Protein AF-A0A956CV92-F1 (afdb_monomer)

Foldseek 3Di:
DDDDDDDDDDDDDDDDDDDDDDDDDDDDDDDDDDDDDDDDDDDDDDDDDDDDDDDDDDDDDDDDDDDDDDDDDDDDDDDDDDDDDDDDDDDDDDDDDDDDDDDDDDDDDDDDDPPPDPDDQAPLLVVLLPDDLVRLCVQQPVVLLVLLLVQLVVVQWADWDGDHQKIWTWGHPDPPDIKIKMWGQDPVRDIFIDMPDPPDDHGSNHGSNNSNSSNNSNCVSPPDPPDDDPDPPDDDDDDDDDDDDDDDDDDDDDDDDDDDDDDDDDDDDDDPDQAEDDLVNVCVVPPPPPDPVLVVDPLVPFDAAFQWEWEWEFDAFKIKIFIDGPPGSHTYQLVSSLSSVSRHDPLCNVLSVLQCVQDDPVHRRMGMDGAASVQVNVVSCQVGFYAYPPVRDTADEDPWAWAKAWEWAPPDLFKIKIFIWTDTDHDIHALVPWRWHAHQFTWTADSVVNYIHTHDRLCHSVNSVVCNVPRMDMDTPVCVLVCQQPPQVVCCVSSVYDGYDCVNFAAEQEADWQKEWAWDDDLFKIKIWIWTDRPPDIDTQFLDDFDGQKDWADAPDVSHGIYIYGDPSVVSVVLSVLVVVLVWDADPVRRMTMDGAPSSNCCLDCVVVVRDPSHNYHDDPLSNDAAEDAWAKAKAWEWEDDQQWIAIDIWIDDPPWTFDLVQLVVCVVVPHQWGATPVRYIYGYDCQLPVVLSVLVCVQVVQDDNGTGGCVCLVSVVVSVVSHPHYHYDPVSVVLCVLVVPPPDQDQDDDDPPDPDPDADPVLSVVVSVCVSCVVSSHDDDDPDPRD

Mean predicted aligned error: 22.75 Å

Nearest PDB structures (foldseek):
  5wi2-assembly2_B  TM=4.102E-01  e=1.528E+00  Homo sapiens
  8bgu-assembly1_A  TM=5.336E-01  e=1.450E+00  Homo sapiens
  7ls2-assembly1_G2  TM=5.529E-01  e=3.019E+00  Mus musculus
  5bpm-assembly1_A  TM=1.903E-01  e=1.788E+00  Homo sapiens
  7o24-assembly1_B  TM=2.338E-01  e=1.059E+00  White-tufted-ear marmoset simian foamy virus

Sequence (788 aa):
MAETSIDHAASELAADPTTTAKPRRRRRRTVDANGADPDVPETTGIETEAEAEKSAPRKRRASSKRKVVAASRQEAPEPVREPEPEPEPEDVADDEADHEDDDGGDDERISLVVETRKADPARVSQHLAKFSDRAIQRVTGGNAFLRGRLYARRGHVHDLWTHGSNAKCVVAVKQDVTYEPKITLTDEEQWVSDCTCPGFRGPTNHCKHVAALMVALRDRERPPKPKQPDSVKKKEKANGKQEVQAHSPQTVSVGGKRRSRRRRRRGAGPGGEVEVLSARDLGIAATPVRGSLDAWLPSDETNKHYDLEFRMQVRSASIAITPVLAGTRSAVPIGELLAAFNAVPTNMRPLLRALERHTTRGTPATAEIRGEDAAELLRVLKGHRVLLEPASMELRFADEPLRPKLELDPANSKAVRIRVVFEGGSRRFSLSNGNWFEGTPGWHIDTTEGVARPVADAVTPAWLQRLYRSPALVHPASDLPYLLTEFIPRVAASLGADLPELSQIADLEDAQPEFALDMDGDIIEARAKLDVAYGDHEFPVPAVGFPSPLEFMPPEYEGARPRVVRRDVGAEMAAVQELLNQRFVADEDGETLVAKGDDAVAFWTDGIAVLPDDWEKRVPDDLAKVNVRSTPVGAQMRVSSGVDWLSLDMSFTTEGVAVDADELRMCLEHGRHLVKLADGSYAPVRAQDVGEILERMAEIYAGGVKDKLPLTQAGRVQDLLRLVGDAKVTPQAKELFSKLGNVAEIPQVPKPRNLKVATFRDYQKRGFSWLCFLNDCGTGGILADDMG

Secondary structure (DSSP, 8-state):
---------------------------------------------------------------------------------PPPPPPPPPP---------------------------PPPPHHHHHHHT--HHHHHHHH-HHHHHHHHHHHHTT-EEEEEEETTEEEEEEEEETTEEE-EEEEE-TTSPEEEEE-STT--STTS--TTHHHHHHHHHHHHSPPPP-PPP----------------------------------------S---EE--TTTTSTTTS----TTGGGS-GGGSPPPPPEEEEEEEETTEEEEEEEETTS-EE--HHHHHH-GGGS-TTTHHHHHHHHHTEETTEEEEEEEETHHHHHHHHHHTTS-EEETTTTEEPEEPSSPBEEEEEEEEEETTEEEEEEEEEETTEEE-TTTSEEE-SSS-EEEETTTTEEEEBPTTS-HHHHHHHHH-SEEEEEGGGHHHIIIIIHHHHHHHHT-BPPPGGGTSEEE-PPPEEEEEEEEETTEEEEEEEEEETTEEEE--SSS---SEEEEPPSSTTSPPEEEE--HHHHHHHHHHHHHTT-EE-TTSSSEEEETHHHHHHHHTGGGTS-TTSEEE--TTTTT--B-SSPPEEEEEEEE-SSEEEEEEEEEETTEEE-HHHHHHHHHTT-SEEE-TTS-EEE--HHHHHHHHHHHHHHHTTSBTTBEEGGGHHHHHHHHHH-SEEEE-HHHHHHHHHHTT-SS---PPPPTT---S---HHHHHHHHHHHHHHHTT------S---

Structure (mmCIF, N/CA/C/O backbone):
data_AF-A0A956CV92-F1
#
_entry.id   AF-A0A956CV92-F1
#
loop_
_atom_site.group_PDB
_atom_site.id
_atom_site.type_symbol
_atom_site.label_atom_id
_atom_site.label_alt_id
_atom_site.label_comp_id
_atom_site.label_asym_id
_atom_site.label_entity_id
_atom_site.label_seq_id
_atom_site.pdbx_PDB_ins_code
_atom_site.Cartn_x
_atom_site.Cartn_y
_atom_site.Cartn_z
_atom_site.occupancy
_atom_site.B_iso_or_equiv
_atom_site.auth_seq_id
_atom_site.auth_comp_id
_atom_site.auth_asym_id
_atom_site.auth_atom_id
_atom_site.pdbx_PDB_model_num
ATOM 1 N N . MET A 1 1 ? -16.177 47.505 12.759 1.00 34.94 1 MET A N 1
ATOM 2 C CA . MET A 1 1 ? -16.348 48.330 11.541 1.00 34.94 1 MET A CA 1
ATOM 3 C C . MET A 1 1 ? -16.541 47.353 10.393 1.00 34.94 1 MET A C 1
ATOM 5 O O . MET A 1 1 ? -15.660 46.514 10.289 1.00 34.94 1 MET A O 1
ATOM 9 N N . ALA A 1 2 ? -17.629 47.452 9.610 1.00 37.34 2 ALA A N 1
ATOM 10 C CA . ALA A 1 2 ? -18.059 46.492 8.565 1.00 37.34 2 ALA A CA 1
ATOM 11 C C . ALA A 1 2 ? -18.282 45.044 9.086 1.00 37.34 2 ALA A C 1
ATOM 13 O O . ALA A 1 2 ? -17.365 44.449 9.637 1.00 37.34 2 ALA A O 1
ATOM 14 N N . GLU A 1 3 ? -19.458 44.405 9.079 1.00 32.34 3 GLU A N 1
ATOM 15 C CA . GLU A 1 3 ? -20.738 44.518 8.331 1.00 32.34 3 GLU A CA 1
ATOM 16 C C . GLU A 1 3 ? -20.749 44.003 6.878 1.00 32.34 3 GLU A C 1
ATOM 18 O O . GLU A 1 3 ? -19.742 44.069 6.179 1.00 32.34 3 GLU A O 1
ATOM 23 N N . THR A 1 4 ? -21.940 43.537 6.448 1.00 38.22 4 THR A N 1
ATOM 24 C CA . THR A 1 4 ? -22.291 42.726 5.247 1.00 38.22 4 THR A CA 1
ATOM 25 C C . THR A 1 4 ? -21.855 41.250 5.352 1.00 38.22 4 THR A C 1
ATOM 27 O O . THR A 1 4 ? -20.669 40.972 5.456 1.00 38.22 4 THR A O 1
ATOM 30 N N . SER A 1 5 ? -22.715 40.219 5.440 1.00 32.09 5 SER A N 1
ATOM 31 C CA . SER A 1 5 ? -24.175 40.026 5.233 1.00 32.09 5 SER A CA 1
ATOM 32 C C . SER A 1 5 ? -24.695 40.169 3.795 1.00 32.09 5 SER A C 1
ATOM 34 O O . SER A 1 5 ? -24.544 41.230 3.193 1.00 32.09 5 SER A O 1
ATOM 36 N N . ILE A 1 6 ? -25.347 39.099 3.304 1.00 34.19 6 ILE A N 1
ATOM 37 C CA . ILE A 1 6 ? -26.624 39.077 2.554 1.00 34.19 6 ILE A CA 1
ATOM 38 C C . ILE A 1 6 ? -27.156 37.624 2.496 1.00 34.19 6 ILE A C 1
ATOM 40 O O . ILE A 1 6 ? -26.368 36.680 2.453 1.00 34.19 6 ILE A O 1
ATOM 44 N N . ASP A 1 7 ? -28.484 37.464 2.516 1.00 32.38 7 ASP A N 1
ATOM 45 C CA . ASP A 1 7 ? -29.214 36.205 2.749 1.00 32.38 7 ASP A CA 1
ATOM 46 C C . ASP A 1 7 ? -29.982 35.640 1.527 1.00 32.38 7 ASP A C 1
ATOM 48 O O . ASP A 1 7 ? -30.108 36.269 0.479 1.00 32.38 7 ASP A O 1
ATOM 52 N N . HIS A 1 8 ? -30.519 34.429 1.731 1.00 30.38 8 HIS A N 1
ATOM 53 C CA . HIS A 1 8 ? -31.616 33.718 1.046 1.00 30.38 8 HIS A CA 1
ATOM 54 C C . HIS A 1 8 ? -32.510 34.425 -0.006 1.00 30.38 8 HIS A C 1
ATOM 56 O O . HIS A 1 8 ? -33.147 35.435 0.282 1.00 30.38 8 HIS A O 1
ATOM 62 N N . ALA A 1 9 ? -32.786 33.696 -1.104 1.00 28.11 9 ALA A N 1
ATOM 63 C CA . ALA A 1 9 ? -34.128 33.415 -1.675 1.00 28.11 9 ALA A CA 1
ATOM 64 C C . ALA A 1 9 ? -34.008 32.188 -2.640 1.00 28.11 9 ALA A C 1
ATOM 66 O O . ALA A 1 9 ? -32.931 32.003 -3.199 1.00 28.11 9 ALA A O 1
ATOM 67 N N . ALA A 1 10 ? -34.926 31.224 -2.852 1.00 30.14 10 ALA A N 1
ATOM 68 C CA . ALA A 1 10 ? -36.401 31.126 -2.780 1.00 30.14 10 ALA A CA 1
ATOM 69 C C . ALA A 1 10 ? -37.142 31.933 -3.880 1.00 30.14 10 ALA A C 1
ATOM 71 O O . ALA A 1 10 ? -36.777 33.070 -4.134 1.00 30.14 10 ALA A O 1
ATOM 72 N N . SER A 1 11 ? -38.192 31.462 -4.569 1.00 29.16 11 SER A N 1
ATOM 73 C CA . SER A 1 11 ? -38.774 30.117 -4.772 1.00 29.16 11 SER A CA 1
ATOM 74 C C . SER A 1 11 ? -39.629 30.134 -6.070 1.00 29.16 11 SER A C 1
ATOM 76 O O . SER A 1 11 ? -39.795 31.196 -6.656 1.00 29.16 11 SER A O 1
ATOM 78 N N . GLU A 1 12 ? -40.198 28.985 -6.461 1.00 29.52 12 GLU A N 1
ATOM 79 C CA . GLU A 1 12 ? -41.402 28.805 -7.313 1.00 29.52 12 GLU A CA 1
ATOM 80 C C . GLU A 1 12 ? -41.528 29.475 -8.705 1.00 29.52 12 GLU A C 1
ATOM 82 O O . GLU A 1 12 ? -41.587 30.691 -8.853 1.00 29.52 12 GLU A O 1
ATOM 87 N N . LEU A 1 13 ? -41.831 28.649 -9.719 1.00 29.02 13 LEU A N 1
ATOM 88 C CA . LEU A 1 13 ? -43.141 28.672 -10.405 1.00 29.02 13 LEU A CA 1
ATOM 89 C C . LEU A 1 13 ? -43.330 27.402 -11.261 1.00 29.02 13 LEU A C 1
ATOM 91 O O . LEU A 1 13 ? -42.357 26.814 -11.729 1.00 29.02 13 LEU A O 1
ATOM 95 N N . ALA A 1 14 ? -44.578 26.956 -11.446 1.00 31.97 14 ALA A N 1
ATOM 96 C CA . ALA A 1 14 ? -44.906 25.646 -12.025 1.00 31.97 14 ALA A CA 1
ATOM 97 C C . ALA A 1 14 ? -45.865 25.728 -13.226 1.00 31.97 14 ALA A C 1
ATOM 99 O O . ALA A 1 14 ? -46.752 26.580 -13.249 1.00 31.97 14 ALA A O 1
ATOM 100 N N . ALA A 1 15 ? -45.733 24.790 -14.176 1.00 30.31 15 ALA A N 1
ATOM 101 C CA . ALA A 1 15 ? -46.760 24.458 -15.170 1.00 30.31 15 ALA A CA 1
ATOM 102 C C . ALA A 1 15 ? -46.522 23.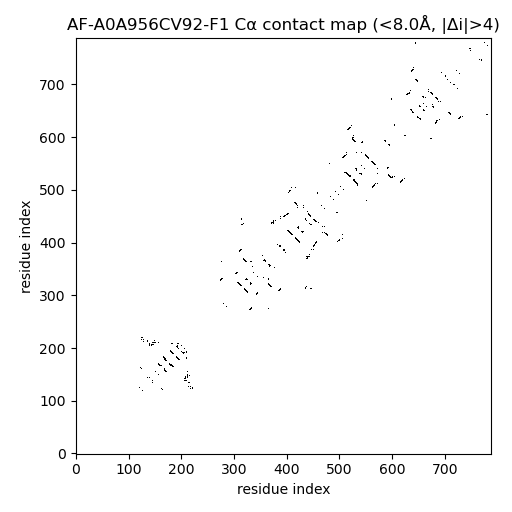065 -15.805 1.00 30.31 15 ALA A C 1
ATOM 104 O O . ALA A 1 15 ? -45.619 22.892 -16.619 1.00 30.31 15 ALA A O 1
ATOM 105 N N . ASP A 1 16 ? -47.376 22.102 -15.462 1.00 32.88 16 ASP A N 1
ATOM 106 C CA . ASP A 1 16 ? -47.692 20.887 -16.243 1.00 32.88 16 ASP A CA 1
ATOM 107 C C . ASP A 1 16 ? -49.107 21.128 -16.844 1.00 32.88 16 ASP A C 1
ATOM 109 O O . ASP A 1 16 ? -49.845 21.923 -16.238 1.00 32.88 16 ASP A O 1
ATOM 113 N N . PRO A 1 17 ? -49.542 20.553 -17.996 1.00 52.09 17 PRO A N 1
ATOM 114 C CA . PRO A 1 17 ? -50.013 19.157 -17.969 1.00 52.09 17 PRO A CA 1
ATOM 115 C C . PRO A 1 17 ? -49.999 18.347 -19.301 1.00 52.09 17 PRO A C 1
ATOM 117 O O . PRO A 1 17 ? -50.037 18.884 -20.408 1.00 52.09 17 PRO A O 1
ATOM 120 N N . THR A 1 18 ? -50.220 17.029 -19.163 1.00 30.30 18 THR A N 1
ATOM 121 C CA . THR A 1 18 ? -50.704 16.053 -20.187 1.00 30.30 18 THR A CA 1
ATOM 122 C C . THR A 1 18 ? -49.696 15.581 -21.267 1.00 30.30 18 THR A C 1
ATOM 124 O O . THR A 1 18 ? -48.786 16.300 -21.645 1.00 30.30 18 THR A O 1
ATOM 127 N N . THR A 1 19 ? -49.779 14.365 -21.845 1.00 29.91 19 THR A N 1
ATOM 128 C CA . THR A 1 19 ? -50.827 13.314 -21.780 1.00 29.91 19 THR A CA 1
ATOM 129 C C . THR A 1 19 ? -50.244 11.882 -21.813 1.00 29.91 19 THR A C 1
ATOM 131 O O . THR A 1 19 ? -49.144 11.640 -22.296 1.00 29.91 19 THR A O 1
ATOM 134 N N . THR A 1 20 ? -51.023 10.901 -21.346 1.00 30.56 20 THR A N 1
ATOM 135 C CA . THR A 1 20 ? -50.726 9.451 -21.288 1.00 30.56 20 THR A CA 1
ATOM 136 C C . THR A 1 20 ? -50.722 8.697 -22.635 1.00 30.56 20 THR A C 1
ATOM 138 O O . THR A 1 20 ? -51.566 9.005 -23.474 1.00 30.56 20 THR A O 1
ATOM 141 N N . ALA A 1 21 ? -50.003 7.559 -22.737 1.00 29.66 21 ALA A N 1
ATOM 142 C CA . ALA A 1 21 ? -50.509 6.298 -23.343 1.00 29.66 21 ALA A CA 1
ATOM 143 C C . ALA A 1 21 ? -49.610 5.057 -23.067 1.00 29.66 21 ALA A C 1
ATOM 145 O O . ALA A 1 21 ? -48.416 5.183 -22.820 1.00 29.66 21 ALA A O 1
ATOM 146 N N . LYS A 1 22 ? -50.190 3.841 -23.115 1.00 31.72 22 LYS A N 1
ATOM 147 C CA . LYS A 1 22 ? -49.549 2.533 -22.798 1.00 31.72 22 LYS A CA 1
ATOM 148 C C . LYS A 1 22 ? -49.042 1.765 -24.046 1.00 31.72 22 LYS A C 1
ATOM 150 O O . LYS A 1 22 ? -49.633 1.916 -25.113 1.00 31.72 22 LYS A O 1
ATOM 155 N N . PRO A 1 23 ? -48.060 0.843 -23.919 1.00 44.19 23 PRO A N 1
ATOM 156 C CA . PRO A 1 23 ? -47.571 -0.005 -25.021 1.00 44.19 23 PRO A CA 1
ATOM 157 C C . PRO A 1 23 ? -48.370 -1.316 -25.213 1.00 44.19 23 PRO A C 1
ATOM 159 O O . PRO A 1 23 ? -48.820 -1.905 -24.226 1.00 44.19 23 PRO A O 1
ATOM 162 N N . ARG A 1 24 ? -48.481 -1.851 -26.453 1.00 27.06 24 ARG A N 1
ATOM 163 C CA . ARG A 1 24 ? -48.822 -3.282 -26.709 1.00 27.06 24 ARG A CA 1
ATOM 164 C C . ARG A 1 24 ? -48.682 -3.790 -28.170 1.00 27.06 24 ARG A C 1
ATOM 166 O O . ARG A 1 24 ? -49.350 -3.294 -29.062 1.00 27.06 24 ARG A O 1
ATOM 173 N N . ARG A 1 25 ? -47.992 -4.939 -28.320 1.00 27.39 25 ARG A N 1
ATOM 174 C CA . ARG A 1 25 ? -48.251 -6.099 -29.231 1.00 27.39 25 ARG A CA 1
ATOM 175 C C . ARG A 1 25 ? -48.409 -5.930 -30.769 1.00 27.39 25 ARG A C 1
ATOM 177 O O . ARG A 1 25 ? -49.447 -5.467 -31.223 1.00 27.39 25 ARG A O 1
ATOM 184 N N . ARG A 1 26 ? -47.554 -6.672 -31.510 1.00 26.19 26 ARG A N 1
ATOM 185 C CA . ARG A 1 26 ? -47.776 -7.592 -32.684 1.00 26.19 26 ARG A CA 1
ATOM 186 C C . ARG A 1 26 ? -46.668 -7.406 -33.749 1.00 26.19 26 ARG A C 1
ATOM 188 O O . ARG A 1 26 ? -46.065 -6.349 -33.768 1.00 26.19 26 ARG A O 1
ATOM 195 N N . ARG A 1 27 ? -46.424 -8.275 -34.748 1.00 27.02 27 ARG A N 1
ATOM 196 C CA . ARG A 1 27 ? -46.342 -9.753 -34.961 1.00 27.02 27 ARG A CA 1
ATOM 197 C C . ARG A 1 27 ? -46.416 -9.970 -36.496 1.00 27.02 27 ARG A C 1
ATOM 199 O O . ARG A 1 27 ? -47.460 -9.643 -37.053 1.00 27.02 27 ARG A O 1
ATOM 206 N N . ARG A 1 28 ? -45.436 -10.669 -37.105 1.00 29.92 28 ARG A N 1
ATOM 207 C CA . ARG A 1 28 ? -45.451 -11.228 -38.495 1.00 29.92 28 ARG A CA 1
ATOM 208 C C . ARG A 1 28 ? -45.412 -10.181 -39.653 1.00 29.92 28 ARG A C 1
ATOM 210 O O . ARG A 1 28 ? -45.713 -9.025 -39.405 1.00 29.92 28 ARG A O 1
ATOM 217 N N . ARG A 1 29 ? -45.029 -10.516 -40.906 1.00 30.45 29 ARG A N 1
ATOM 218 C CA . ARG A 1 29 ? -44.840 -11.839 -41.570 1.00 30.45 29 ARG A CA 1
ATOM 219 C C . ARG A 1 29 ? -43.908 -11.787 -42.814 1.00 30.45 29 ARG A C 1
ATOM 221 O O . ARG A 1 29 ? -44.030 -10.812 -43.542 1.00 30.45 29 ARG A O 1
ATOM 228 N N . THR A 1 30 ? -43.207 -12.904 -43.118 1.00 31.80 30 THR A N 1
ATOM 229 C CA . THR A 1 30 ? -42.684 -13.355 -44.456 1.00 31.80 30 THR A CA 1
ATOM 230 C C . THR A 1 30 ? -41.679 -12.419 -45.166 1.00 31.80 30 THR A C 1
ATOM 232 O O . THR A 1 30 ? -41.692 -11.220 -44.934 1.00 31.80 30 THR A O 1
ATOM 235 N N . VAL A 1 31 ? -40.732 -12.866 -45.998 1.00 32.22 31 VAL A N 1
ATOM 236 C CA . VAL A 1 31 ? -40.591 -14.070 -46.864 1.00 32.22 31 VAL A CA 1
ATOM 237 C C . VAL A 1 31 ? -39.159 -14.665 -46.678 1.00 32.22 31 VAL A C 1
ATOM 239 O O . VAL A 1 31 ? -38.326 -13.973 -46.098 1.00 32.22 31 VAL A O 1
ATOM 242 N N . ASP A 1 32 ? -38.687 -15.748 -47.316 1.00 30.92 32 ASP A N 1
ATOM 243 C CA . ASP A 1 32 ? -38.903 -17.230 -47.319 1.00 30.92 32 ASP A CA 1
ATOM 244 C C . ASP A 1 32 ? -37.816 -17.789 -48.317 1.00 30.92 32 ASP A C 1
ATOM 246 O O . ASP A 1 32 ? -37.253 -16.986 -49.060 1.00 30.92 32 ASP A O 1
ATOM 250 N N . ALA A 1 33 ? -37.382 -19.054 -48.475 1.00 32.38 33 ALA A N 1
ATOM 251 C CA . ALA A 1 33 ? -37.700 -20.404 -47.969 1.00 32.38 33 ALA A CA 1
ATOM 252 C C . ALA A 1 33 ? -36.429 -21.327 -48.068 1.00 32.38 33 ALA A C 1
ATOM 254 O O . ALA A 1 33 ? -35.337 -20.822 -48.310 1.00 32.38 33 ALA A O 1
ATOM 255 N N . ASN A 1 34 ? -36.600 -22.666 -48.000 1.00 29.92 34 ASN A N 1
ATOM 256 C CA . ASN A 1 34 ? -35.606 -23.772 -48.126 1.00 29.92 34 ASN A CA 1
ATOM 257 C C . ASN A 1 34 ? -34.589 -23.929 -46.962 1.00 29.92 34 ASN A C 1
ATOM 259 O O . ASN A 1 34 ? -34.022 -22.947 -46.506 1.00 29.92 34 ASN A O 1
ATOM 263 N N . GLY A 1 35 ? -34.263 -25.138 -46.473 1.00 28.39 35 GLY A N 1
ATOM 264 C CA . GLY A 1 35 ? -34.854 -26.467 -46.720 1.00 28.39 35 GLY A CA 1
ATOM 265 C C . GLY A 1 35 ? -34.006 -27.627 -46.145 1.00 28.39 35 GLY A C 1
ATOM 266 O O . GLY A 1 35 ? -32.792 -27.496 -46.078 1.00 28.39 35 GLY A O 1
ATOM 267 N N . ALA A 1 36 ? -34.659 -28.753 -45.810 1.00 29.75 36 ALA A N 1
ATOM 268 C CA . ALA A 1 36 ? -34.093 -30.058 -45.398 1.00 29.75 36 ALA A CA 1
ATOM 269 C C . ALA A 1 36 ? -33.355 -30.173 -44.033 1.00 29.75 36 ALA A C 1
ATOM 271 O O . ALA A 1 36 ? -32.137 -30.066 -43.944 1.00 29.75 36 ALA A O 1
ATOM 272 N N . ASP A 1 37 ? -34.132 -30.528 -43.002 1.00 29.50 37 ASP A N 1
ATOM 273 C CA . ASP A 1 37 ? -33.817 -31.610 -42.035 1.00 29.50 37 ASP A CA 1
ATOM 274 C C . ASP A 1 37 ? -34.027 -32.994 -42.734 1.00 29.50 37 ASP A C 1
ATOM 276 O O . ASP A 1 37 ? -34.535 -32.976 -43.867 1.00 29.50 37 ASP A O 1
ATOM 280 N N . PRO A 1 38 ? -33.768 -34.185 -42.131 1.00 51.03 38 PRO A N 1
ATOM 281 C CA . PRO A 1 38 ? -33.36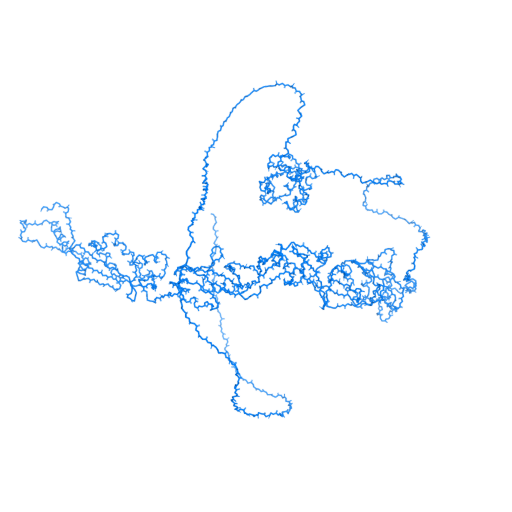3 -34.474 -40.742 1.00 51.03 38 PRO A CA 1
ATOM 282 C C . PRO A 1 38 ? -32.162 -35.451 -40.600 1.00 51.03 38 PRO A C 1
ATOM 284 O O . PRO A 1 38 ? -31.678 -36.004 -41.583 1.00 51.03 38 PRO A O 1
ATOM 287 N N . ASP A 1 39 ? -31.710 -35.714 -39.364 1.00 27.94 39 ASP A N 1
ATOM 288 C CA . ASP A 1 39 ? -31.928 -37.033 -38.723 1.00 27.94 39 ASP A CA 1
ATOM 289 C C . ASP A 1 39 ? -31.438 -37.084 -37.261 1.00 27.94 39 ASP A C 1
ATOM 291 O O . ASP A 1 39 ? -30.327 -36.677 -36.924 1.00 27.94 39 ASP A O 1
ATOM 295 N N . VAL A 1 40 ? -32.287 -37.639 -36.392 1.00 37.41 40 VAL A N 1
ATOM 296 C CA . VAL A 1 40 ? -32.024 -37.950 -34.977 1.00 37.41 40 VAL A CA 1
ATOM 297 C C . VAL A 1 40 ? -32.565 -39.353 -34.708 1.00 37.41 40 VAL A C 1
ATOM 299 O O . VAL A 1 40 ? -33.669 -39.671 -35.152 1.00 37.41 40 VAL A O 1
ATOM 302 N N . PRO A 1 41 ? -31.848 -40.165 -33.918 1.00 40.38 41 PRO A N 1
ATOM 303 C CA . PRO A 1 41 ? -32.551 -41.001 -32.954 1.00 40.38 41 PRO A CA 1
ATOM 304 C C . PRO A 1 41 ? -31.974 -40.867 -31.538 1.00 40.38 41 PRO A C 1
ATOM 306 O O . PRO A 1 41 ? -30.808 -41.159 -31.274 1.00 40.38 41 PRO A O 1
ATOM 309 N N . GLU A 1 42 ? -32.842 -40.483 -30.604 1.00 34.22 42 GLU A N 1
ATOM 310 C CA . GLU A 1 42 ? -32.719 -40.868 -29.197 1.00 34.22 42 GLU A CA 1
ATOM 311 C C . GLU A 1 42 ? -32.919 -42.391 -29.071 1.00 34.22 42 GLU A C 1
ATOM 313 O O . GLU A 1 42 ? -33.694 -42.940 -29.849 1.00 34.22 42 GLU A O 1
ATOM 318 N N . THR A 1 43 ? -32.342 -43.044 -28.047 1.00 30.77 43 THR A N 1
ATOM 319 C CA . THR A 1 43 ? -33.061 -44.054 -27.225 1.00 30.77 43 THR A CA 1
ATOM 320 C C . THR A 1 43 ? -32.232 -44.597 -26.046 1.00 30.77 43 THR A C 1
ATOM 322 O O . THR A 1 43 ? -31.221 -45.254 -26.254 1.00 30.77 43 THR A O 1
ATOM 325 N N . THR A 1 44 ? -32.741 -44.367 -24.827 1.00 27.89 44 THR A N 1
ATOM 326 C CA . THR A 1 44 ? -32.930 -45.315 -23.691 1.00 27.89 44 THR A CA 1
ATOM 327 C C . THR A 1 44 ? -31.856 -46.339 -23.251 1.00 27.89 44 THR A C 1
ATOM 329 O O . THR A 1 44 ? -31.398 -47.154 -24.044 1.00 27.89 44 THR A O 1
ATOM 332 N N . GLY A 1 45 ? -31.676 -46.460 -21.923 1.00 27.11 45 GLY A N 1
ATOM 333 C CA . GLY A 1 45 ? -31.053 -47.601 -21.211 1.00 27.11 45 GLY A CA 1
ATOM 334 C C . GLY A 1 45 ? -30.165 -47.113 -20.047 1.00 27.11 45 GLY A C 1
ATOM 335 O O . GLY A 1 45 ? -29.201 -46.417 -20.335 1.00 27.11 45 GLY A O 1
ATOM 336 N N . ILE A 1 46 ? -30.444 -47.231 -18.735 1.00 29.09 46 ILE A N 1
ATOM 337 C CA . ILE A 1 46 ? -31.068 -48.250 -17.845 1.00 29.09 46 ILE A CA 1
ATOM 338 C C . ILE A 1 46 ? -30.064 -49.326 -17.361 1.00 29.09 46 ILE A C 1
ATOM 340 O O . ILE A 1 46 ? -29.591 -50.103 -18.179 1.00 29.09 46 ILE A O 1
ATOM 344 N N . GLU A 1 47 ? -29.853 -49.375 -16.026 1.00 27.98 47 GLU A N 1
ATOM 345 C CA . GLU A 1 47 ? -29.239 -50.465 -15.209 1.00 27.98 47 GLU A CA 1
ATOM 346 C C . GLU A 1 47 ? -27.727 -50.775 -15.465 1.00 27.98 47 GLU A C 1
ATOM 348 O O . GLU A 1 47 ? -27.206 -50.467 -16.529 1.00 27.98 47 GLU A O 1
ATOM 353 N N . THR A 1 48 ? -26.888 -51.310 -14.551 1.00 28.19 48 THR A N 1
ATOM 354 C CA . THR A 1 48 ? -26.946 -51.601 -13.087 1.00 28.19 48 THR A CA 1
ATOM 355 C C . THR A 1 48 ? -25.525 -51.797 -12.503 1.00 28.19 48 THR A C 1
ATOM 357 O O . THR A 1 48 ? -24.633 -52.207 -13.231 1.00 28.19 48 THR A O 1
ATOM 360 N N . GLU A 1 49 ? -25.380 -51.542 -11.192 1.00 26.72 49 GLU A N 1
ATOM 361 C CA . GLU A 1 49 ? -24.545 -52.201 -10.144 1.00 26.72 49 GLU A CA 1
ATOM 362 C C . GLU A 1 49 ? -23.141 -52.837 -10.390 1.00 26.72 49 GLU A C 1
ATOM 364 O O . GLU A 1 49 ? -22.881 -53.495 -11.387 1.00 26.72 49 GLU A O 1
ATOM 369 N N . ALA A 1 50 ? -22.337 -52.812 -9.303 1.00 26.92 50 ALA A N 1
ATOM 370 C CA . ALA A 1 50 ? -21.291 -53.790 -8.917 1.00 26.92 50 ALA A CA 1
ATOM 371 C C . ALA A 1 50 ? -19.961 -53.836 -9.736 1.00 26.92 50 ALA A C 1
ATOM 373 O O . ALA A 1 50 ? -19.910 -53.460 -10.898 1.00 26.92 50 ALA A O 1
ATOM 374 N N . GLU A 1 51 ? -18.804 -54.259 -9.194 1.00 26.12 51 GLU A N 1
ATOM 375 C CA . GLU A 1 51 ? -18.409 -54.520 -7.792 1.00 26.12 51 GLU A CA 1
ATOM 376 C C . GLU A 1 51 ? -16.906 -54.215 -7.543 1.00 26.12 51 GLU A C 1
ATOM 378 O O . GLU A 1 51 ? -16.170 -53.816 -8.444 1.00 26.12 51 GLU A O 1
ATOM 383 N N . ALA A 1 52 ? -16.452 -54.381 -6.296 1.00 28.02 52 ALA A N 1
ATOM 384 C CA . ALA A 1 52 ? -15.106 -54.050 -5.810 1.00 28.02 52 ALA A CA 1
ATOM 385 C C . ALA A 1 52 ? -14.127 -55.242 -5.774 1.00 28.02 52 ALA A C 1
ATOM 387 O O . ALA A 1 52 ? -14.574 -56.368 -5.619 1.00 28.02 52 ALA A O 1
ATOM 388 N N . GLU A 1 53 ? -12.810 -54.979 -5.692 1.00 26.97 53 GLU A N 1
ATOM 389 C CA . GLU A 1 53 ? -11.851 -55.657 -4.779 1.00 26.97 53 GLU A CA 1
ATOM 390 C C . GLU A 1 53 ? -10.635 -54.724 -4.529 1.00 26.97 53 GLU A C 1
ATOM 392 O O . GLU A 1 53 ? -10.100 -54.145 -5.465 1.00 26.97 53 GLU A O 1
ATOM 397 N N . LYS A 1 54 ? -10.303 -54.301 -3.295 1.00 28.98 54 LYS A N 1
ATOM 398 C CA . LYS A 1 54 ? -9.732 -54.998 -2.109 1.00 28.98 54 LYS A CA 1
ATOM 399 C C . LYS A 1 54 ? -8.206 -55.218 -2.160 1.00 28.98 54 LYS A C 1
ATOM 401 O O . LYS A 1 54 ? -7.740 -56.161 -2.779 1.00 28.98 54 LYS A O 1
ATOM 406 N N . SER A 1 55 ? -7.473 -54.522 -1.279 1.00 25.61 55 SER A N 1
ATOM 407 C CA . SER A 1 55 ? -6.522 -55.186 -0.360 1.00 25.61 55 SER A CA 1
ATOM 408 C C . SER A 1 55 ? -6.113 -54.287 0.816 1.00 25.61 55 SER A C 1
ATOM 410 O O . SER A 1 55 ? -5.644 -53.171 0.614 1.00 25.61 55 SER A O 1
ATOM 412 N N . ALA A 1 56 ? -6.220 -54.800 2.043 1.00 29.66 56 ALA A N 1
ATOM 413 C CA . ALA A 1 56 ? -5.607 -54.241 3.253 1.00 29.66 56 ALA A CA 1
ATOM 414 C C . ALA A 1 56 ? -4.981 -55.386 4.070 1.00 29.66 56 ALA A C 1
ATOM 416 O O . ALA A 1 56 ? -5.432 -56.529 3.955 1.00 29.66 56 ALA A O 1
ATOM 417 N N . PRO A 1 57 ? -3.996 -55.104 4.939 1.00 40.66 57 PRO A N 1
ATOM 418 C CA . PRO A 1 57 ? -4.197 -55.432 6.360 1.00 40.66 57 PRO A CA 1
ATOM 419 C C . PRO A 1 57 ? -3.624 -54.352 7.308 1.00 40.66 57 PRO A C 1
ATOM 421 O O . PRO A 1 57 ? -2.496 -53.908 7.163 1.00 40.66 57 PRO A O 1
ATOM 424 N N . ARG A 1 58 ? -4.405 -53.785 8.239 1.00 28.05 58 ARG A N 1
ATOM 425 C CA . ARG A 1 58 ? -4.856 -54.323 9.553 1.00 28.05 58 ARG A CA 1
ATOM 426 C C . ARG A 1 58 ? -3.825 -54.274 10.708 1.00 28.05 58 ARG A C 1
ATOM 428 O O . ARG A 1 58 ? -3.075 -55.210 10.944 1.00 28.05 58 ARG A O 1
ATOM 435 N N . LYS A 1 59 ? -3.970 -53.206 11.508 1.00 32.59 59 LYS A N 1
ATOM 436 C CA . LYS A 1 59 ? -3.829 -53.064 12.982 1.00 32.59 59 LYS A CA 1
ATOM 437 C C . LYS A 1 59 ? -3.393 -54.294 13.812 1.00 32.59 59 LYS A C 1
ATOM 439 O O . LYS A 1 59 ? -4.030 -55.345 13.749 1.00 32.59 59 LYS A O 1
ATOM 444 N N . ARG A 1 60 ? -2.554 -54.049 14.834 1.00 25.88 60 ARG A N 1
ATOM 445 C CA . ARG A 1 60 ? -2.606 -54.754 16.138 1.00 25.88 60 ARG A CA 1
ATOM 446 C C . ARG A 1 60 ? -2.393 -53.799 17.329 1.00 25.88 60 ARG A C 1
ATOM 448 O O . ARG A 1 60 ? -1.808 -52.737 17.169 1.00 25.88 60 ARG A O 1
ATOM 455 N N . ARG A 1 61 ? -2.925 -54.169 18.504 1.00 27.30 61 ARG A N 1
ATOM 456 C CA . ARG A 1 61 ? -2.895 -53.426 19.788 1.00 27.30 61 ARG A CA 1
ATOM 457 C C . ARG A 1 61 ? -2.059 -54.180 20.836 1.00 27.30 61 ARG A C 1
ATOM 459 O O . ARG A 1 61 ? -2.267 -55.383 20.958 1.00 27.30 61 ARG A O 1
ATOM 466 N N . ALA A 1 62 ? -1.267 -53.461 21.638 1.00 25.52 62 ALA A N 1
ATOM 467 C CA . ALA A 1 62 ? -1.003 -53.644 23.087 1.00 25.52 62 ALA A CA 1
ATOM 468 C C . ALA A 1 62 ? 0.052 -52.584 23.506 1.00 25.52 62 ALA A C 1
ATOM 470 O O . ALA A 1 62 ? 0.980 -52.375 22.739 1.00 25.52 62 ALA A O 1
ATOM 471 N N . SER A 1 63 ? 0.004 -51.779 24.578 1.00 26.05 63 SER A N 1
ATOM 472 C CA . SER A 1 63 ? -0.506 -51.869 25.963 1.00 26.05 63 SER A CA 1
ATOM 473 C C . SER A 1 63 ? 0.341 -52.710 26.940 1.00 26.05 63 SER A C 1
ATOM 475 O O . SER A 1 63 ? 0.164 -53.924 26.977 1.00 26.05 63 SER A O 1
ATOM 477 N N . SER A 1 64 ? 1.155 -52.072 27.808 1.00 24.64 64 SER A N 1
ATOM 478 C CA . SER A 1 64 ? 0.993 -52.110 29.290 1.00 24.64 64 SER A CA 1
ATOM 479 C C . SER A 1 64 ? 2.199 -51.571 30.112 1.00 24.64 64 SER A C 1
ATOM 481 O O . SER A 1 64 ? 3.300 -52.091 30.016 1.00 24.64 64 SER A O 1
ATOM 483 N N . LYS A 1 65 ? 1.917 -50.577 30.973 1.00 26.42 65 LYS A N 1
ATOM 484 C CA . LYS A 1 65 ? 2.407 -50.265 32.349 1.00 26.42 65 LYS A CA 1
ATOM 485 C C . LYS A 1 65 ? 3.754 -50.798 32.923 1.00 26.42 65 LYS A C 1
ATOM 487 O O . LYS A 1 65 ? 4.020 -51.993 32.899 1.00 26.42 65 LYS A O 1
ATOM 492 N N . ARG A 1 66 ? 4.335 -49.935 33.794 1.00 25.44 66 ARG A N 1
ATOM 493 C CA . ARG A 1 66 ? 5.340 -50.163 34.886 1.00 25.44 66 ARG A CA 1
ATOM 494 C C . ARG A 1 66 ? 6.812 -50.310 34.420 1.00 25.44 66 ARG A C 1
ATOM 496 O O . ARG A 1 66 ? 7.045 -50.664 33.279 1.00 25.44 66 ARG A O 1
ATOM 503 N N . LYS A 1 67 ? 7.837 -50.024 35.249 1.00 24.41 67 LYS A N 1
ATOM 504 C CA . LYS A 1 67 ? 7.886 -49.783 36.719 1.00 24.41 67 LYS A CA 1
ATOM 505 C C . LYS A 1 67 ? 9.017 -48.807 37.127 1.00 24.41 67 LYS A C 1
ATOM 507 O O . LYS A 1 67 ? 10.032 -48.745 36.451 1.00 24.41 67 LYS A O 1
ATOM 512 N N . VAL A 1 68 ? 8.879 -48.155 38.287 1.00 28.75 68 VAL A N 1
ATOM 513 C CA . VAL A 1 68 ? 9.956 -47.424 38.995 1.00 28.75 68 VAL A CA 1
ATOM 514 C C . VAL A 1 68 ? 10.887 -48.387 39.751 1.00 28.75 68 VAL A C 1
ATOM 516 O O . VAL A 1 68 ? 10.380 -49.243 40.480 1.00 28.75 68 VAL A O 1
ATOM 519 N N . VAL A 1 69 ? 12.208 -48.178 39.644 1.00 27.06 69 VAL A N 1
ATOM 520 C CA . VAL A 1 69 ? 13.255 -48.431 40.668 1.00 27.06 69 VAL A CA 1
ATOM 521 C C . VAL A 1 69 ? 14.369 -47.384 40.455 1.00 27.06 69 VAL A C 1
ATOM 523 O O . VAL A 1 69 ? 14.611 -46.999 39.315 1.00 27.06 69 VAL A O 1
ATOM 526 N N . ALA A 1 70 ? 15.021 -46.913 41.522 1.00 26.91 70 ALA A N 1
ATOM 527 C CA . ALA A 1 70 ? 16.073 -45.887 41.479 1.00 26.91 70 ALA A CA 1
ATOM 528 C C . ALA A 1 70 ? 17.489 -46.453 41.725 1.00 26.91 70 ALA A C 1
ATOM 530 O O . ALA A 1 70 ? 17.639 -47.543 42.277 1.00 26.91 70 ALA A O 1
ATOM 531 N N . ALA A 1 71 ? 18.517 -45.667 41.388 1.00 27.16 71 ALA A N 1
ATOM 532 C CA . ALA A 1 71 ? 19.887 -45.804 41.890 1.00 27.16 71 ALA A CA 1
ATOM 533 C C . ALA A 1 71 ? 20.523 -44.404 42.004 1.00 27.16 71 ALA A C 1
ATOM 535 O O . ALA A 1 71 ? 20.393 -43.606 41.079 1.00 27.16 71 ALA A O 1
ATOM 536 N N . SER A 1 72 ? 21.179 -44.100 43.129 1.00 26.73 72 SER A N 1
ATOM 537 C CA . SER A 1 72 ? 21.553 -42.725 43.513 1.00 26.73 72 SER A CA 1
ATOM 538 C C . SER A 1 72 ? 23.064 -42.510 43.631 1.00 26.73 72 SER A C 1
ATOM 540 O O . SER A 1 72 ? 23.773 -43.400 44.101 1.00 26.73 72 SER A O 1
ATOM 542 N N . ARG A 1 73 ? 23.527 -41.299 43.281 1.00 27.22 73 ARG A N 1
ATOM 543 C CA . ARG A 1 73 ? 24.807 -40.651 43.654 1.00 27.22 73 ARG A CA 1
ATOM 544 C C . ARG A 1 73 ? 24.838 -39.245 43.028 1.00 27.22 73 ARG A C 1
ATOM 546 O O . ARG A 1 73 ? 24.492 -39.150 41.859 1.00 27.22 73 ARG A O 1
ATOM 553 N N . GLN A 1 74 ? 25.297 -38.163 43.658 1.00 29.38 74 GLN A N 1
ATOM 554 C CA . GLN A 1 74 ? 25.402 -37.747 45.073 1.00 29.38 74 GLN A CA 1
ATOM 555 C C . GLN A 1 74 ? 25.674 -36.212 45.060 1.00 29.38 74 GLN A C 1
ATOM 557 O O . GLN A 1 74 ? 25.888 -35.666 43.978 1.00 29.38 74 GLN A O 1
ATOM 562 N N . GLU A 1 75 ? 25.636 -35.508 46.198 1.00 28.52 75 GLU A N 1
ATOM 563 C CA . GLU A 1 75 ? 25.880 -34.043 46.290 1.00 28.52 75 GLU A CA 1
ATOM 564 C C . GLU A 1 75 ? 27.292 -33.608 45.782 1.00 28.52 75 GLU A C 1
ATOM 566 O O . GLU A 1 75 ? 28.169 -34.456 45.617 1.00 28.52 75 GLU A O 1
ATOM 571 N N . ALA A 1 76 ? 27.615 -32.331 45.496 1.00 30.31 76 ALA A N 1
ATOM 572 C CA . ALA A 1 76 ? 27.073 -31.057 46.009 1.00 30.31 76 ALA A CA 1
ATOM 573 C C . ALA A 1 76 ? 27.247 -29.844 45.040 1.00 30.31 76 ALA A C 1
ATOM 575 O O . ALA A 1 76 ? 27.985 -29.968 44.061 1.00 30.31 76 ALA A O 1
ATOM 576 N N . PRO A 1 77 ? 26.605 -28.679 45.303 1.00 44.84 77 PRO A N 1
ATOM 577 C CA . PRO A 1 77 ? 26.684 -27.460 44.477 1.00 44.84 77 PRO A CA 1
ATOM 578 C C . PRO A 1 77 ? 27.477 -26.291 45.111 1.00 44.84 77 PRO A C 1
ATOM 580 O O . PRO A 1 77 ? 27.528 -26.191 46.331 1.00 44.84 77 PRO A O 1
ATOM 583 N N . GLU A 1 78 ? 27.996 -25.370 44.284 1.00 30.47 78 GLU A N 1
ATOM 584 C CA . GLU A 1 78 ? 28.267 -23.935 44.567 1.00 30.47 78 GLU A CA 1
ATOM 585 C C . GLU A 1 78 ? 28.904 -23.257 43.321 1.00 30.47 78 GLU A C 1
ATOM 587 O O . GLU A 1 78 ? 29.477 -23.973 42.493 1.00 30.47 78 GLU A O 1
ATOM 592 N N . PRO A 1 79 ? 28.929 -21.911 43.187 1.00 39.81 79 PRO A N 1
ATOM 593 C CA . PRO A 1 79 ? 28.007 -20.896 43.712 1.00 39.81 79 PRO A CA 1
ATOM 594 C C . PRO A 1 79 ? 27.389 -20.013 42.592 1.00 39.81 79 PRO A C 1
ATOM 596 O O . PRO A 1 79 ? 27.860 -19.984 41.454 1.00 39.81 79 PRO A O 1
ATOM 599 N N . VAL A 1 80 ? 26.350 -19.239 42.926 1.00 34.62 80 VAL A N 1
ATOM 600 C CA . VAL A 1 80 ? 25.817 -18.150 42.074 1.00 34.62 80 VAL A CA 1
ATOM 601 C C . VAL A 1 80 ? 26.654 -16.878 42.277 1.00 34.62 80 VAL A C 1
ATOM 603 O O . VAL A 1 80 ? 27.282 -16.717 43.323 1.00 34.62 80 VAL A O 1
ATOM 606 N N . ARG A 1 81 ? 26.677 -15.971 41.290 1.00 32.16 81 ARG A N 1
ATOM 607 C CA . ARG A 1 81 ? 27.342 -14.663 41.382 1.00 32.16 81 ARG A CA 1
ATOM 608 C C . ARG A 1 81 ? 26.355 -13.541 41.056 1.00 32.16 81 ARG A C 1
ATOM 610 O O . ARG A 1 81 ? 25.629 -13.639 40.071 1.00 32.16 81 ARG A O 1
ATOM 617 N N . GLU A 1 82 ? 26.325 -12.521 41.903 1.00 33.78 82 GLU A N 1
ATOM 618 C CA . GLU A 1 82 ? 25.378 -11.399 41.852 1.00 33.78 82 GLU A CA 1
ATOM 619 C C . GLU A 1 82 ? 25.791 -10.340 40.805 1.00 33.78 82 GLU A C 1
ATOM 621 O O . GLU A 1 82 ? 26.989 -10.202 40.530 1.00 33.78 82 GLU A O 1
ATOM 626 N N . PRO A 1 83 ? 24.837 -9.588 40.221 1.00 39.06 83 PRO A N 1
ATOM 627 C CA . PRO A 1 83 ? 25.107 -8.363 39.470 1.00 39.06 83 PRO A CA 1
ATOM 628 C C . PRO A 1 83 ? 25.152 -7.126 40.392 1.00 39.06 83 PRO A C 1
ATOM 630 O O . PRO A 1 83 ? 24.384 -7.028 41.348 1.00 39.06 83 PRO A O 1
ATOM 633 N N . GLU A 1 84 ? 26.028 -6.168 40.082 1.00 35.97 84 GLU A N 1
ATOM 634 C CA . GLU A 1 84 ? 26.109 -4.854 40.749 1.00 35.97 84 GLU A CA 1
ATOM 635 C C . GLU A 1 84 ? 25.181 -3.811 40.070 1.00 35.97 84 GLU A C 1
ATOM 637 O O . GLU A 1 84 ? 24.788 -4.021 38.919 1.00 35.97 84 GLU A O 1
ATOM 642 N N . PRO A 1 85 ? 24.776 -2.724 40.768 1.00 38.75 85 PRO A N 1
ATOM 643 C CA . PRO A 1 85 ? 23.643 -1.879 40.367 1.00 38.75 85 PRO A CA 1
ATOM 644 C C . PRO A 1 85 ? 23.981 -0.704 39.429 1.00 38.75 85 PRO A C 1
ATOM 646 O O . PRO A 1 85 ? 25.129 -0.278 39.300 1.00 38.75 85 PRO A O 1
ATOM 649 N N . GLU A 1 86 ? 22.930 -0.139 38.830 1.00 33.81 86 GLU A N 1
ATOM 650 C CA . GLU A 1 86 ? 22.947 1.101 38.039 1.00 33.81 86 GLU A CA 1
ATOM 651 C C . GLU A 1 86 ? 22.937 2.364 38.937 1.00 33.81 86 GLU A C 1
ATOM 653 O O . GLU A 1 86 ? 22.387 2.316 40.042 1.00 33.81 86 GLU A O 1
ATOM 658 N N . PRO A 1 87 ? 23.510 3.502 38.491 1.00 38.84 87 PRO A N 1
ATOM 659 C CA . PRO A 1 87 ? 23.407 4.790 39.180 1.00 38.84 87 PRO A CA 1
ATOM 660 C C . PRO A 1 87 ? 22.259 5.674 38.647 1.00 38.84 87 PRO A C 1
ATOM 662 O O . PRO A 1 87 ? 22.090 5.834 37.439 1.00 38.84 87 PRO A O 1
ATOM 665 N N . GLU A 1 88 ? 21.521 6.307 39.562 1.00 34.12 88 GLU A N 1
ATOM 666 C CA . GLU A 1 88 ? 20.528 7.361 39.281 1.00 34.12 88 GLU A CA 1
ATOM 667 C C . GLU A 1 88 ? 21.191 8.740 39.008 1.00 34.12 88 GLU A C 1
ATOM 669 O O . GLU A 1 88 ? 22.377 8.915 39.304 1.00 34.12 88 GLU A O 1
ATOM 674 N N . PRO A 1 89 ? 20.478 9.714 38.396 1.00 43.22 89 PRO A N 1
ATOM 675 C CA . PRO A 1 89 ? 21.062 10.984 37.945 1.00 43.22 89 PRO A CA 1
ATOM 676 C C . PRO A 1 89 ? 21.231 12.038 39.056 1.00 43.22 89 PRO A C 1
ATOM 678 O O . PRO A 1 89 ? 20.494 12.048 40.038 1.00 43.22 89 PRO A O 1
ATOM 681 N N . GLU A 1 90 ? 22.163 12.977 38.854 1.00 33.75 90 GLU A N 1
ATOM 682 C CA . GLU A 1 90 ? 22.362 14.152 39.719 1.00 33.75 90 GLU A CA 1
ATOM 683 C C . GLU A 1 90 ? 21.604 15.389 39.197 1.00 33.75 90 GLU A C 1
ATOM 685 O O . GLU A 1 90 ? 21.556 15.642 37.989 1.00 33.75 90 GLU A O 1
ATOM 690 N N . ASP A 1 91 ? 21.042 16.178 40.118 1.00 30.05 91 ASP A N 1
ATOM 691 C CA . ASP A 1 91 ? 20.373 17.453 39.836 1.00 30.05 91 ASP A CA 1
ATOM 692 C C . ASP A 1 91 ? 21.348 18.546 39.358 1.00 30.05 91 ASP A C 1
ATOM 694 O O . ASP A 1 91 ? 22.494 18.629 39.804 1.00 30.05 91 ASP A O 1
ATOM 698 N N . VAL A 1 92 ? 20.850 19.473 38.531 1.00 34.19 92 VAL A N 1
ATOM 699 C CA . VAL A 1 92 ? 21.522 20.747 38.229 1.00 34.19 92 VAL A CA 1
ATOM 700 C C . VAL A 1 92 ? 20.580 21.894 38.583 1.00 34.19 92 VAL A C 1
ATOM 702 O O . VAL A 1 92 ? 19.527 22.043 37.968 1.00 34.19 92 VAL A O 1
ATOM 705 N N . ALA A 1 93 ? 20.975 22.695 39.573 1.00 30.80 93 ALA A N 1
ATOM 706 C CA . ALA A 1 93 ? 20.308 23.938 39.949 1.00 30.80 93 ALA A CA 1
ATOM 707 C C . ALA A 1 93 ? 21.004 25.155 39.313 1.00 30.80 93 ALA A C 1
ATOM 709 O O . ALA A 1 93 ? 22.172 25.080 38.923 1.00 30.80 93 ALA A O 1
ATOM 710 N N . ASP A 1 94 ? 20.274 26.265 39.213 1.00 30.31 94 ASP A N 1
ATOM 711 C CA . ASP A 1 94 ? 20.758 27.537 38.673 1.00 30.31 94 ASP A CA 1
ATOM 712 C C . ASP A 1 94 ? 21.819 28.208 39.564 1.00 30.31 94 ASP A C 1
ATOM 714 O O . ASP A 1 94 ? 21.797 28.061 40.786 1.00 30.31 94 ASP A O 1
ATOM 718 N N . ASP A 1 95 ? 22.667 29.043 38.956 1.00 31.12 95 ASP A N 1
ATOM 719 C CA . ASP A 1 95 ? 23.110 30.298 39.578 1.00 31.12 95 ASP A CA 1
ATOM 720 C C . ASP A 1 95 ? 23.485 31.327 38.489 1.00 31.12 95 ASP A C 1
ATOM 722 O O . ASP A 1 95 ? 24.029 30.973 37.436 1.00 31.12 95 ASP A O 1
ATOM 726 N N . GLU A 1 96 ? 23.162 32.601 38.721 1.00 30.56 96 GLU A N 1
ATOM 727 C CA . GLU A 1 96 ? 23.398 33.725 37.797 1.00 30.56 96 GLU A CA 1
ATOM 728 C C . GLU A 1 96 ? 24.529 34.647 38.292 1.00 30.56 96 GLU A C 1
ATOM 730 O O . GLU A 1 96 ? 24.743 34.768 39.496 1.00 30.56 96 GLU A O 1
ATOM 735 N N . ALA A 1 97 ? 25.110 35.426 37.364 1.00 31.69 97 ALA A N 1
ATOM 736 C CA . ALA A 1 97 ? 25.759 36.722 37.646 1.00 31.69 97 ALA A CA 1
ATOM 737 C C . ALA A 1 97 ? 27.054 36.666 38.517 1.00 31.69 97 ALA A C 1
ATOM 739 O O . ALA A 1 97 ? 27.446 35.622 39.026 1.00 31.69 97 ALA A O 1
ATOM 740 N N . ASP A 1 98 ? 27.823 37.739 38.729 1.00 28.45 98 ASP A N 1
ATOM 741 C CA . ASP A 1 98 ? 28.201 38.863 37.849 1.00 28.45 98 ASP A CA 1
ATOM 742 C C . ASP A 1 98 ? 29.537 39.462 38.370 1.00 28.45 98 ASP A C 1
ATOM 744 O O . ASP A 1 98 ? 30.130 38.917 39.304 1.00 28.45 98 ASP A O 1
ATOM 748 N N . HIS A 1 99 ? 29.955 40.609 37.814 1.00 33.94 99 HIS A N 1
ATOM 749 C CA . HIS A 1 99 ? 31.041 41.498 38.278 1.00 33.94 99 HIS A CA 1
ATOM 750 C C . HIS A 1 99 ? 32.497 41.009 38.098 1.00 33.94 99 HIS A C 1
ATOM 752 O O . HIS A 1 99 ? 32.787 39.816 38.075 1.00 33.94 99 HIS A O 1
ATOM 758 N N . GLU A 1 100 ? 33.507 41.889 38.108 1.00 30.62 100 GLU A N 1
ATOM 759 C CA . GLU A 1 100 ? 33.745 43.197 37.442 1.00 30.62 100 GLU A CA 1
ATOM 760 C C . GLU A 1 100 ? 35.190 43.646 37.804 1.00 30.62 100 GLU A C 1
ATOM 762 O O . GLU A 1 100 ? 35.891 42.917 38.508 1.00 30.62 100 GLU A O 1
ATOM 767 N N . ASP A 1 101 ? 35.609 44.825 37.326 1.00 32.22 101 ASP A N 1
ATOM 768 C CA . ASP A 1 101 ? 36.795 45.610 37.739 1.00 32.22 101 ASP A CA 1
ATOM 769 C C . ASP A 1 101 ? 38.226 45.059 37.477 1.00 32.22 101 ASP A C 1
ATOM 771 O O . ASP A 1 101 ? 38.472 43.855 37.433 1.00 32.22 101 ASP A O 1
ATOM 775 N N . ASP A 1 102 ? 39.279 45.890 37.397 1.00 31.98 102 ASP A N 1
ATOM 776 C CA . ASP A 1 102 ? 39.477 47.169 36.667 1.00 31.98 102 ASP A CA 1
ATOM 777 C C . ASP A 1 102 ? 41.006 47.466 36.569 1.00 31.98 102 ASP A C 1
ATOM 779 O O . ASP A 1 102 ? 41.803 46.789 37.222 1.00 31.98 102 ASP A O 1
ATOM 783 N N . ASP A 1 103 ? 41.391 48.509 35.816 1.00 32.16 103 ASP A N 1
ATOM 784 C CA . ASP A 1 103 ? 42.685 49.237 35.811 1.00 32.16 103 ASP A CA 1
ATOM 785 C C . ASP A 1 103 ? 43.988 48.471 35.418 1.00 32.16 103 ASP A C 1
ATOM 787 O O . ASP A 1 103 ? 44.169 47.276 35.639 1.00 32.16 103 ASP A O 1
ATOM 791 N N . GLY A 1 104 ? 45.013 49.106 34.826 1.00 30.12 104 GLY A N 1
ATOM 792 C CA . GLY A 1 104 ? 45.104 50.491 34.337 1.00 30.12 104 GLY A CA 1
ATOM 793 C C . GLY A 1 104 ? 46.542 50.925 33.976 1.00 30.12 104 GLY A C 1
ATOM 794 O O . GLY A 1 104 ? 47.424 50.885 34.829 1.00 30.12 104 GLY A O 1
ATOM 795 N N . GLY A 1 105 ? 46.769 51.382 32.732 1.00 29.66 105 GLY A N 1
ATOM 796 C CA . GLY A 1 105 ? 48.016 52.028 32.249 1.00 29.66 105 GLY A CA 1
ATOM 797 C C . GLY A 1 105 ? 49.286 51.144 32.144 1.00 29.66 105 GLY A C 1
ATOM 798 O O . GLY A 1 105 ? 49.360 50.055 32.699 1.00 29.66 105 GLY A O 1
ATOM 799 N N . ASP A 1 106 ? 50.351 51.538 31.434 1.00 29.50 106 ASP A N 1
ATOM 800 C CA . ASP A 1 106 ? 50.471 52.586 30.407 1.00 29.50 106 ASP A CA 1
ATOM 801 C C . ASP A 1 106 ? 51.698 52.321 29.484 1.00 29.50 106 ASP A C 1
ATOM 803 O O . ASP A 1 106 ? 52.447 51.364 29.683 1.00 29.50 106 ASP A O 1
ATOM 807 N N . ASP A 1 107 ? 51.860 53.155 28.451 1.00 32.41 107 ASP A N 1
ATOM 808 C CA . ASP A 1 107 ? 52.860 53.156 27.355 1.00 32.41 107 ASP A CA 1
ATOM 809 C C . ASP A 1 107 ? 54.293 52.606 27.638 1.00 32.41 107 ASP A C 1
ATOM 811 O O . ASP A 1 107 ? 54.983 53.082 28.536 1.00 32.41 107 ASP A O 1
ATOM 815 N N . GLU A 1 108 ? 54.828 51.749 26.744 1.00 30.39 108 GLU A N 1
ATOM 816 C CA . GLU A 1 108 ? 56.059 52.088 25.989 1.00 30.39 108 GLU A CA 1
ATOM 817 C C . GLU A 1 108 ? 56.346 51.169 24.774 1.00 30.39 108 GLU A C 1
ATOM 819 O O . GLU A 1 108 ? 55.876 50.035 24.657 1.00 30.39 108 GLU A O 1
ATOM 824 N N . ARG A 1 109 ? 57.149 51.668 23.818 1.00 33.62 109 ARG A N 1
ATOM 825 C CA . ARG A 1 109 ? 57.416 51.011 22.521 1.00 33.62 109 ARG A CA 1
ATOM 826 C C . ARG A 1 109 ? 58.680 50.145 22.513 1.00 33.62 109 ARG A C 1
ATOM 828 O O . ARG A 1 109 ? 59.783 50.682 22.427 1.00 33.62 109 ARG A O 1
ATOM 835 N N . ILE A 1 110 ? 58.535 48.826 22.350 1.00 29.86 110 ILE A N 1
ATOM 836 C CA . ILE A 1 110 ? 59.617 47.968 21.826 1.00 29.86 110 ILE A CA 1
ATOM 837 C C . ILE A 1 110 ? 59.100 47.078 20.690 1.00 29.86 110 ILE A C 1
ATOM 839 O O . ILE A 1 110 ? 58.219 46.241 20.869 1.00 29.86 110 ILE A O 1
ATOM 843 N N . SER A 1 111 ? 59.691 47.224 19.501 1.00 34.12 111 SER A N 1
ATOM 844 C CA . SER A 1 111 ? 59.408 46.377 18.340 1.00 34.12 111 SER A CA 1
ATOM 845 C C . SER A 1 111 ? 60.138 45.033 18.450 1.00 34.12 111 SER A C 1
ATOM 847 O O . SER A 1 111 ? 61.290 44.915 18.027 1.00 34.12 111 SER A O 1
ATOM 849 N N . LEU A 1 112 ? 59.471 44.016 18.997 1.00 30.50 112 LEU A N 1
ATOM 850 C CA . LEU A 1 112 ? 59.967 42.638 19.022 1.00 30.50 112 LEU A CA 1
ATOM 851 C C . LEU A 1 112 ? 59.213 41.745 18.034 1.00 30.50 112 LEU A C 1
ATOM 853 O O . LEU A 1 112 ? 58.000 41.845 17.859 1.00 30.50 112 LEU A O 1
ATOM 857 N N . VAL A 1 113 ? 59.962 40.854 17.381 1.00 34.84 113 VAL A N 1
ATOM 858 C CA . VAL A 1 113 ? 59.426 39.869 16.438 1.00 34.84 113 VAL A CA 1
ATOM 859 C C . VAL A 1 113 ? 58.696 38.788 17.229 1.00 34.84 113 VAL A C 1
ATOM 861 O O . VAL A 1 113 ? 59.308 37.833 17.703 1.00 34.84 113 VAL A O 1
ATOM 864 N N . VAL A 1 114 ? 57.379 38.933 17.370 1.00 29.17 114 VAL A N 1
ATOM 865 C CA . VAL A 1 114 ? 56.530 37.847 17.862 1.00 29.17 114 VAL A CA 1
ATOM 866 C C . VAL A 1 114 ? 56.430 36.799 16.761 1.00 29.17 114 VAL A C 1
ATOM 868 O O . VAL A 1 114 ? 55.656 36.936 15.813 1.00 29.17 114 VAL A O 1
ATOM 871 N N . GLU A 1 115 ? 57.217 35.732 16.889 1.00 29.41 115 GLU A N 1
ATOM 872 C CA . GLU A 1 115 ? 56.960 34.494 16.163 1.00 29.41 115 GLU A CA 1
ATOM 873 C C . GLU A 1 115 ? 55.541 34.031 16.506 1.00 29.41 115 GLU A C 1
ATOM 875 O O . GLU A 1 115 ? 55.259 33.618 17.634 1.00 29.41 115 GLU A O 1
ATOM 880 N N . THR A 1 116 ? 54.621 34.112 15.542 1.00 30.83 116 THR A N 1
ATOM 881 C CA . THR A 1 116 ? 53.258 33.612 15.721 1.00 30.83 116 THR A CA 1
ATOM 882 C C . THR A 1 116 ? 53.318 32.100 15.891 1.00 30.83 116 THR A C 1
ATOM 884 O O . THR A 1 116 ? 53.372 31.362 14.900 1.00 30.83 116 THR A O 1
ATOM 887 N N . ARG A 1 117 ? 53.333 31.646 17.154 1.00 30.73 117 ARG A N 1
ATOM 888 C CA . ARG A 1 117 ? 53.247 30.233 17.533 1.00 30.73 117 ARG A CA 1
ATOM 889 C C . ARG A 1 117 ? 52.131 29.597 16.721 1.00 30.73 117 ARG A C 1
ATOM 891 O O . ARG A 1 117 ? 50.982 30.033 16.776 1.00 30.73 117 ARG A O 1
ATOM 898 N N . LYS A 1 118 ? 52.497 28.603 15.917 1.00 35.22 118 LYS A N 1
ATOM 899 C CA . LYS A 1 118 ? 51.586 27.955 14.983 1.00 35.22 118 LYS A CA 1
ATOM 900 C C . LYS A 1 118 ? 50.568 27.160 15.799 1.00 35.22 118 LYS A C 1
ATOM 902 O O . LYS A 1 118 ? 50.901 26.084 16.279 1.00 35.22 118 LYS A O 1
ATOM 907 N N . ALA A 1 119 ? 49.387 27.742 16.004 1.00 39.94 119 ALA A N 1
ATOM 908 C CA . ALA A 1 119 ? 48.339 27.163 16.836 1.00 39.94 119 ALA A CA 1
ATOM 909 C C . ALA A 1 119 ? 48.009 25.733 16.388 1.00 39.94 119 ALA A C 1
ATOM 911 O O . ALA A 1 119 ? 47.981 25.456 15.183 1.00 39.94 119 ALA A O 1
ATOM 912 N N . ASP A 1 120 ? 47.753 24.848 17.353 1.00 50.53 120 ASP A N 1
ATOM 913 C CA . ASP A 1 120 ? 47.394 23.466 17.059 1.00 50.53 120 ASP A CA 1
ATOM 914 C C . ASP A 1 120 ? 46.164 23.417 16.141 1.00 50.53 120 ASP A C 1
ATOM 916 O O . ASP A 1 120 ? 45.161 24.097 16.397 1.00 50.53 120 ASP A O 1
ATOM 920 N N . PRO A 1 121 ? 46.218 22.654 15.033 1.00 62.94 121 PRO A N 1
ATOM 921 C CA . PRO A 1 121 ? 45.135 22.642 14.068 1.00 62.94 121 PRO A CA 1
ATOM 922 C C . PRO A 1 121 ? 43.889 22.037 14.718 1.00 62.94 121 PRO A C 1
ATOM 924 O O . PRO A 1 121 ? 43.887 20.873 15.113 1.00 62.94 121 PRO A O 1
ATOM 927 N N . ALA A 1 122 ? 42.824 22.837 14.813 1.00 74.31 122 ALA A N 1
ATOM 928 C CA . ALA A 1 122 ? 41.550 22.447 15.413 1.00 74.31 122 ALA A CA 1
ATOM 929 C C . ALA A 1 122 ? 41.021 21.103 14.861 1.00 74.31 122 ALA A C 1
ATOM 931 O O . ALA A 1 122 ? 41.238 20.773 13.690 1.00 74.31 122 ALA A O 1
ATOM 932 N N . ARG A 1 123 ? 40.283 20.345 15.687 1.00 78.75 123 ARG A N 1
ATOM 933 C CA . ARG A 1 123 ? 39.733 19.012 15.358 1.00 78.75 123 ARG A CA 1
ATOM 934 C C . ARG A 1 123 ? 38.966 19.022 14.031 1.00 78.75 123 ARG A C 1
ATOM 936 O O . ARG A 1 123 ? 39.188 18.143 13.199 1.00 78.75 123 ARG A O 1
ATOM 943 N N . VAL A 1 124 ? 38.170 20.069 13.777 1.00 83.75 124 VAL A N 1
ATOM 944 C CA . VAL A 1 124 ? 37.491 20.297 12.481 1.00 83.75 124 VAL A CA 1
ATOM 945 C C . VAL A 1 124 ? 38.474 20.337 11.313 1.00 83.75 124 VAL A C 1
ATOM 947 O O . VAL A 1 124 ? 38.281 19.644 10.317 1.00 83.75 124 VAL A O 1
ATOM 950 N N . SER A 1 125 ? 39.528 21.145 11.430 1.00 82.62 125 SER A N 1
ATOM 951 C CA . SER A 1 125 ? 40.536 21.366 10.392 1.00 82.62 125 SER A CA 1
ATOM 952 C C . SER A 1 125 ? 41.259 20.063 10.041 1.00 82.62 125 SER A C 1
ATOM 954 O O . SER A 1 125 ? 41.374 19.713 8.865 1.00 82.62 125 SER A O 1
ATOM 956 N N . GLN A 1 126 ? 41.677 19.300 11.059 1.00 82.56 126 GLN A N 1
ATOM 957 C CA . GLN A 1 126 ? 42.324 17.997 10.878 1.00 82.56 126 GLN A CA 1
ATOM 958 C C . GLN A 1 126 ? 41.385 16.956 10.259 1.00 82.56 126 GLN A C 1
ATOM 960 O O . GLN A 1 126 ? 41.794 16.210 9.364 1.00 82.56 126 GLN A O 1
ATOM 965 N N . HIS A 1 127 ? 40.130 16.897 10.714 1.00 83.44 127 HIS A N 1
ATOM 966 C CA . HIS A 1 127 ? 39.145 15.961 10.183 1.00 83.44 127 HIS A CA 1
ATOM 967 C C . HIS A 1 127 ? 38.851 16.268 8.708 1.00 83.44 127 HIS A C 1
ATOM 969 O O . HIS A 1 127 ? 38.990 15.403 7.840 1.00 83.44 127 HIS A O 1
ATOM 975 N N . LEU A 1 128 ? 38.562 17.532 8.396 1.00 85.50 128 LEU A N 1
ATOM 976 C CA . LEU A 1 128 ? 38.179 17.976 7.061 1.00 85.50 128 LEU A CA 1
ATOM 977 C C . LEU A 1 128 ? 39.336 17.937 6.046 1.00 85.50 128 LEU A C 1
ATOM 979 O O . LEU A 1 128 ? 39.095 17.717 4.859 1.00 85.50 128 LEU A O 1
ATOM 983 N N . ALA A 1 129 ? 40.599 18.043 6.478 1.00 83.88 129 ALA A N 1
ATOM 984 C CA . ALA A 1 129 ? 41.772 17.848 5.613 1.00 83.88 129 ALA A CA 1
ATOM 985 C C . ALA A 1 129 ? 41.827 16.446 4.957 1.00 83.88 129 ALA A C 1
ATOM 987 O O . ALA A 1 129 ? 42.397 16.282 3.865 1.00 83.88 129 ALA A O 1
ATOM 988 N N . LYS A 1 130 ? 41.192 15.439 5.582 1.00 85.06 130 LYS A N 1
ATOM 989 C CA . LYS A 1 130 ? 41.038 14.076 5.042 1.00 85.06 130 LYS A CA 1
ATOM 990 C C . LYS A 1 130 ? 39.998 14.005 3.906 1.00 85.06 130 LYS A C 1
ATOM 992 O O . LYS A 1 130 ? 40.063 13.096 3.078 1.00 85.06 130 LYS A O 1
ATOM 997 N N . PHE A 1 131 ? 39.061 14.956 3.816 1.00 86.94 131 PHE A N 1
ATOM 998 C CA . PHE A 1 131 ? 37.901 14.871 2.920 1.00 86.94 131 PHE A CA 1
ATOM 999 C C . PHE A 1 131 ? 38.255 15.162 1.452 1.00 86.94 131 PHE A C 1
ATOM 1001 O O . PHE A 1 131 ? 38.742 16.232 1.076 1.00 86.94 131 PHE A O 1
ATOM 1008 N N . SER A 1 132 ? 37.929 14.214 0.570 1.00 88.31 132 SER A N 1
ATOM 1009 C CA . SER A 1 132 ? 37.991 14.424 -0.883 1.00 88.31 132 SER A CA 1
ATOM 1010 C C . SER A 1 132 ? 36.874 15.357 -1.376 1.00 88.31 132 SER A C 1
ATOM 1012 O O . SER A 1 132 ? 35.854 15.514 -0.707 1.00 88.31 132 SER A O 1
ATOM 1014 N N . ASP A 1 133 ? 37.008 15.915 -2.590 1.00 86.00 133 ASP A N 1
ATOM 1015 C CA . ASP A 1 133 ? 35.916 16.655 -3.257 1.00 86.00 133 ASP A CA 1
ATOM 1016 C C . ASP A 1 133 ? 34.598 15.850 -3.256 1.00 86.00 133 ASP A C 1
ATOM 1018 O O . ASP A 1 133 ? 33.540 16.415 -3.012 1.00 86.00 133 ASP A O 1
ATOM 1022 N N . ARG A 1 134 ? 34.659 14.519 -3.438 1.00 85.50 134 ARG A N 1
ATOM 1023 C CA . ARG A 1 134 ? 33.481 13.634 -3.381 1.00 85.50 134 ARG A CA 1
ATOM 1024 C C . ARG A 1 134 ? 32.895 13.484 -1.973 1.00 85.50 134 ARG A C 1
ATOM 1026 O O . ARG A 1 134 ? 31.694 13.284 -1.860 1.00 85.50 134 ARG A O 1
ATOM 1033 N N . ALA A 1 135 ? 33.707 13.567 -0.918 1.00 86.31 135 ALA A N 1
ATOM 1034 C CA . ALA A 1 135 ? 33.226 13.459 0.460 1.00 86.31 135 ALA A CA 1
ATOM 1035 C C . ALA A 1 135 ? 32.450 14.721 0.871 1.00 86.31 135 ALA A C 1
ATOM 1037 O O . ALA A 1 135 ? 31.304 14.617 1.299 1.00 86.31 135 ALA A O 1
ATOM 1038 N N . ILE A 1 136 ? 33.009 15.913 0.615 1.00 88.62 136 ILE A N 1
ATOM 1039 C CA . ILE A 1 136 ? 32.299 17.188 0.837 1.00 88.62 136 ILE A CA 1
ATOM 1040 C C . ILE A 1 136 ? 31.043 17.271 -0.053 1.00 88.62 136 ILE A C 1
ATOM 1042 O O . ILE A 1 136 ? 30.015 17.793 0.372 1.00 88.62 136 ILE A O 1
ATOM 1046 N N . GLN A 1 137 ? 31.086 16.705 -1.267 1.00 90.69 137 GLN A N 1
ATOM 1047 C CA . GLN A 1 137 ? 29.926 16.618 -2.161 1.00 90.69 137 GLN A CA 1
ATOM 1048 C C . GLN A 1 137 ? 28.808 15.687 -1.651 1.00 90.69 137 GLN A C 1
ATOM 1050 O O . GLN A 1 137 ? 27.650 15.943 -1.973 1.00 90.69 137 GLN A O 1
ATOM 1055 N N . ARG A 1 138 ? 29.122 14.632 -0.880 1.00 87.44 138 ARG A N 1
ATOM 1056 C CA . ARG A 1 138 ? 28.101 13.809 -0.201 1.00 87.44 138 ARG A CA 1
ATOM 1057 C C . ARG A 1 138 ? 27.450 14.598 0.927 1.00 87.44 138 ARG A C 1
ATOM 1059 O O . ARG A 1 138 ? 26.241 14.763 0.898 1.00 87.44 138 ARG A O 1
ATOM 1066 N N . VAL A 1 139 ? 28.264 15.135 1.841 1.00 86.56 139 VAL A N 1
ATOM 1067 C CA . VAL A 1 139 ? 27.797 15.907 3.005 1.00 86.56 139 VAL A CA 1
ATOM 1068 C C . VAL A 1 139 ? 26.938 17.094 2.561 1.00 86.56 139 VAL A C 1
ATOM 1070 O O . VAL A 1 139 ? 25.782 17.202 2.936 1.00 86.56 139 VAL A O 1
ATOM 1073 N N . THR A 1 140 ? 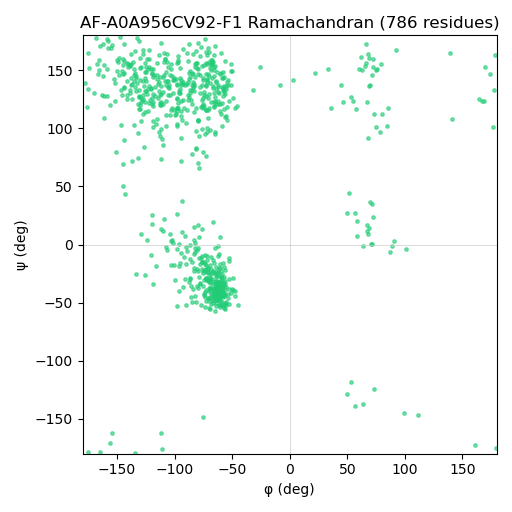27.460 17.963 1.691 1.00 86.44 140 THR A N 1
ATOM 1074 C CA . THR A 1 140 ? 26.775 19.218 1.312 1.00 86.44 140 THR A CA 1
ATOM 1075 C C . THR A 1 140 ? 25.846 19.116 0.098 1.00 86.44 140 THR A C 1
ATOM 1077 O O . THR A 1 140 ? 25.232 20.106 -0.293 1.00 86.44 140 THR A O 1
ATOM 1080 N N . GLY A 1 141 ? 25.750 17.948 -0.540 1.00 87.94 141 GLY A N 1
ATOM 1081 C CA . GLY A 1 141 ? 24.977 17.750 -1.766 1.00 87.94 141 GLY A CA 1
ATOM 1082 C C . GLY A 1 141 ? 25.583 18.407 -3.021 1.00 87.94 141 GLY A C 1
ATOM 1083 O O . GLY A 1 141 ? 26.162 19.497 -3.008 1.00 87.94 141 GLY A O 1
ATOM 1084 N N . GLY A 1 142 ? 25.408 17.757 -4.178 1.00 84.88 142 GLY A N 1
ATOM 1085 C CA . GLY A 1 142 ? 26.063 18.142 -5.440 1.00 84.88 142 GLY A CA 1
ATOM 1086 C C . GLY A 1 142 ? 25.870 19.604 -5.865 1.00 84.88 142 GLY A C 1
ATOM 1087 O O . GLY A 1 142 ? 26.835 20.291 -6.211 1.00 84.88 142 GLY A O 1
ATOM 1088 N N . ASN A 1 143 ? 24.634 20.104 -5.795 1.00 86.00 143 ASN A N 1
ATOM 1089 C CA . ASN A 1 143 ? 24.285 21.459 -6.234 1.00 86.00 143 ASN A CA 1
ATOM 1090 C C . ASN A 1 143 ? 24.671 22.560 -5.231 1.00 86.00 143 ASN A C 1
ATOM 1092 O O . ASN A 1 143 ? 24.711 23.733 -5.619 1.00 86.00 143 ASN A O 1
ATOM 1096 N N . ALA 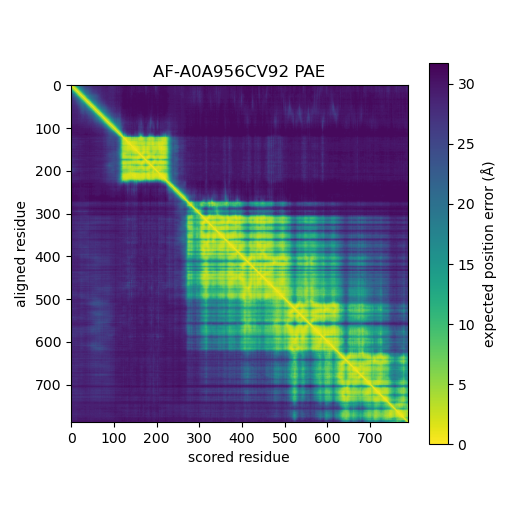A 1 144 ? 24.956 22.234 -3.967 1.00 89.31 144 ALA A N 1
ATOM 1097 C CA . ALA A 1 144 ? 25.550 23.183 -3.025 1.00 89.31 144 ALA A CA 1
ATOM 1098 C C . ALA A 1 144 ? 27.076 23.177 -3.185 1.00 89.31 144 ALA A C 1
ATOM 1100 O O . ALA A 1 144 ? 27.656 24.236 -3.433 1.00 89.31 144 ALA A O 1
ATOM 1101 N N . PHE A 1 145 ? 27.701 21.992 -3.195 1.00 93.50 145 PHE A N 1
ATOM 1102 C CA . PHE A 1 145 ? 29.144 21.808 -3.368 1.00 93.50 145 PHE A CA 1
ATOM 1103 C C . PHE A 1 145 ? 29.714 22.511 -4.608 1.00 93.50 145 PHE A C 1
ATOM 1105 O O . PHE A 1 145 ? 30.662 23.293 -4.503 1.00 93.50 145 PHE A O 1
ATOM 1112 N N . LEU A 1 146 ? 29.120 22.290 -5.789 1.00 89.19 146 LEU A N 1
ATOM 1113 C CA . LEU A 1 146 ? 29.607 22.888 -7.038 1.00 89.19 146 LEU A CA 1
ATOM 1114 C C . LEU A 1 146 ? 29.587 24.424 -7.009 1.00 89.19 146 LEU A C 1
ATOM 1116 O O . LEU A 1 146 ? 30.466 25.052 -7.602 1.00 89.19 146 LEU A O 1
ATOM 1120 N N . ARG A 1 147 ? 28.621 25.027 -6.302 1.00 88.38 147 ARG A N 1
ATOM 1121 C CA . ARG A 1 147 ? 28.516 26.483 -6.136 1.00 88.38 147 ARG A CA 1
ATOM 1122 C C . ARG A 1 147 ? 29.437 26.992 -5.023 1.00 88.38 147 ARG A C 1
ATOM 1124 O O . ARG A 1 147 ? 30.159 27.955 -5.256 1.00 88.38 147 ARG A O 1
ATOM 1131 N N . GLY A 1 148 ? 29.500 26.324 -3.871 1.00 90.38 148 GLY A N 1
ATOM 1132 C CA . GLY A 1 148 ? 30.394 26.682 -2.761 1.00 90.38 148 GLY A CA 1
ATOM 1133 C C . GLY A 1 148 ? 31.874 26.656 -3.148 1.00 90.38 148 GLY A C 1
ATOM 1134 O O . GLY A 1 148 ? 32.604 27.613 -2.892 1.00 90.38 148 GLY A O 1
ATOM 1135 N N . ARG A 1 149 ? 32.294 25.633 -3.904 1.00 91.38 149 ARG A N 1
ATOM 1136 C CA . ARG A 1 149 ? 33.652 25.526 -4.464 1.00 91.38 149 ARG A CA 1
ATOM 1137 C C . ARG A 1 149 ? 34.011 26.686 -5.407 1.00 91.38 149 ARG A C 1
ATOM 1139 O O . ARG A 1 149 ? 35.190 27.009 -5.531 1.00 91.38 149 ARG A O 1
ATOM 1146 N N . LEU A 1 150 ? 33.031 27.322 -6.062 1.00 87.44 150 LEU A N 1
ATOM 1147 C CA . LEU A 1 150 ? 33.260 28.529 -6.869 1.00 87.44 150 LEU A CA 1
ATOM 1148 C C . LEU A 1 150 ? 33.414 29.790 -6.010 1.00 87.44 150 LEU A C 1
ATOM 1150 O O . LEU A 1 150 ? 34.215 30.641 -6.381 1.00 87.44 150 LEU A O 1
ATOM 1154 N N . TYR A 1 151 ? 32.712 29.911 -4.876 1.00 88.44 151 TYR A N 1
ATOM 1155 C CA . TYR A 1 151 ? 32.928 31.022 -3.938 1.00 88.44 151 TYR A CA 1
ATOM 1156 C C . TYR A 1 151 ? 34.319 30.939 -3.294 1.00 88.44 151 TYR A C 1
ATOM 1158 O O . TYR A 1 151 ? 35.093 31.889 -3.399 1.00 88.44 151 TYR A O 1
ATOM 1166 N N . ALA A 1 152 ? 34.685 29.773 -2.747 1.00 87.75 152 ALA A N 1
ATOM 1167 C CA . ALA A 1 152 ? 36.004 29.546 -2.151 1.00 87.75 152 ALA A CA 1
ATOM 1168 C C . ALA A 1 152 ? 37.151 29.843 -3.139 1.00 87.75 152 ALA A C 1
ATOM 1170 O O . ALA A 1 152 ? 38.039 30.640 -2.849 1.00 87.75 152 ALA A O 1
ATOM 1171 N N . ARG A 1 153 ? 37.102 29.286 -4.361 1.00 85.50 153 ARG A N 1
ATOM 1172 C CA . ARG A 1 153 ? 38.168 29.472 -5.370 1.00 85.50 153 ARG A CA 1
ATOM 1173 C C . ARG A 1 153 ? 38.223 30.851 -6.030 1.00 85.50 153 ARG A C 1
ATOM 1175 O O . ARG A 1 153 ? 39.168 31.114 -6.766 1.00 85.50 153 ARG A O 1
ATOM 1182 N N . ARG A 1 154 ? 37.229 31.711 -5.805 1.00 84.88 154 ARG A N 1
ATOM 1183 C CA . ARG A 1 154 ? 37.241 33.116 -6.246 1.00 84.88 154 ARG A CA 1
ATOM 1184 C C . ARG A 1 154 ? 37.705 34.081 -5.152 1.00 84.88 154 ARG A C 1
ATOM 1186 O O . ARG A 1 154 ? 37.746 35.277 -5.406 1.00 84.88 154 ARG A O 1
ATOM 1193 N N . GLY A 1 155 ? 38.049 33.579 -3.962 1.00 84.81 155 GLY A N 1
ATOM 1194 C CA . GLY A 1 155 ? 38.443 34.421 -2.833 1.00 84.81 155 GLY A CA 1
ATOM 1195 C C . GLY A 1 155 ? 37.275 35.180 -2.199 1.00 84.81 155 GLY A C 1
ATOM 1196 O O . GLY A 1 155 ? 37.502 36.206 -1.581 1.00 84.81 155 GLY A O 1
ATOM 1197 N N . HIS A 1 156 ? 36.037 34.688 -2.344 1.00 89.38 156 HIS A N 1
ATOM 1198 C CA . HIS A 1 156 ? 34.834 35.266 -1.723 1.00 89.38 156 HIS A CA 1
ATOM 1199 C C . HIS A 1 156 ? 34.617 34.807 -0.266 1.00 89.38 156 HIS A C 1
ATOM 1201 O O . HIS A 1 156 ? 33.502 34.895 0.246 1.00 89.38 156 HIS A O 1
ATOM 1207 N N . VAL A 1 157 ? 35.638 34.227 0.369 1.00 90.50 157 VAL A N 1
ATOM 1208 C CA . VAL A 1 157 ? 35.584 33.697 1.736 1.00 90.50 157 VAL A CA 1
ATOM 1209 C C . VAL A 1 157 ? 36.659 34.402 2.553 1.00 90.50 157 VAL A C 1
ATOM 1211 O O . VAL A 1 157 ? 37.837 34.344 2.202 1.00 90.50 157 VAL A O 1
ATOM 1214 N N . HIS A 1 158 ? 36.233 35.057 3.625 1.00 88.88 158 HIS A N 1
ATOM 1215 C CA . HIS A 1 158 ? 37.029 35.923 4.488 1.00 88.88 158 HIS A CA 1
ATOM 1216 C C . HIS A 1 158 ? 36.878 35.477 5.951 1.00 88.88 158 HIS A C 1
ATOM 1218 O O . HIS A 1 158 ? 35.982 34.696 6.273 1.00 88.88 158 HIS A O 1
ATOM 1224 N N . ASP A 1 159 ? 37.778 35.932 6.823 1.00 86.62 159 ASP A N 1
ATOM 1225 C CA . ASP A 1 159 ? 37.678 35.794 8.287 1.00 86.62 159 ASP A CA 1
ATOM 1226 C C . ASP A 1 159 ? 37.413 34.356 8.779 1.00 86.62 159 ASP A C 1
ATOM 1228 O O . ASP A 1 159 ? 36.574 34.084 9.637 1.00 86.62 159 ASP A O 1
ATOM 1232 N N . LEU A 1 160 ? 38.147 33.406 8.186 1.00 89.81 160 LEU A N 1
ATOM 1233 C CA . LEU A 1 160 ? 38.053 31.975 8.473 1.00 89.81 160 LEU A CA 1
ATOM 1234 C C . LEU A 1 160 ? 38.648 31.632 9.850 1.00 89.81 160 LEU A C 1
ATOM 1236 O O . LEU A 1 160 ? 39.853 31.406 9.992 1.00 89.81 160 LEU A O 1
ATOM 1240 N N . TRP A 1 161 ? 37.773 31.530 10.846 1.00 87.50 161 TRP A N 1
ATOM 1241 C CA . TRP A 1 161 ? 38.091 31.207 12.235 1.00 87.50 161 TRP A CA 1
ATOM 1242 C C . TRP A 1 161 ? 37.792 29.734 12.548 1.00 87.50 161 TRP A C 1
ATOM 1244 O O . TRP A 1 161 ? 36.798 29.174 12.082 1.00 87.50 161 TRP A O 1
ATOM 1254 N N . THR A 1 162 ? 38.651 29.097 13.346 1.00 87.44 162 THR A N 1
ATOM 1255 C CA . THR A 1 162 ? 38.574 27.665 13.688 1.00 87.44 162 THR A CA 1
ATOM 1256 C C . THR A 1 162 ? 39.044 27.421 15.115 1.00 87.44 162 THR A C 1
ATOM 1258 O O . THR A 1 162 ? 40.157 27.827 15.444 1.00 87.44 162 THR A O 1
ATOM 1261 N N . HIS A 1 163 ? 38.252 26.721 15.926 1.00 84.69 163 HIS A N 1
ATOM 1262 C CA . HIS A 1 163 ? 38.560 26.444 17.330 1.00 84.69 163 HIS A CA 1
ATOM 1263 C C . HIS A 1 163 ? 37.903 25.129 17.777 1.00 84.69 163 HIS A C 1
ATOM 1265 O O . HIS A 1 163 ? 36.690 24.974 17.651 1.00 84.69 163 HIS A O 1
ATOM 1271 N N . GLY A 1 164 ? 38.689 24.172 18.286 1.00 84.56 164 GLY A N 1
ATOM 1272 C CA . GLY A 1 164 ? 38.183 22.866 18.735 1.00 84.56 164 GLY A CA 1
ATOM 1273 C C . GLY A 1 164 ? 37.341 22.141 17.672 1.00 84.56 164 GLY A C 1
ATOM 1274 O O . GLY A 1 164 ? 37.837 21.830 16.584 1.00 84.56 164 GLY A O 1
ATOM 1275 N N . SER A 1 165 ? 36.069 21.898 17.994 1.00 87.25 165 SER A N 1
ATOM 1276 C CA . SER A 1 165 ? 35.055 21.291 17.114 1.00 87.25 165 SER A CA 1
ATOM 1277 C C . SER A 1 165 ? 34.240 22.296 16.276 1.00 87.25 165 SER A C 1
ATOM 1279 O O . SER A 1 165 ? 33.325 21.881 15.570 1.00 87.25 165 SER A O 1
ATOM 1281 N N . ASN A 1 166 ? 34.580 23.592 16.283 1.00 89.00 166 ASN A N 1
ATOM 1282 C CA . ASN A 1 166 ? 33.839 24.656 15.592 1.00 89.00 166 ASN A CA 1
ATOM 1283 C C . ASN A 1 166 ? 34.668 25.399 14.524 1.00 89.00 166 ASN A C 1
ATOM 1285 O O . ASN A 1 166 ? 35.871 25.630 14.679 1.00 89.00 166 ASN A O 1
ATOM 1289 N N . ALA A 1 167 ? 34.007 25.845 13.451 1.00 90.50 167 ALA A N 1
ATOM 1290 C CA . ALA A 1 167 ? 34.569 26.756 12.451 1.00 90.50 167 ALA A CA 1
ATOM 1291 C C . ALA A 1 167 ? 33.516 27.734 11.900 1.00 90.50 167 ALA A C 1
ATOM 1293 O O . ALA A 1 167 ? 32.350 27.375 11.749 1.00 90.50 167 ALA A O 1
ATOM 1294 N N . LYS A 1 168 ? 33.926 28.961 11.557 1.00 92.56 168 LYS A N 1
ATOM 1295 C CA . LYS A 1 168 ? 33.072 30.000 10.947 1.00 92.56 168 LYS A CA 1
ATOM 1296 C C . LYS A 1 168 ? 33.850 30.830 9.925 1.00 92.56 168 LYS A C 1
ATOM 1298 O O . LYS A 1 168 ? 35.077 30.894 9.994 1.00 92.56 168 LYS A O 1
ATOM 1303 N N . CYS A 1 169 ? 33.157 31.472 8.991 1.00 92.62 169 CYS A N 1
ATOM 1304 C CA . CYS A 1 169 ? 33.748 32.474 8.098 1.00 92.62 169 CYS A CA 1
ATOM 1305 C C . CYS A 1 169 ? 32.697 33.472 7.597 1.00 92.62 169 CYS A C 1
ATOM 1307 O O . CYS A 1 169 ? 31.499 33.255 7.770 1.00 92.62 169 CYS A O 1
ATOM 1309 N N . VAL A 1 170 ? 33.146 34.529 6.920 1.00 91.81 170 VAL A N 1
ATOM 1310 C CA . VAL A 1 170 ? 32.288 35.485 6.209 1.00 91.81 170 VAL A CA 1
ATOM 1311 C C . VAL A 1 170 ? 32.363 35.201 4.706 1.00 91.81 170 VAL A C 1
ATOM 1313 O O . VAL A 1 170 ? 33.449 35.107 4.134 1.00 91.81 170 VAL A O 1
ATOM 1316 N N . VAL A 1 171 ? 31.218 35.058 4.033 1.00 91.00 171 VAL A N 1
ATOM 1317 C CA . VAL A 1 171 ? 31.140 34.774 2.588 1.00 91.00 171 VAL A CA 1
ATOM 1318 C C . VAL A 1 171 ? 30.496 35.942 1.844 1.00 91.00 171 VAL A C 1
ATOM 1320 O O . VAL A 1 171 ? 29.285 36.145 1.925 1.00 91.00 171 VAL A O 1
ATOM 1323 N N . ALA A 1 172 ? 31.298 36.694 1.088 1.00 88.38 172 ALA A N 1
ATOM 1324 C CA . ALA A 1 172 ? 30.854 37.857 0.320 1.00 88.38 172 ALA A CA 1
ATOM 1325 C C . ALA A 1 172 ? 30.250 37.436 -1.034 1.00 88.38 172 ALA A C 1
ATOM 1327 O O . ALA A 1 172 ? 30.935 36.912 -1.912 1.00 88.38 172 ALA A O 1
ATOM 1328 N N . VAL A 1 173 ? 28.948 37.658 -1.225 1.00 83.06 173 VAL A N 1
ATOM 1329 C CA . VAL A 1 173 ? 28.210 37.252 -2.439 1.00 83.06 173 VAL A CA 1
ATOM 1330 C C . VAL A 1 173 ? 28.017 38.413 -3.421 1.00 83.06 173 VAL A C 1
ATOM 1332 O O . VAL A 1 173 ? 27.972 38.187 -4.634 1.00 83.06 173 VAL A O 1
ATOM 1335 N N . LYS A 1 174 ? 27.915 39.639 -2.904 1.00 78.81 174 LYS A N 1
ATOM 1336 C CA . LYS A 1 174 ? 27.936 40.926 -3.622 1.00 78.81 174 LYS A CA 1
ATOM 1337 C C . LYS A 1 174 ? 28.663 41.953 -2.741 1.00 78.81 174 LYS A C 1
ATOM 1339 O O . LYS A 1 174 ? 28.947 41.643 -1.590 1.00 78.81 174 LYS A O 1
ATOM 1344 N N . GLN A 1 175 ? 28.936 43.151 -3.267 1.00 70.25 175 GLN A N 1
ATOM 1345 C CA . GLN A 1 175 ? 29.692 44.195 -2.554 1.00 70.25 175 GLN A CA 1
ATOM 1346 C C . GLN A 1 175 ? 29.106 44.521 -1.166 1.00 70.25 175 GLN A C 1
ATOM 1348 O O . GLN A 1 175 ? 29.867 44.544 -0.209 1.00 70.25 175 GLN A O 1
ATOM 1353 N N . ASP A 1 176 ? 27.776 44.617 -1.047 1.00 71.19 176 ASP A N 1
ATOM 1354 C CA . ASP A 1 176 ? 27.078 44.893 0.224 1.00 71.19 176 ASP A CA 1
ATOM 1355 C C . ASP A 1 176 ? 26.301 43.679 0.784 1.00 71.19 176 ASP A C 1
ATOM 1357 O O . ASP A 1 176 ? 25.329 43.845 1.517 1.00 71.19 176 ASP A O 1
ATOM 1361 N N . VAL A 1 177 ? 26.649 42.439 0.397 1.00 81.75 177 VAL A N 1
ATOM 1362 C CA . VAL A 1 177 ? 25.943 41.231 0.882 1.00 81.75 177 VAL A CA 1
ATOM 1363 C C . VAL A 1 177 ? 26.921 40.130 1.276 1.00 81.75 177 VAL A C 1
ATOM 1365 O O . VAL A 1 177 ? 27.436 39.396 0.423 1.00 81.75 177 VAL A O 1
ATOM 1368 N N . THR A 1 178 ? 27.107 39.984 2.583 1.00 89.81 178 THR A N 1
ATOM 1369 C CA . THR A 1 178 ? 27.823 38.896 3.253 1.00 89.81 178 THR A CA 1
ATOM 1370 C C . THR A 1 178 ? 26.851 37.897 3.888 1.00 89.81 178 THR A C 1
ATOM 1372 O O . THR A 1 178 ? 25.711 38.229 4.207 1.00 89.81 178 THR A O 1
ATOM 1375 N N . TYR A 1 179 ? 27.302 36.656 4.073 1.00 92.75 179 TYR A N 1
ATOM 1376 C CA . TYR A 1 179 ? 26.629 35.646 4.896 1.00 92.75 179 TYR A CA 1
ATOM 1377 C C . TYR A 1 179 ? 27.643 34.935 5.786 1.00 92.75 179 TYR A C 1
ATOM 1379 O O . TYR A 1 179 ? 28.773 34.702 5.358 1.00 92.75 179 TYR A O 1
ATOM 1387 N N . GLU A 1 180 ? 27.221 34.527 6.977 1.00 91.88 180 GLU A N 1
ATOM 1388 C CA . GLU A 1 180 ? 28.072 33.875 7.973 1.00 91.88 180 GLU A CA 1
ATOM 1389 C C . GLU A 1 180 ? 27.671 32.405 8.135 1.00 91.88 180 GLU A C 1
ATOM 1391 O O . GLU A 1 180 ? 26.765 32.093 8.909 1.00 91.88 180 GLU A O 1
ATOM 1396 N N . PRO A 1 181 ? 28.268 31.472 7.371 1.00 94.25 181 PRO A N 1
ATOM 1397 C CA . PRO A 1 181 ? 28.198 30.056 7.689 1.00 94.25 181 PRO A CA 1
ATOM 1398 C C . PRO A 1 181 ? 29.059 29.711 8.914 1.00 94.25 181 PRO A C 1
ATOM 1400 O O . PRO A 1 181 ? 30.193 30.173 9.065 1.00 94.25 181 PRO A O 1
ATOM 1403 N N . LYS A 1 182 ? 28.533 28.805 9.735 1.00 93.31 182 LYS A N 1
ATOM 1404 C CA . LYS A 1 182 ? 29.208 28.131 10.846 1.00 93.31 182 LYS A CA 1
ATOM 1405 C C . LYS A 1 182 ? 29.081 26.619 10.636 1.00 93.31 182 LYS A C 1
ATOM 1407 O O . LYS A 1 182 ? 28.083 26.158 10.077 1.00 93.31 182 LYS A O 1
ATOM 1412 N N . ILE A 1 183 ? 30.071 25.851 11.077 1.00 93.06 183 ILE A N 1
ATOM 1413 C CA . ILE A 1 183 ? 30.005 24.387 11.166 1.00 93.06 183 ILE A CA 1
ATOM 1414 C C . ILE A 1 183 ? 30.527 23.905 12.514 1.00 93.06 183 ILE A C 1
ATOM 1416 O O . ILE A 1 183 ? 31.517 24.429 13.030 1.00 93.06 183 ILE A O 1
ATOM 1420 N N . THR A 1 184 ? 29.881 22.862 13.016 1.00 90.50 184 THR A N 1
ATOM 1421 C CA . THR A 1 184 ? 30.229 22.139 14.235 1.00 90.50 184 THR A CA 1
ATOM 1422 C C . THR A 1 184 ? 30.378 20.664 13.885 1.00 90.50 184 THR A C 1
ATOM 1424 O O . THR A 1 184 ? 29.542 20.095 13.180 1.00 90.50 184 THR A O 1
ATOM 1427 N N . LEU A 1 185 ? 31.464 20.054 14.349 1.00 88.19 185 LEU A N 1
ATOM 1428 C CA . LEU A 1 185 ? 31.700 18.618 14.261 1.00 88.19 185 LEU A CA 1
ATOM 1429 C C . LEU A 1 185 ? 31.325 17.989 15.605 1.00 88.19 185 LEU A C 1
ATOM 1431 O O . LEU A 1 185 ? 31.988 18.245 16.607 1.00 88.19 185 LEU A O 1
ATOM 1435 N N . THR A 1 186 ? 30.259 17.196 15.617 1.00 85.69 186 THR A N 1
ATOM 1436 C CA . THR A 1 186 ? 29.834 16.441 16.808 1.00 85.69 186 THR A CA 1
ATOM 1437 C C . THR A 1 186 ? 30.808 15.301 17.117 1.00 85.69 186 THR A C 1
ATOM 1439 O O . THR A 1 186 ? 31.640 14.932 16.279 1.00 85.69 186 THR A O 1
ATOM 1442 N N . ASP A 1 187 ? 30.718 14.728 18.317 1.00 74.44 187 ASP A N 1
ATOM 1443 C CA . ASP A 1 187 ? 31.584 13.618 18.722 1.00 74.44 187 ASP A CA 1
ATOM 1444 C C . ASP A 1 187 ? 31.324 12.313 17.952 1.00 74.44 187 ASP A C 1
ATOM 1446 O O . ASP A 1 187 ? 32.260 11.548 17.734 1.00 74.44 187 ASP A O 1
ATOM 1450 N N . GLU A 1 188 ? 30.121 12.142 17.396 1.00 79.12 188 GLU A N 1
ATOM 1451 C CA . GLU A 1 188 ? 29.749 11.082 16.442 1.00 79.12 188 GLU A CA 1
ATOM 1452 C C . GLU A 1 188 ? 30.276 11.315 15.003 1.00 79.12 188 GLU A C 1
ATOM 1454 O O . GLU A 1 188 ? 29.805 10.712 14.041 1.00 79.12 188 GLU A O 1
ATOM 1459 N N . GLU A 1 189 ? 31.208 12.254 14.813 1.00 78.62 189 GLU A N 1
ATOM 1460 C CA . GLU A 1 189 ? 31.709 12.738 13.514 1.00 78.62 189 GLU A CA 1
ATOM 1461 C C . GLU A 1 189 ? 30.638 13.337 12.564 1.00 78.62 189 GLU A C 1
ATOM 1463 O O . GLU A 1 189 ? 30.958 13.704 11.424 1.00 78.62 189 GLU A O 1
ATOM 1468 N N . GLN A 1 190 ? 29.389 13.525 13.019 1.00 84.00 190 GLN A N 1
ATOM 1469 C CA . GLN A 1 190 ? 28.329 14.169 12.234 1.00 84.00 190 GLN A CA 1
ATOM 1470 C C . GLN A 1 190 ? 28.547 15.686 12.105 1.00 84.00 190 GLN A C 1
ATOM 1472 O O . GLN A 1 190 ? 29.029 16.355 13.028 1.00 84.00 190 GLN A O 1
ATOM 1477 N N . TRP A 1 191 ? 28.138 16.240 10.960 1.00 87.62 191 TRP A N 1
ATOM 1478 C CA . TRP A 1 191 ? 28.263 17.662 10.636 1.00 87.62 191 TRP A CA 1
ATOM 1479 C C . TRP A 1 191 ? 26.968 18.422 10.927 1.00 87.62 191 TRP A C 1
ATOM 1481 O O . TRP A 1 191 ? 25.950 18.210 10.274 1.00 87.62 191 TRP A O 1
ATOM 1491 N N . VAL A 1 192 ? 27.041 19.381 11.847 1.00 89.44 192 VAL A N 1
ATOM 1492 C CA . VAL A 1 192 ? 25.995 20.379 12.102 1.00 89.44 192 VAL A CA 1
ATOM 1493 C C . VAL A 1 192 ? 26.432 21.711 11.490 1.00 89.44 192 VAL A C 1
ATOM 1495 O O . VAL A 1 192 ? 27.622 22.030 11.444 1.00 89.44 192 VAL A O 1
ATOM 1498 N N . SER A 1 193 ? 25.487 22.501 10.978 1.00 92.06 193 SER A N 1
ATOM 1499 C CA . SER A 1 193 ? 25.777 23.816 10.397 1.00 92.06 193 SER A CA 1
ATOM 1500 C C . SER A 1 193 ? 24.725 24.863 10.733 1.00 92.06 193 SER A C 1
ATOM 1502 O O . SER A 1 193 ? 23.567 24.533 10.947 1.00 92.06 193 SER A O 1
ATOM 1504 N N . ASP A 1 194 ? 25.131 26.126 10.698 1.00 91.31 194 ASP A N 1
ATOM 1505 C CA . ASP A 1 194 ? 24.259 27.304 10.724 1.00 91.31 194 ASP A CA 1
ATOM 1506 C C . ASP A 1 194 ? 24.683 28.240 9.578 1.00 91.31 194 ASP A C 1
ATOM 1508 O O . ASP A 1 194 ? 25.840 28.214 9.147 1.00 91.31 194 ASP A O 1
ATOM 1512 N N . CYS A 1 195 ? 23.767 29.039 9.028 1.00 91.56 195 CYS A N 1
ATOM 1513 C CA . CYS A 1 195 ? 24.111 30.069 8.052 1.00 91.56 195 CYS A CA 1
ATOM 1514 C C . CYS A 1 195 ? 23.016 31.129 7.900 1.00 91.56 195 CYS A C 1
ATOM 1516 O O . CYS A 1 195 ? 21.896 30.812 7.501 1.00 91.56 195 CYS A O 1
ATOM 1518 N N . THR A 1 196 ? 23.393 32.405 8.031 1.00 89.69 196 THR A N 1
ATOM 1519 C CA . THR A 1 196 ? 22.514 33.591 7.917 1.00 89.69 196 THR A CA 1
ATOM 1520 C C . THR A 1 196 ? 21.921 33.861 6.518 1.00 89.69 196 THR A C 1
ATOM 1522 O O . THR A 1 196 ? 21.508 34.978 6.212 1.00 89.69 196 THR A O 1
ATOM 1525 N N . CYS A 1 197 ? 21.883 32.870 5.618 1.00 87.50 197 CYS A N 1
ATOM 1526 C CA . CYS A 1 197 ? 21.446 33.056 4.234 1.00 87.50 197 CYS A CA 1
ATOM 1527 C C . CYS A 1 197 ? 20.008 32.558 3.968 1.00 87.50 197 CYS A C 1
ATOM 1529 O O . CYS A 1 197 ? 19.656 31.473 4.433 1.00 87.50 197 CYS A O 1
ATOM 1531 N N . PRO A 1 198 ? 19.219 33.222 3.093 1.00 84.50 198 PRO A N 1
ATOM 1532 C CA . PRO A 1 198 ? 17.842 32.810 2.755 1.00 84.50 198 PRO A CA 1
ATOM 1533 C C . PRO A 1 198 ? 17.679 31.429 2.086 1.00 84.50 198 PRO A C 1
ATOM 1535 O O . PRO A 1 198 ? 16.574 31.040 1.723 1.00 84.50 198 PRO A O 1
ATOM 1538 N N . GLY A 1 199 ? 18.779 30.710 1.838 1.00 80.50 199 GLY A N 1
ATOM 1539 C CA . GLY A 1 199 ? 18.793 29.361 1.265 1.00 80.50 199 GLY A CA 1
ATOM 1540 C C . GLY A 1 199 ? 19.222 28.269 2.249 1.00 80.50 199 GLY A C 1
ATOM 1541 O O . GLY A 1 199 ? 19.547 27.171 1.803 1.00 80.50 199 GLY A O 1
ATOM 1542 N N . PHE A 1 200 ? 19.300 28.576 3.545 1.00 88.38 200 PHE A N 1
ATOM 1543 C CA . PHE A 1 200 ? 19.532 27.606 4.616 1.00 88.38 200 PHE A CA 1
ATOM 1544 C C . PHE A 1 200 ? 18.205 26.943 5.037 1.00 88.38 200 PHE A C 1
ATOM 1546 O O . PHE A 1 200 ? 17.149 27.565 4.930 1.00 88.38 200 PHE A O 1
ATOM 1553 N N . ARG A 1 201 ? 18.236 25.661 5.433 1.00 84.31 201 ARG A N 1
ATOM 1554 C CA . ARG A 1 201 ? 17.031 24.841 5.702 1.00 84.31 201 ARG A CA 1
ATOM 1555 C C . ARG A 1 201 ? 17.211 23.883 6.892 1.00 84.31 201 ARG A C 1
ATOM 1557 O O . ARG A 1 201 ? 16.831 22.716 6.817 1.00 84.31 201 ARG A O 1
ATOM 1564 N N . GLY A 1 202 ? 17.813 24.374 7.972 1.00 83.62 202 GLY A N 1
ATOM 1565 C CA . GLY A 1 202 ? 18.061 23.600 9.192 1.00 83.62 202 GLY A CA 1
ATOM 1566 C C . GLY A 1 202 ? 19.431 22.904 9.227 1.00 83.62 202 GLY A C 1
ATOM 1567 O O . GLY A 1 202 ? 20.121 22.844 8.204 1.00 83.62 202 GLY A O 1
ATOM 1568 N N . PRO A 1 203 ? 19.841 22.397 10.405 1.00 82.69 203 PRO A N 1
ATOM 1569 C CA . PRO A 1 203 ? 21.241 22.125 10.745 1.00 82.69 203 PRO A CA 1
ATOM 1570 C C . PRO A 1 203 ? 21.968 21.141 9.820 1.00 82.69 203 PRO A C 1
ATOM 1572 O O . PRO A 1 203 ? 23.139 21.357 9.493 1.00 82.69 203 PRO A O 1
ATOM 1575 N N . THR A 1 204 ? 21.262 20.108 9.359 1.00 82.81 204 THR A N 1
ATOM 1576 C CA . THR A 1 204 ? 21.752 19.048 8.461 1.00 82.81 204 THR A CA 1
ATOM 1577 C C . THR A 1 204 ? 21.678 19.419 6.971 1.00 82.81 204 THR A C 1
ATOM 1579 O O . THR A 1 204 ? 22.329 18.794 6.137 1.00 82.81 204 THR A O 1
ATOM 1582 N N . ASN A 1 205 ? 20.933 20.468 6.599 1.00 85.19 205 ASN A N 1
ATOM 1583 C CA . ASN A 1 205 ? 20.736 20.897 5.208 1.00 85.19 205 ASN A CA 1
ATOM 1584 C C . ASN A 1 205 ? 21.744 21.985 4.802 1.00 85.19 205 ASN A C 1
ATOM 1586 O O . ASN A 1 205 ? 21.413 23.165 4.627 1.00 85.19 205 ASN A O 1
ATOM 1590 N N . HIS A 1 206 ? 23.002 21.579 4.639 1.00 90.12 206 HIS A N 1
ATOM 1591 C CA . HIS A 1 206 ? 24.122 22.481 4.373 1.00 90.12 206 HIS A CA 1
ATOM 1592 C C . HIS A 1 206 ? 23.954 23.312 3.087 1.00 90.12 206 HIS A C 1
ATOM 1594 O O . HIS A 1 206 ? 23.866 22.798 1.969 1.00 90.12 206 HIS A O 1
ATOM 1600 N N . CYS A 1 207 ? 23.981 24.639 3.224 1.00 92.12 207 CYS A N 1
ATOM 1601 C CA . CYS A 1 207 ? 23.817 25.549 2.093 1.00 92.12 207 CYS A CA 1
ATOM 1602 C C . CYS A 1 207 ? 25.115 25.719 1.267 1.00 92.12 207 CYS A C 1
ATOM 1604 O O . CYS A 1 207 ? 26.212 25.302 1.648 1.00 92.12 207 CYS A O 1
ATOM 1606 N N . LYS A 1 208 ? 25.026 26.432 0.133 1.00 92.94 208 LYS A N 1
ATOM 1607 C CA . LYS A 1 208 ? 26.189 26.721 -0.735 1.00 92.94 208 LYS A CA 1
ATOM 1608 C C . LYS A 1 208 ? 27.322 27.499 -0.031 1.00 92.94 208 LYS A C 1
ATOM 1610 O O . LYS A 1 208 ? 28.450 27.452 -0.511 1.00 92.94 208 LYS A O 1
ATOM 1615 N N . HIS A 1 209 ? 27.038 28.225 1.055 1.00 92.69 209 HIS A N 1
ATOM 1616 C CA . HIS A 1 209 ? 28.041 28.968 1.832 1.00 92.69 209 HIS A CA 1
ATOM 1617 C C . HIS A 1 209 ? 28.736 28.067 2.860 1.00 92.69 209 HIS A C 1
ATOM 1619 O O . HIS A 1 209 ? 29.954 28.126 2.972 1.00 92.69 209 HIS A O 1
ATOM 1625 N N . VAL A 1 210 ? 28.006 27.146 3.501 1.00 92.88 210 VAL A N 1
ATOM 1626 C CA . VAL A 1 210 ? 28.587 26.064 4.320 1.00 92.88 210 VAL A CA 1
ATOM 1627 C C . VAL A 1 210 ? 29.545 25.213 3.475 1.00 92.88 210 VAL A C 1
ATOM 1629 O O . VAL A 1 210 ? 30.681 24.961 3.871 1.00 92.88 210 VAL A O 1
ATOM 1632 N N . ALA A 1 211 ? 29.158 24.883 2.239 1.00 92.69 211 ALA A N 1
ATOM 1633 C CA . ALA A 1 211 ? 30.051 24.221 1.287 1.00 92.69 211 ALA A CA 1
ATOM 1634 C C . ALA A 1 211 ? 31.269 25.077 0.868 1.00 92.69 211 ALA A C 1
ATOM 1636 O O . ALA A 1 211 ? 32.312 24.524 0.518 1.00 92.69 211 ALA A O 1
ATOM 1637 N N . ALA A 1 212 ? 31.167 26.412 0.892 1.00 93.50 212 ALA A N 1
ATOM 1638 C CA . ALA A 1 212 ? 32.299 27.306 0.637 1.00 93.50 212 ALA A CA 1
ATOM 1639 C C . ALA A 1 212 ? 33.267 27.347 1.832 1.00 93.50 212 ALA A C 1
ATOM 1641 O O . ALA A 1 212 ? 34.471 27.225 1.620 1.00 93.50 212 ALA A O 1
ATOM 1642 N N . LEU A 1 213 ? 32.744 27.432 3.062 1.00 93.75 213 LEU A N 1
ATOM 1643 C CA . LEU A 1 213 ? 33.492 27.305 4.318 1.00 93.75 213 LEU A CA 1
ATOM 1644 C C . LEU A 1 213 ? 34.273 25.986 4.360 1.00 93.75 213 LEU A C 1
ATOM 1646 O O . LEU A 1 213 ? 35.490 26.005 4.527 1.00 93.75 213 LEU A O 1
ATOM 1650 N N . MET A 1 214 ? 33.609 24.853 4.108 1.00 92.19 214 MET A N 1
ATOM 1651 C CA . MET A 1 214 ? 34.270 23.545 4.113 1.00 92.19 214 MET A CA 1
ATOM 1652 C C . MET A 1 214 ? 35.405 23.439 3.080 1.00 92.19 214 MET A C 1
ATOM 1654 O O . MET A 1 214 ? 36.486 22.934 3.385 1.00 92.19 214 MET A O 1
ATOM 1658 N N . VAL A 1 215 ? 35.189 23.926 1.852 1.00 92.12 215 VAL A N 1
ATOM 1659 C CA . VAL A 1 215 ? 36.232 23.910 0.813 1.00 92.12 215 VAL A CA 1
ATOM 1660 C C . VAL A 1 215 ? 37.378 24.861 1.159 1.00 92.12 215 VAL A C 1
ATOM 1662 O O . VAL A 1 215 ? 38.530 24.473 1.001 1.00 92.12 215 VAL A O 1
ATOM 1665 N N . ALA A 1 216 ? 37.091 26.070 1.649 1.00 91.00 216 ALA A N 1
ATOM 1666 C CA . ALA A 1 216 ? 38.116 27.040 2.034 1.00 91.00 216 ALA A CA 1
ATOM 1667 C C . ALA A 1 216 ? 38.971 26.538 3.208 1.00 91.00 216 ALA A C 1
ATOM 1669 O O . ALA A 1 216 ? 40.192 26.663 3.168 1.00 91.00 216 ALA A O 1
ATOM 1670 N N . LEU A 1 217 ? 38.352 25.909 4.214 1.00 90.81 217 LEU A N 1
ATOM 1671 C CA . LEU A 1 217 ? 39.064 25.328 5.349 1.00 90.81 217 LEU A CA 1
ATOM 1672 C C . LEU A 1 217 ? 39.954 24.154 4.930 1.00 90.81 217 LEU A C 1
ATOM 1674 O O . LEU A 1 217 ? 41.139 24.135 5.257 1.00 90.81 217 LEU A O 1
ATOM 1678 N N . ARG A 1 218 ? 39.436 23.212 4.135 1.00 90.06 218 ARG A N 1
ATOM 1679 C CA . ARG A 1 218 ? 40.270 22.126 3.606 1.00 90.06 218 ARG A CA 1
ATOM 1680 C C . ARG A 1 218 ? 41.417 22.661 2.745 1.00 90.06 218 ARG A C 1
ATOM 1682 O O . ARG A 1 218 ? 42.546 22.207 2.902 1.00 90.06 218 ARG A O 1
ATOM 1689 N N . ASP A 1 219 ? 41.145 23.599 1.840 1.00 86.69 219 ASP A N 1
ATOM 1690 C CA . ASP A 1 219 ? 42.160 24.145 0.934 1.00 86.69 219 ASP A CA 1
ATOM 1691 C C . ASP A 1 219 ? 43.171 25.060 1.685 1.00 86.69 219 ASP A C 1
ATOM 1693 O O . ASP A 1 219 ? 44.249 25.313 1.148 1.00 86.69 219 ASP A O 1
ATOM 1697 N N . ARG A 1 220 ? 42.894 25.479 2.939 1.00 85.62 220 ARG A N 1
ATOM 1698 C CA . ARG A 1 220 ? 43.865 26.097 3.875 1.00 85.62 220 ARG A CA 1
ATOM 1699 C C . ARG A 1 220 ? 44.850 25.070 4.441 1.00 85.62 220 ARG A C 1
ATOM 1701 O O . ARG A 1 220 ? 46.056 25.264 4.330 1.00 85.62 220 ARG A O 1
ATOM 1708 N N . GLU A 1 221 ? 44.348 23.980 5.024 1.00 82.88 221 GLU A N 1
ATOM 1709 C CA . GLU A 1 221 ? 45.194 22.932 5.633 1.00 82.88 221 GLU A CA 1
ATOM 1710 C C . GLU A 1 221 ? 45.920 22.077 4.580 1.00 82.88 221 GLU A C 1
ATOM 1712 O O . GLU A 1 221 ? 47.013 21.554 4.803 1.00 82.88 221 GLU A O 1
ATOM 1717 N N . ARG A 1 222 ? 45.307 21.931 3.402 1.00 81.38 222 ARG A N 1
ATOM 1718 C CA . ARG A 1 222 ? 45.803 21.142 2.275 1.00 81.38 222 ARG A CA 1
ATOM 1719 C C . ARG A 1 222 ? 45.721 21.965 0.982 1.00 81.38 222 ARG A C 1
ATOM 1721 O O . ARG A 1 222 ? 44.863 21.684 0.138 1.00 81.38 222 ARG A O 1
ATOM 1728 N N . PRO A 1 223 ? 46.621 22.947 0.783 1.00 71.44 223 PRO A N 1
ATOM 1729 C CA . PRO A 1 223 ? 46.639 23.750 -0.433 1.00 71.44 223 PRO A CA 1
ATOM 1730 C C . PRO A 1 223 ? 46.736 22.858 -1.681 1.00 71.44 223 PRO A C 1
ATOM 1732 O O . PRO A 1 223 ? 47.542 21.916 -1.716 1.00 71.44 223 PRO A O 1
ATOM 1735 N N . PRO A 1 224 ? 45.922 23.112 -2.723 1.00 62.88 224 PRO A N 1
ATOM 1736 C CA . PRO A 1 224 ? 45.949 22.313 -3.938 1.00 62.88 224 PRO A CA 1
ATOM 1737 C C . PRO A 1 224 ? 47.326 22.440 -4.592 1.00 62.88 224 PRO A C 1
ATOM 1739 O O . PRO A 1 224 ? 47.747 23.543 -4.941 1.00 62.88 224 PRO A O 1
ATOM 1742 N N . LYS A 1 225 ? 48.028 21.308 -4.770 1.00 54.59 225 LYS A N 1
ATOM 1743 C CA . LYS A 1 225 ? 49.355 21.288 -5.407 1.00 54.59 225 LYS A CA 1
ATOM 1744 C C . LYS A 1 225 ? 49.300 22.085 -6.719 1.00 54.59 225 LYS A C 1
ATOM 1746 O O . LYS A 1 225 ? 48.448 21.765 -7.557 1.00 54.59 225 LYS A O 1
ATOM 1751 N N . PRO A 1 226 ? 50.186 23.079 -6.932 1.00 48.84 226 PRO A N 1
ATOM 1752 C CA . PRO A 1 226 ? 50.237 23.778 -8.205 1.00 48.84 226 PRO A CA 1
ATOM 1753 C C . PRO A 1 226 ? 50.493 22.749 -9.304 1.00 48.84 226 PRO A C 1
ATOM 1755 O O . PRO A 1 226 ? 51.346 21.869 -9.152 1.00 48.84 226 PRO A O 1
ATOM 1758 N N . LYS A 1 227 ? 49.740 22.834 -10.406 1.00 40.03 227 LYS A N 1
ATOM 1759 C CA . LYS A 1 227 ? 50.003 21.992 -11.574 1.00 40.03 227 LYS A CA 1
ATOM 1760 C C . LYS A 1 227 ? 51.422 22.287 -12.050 1.00 40.03 227 LYS A C 1
ATOM 1762 O O . LYS A 1 227 ? 51.680 23.381 -12.548 1.00 40.03 227 LYS A O 1
ATOM 1767 N N . GLN A 1 228 ? 52.322 21.316 -11.912 1.00 37.03 228 GLN A N 1
ATOM 1768 C CA . GLN A 1 228 ? 53.575 21.356 -12.653 1.00 37.03 228 GLN A CA 1
ATOM 1769 C C . GLN A 1 228 ? 53.221 21.414 -14.147 1.00 37.03 228 GLN A C 1
ATOM 1771 O O . GLN A 1 228 ? 52.338 20.667 -14.575 1.00 37.03 228 GLN A O 1
ATOM 1776 N N . PRO A 1 229 ? 53.837 22.308 -14.938 1.00 36.47 229 PRO A N 1
ATOM 1777 C CA . PRO A 1 229 ? 53.626 22.310 -16.376 1.00 36.47 229 PRO A CA 1
ATOM 1778 C C . PRO A 1 229 ? 54.179 21.003 -16.950 1.00 36.47 229 PRO A C 1
ATOM 1780 O O . PRO A 1 229 ? 55.351 20.683 -16.738 1.00 36.47 229 PRO A O 1
ATOM 1783 N N . ASP A 1 230 ? 53.334 20.245 -17.653 1.00 35.94 230 ASP A N 1
ATOM 1784 C CA . ASP A 1 230 ? 53.721 18.966 -18.248 1.00 35.94 230 ASP A CA 1
ATOM 1785 C C . ASP A 1 230 ? 54.971 19.122 -19.126 1.00 35.94 230 ASP A C 1
ATOM 1787 O O . ASP A 1 230 ? 55.115 20.085 -19.886 1.00 35.94 230 ASP A O 1
ATOM 1791 N N . SER A 1 231 ? 55.903 18.173 -19.009 1.00 31.94 231 SER A N 1
ATOM 1792 C CA . SER A 1 231 ? 57.249 18.287 -19.576 1.00 31.94 231 SER A CA 1
ATOM 1793 C C . SER A 1 231 ? 57.268 18.079 -21.096 1.00 31.94 231 SER A C 1
ATOM 1795 O O . SER A 1 231 ? 57.640 17.027 -21.619 1.00 31.94 231 SER A O 1
ATOM 1797 N N . VAL A 1 232 ? 56.893 19.128 -21.834 1.00 35.94 232 VAL A N 1
ATOM 1798 C CA . VAL A 1 232 ? 56.948 19.176 -23.301 1.00 35.94 232 VAL A CA 1
ATOM 1799 C C . VAL A 1 232 ? 58.385 18.947 -23.783 1.00 35.94 232 VAL A C 1
ATOM 1801 O O . VAL A 1 232 ? 59.219 19.857 -23.784 1.00 35.94 232 VAL A O 1
ATOM 1804 N N . LYS A 1 233 ? 58.678 17.728 -24.256 1.00 30.67 233 LYS A N 1
ATOM 1805 C CA . LYS A 1 233 ? 59.932 17.412 -24.954 1.00 30.67 233 LYS A CA 1
ATOM 1806 C C . LYS A 1 233 ? 59.998 18.188 -26.273 1.00 30.67 233 LYS A C 1
ATOM 1808 O O . LYS A 1 233 ? 59.433 17.794 -27.290 1.00 30.67 233 LYS A O 1
ATOM 1813 N N . LYS A 1 234 ? 60.699 19.319 -26.226 1.00 29.02 234 LYS A N 1
ATOM 1814 C CA . LYS A 1 234 ? 60.934 20.245 -27.339 1.00 29.02 234 LYS A CA 1
ATOM 1815 C C . LYS A 1 234 ? 61.600 19.545 -28.535 1.00 29.02 234 LYS A C 1
ATOM 1817 O O . LYS A 1 234 ? 62.668 18.955 -28.387 1.00 29.02 234 LYS A O 1
ATOM 1822 N N . LYS A 1 235 ? 61.072 19.773 -29.743 1.00 26.50 235 LYS A N 1
ATOM 1823 C CA . LYS A 1 235 ? 61.915 19.991 -30.934 1.00 26.50 235 LYS A CA 1
ATOM 1824 C C . LYS A 1 235 ? 61.293 21.002 -31.904 1.00 26.50 235 LYS A C 1
ATOM 1826 O O . LYS A 1 235 ? 60.808 20.681 -32.977 1.00 26.50 235 LYS A O 1
ATOM 1831 N N . GLU A 1 236 ? 61.289 22.236 -31.409 1.00 30.16 236 GLU A N 1
ATOM 1832 C CA . GLU A 1 236 ? 61.468 23.502 -32.132 1.00 30.16 236 GLU A CA 1
ATOM 1833 C C . GLU A 1 236 ? 60.901 23.657 -33.555 1.00 30.16 236 GLU A C 1
ATOM 1835 O O . GLU A 1 236 ? 61.444 23.154 -34.537 1.00 30.16 236 GLU A O 1
ATOM 1840 N N . LYS A 1 237 ? 59.962 24.601 -33.680 1.00 29.34 237 LYS A N 1
ATOM 1841 C CA . LYS A 1 237 ? 60.132 25.730 -34.608 1.00 29.34 237 LYS A CA 1
ATOM 1842 C C . LYS A 1 237 ? 59.650 27.023 -33.948 1.00 29.34 237 LYS A C 1
ATOM 1844 O O . LYS A 1 237 ? 58.893 26.971 -32.982 1.00 29.34 237 LYS A O 1
ATOM 1849 N N . ALA A 1 238 ? 60.205 28.152 -34.379 1.00 28.22 238 ALA A N 1
ATOM 1850 C CA . ALA A 1 238 ? 60.288 29.365 -33.566 1.00 28.22 238 ALA A CA 1
ATOM 1851 C C . ALA A 1 238 ? 59.329 30.491 -33.992 1.00 28.22 238 ALA A C 1
ATOM 1853 O O . ALA A 1 238 ? 58.959 30.578 -35.156 1.00 28.22 238 ALA A O 1
ATOM 1854 N N . ASN A 1 239 ? 59.049 31.365 -33.018 1.00 26.91 239 ASN A N 1
ATOM 1855 C CA . ASN A 1 239 ? 58.633 32.772 -33.098 1.00 26.91 239 ASN A CA 1
ATOM 1856 C C . ASN A 1 239 ? 57.523 33.200 -34.078 1.00 26.91 239 ASN A C 1
ATOM 1858 O O . ASN A 1 239 ? 57.688 33.196 -35.292 1.00 26.91 239 ASN A O 1
ATOM 1862 N N . GLY A 1 240 ? 56.475 33.802 -33.509 1.00 28.03 240 GLY A N 1
ATOM 1863 C CA . GLY A 1 240 ? 55.545 34.675 -34.225 1.00 28.03 240 GLY A CA 1
ATOM 1864 C C . GLY A 1 240 ? 54.406 35.150 -33.325 1.00 28.03 240 GLY A C 1
ATOM 1865 O O . GLY A 1 240 ? 53.470 34.397 -33.083 1.00 28.03 240 GLY A O 1
ATOM 1866 N N . LYS A 1 241 ? 54.487 36.393 -32.827 1.00 26.78 241 LYS A N 1
ATOM 1867 C CA . LYS A 1 241 ? 53.340 37.132 -32.254 1.00 26.78 241 LYS A CA 1
ATOM 1868 C C . LYS A 1 241 ? 52.212 37.196 -33.324 1.00 26.78 241 LYS A C 1
ATOM 1870 O O . LYS A 1 241 ? 52.510 37.070 -34.506 1.00 26.78 241 LYS A O 1
ATOM 1875 N N . GLN A 1 242 ? 50.930 37.403 -33.011 1.00 27.03 242 GLN A N 1
ATOM 1876 C CA . GLN A 1 242 ? 50.436 38.469 -32.135 1.00 27.03 242 GLN A CA 1
ATOM 1877 C C . GLN A 1 242 ? 48.952 38.298 -31.716 1.00 27.03 242 GLN A C 1
ATOM 1879 O O . GLN A 1 242 ? 48.289 37.341 -32.098 1.00 27.03 242 GLN A O 1
ATOM 1884 N N . GLU A 1 243 ? 48.516 39.243 -30.882 1.00 27.41 243 GLU A N 1
ATOM 1885 C CA . GLU A 1 243 ? 47.232 39.523 -30.216 1.00 27.41 243 GLU A CA 1
ATOM 1886 C C . GLU A 1 243 ? 45.904 39.032 -30.827 1.00 27.41 243 GLU A C 1
ATOM 1888 O O . GLU A 1 243 ? 45.707 38.947 -32.036 1.00 27.41 243 GLU A O 1
ATOM 1893 N N . VAL A 1 244 ? 44.933 38.824 -29.927 1.00 28.02 244 VAL A N 1
ATOM 1894 C CA . VAL A 1 244 ? 43.504 38.687 -30.241 1.00 28.02 244 VAL A CA 1
ATOM 1895 C C . VAL A 1 244 ? 42.833 40.058 -30.137 1.00 28.02 244 VAL A C 1
ATOM 1897 O O . VAL A 1 244 ? 42.834 40.663 -29.067 1.00 28.02 244 VAL A O 1
ATOM 1900 N N . GLN A 1 245 ? 42.172 40.496 -31.207 1.00 29.39 245 GLN A N 1
ATOM 1901 C CA . GLN A 1 245 ? 41.118 41.511 -31.152 1.00 29.39 245 GLN A CA 1
ATOM 1902 C C . GLN A 1 245 ? 39.918 41.047 -31.983 1.00 29.39 245 GLN A C 1
ATOM 1904 O O . GLN A 1 245 ? 40.073 40.356 -32.990 1.00 29.39 245 GLN A O 1
ATOM 1909 N N . ALA A 1 246 ? 38.714 41.384 -31.525 1.00 31.88 246 ALA A N 1
ATOM 1910 C CA . ALA A 1 246 ? 37.464 40.967 -32.150 1.00 31.88 246 ALA A CA 1
ATOM 1911 C C . ALA A 1 246 ? 36.936 42.045 -33.103 1.00 31.88 246 ALA A C 1
ATOM 1913 O O . ALA A 1 246 ? 36.995 43.227 -32.779 1.00 31.88 246 ALA A O 1
ATOM 1914 N N . HIS A 1 247 ? 36.342 41.633 -34.225 1.00 26.23 247 HIS A N 1
ATOM 1915 C CA . HIS A 1 247 ? 35.495 42.502 -35.040 1.00 26.23 247 HIS A CA 1
ATOM 1916 C C . HIS A 1 247 ? 34.322 41.733 -35.657 1.00 26.23 247 HIS A C 1
ATOM 1918 O O . HIS A 1 247 ? 34.475 40.628 -36.179 1.00 26.23 247 HIS A O 1
ATOM 1924 N N . SER A 1 248 ? 33.146 42.353 -35.590 1.00 25.81 248 SER A N 1
ATOM 1925 C CA . SER A 1 248 ? 31.930 42.007 -36.331 1.00 25.81 248 SER A CA 1
ATOM 1926 C C . SER A 1 248 ? 31.978 42.587 -37.769 1.00 25.81 248 SER A C 1
ATOM 1928 O O . SER A 1 248 ? 32.878 43.371 -38.079 1.00 25.81 248 SER A O 1
ATOM 1930 N N . PRO A 1 249 ? 31.095 42.158 -38.696 1.00 38.12 249 PRO A N 1
ATOM 1931 C CA . PRO A 1 249 ? 31.371 42.234 -40.138 1.00 38.12 249 PRO A CA 1
ATOM 1932 C C . PRO A 1 249 ? 30.752 43.446 -40.858 1.00 38.12 249 PRO A C 1
ATOM 1934 O O . PRO A 1 249 ? 29.684 43.895 -40.454 1.00 38.12 249 PRO A O 1
ATOM 1937 N N . GLN A 1 250 ? 31.329 43.853 -42.006 1.00 28.78 250 GLN A N 1
ATOM 1938 C CA . GLN A 1 250 ? 30.649 43.899 -43.327 1.00 28.78 250 GLN A CA 1
ATOM 1939 C C . GLN A 1 250 ? 31.486 44.548 -44.463 1.00 28.78 250 GLN A C 1
ATOM 1941 O O . GLN A 1 250 ? 32.167 45.543 -44.248 1.00 28.78 250 GLN A O 1
ATOM 1946 N N . THR A 1 251 ? 31.302 44.054 -45.704 1.00 26.64 251 THR A N 1
ATOM 1947 C CA . THR A 1 251 ? 31.765 44.623 -47.008 1.00 26.64 251 THR A CA 1
ATOM 1948 C C . THR A 1 251 ? 33.296 44.765 -47.214 1.00 26.64 251 THR A C 1
ATOM 1950 O O . THR A 1 251 ? 34.060 44.661 -46.266 1.00 26.64 251 THR A O 1
ATOM 1953 N N . VAL A 1 252 ? 33.862 44.906 -48.427 1.00 26.61 252 VAL A N 1
ATOM 1954 C CA . VAL A 1 252 ? 33.311 44.985 -49.805 1.00 26.61 252 VAL A CA 1
ATOM 1955 C C . VAL A 1 252 ? 34.062 44.017 -50.757 1.00 26.61 252 VAL A C 1
ATOM 1957 O O . VAL A 1 252 ? 35.031 43.364 -50.380 1.00 26.61 252 VAL A O 1
ATOM 1960 N N . SER A 1 253 ? 33.611 43.908 -52.009 1.00 27.77 253 SER A N 1
ATOM 1961 C CA . SER A 1 253 ? 34.158 43.056 -53.081 1.00 27.77 253 SER A CA 1
ATOM 1962 C C . SER A 1 253 ? 35.476 43.536 -53.715 1.00 27.77 253 SER A C 1
ATOM 1964 O O . SER A 1 253 ? 35.657 44.739 -53.860 1.00 27.77 253 SER A O 1
ATOM 1966 N N . VAL A 1 254 ? 36.272 42.611 -54.283 1.00 27.08 254 VAL A N 1
ATOM 1967 C CA . VAL A 1 254 ? 36.678 42.568 -55.720 1.00 27.08 254 VAL A CA 1
ATOM 1968 C C . VAL A 1 254 ? 37.473 41.272 -56.012 1.00 27.08 254 VAL A C 1
ATOM 1970 O O . VAL A 1 254 ? 38.049 40.664 -55.114 1.00 27.08 254 VAL A O 1
ATOM 1973 N N . GLY A 1 255 ? 37.419 40.769 -57.253 1.00 27.38 255 GLY A N 1
ATOM 1974 C CA . GLY A 1 255 ? 37.806 39.392 -57.599 1.00 27.38 255 GLY A CA 1
ATOM 1975 C C . GLY A 1 255 ? 39.305 39.093 -57.787 1.00 27.38 255 GLY A C 1
ATOM 1976 O O . GLY A 1 255 ? 40.095 39.943 -58.185 1.00 27.38 255 GLY A O 1
ATOM 1977 N N . GLY A 1 256 ? 39.669 37.814 -57.609 1.00 27.83 256 GLY A N 1
ATOM 1978 C CA . GLY A 1 256 ? 40.995 37.251 -57.905 1.00 27.83 256 GLY A CA 1
ATOM 1979 C C . GLY A 1 256 ? 40.896 35.869 -58.573 1.00 27.83 256 GLY A C 1
ATOM 1980 O O . GLY A 1 256 ? 40.130 35.008 -58.140 1.00 27.83 256 GLY A O 1
ATOM 1981 N N . LYS A 1 257 ? 41.642 35.644 -59.664 1.00 28.19 257 LYS A N 1
ATOM 1982 C CA . LYS A 1 257 ? 41.503 34.444 -60.519 1.00 28.19 257 LYS A CA 1
ATOM 1983 C C . LYS A 1 257 ? 42.107 33.186 -59.870 1.00 28.19 257 LYS A C 1
ATOM 1985 O O . LYS A 1 257 ? 43.292 33.153 -59.546 1.00 28.19 257 LYS A O 1
ATOM 1990 N N . ARG A 1 258 ? 41.316 32.108 -59.764 1.00 29.38 258 ARG A N 1
ATOM 1991 C CA . ARG A 1 258 ? 41.772 30.784 -59.289 1.00 29.38 258 ARG A CA 1
ATOM 1992 C C . ARG A 1 258 ? 42.855 30.198 -60.213 1.00 29.38 258 ARG A C 1
ATOM 1994 O O . ARG A 1 258 ? 42.632 30.063 -61.413 1.00 29.38 258 ARG A O 1
ATOM 2001 N N . ARG A 1 259 ? 43.973 29.723 -59.648 1.00 29.92 259 ARG A N 1
ATOM 2002 C CA . ARG A 1 259 ? 44.893 28.763 -60.296 1.00 29.92 259 ARG A CA 1
ATOM 2003 C C . ARG A 1 259 ? 44.968 27.482 -59.465 1.00 29.92 259 ARG A C 1
ATOM 2005 O O . ARG A 1 259 ? 45.592 27.457 -58.410 1.00 29.92 259 ARG A O 1
ATOM 2012 N N . SER A 1 260 ? 44.333 26.415 -59.949 1.00 30.70 260 SER A N 1
ATOM 2013 C CA . SER A 1 260 ? 44.400 25.093 -59.315 1.00 30.70 260 SER A CA 1
ATOM 2014 C C . SER A 1 260 ? 45.761 24.434 -59.563 1.00 30.70 260 SER A C 1
ATOM 2016 O O . SER A 1 260 ? 46.219 24.360 -60.703 1.00 30.70 260 SER A O 1
ATOM 2018 N N . ARG A 1 261 ? 46.395 23.911 -58.506 1.00 30.72 261 ARG A N 1
ATOM 2019 C CA . ARG A 1 261 ? 47.544 22.996 -58.601 1.00 30.72 261 ARG A CA 1
ATOM 2020 C C . ARG A 1 261 ? 47.119 21.611 -58.111 1.00 30.72 261 ARG A C 1
ATOM 2022 O O . ARG A 1 261 ? 47.103 21.356 -56.910 1.00 30.72 261 ARG A O 1
ATOM 2029 N N . ARG A 1 262 ? 46.811 20.703 -59.047 1.00 32.28 262 ARG A N 1
ATOM 2030 C CA . ARG A 1 262 ? 46.632 19.264 -58.766 1.00 32.28 262 ARG A CA 1
ATOM 2031 C C . ARG A 1 262 ? 47.882 18.726 -58.058 1.00 32.28 262 ARG A C 1
ATOM 2033 O O . ARG A 1 262 ? 48.959 18.708 -58.650 1.00 32.28 262 ARG A O 1
ATOM 2040 N N . ARG A 1 263 ? 47.738 18.234 -56.824 1.00 32.09 263 ARG A N 1
ATOM 2041 C CA . ARG A 1 263 ? 48.798 17.520 -56.096 1.00 32.09 263 ARG A CA 1
ATOM 2042 C C . ARG A 1 263 ? 48.431 16.036 -56.043 1.00 32.09 263 ARG A C 1
ATOM 2044 O O . ARG A 1 263 ? 47.566 15.648 -55.267 1.00 32.09 263 ARG A O 1
ATOM 2051 N N . ARG A 1 264 ? 49.051 15.214 -56.900 1.00 33.16 264 ARG A N 1
ATOM 2052 C CA . ARG A 1 264 ? 48.885 13.748 -56.875 1.00 33.16 264 ARG A CA 1
ATOM 2053 C C . ARG A 1 264 ? 49.298 13.213 -55.494 1.00 33.16 264 ARG A C 1
ATOM 2055 O O . ARG A 1 264 ? 50.412 13.492 -55.054 1.00 33.16 264 ARG A O 1
ATOM 2062 N N . ARG A 1 265 ? 48.438 12.419 -54.849 1.00 33.66 265 ARG A N 1
ATOM 2063 C CA . ARG A 1 265 ? 48.835 11.466 -53.796 1.00 33.66 265 ARG A CA 1
ATOM 2064 C C . ARG A 1 265 ? 49.033 10.086 -54.436 1.00 33.66 265 ARG A C 1
ATOM 2066 O O . ARG A 1 265 ? 48.436 9.799 -55.469 1.00 33.66 265 ARG A O 1
ATOM 2073 N N . ARG A 1 266 ? 49.909 9.271 -53.848 1.00 31.39 266 ARG A N 1
ATOM 2074 C CA . ARG A 1 266 ? 50.179 7.874 -54.227 1.00 31.39 266 ARG A CA 1
ATOM 2075 C C . ARG A 1 266 ? 49.833 6.971 -53.042 1.00 31.39 266 ARG A C 1
ATOM 2077 O O . ARG A 1 266 ? 50.184 7.337 -51.926 1.00 31.39 266 ARG A O 1
ATOM 2084 N N . GLY A 1 267 ? 49.302 5.785 -53.336 1.00 28.75 267 GLY A N 1
ATOM 2085 C CA . GLY A 1 267 ? 49.519 4.570 -52.546 1.00 28.75 267 GLY A CA 1
ATOM 2086 C C . GLY A 1 267 ? 48.614 4.349 -51.332 1.00 28.75 267 GLY A C 1
ATOM 2087 O O . GLY A 1 267 ? 48.895 4.852 -50.248 1.00 28.75 267 GLY A O 1
ATOM 2088 N N . ALA A 1 268 ? 47.628 3.473 -51.510 1.00 29.00 268 ALA A N 1
ATOM 2089 C CA . ALA A 1 268 ? 47.138 2.541 -50.496 1.00 29.00 268 ALA A CA 1
ATOM 2090 C C . ALA A 1 268 ? 47.087 1.130 -51.130 1.00 29.00 268 ALA A C 1
ATOM 2092 O O . ALA A 1 268 ? 47.177 1.012 -52.353 1.00 29.00 268 ALA A O 1
ATOM 2093 N N . GLY A 1 269 ? 47.054 0.076 -50.309 1.00 26.56 269 GLY A N 1
ATOM 2094 C CA . GLY A 1 269 ? 47.102 -1.325 -50.758 1.00 26.56 269 GLY A CA 1
ATOM 2095 C C . GLY A 1 269 ? 45.728 -1.934 -51.091 1.00 26.56 269 GLY A C 1
ATOM 2096 O O . GLY A 1 269 ? 44.704 -1.304 -50.832 1.00 26.56 269 GLY A O 1
ATOM 2097 N N . PRO A 1 270 ? 45.692 -3.157 -51.654 1.00 38.94 270 PRO A N 1
ATOM 2098 C CA . PRO A 1 270 ? 44.505 -3.695 -52.317 1.00 38.94 270 PRO A CA 1
ATOM 2099 C C . PRO A 1 270 ? 43.468 -4.301 -51.356 1.00 38.94 270 PRO A C 1
ATOM 2101 O O . PRO A 1 270 ? 43.531 -5.478 -51.006 1.00 38.94 270 PRO A O 1
ATOM 2104 N N . GLY A 1 271 ? 42.448 -3.516 -51.018 1.00 31.75 271 GLY A N 1
ATOM 2105 C CA . GLY A 1 271 ? 41.070 -4.006 -50.914 1.00 31.75 271 GLY A CA 1
ATOM 2106 C C . GLY A 1 271 ? 40.316 -3.484 -52.137 1.00 31.75 271 GLY A C 1
ATOM 2107 O O . GLY A 1 271 ? 40.543 -2.337 -52.509 1.00 31.75 271 GLY A O 1
ATOM 2108 N N . GLY A 1 272 ? 39.504 -4.311 -52.806 1.00 40.03 272 GLY A N 1
ATOM 2109 C CA . GLY A 1 272 ? 38.937 -3.977 -54.123 1.00 40.03 272 GLY A CA 1
ATOM 2110 C C . GLY A 1 272 ? 38.191 -2.640 -54.126 1.00 40.03 272 GLY A C 1
ATOM 2111 O O . GLY A 1 272 ? 37.108 -2.554 -53.550 1.00 40.03 272 GLY A O 1
ATOM 2112 N N . GLU A 1 273 ? 38.784 -1.614 -54.745 1.00 42.31 273 GLU A N 1
ATOM 2113 C CA . GLU A 1 273 ? 38.288 -0.238 -54.673 1.00 42.31 273 GLU A CA 1
ATOM 2114 C C . GLU A 1 273 ? 36.887 -0.137 -55.292 1.00 42.31 273 GLU A C 1
ATOM 2116 O O . GLU A 1 273 ? 36.670 -0.499 -56.449 1.00 42.31 273 GLU A O 1
ATOM 2121 N N . VAL A 1 274 ? 35.929 0.354 -54.502 1.00 57.53 274 VAL A N 1
ATOM 2122 C CA . VAL A 1 274 ? 34.579 0.684 -54.970 1.00 57.53 274 VAL A CA 1
ATOM 2123 C C . VAL A 1 274 ? 34.706 1.927 -55.848 1.00 57.53 274 VAL A C 1
ATOM 2125 O O . VAL A 1 274 ? 35.131 2.982 -55.374 1.00 57.53 274 VAL A O 1
ATOM 2128 N N . GLU A 1 275 ? 34.401 1.798 -57.138 1.00 67.62 275 GLU A N 1
ATOM 2129 C CA . GLU A 1 275 ? 34.690 2.841 -58.124 1.00 67.62 275 GLU A CA 1
ATOM 2130 C C . GLU A 1 275 ? 33.759 4.040 -57.915 1.00 67.62 275 GLU A C 1
ATOM 2132 O O . GLU A 1 275 ? 32.560 3.957 -58.170 1.00 67.62 275 GLU A O 1
ATOM 2137 N N . VAL A 1 276 ? 34.295 5.160 -57.423 1.00 72.38 276 VAL A N 1
ATOM 2138 C CA . VAL A 1 276 ? 33.505 6.378 -57.200 1.00 72.38 276 VAL A CA 1
ATOM 2139 C C . VAL A 1 276 ? 33.323 7.112 -58.527 1.00 72.38 276 VAL A C 1
ATOM 2141 O O . VAL A 1 276 ? 34.264 7.721 -59.041 1.00 72.38 276 VAL A O 1
ATOM 2144 N N . LEU A 1 277 ? 32.104 7.060 -59.058 1.00 75.69 277 LEU A N 1
ATOM 2145 C CA . LEU A 1 277 ? 31.702 7.742 -60.288 1.00 75.69 277 LEU A CA 1
ATOM 2146 C C . LEU A 1 277 ? 31.724 9.268 -60.117 1.00 75.69 277 LEU A C 1
ATOM 2148 O O . LEU A 1 277 ? 31.593 9.777 -59.004 1.00 75.69 277 LEU A O 1
ATOM 2152 N N . SER A 1 278 ? 31.841 10.011 -61.219 1.00 71.69 278 SER A N 1
ATOM 2153 C CA . SER A 1 278 ? 31.650 11.467 -61.242 1.00 71.69 278 SER A CA 1
ATOM 2154 C C . SER A 1 278 ? 30.362 11.871 -61.961 1.00 71.69 278 SER A C 1
ATOM 2156 O O . SER A 1 278 ? 29.820 11.119 -62.771 1.00 71.69 278 SER A O 1
ATOM 2158 N N . ALA A 1 279 ? 29.923 13.117 -61.773 1.00 62.94 279 ALA A N 1
ATOM 2159 C CA . ALA A 1 279 ? 28.790 13.731 -62.475 1.00 62.94 279 ALA A CA 1
ATOM 2160 C C . ALA A 1 279 ? 28.833 13.665 -64.021 1.00 62.94 279 ALA A C 1
ATOM 2162 O O . ALA A 1 279 ? 27.837 13.982 -64.675 1.00 62.94 279 ALA A O 1
ATOM 2163 N N . ARG A 1 280 ? 29.963 13.281 -64.631 1.00 64.38 280 ARG A N 1
ATOM 2164 C CA . ARG A 1 280 ? 30.051 12.982 -66.072 1.00 64.38 280 ARG A CA 1
ATOM 2165 C C . ARG A 1 280 ? 29.668 11.542 -66.388 1.00 64.38 280 ARG A C 1
ATOM 2167 O O . ARG A 1 280 ? 28.900 11.318 -67.316 1.00 64.38 280 ARG A O 1
ATOM 2174 N N . ASP A 1 281 ? 30.176 10.606 -65.600 1.00 66.69 281 ASP A N 1
ATOM 2175 C CA . ASP A 1 281 ? 29.951 9.166 -65.755 1.00 66.69 281 ASP A CA 1
ATOM 2176 C C . ASP A 1 281 ? 28.501 8.812 -65.374 1.00 66.69 281 ASP A C 1
ATOM 2178 O O . ASP A 1 281 ? 27.874 7.956 -65.986 1.00 66.69 281 ASP A O 1
ATOM 2182 N N . LEU A 1 282 ? 27.928 9.583 -64.442 1.00 62.78 282 LEU A N 1
ATOM 2183 C CA . LEU A 1 282 ? 26.510 9.591 -64.063 1.00 62.78 282 LEU A CA 1
ATOM 2184 C C . LEU A 1 282 ? 25.601 10.367 -65.041 1.00 62.78 282 LEU A C 1
ATOM 2186 O O . LEU A 1 282 ? 24.438 10.616 -64.726 1.00 62.78 282 LEU A O 1
ATOM 2190 N N . GLY A 1 283 ? 26.103 10.851 -66.184 1.00 60.28 283 GLY A N 1
ATOM 2191 C CA . GLY A 1 283 ? 25.307 11.569 -67.195 1.00 60.28 283 GLY A CA 1
ATOM 2192 C C . GLY A 1 283 ? 24.691 12.914 -66.759 1.00 60.28 283 GLY A C 1
ATOM 2193 O O . GLY A 1 283 ? 24.067 13.596 -67.576 1.00 60.28 283 GLY A O 1
ATOM 2194 N N . ILE A 1 284 ? 24.890 13.339 -65.506 1.00 58.25 284 ILE A N 1
ATOM 2195 C CA . ILE A 1 284 ? 24.305 14.553 -64.908 1.00 58.25 284 ILE A CA 1
ATOM 2196 C C . ILE A 1 284 ? 24.759 15.800 -65.681 1.00 58.25 284 ILE A C 1
ATOM 2198 O O . ILE A 1 284 ? 23.966 16.691 -65.963 1.00 58.25 284 ILE A O 1
ATOM 2202 N N . ALA A 1 285 ? 26.026 15.828 -66.099 1.00 49.22 285 ALA A N 1
ATOM 2203 C CA . ALA A 1 285 ? 26.602 16.893 -66.921 1.00 49.22 285 ALA A CA 1
ATOM 2204 C C . ALA A 1 285 ? 26.278 16.794 -68.431 1.00 49.22 285 ALA A C 1
ATOM 2206 O O . ALA A 1 285 ? 26.721 17.653 -69.193 1.00 49.22 285 ALA A O 1
ATOM 2207 N N . ALA A 1 286 ? 25.576 15.744 -68.872 1.00 46.56 286 ALA A N 1
ATOM 2208 C CA . ALA A 1 286 ? 25.283 15.453 -70.282 1.00 46.56 286 ALA A CA 1
ATOM 2209 C C . ALA A 1 286 ? 23.782 15.498 -70.623 1.00 46.56 286 ALA A C 1
ATOM 2211 O O . ALA A 1 286 ? 23.422 15.641 -71.791 1.00 46.56 286 ALA A O 1
ATOM 2212 N N . THR A 1 287 ? 22.905 15.418 -69.620 1.00 48.38 287 THR A N 1
ATOM 2213 C CA . THR A 1 287 ? 21.475 15.687 -69.802 1.00 48.38 287 THR A CA 1
ATOM 2214 C C . THR A 1 287 ? 21.315 17.181 -70.102 1.00 48.38 287 THR A C 1
ATOM 2216 O O . THR A 1 287 ? 21.778 18.000 -69.303 1.00 48.38 287 THR A O 1
ATOM 2219 N N . PRO A 1 288 ? 20.707 17.587 -71.235 1.00 44.78 288 PRO A N 1
ATOM 2220 C CA . PRO A 1 288 ? 20.466 18.999 -71.489 1.00 44.78 288 PRO A CA 1
ATOM 2221 C C . PRO A 1 288 ? 19.536 19.531 -70.403 1.00 44.78 288 PRO A C 1
ATOM 2223 O O . PRO A 1 288 ? 18.524 18.901 -70.098 1.00 44.78 288 PRO A O 1
ATOM 2226 N N . VAL A 1 289 ? 19.847 20.705 -69.848 1.00 48.62 289 VAL A N 1
ATOM 2227 C CA . VAL A 1 289 ? 18.956 21.389 -68.902 1.00 48.62 289 VAL A CA 1
ATOM 2228 C C . VAL A 1 289 ? 17.763 21.951 -69.677 1.00 48.62 289 VAL A C 1
ATOM 2230 O O . VAL A 1 289 ? 17.664 23.149 -69.945 1.00 48.62 289 VAL A O 1
ATOM 2233 N N . ARG A 1 290 ? 16.833 21.058 -70.034 1.00 50.34 290 ARG A N 1
ATOM 2234 C CA . ARG A 1 290 ? 15.419 21.413 -70.103 1.00 50.34 290 ARG A CA 1
ATOM 2235 C C . ARG A 1 290 ? 15.093 22.040 -68.748 1.00 50.34 290 ARG A C 1
ATOM 2237 O O . ARG A 1 290 ? 15.447 21.491 -67.709 1.00 50.34 290 ARG A O 1
ATOM 2244 N N . GLY A 1 291 ? 14.593 23.272 -68.785 1.00 55.34 291 GLY A N 1
ATOM 2245 C CA . GLY A 1 291 ? 14.564 24.139 -67.608 1.00 55.34 291 GLY A CA 1
ATOM 2246 C C . GLY A 1 291 ? 13.487 23.748 -66.597 1.00 55.34 291 GLY A C 1
ATOM 2247 O O . GLY A 1 291 ? 13.065 22.602 -66.500 1.00 55.34 291 GLY A O 1
ATOM 2248 N N . SER A 1 292 ? 12.956 24.749 -65.900 1.00 54.09 292 SER A N 1
ATOM 2249 C CA . SER A 1 292 ? 11.827 24.616 -64.967 1.00 54.09 292 SER A CA 1
ATOM 2250 C C . SER A 1 292 ? 10.569 23.935 -65.540 1.00 54.09 292 SER A C 1
ATOM 2252 O O . SER A 1 292 ? 9.716 23.526 -64.762 1.00 54.09 292 SER A O 1
ATOM 2254 N N . LEU A 1 293 ? 10.466 23.779 -66.865 1.00 56.53 293 LEU A N 1
ATOM 2255 C CA . LEU A 1 293 ? 9.408 23.032 -67.556 1.00 56.53 293 LEU A CA 1
ATOM 2256 C C . LEU A 1 293 ? 9.501 21.508 -67.371 1.00 56.53 293 LEU A C 1
ATOM 2258 O O . LEU A 1 293 ? 8.470 20.848 -67.336 1.00 56.53 293 LEU A O 1
ATOM 2262 N N . ASP A 1 294 ? 10.699 20.938 -67.210 1.00 56.41 294 ASP A N 1
ATOM 2263 C CA . ASP A 1 294 ? 10.859 19.486 -67.001 1.00 56.41 294 ASP A CA 1
ATOM 2264 C C . ASP A 1 294 ? 10.318 19.046 -65.625 1.00 56.41 294 ASP A C 1
ATOM 2266 O O . ASP A 1 294 ? 10.022 17.874 -65.417 1.00 56.41 294 ASP A O 1
ATOM 2270 N N . ALA A 1 295 ? 10.131 19.995 -64.698 1.00 56.94 295 ALA A N 1
ATOM 2271 C CA . ALA A 1 295 ? 9.457 19.789 -63.416 1.00 56.94 295 ALA A CA 1
ATOM 2272 C C . ALA A 1 295 ? 7.915 19.852 -63.510 1.00 56.94 295 ALA A C 1
ATOM 2274 O O . ALA A 1 295 ? 7.246 19.760 -62.481 1.00 56.94 295 ALA A O 1
ATOM 2275 N N . TRP A 1 296 ? 7.352 20.050 -64.710 1.00 59.78 296 TRP A N 1
ATOM 2276 C CA . TRP A 1 296 ? 5.907 20.013 -64.988 1.00 59.78 296 TRP A CA 1
ATOM 2277 C C . TRP A 1 296 ? 5.483 18.757 -65.772 1.00 59.78 296 TRP A C 1
ATOM 2279 O O . TRP A 1 296 ? 4.294 18.583 -66.034 1.00 59.78 296 TRP A O 1
ATOM 2289 N N . LEU A 1 297 ? 6.428 17.888 -66.148 1.00 60.59 297 LEU A N 1
ATOM 2290 C CA . LEU A 1 297 ? 6.133 16.597 -66.773 1.00 60.59 297 LEU A CA 1
ATOM 2291 C C . LEU A 1 297 ? 5.676 15.571 -65.715 1.00 60.59 297 LEU A C 1
ATOM 2293 O O . LEU A 1 297 ? 6.193 15.592 -64.593 1.00 60.59 297 LEU A O 1
ATOM 2297 N N . PRO A 1 298 ? 4.750 14.649 -66.046 1.00 56.81 298 PRO A N 1
ATOM 2298 C CA . PRO A 1 298 ? 4.467 13.483 -65.211 1.00 56.81 298 PRO A CA 1
ATOM 2299 C C . PRO A 1 298 ? 5.729 12.640 -64.992 1.00 56.81 298 PRO A C 1
ATOM 2301 O O . PRO A 1 298 ? 6.568 12.542 -65.888 1.00 56.81 298 PRO A O 1
ATOM 2304 N N . SER A 1 299 ? 5.839 11.976 -63.836 1.00 54.50 299 SER A N 1
ATOM 2305 C CA . SER A 1 299 ? 6.957 11.072 -63.500 1.00 54.50 299 SER A CA 1
ATOM 2306 C C . SER A 1 299 ? 7.283 10.087 -64.622 1.00 54.50 299 SER A C 1
ATOM 2308 O O . SER A 1 299 ? 8.449 9.853 -64.938 1.00 54.50 299 SER A O 1
ATOM 2310 N N . ASP A 1 300 ? 6.236 9.572 -65.250 1.00 54.72 300 ASP A N 1
ATOM 2311 C CA . ASP A 1 300 ? 6.261 8.437 -66.165 1.00 54.72 300 ASP A CA 1
ATOM 2312 C C . ASP A 1 300 ? 6.821 8.816 -67.554 1.00 54.72 300 ASP A C 1
ATOM 2314 O O . ASP A 1 300 ? 7.207 7.941 -68.328 1.00 54.72 300 ASP A O 1
ATOM 2318 N N . GLU A 1 301 ? 6.920 10.119 -67.853 1.00 55.91 301 GLU A N 1
ATOM 2319 C CA . GLU A 1 301 ? 7.576 10.665 -69.051 1.00 55.91 301 GLU A CA 1
ATOM 2320 C C . GLU A 1 301 ? 9.022 11.134 -68.783 1.00 55.91 301 GLU A C 1
ATOM 2322 O O . GLU A 1 301 ? 9.722 11.562 -69.707 1.00 55.91 301 GLU A O 1
ATOM 2327 N N . THR A 1 302 ? 9.495 11.072 -67.531 1.00 55.81 302 THR A N 1
ATOM 2328 C CA . THR A 1 302 ? 10.859 11.495 -67.174 1.00 55.81 302 THR A CA 1
ATOM 2329 C C . THR A 1 302 ? 11.907 10.404 -67.415 1.00 55.81 302 THR A C 1
ATOM 2331 O O . THR A 1 302 ? 11.614 9.231 -67.645 1.00 55.81 302 THR A O 1
ATOM 2334 N N . ASN A 1 303 ? 13.175 10.818 -67.440 1.00 57.19 303 ASN A N 1
ATOM 2335 C CA . ASN A 1 303 ? 14.294 9.971 -67.844 1.00 57.19 303 ASN A CA 1
ATOM 2336 C C . ASN A 1 303 ? 14.514 8.791 -66.872 1.00 57.19 303 ASN A C 1
ATOM 2338 O O . ASN A 1 303 ? 14.205 8.901 -65.684 1.00 57.19 303 ASN A O 1
ATOM 2342 N N . LYS A 1 304 ? 15.096 7.682 -67.361 1.00 62.16 304 LYS A N 1
ATOM 2343 C CA . LYS A 1 304 ? 15.329 6.461 -66.562 1.00 62.16 304 LYS A CA 1
ATOM 2344 C C . LYS A 1 304 ? 15.954 6.791 -65.203 1.00 62.16 304 LYS A C 1
ATOM 2346 O O . LYS A 1 304 ? 17.075 7.292 -65.137 1.00 62.16 304 LYS A O 1
ATOM 2351 N N . HIS A 1 305 ? 15.229 6.466 -64.138 1.00 70.88 305 HIS A N 1
ATOM 2352 C CA . HIS A 1 305 ? 15.701 6.602 -62.767 1.00 70.88 305 HIS A CA 1
ATOM 2353 C C . HIS A 1 305 ? 16.917 5.706 -62.498 1.00 70.88 305 HIS A C 1
ATOM 2355 O O . HIS A 1 305 ? 17.018 4.604 -63.044 1.00 70.88 305 HIS A O 1
ATOM 2361 N N . TYR A 1 306 ? 17.810 6.149 -61.611 1.00 75.00 306 TYR A N 1
ATOM 2362 C CA . TYR A 1 306 ? 18.845 5.276 -61.067 1.00 75.00 306 TYR A CA 1
ATOM 2363 C C . TYR A 1 306 ? 18.250 4.327 -60.027 1.00 75.00 306 TYR A C 1
ATOM 2365 O O . TYR A 1 306 ? 17.774 4.761 -58.978 1.00 75.00 306 TYR A O 1
ATOM 2373 N N . ASP A 1 307 ? 18.318 3.031 -60.325 1.00 79.44 307 ASP A N 1
ATOM 2374 C CA . ASP A 1 307 ? 18.149 1.968 -59.338 1.00 79.44 307 ASP A CA 1
ATOM 2375 C C . ASP A 1 307 ? 19.414 1.893 -58.465 1.00 79.44 307 ASP A C 1
ATOM 2377 O O . ASP A 1 307 ? 20.539 1.883 -58.983 1.00 79.44 307 ASP A O 1
ATOM 2381 N N . LEU A 1 308 ? 19.235 1.912 -57.142 1.00 85.00 308 LEU A N 1
ATOM 2382 C CA . LEU A 1 308 ? 20.307 2.098 -56.163 1.00 85.00 308 LEU A CA 1
ATOM 2383 C C . LEU A 1 308 ? 20.254 1.040 -55.062 1.00 85.00 308 LEU A C 1
ATOM 2385 O O . LEU A 1 308 ? 19.261 0.893 -54.353 1.00 85.00 308 LEU A O 1
ATOM 2389 N N . GLU A 1 309 ? 21.390 0.382 -54.858 1.00 88.44 309 GLU A N 1
ATOM 2390 C CA . GLU A 1 309 ? 21.650 -0.478 -53.708 1.00 88.44 309 GLU A CA 1
ATOM 2391 C C . GLU A 1 309 ? 22.410 0.321 -52.643 1.00 88.44 309 GLU A C 1
ATOM 2393 O O . GLU A 1 309 ? 23.428 0.958 -52.929 1.00 88.44 309 GLU A O 1
ATOM 2398 N N . PHE A 1 310 ? 21.949 0.278 -51.394 1.00 90.62 310 PHE A N 1
ATOM 2399 C CA . PHE A 1 310 ? 22.612 0.963 -50.284 1.00 90.62 310 PHE A CA 1
ATOM 2400 C C . PHE A 1 310 ? 23.555 0.005 -49.567 1.00 90.62 310 PHE A C 1
ATOM 2402 O O . PHE A 1 310 ? 23.116 -0.918 -48.887 1.00 90.62 310 PHE A O 1
ATOM 2409 N N . ARG A 1 311 ? 24.864 0.218 -49.677 1.00 90.62 311 ARG A N 1
ATOM 2410 C CA . ARG A 1 311 ? 25.838 -0.586 -48.935 1.00 90.62 311 ARG A CA 1
ATOM 2411 C C . ARG A 1 311 ? 26.078 0.004 -47.564 1.00 90.62 311 ARG A C 1
ATOM 2413 O O . ARG A 1 311 ? 26.403 1.184 -47.465 1.00 90.62 311 ARG A O 1
ATOM 2420 N N . MET A 1 312 ? 25.937 -0.812 -46.527 1.00 92.25 312 MET A N 1
ATOM 2421 C CA . MET A 1 312 ? 26.098 -0.412 -45.136 1.00 92.25 312 MET A CA 1
ATOM 2422 C C . MET A 1 312 ? 27.230 -1.196 -44.471 1.00 92.25 312 MET A C 1
ATOM 2424 O O . MET A 1 312 ? 27.198 -2.422 -44.389 1.00 92.25 312 MET A O 1
ATOM 2428 N N . GLN A 1 313 ? 28.211 -0.473 -43.939 1.00 91.06 313 GLN A N 1
ATOM 2429 C CA . GLN A 1 313 ? 29.187 -0.997 -42.989 1.00 91.06 313 GLN A CA 1
ATOM 2430 C C . GLN A 1 313 ? 28.737 -0.612 -41.581 1.00 91.06 313 GLN A C 1
ATOM 2432 O O . GLN A 1 313 ? 28.647 0.573 -41.255 1.00 91.06 313 GLN A O 1
ATOM 2437 N N . VAL A 1 314 ? 28.453 -1.609 -40.747 1.00 89.69 314 VAL A N 1
ATOM 2438 C CA . VAL A 1 314 ? 28.016 -1.411 -39.359 1.00 89.69 314 VAL A CA 1
ATOM 2439 C C . VAL A 1 314 ? 29.223 -1.487 -38.425 1.00 89.69 314 VAL A C 1
ATOM 2441 O O . VAL A 1 314 ? 30.114 -2.317 -38.606 1.00 89.69 314 VAL A O 1
ATOM 2444 N N . ARG A 1 315 ? 29.266 -0.596 -37.435 1.00 86.31 315 ARG A N 1
ATOM 2445 C CA . ARG A 1 315 ? 30.286 -0.513 -36.384 1.00 86.31 315 ARG A CA 1
ATOM 2446 C C . ARG A 1 315 ? 29.602 -0.228 -35.046 1.00 86.31 315 ARG A C 1
ATOM 2448 O O . ARG A 1 315 ? 28.471 0.253 -35.005 1.00 86.31 315 ARG A O 1
ATOM 2455 N N . SER A 1 316 ? 30.314 -0.448 -33.944 1.00 79.94 316 SER A N 1
ATOM 2456 C CA . SER A 1 316 ? 29.841 -0.096 -32.602 1.00 79.94 316 SER A CA 1
ATOM 2457 C C . SER A 1 316 ? 29.462 1.393 -32.531 1.00 79.94 316 SER A C 1
ATOM 2459 O O . SER A 1 316 ? 30.332 2.261 -32.615 1.00 79.94 316 SER A O 1
ATOM 2461 N N . ALA A 1 317 ? 28.161 1.674 -32.404 1.00 78.06 317 ALA A N 1
ATOM 2462 C CA . ALA A 1 317 ? 27.553 3.009 -32.415 1.00 78.06 317 ALA A CA 1
ATOM 2463 C C . ALA A 1 317 ? 27.793 3.878 -33.681 1.00 78.06 317 ALA A C 1
ATOM 2465 O O . ALA A 1 317 ? 27.611 5.100 -33.625 1.00 78.06 317 ALA A O 1
ATOM 2466 N N . SER A 1 318 ? 28.152 3.296 -34.838 1.00 89.25 318 SER A N 1
ATOM 2467 C CA . SER A 1 318 ? 28.068 4.004 -36.132 1.00 89.25 318 SER A CA 1
ATOM 2468 C C . SER A 1 318 ? 27.703 3.115 -37.322 1.00 89.25 318 SER A C 1
ATOM 2470 O O . SER A 1 318 ? 28.054 1.939 -37.382 1.00 89.25 318 SER A O 1
ATOM 2472 N N . ILE A 1 319 ? 27.011 3.698 -38.301 1.00 91.50 319 ILE A N 1
ATOM 2473 C CA . ILE A 1 319 ? 26.788 3.108 -39.626 1.00 91.50 319 ILE A CA 1
ATOM 2474 C C . ILE A 1 319 ? 27.444 3.994 -40.683 1.00 91.50 319 ILE A C 1
ATOM 2476 O O . ILE A 1 319 ? 27.329 5.218 -40.641 1.00 91.50 319 ILE A O 1
ATOM 2480 N N . ALA A 1 320 ? 28.141 3.381 -41.635 1.00 91.81 320 ALA A N 1
ATOM 2481 C CA . ALA A 1 320 ? 28.662 4.058 -42.815 1.00 91.81 320 ALA A CA 1
ATOM 2482 C C . ALA A 1 320 ? 27.921 3.543 -44.051 1.00 91.81 320 ALA A C 1
ATOM 2484 O O . ALA A 1 320 ? 27.926 2.338 -44.303 1.00 91.81 320 ALA A O 1
ATOM 2485 N N . ILE A 1 321 ? 27.267 4.438 -44.796 1.00 92.06 321 ILE A N 1
ATOM 2486 C CA . ILE A 1 321 ? 26.400 4.081 -45.925 1.00 92.06 321 ILE A CA 1
ATOM 2487 C C . ILE A 1 321 ? 26.886 4.716 -47.224 1.00 92.06 321 ILE A C 1
ATOM 2489 O O . ILE A 1 321 ? 27.175 5.914 -47.280 1.00 92.06 321 ILE A O 1
ATOM 2493 N N . THR A 1 322 ? 26.920 3.897 -48.275 1.00 91.19 322 THR A N 1
ATOM 2494 C CA . THR A 1 322 ? 27.312 4.265 -49.636 1.00 91.19 322 THR A CA 1
ATOM 2495 C C . THR A 1 322 ? 26.274 3.775 -50.646 1.00 91.19 322 THR A C 1
ATOM 2497 O O . THR A 1 322 ? 26.098 2.562 -50.773 1.00 91.19 322 THR A O 1
ATOM 2500 N N . PRO A 1 323 ? 25.589 4.671 -51.384 1.00 89.81 323 PRO A N 1
ATOM 2501 C CA . PRO A 1 323 ? 24.751 4.268 -52.506 1.00 89.81 323 PRO A CA 1
ATOM 2502 C C . PRO A 1 323 ? 25.621 3.829 -53.692 1.00 89.81 323 PRO A C 1
ATOM 2504 O O . PRO A 1 323 ? 26.621 4.467 -54.037 1.00 89.81 323 PRO A O 1
ATOM 2507 N N . VAL A 1 324 ? 25.220 2.728 -54.318 1.00 88.19 324 VAL A N 1
ATOM 2508 C CA . VAL A 1 324 ? 25.882 2.069 -55.449 1.00 88.19 324 VAL A CA 1
ATOM 2509 C C . VAL A 1 324 ? 24.829 1.822 -56.530 1.00 88.19 324 VAL A C 1
ATOM 2511 O O . VAL A 1 324 ? 23.692 1.490 -56.202 1.00 88.19 324 VAL A O 1
ATOM 2514 N N . LEU A 1 325 ? 25.176 1.975 -57.813 1.00 84.56 325 LEU A N 1
ATOM 2515 C CA . LEU A 1 325 ? 24.246 1.627 -58.901 1.00 84.56 325 LEU A CA 1
ATOM 2516 C C . LEU A 1 325 ? 23.912 0.128 -58.837 1.00 84.56 325 LEU A C 1
ATOM 2518 O O . LEU A 1 325 ? 24.831 -0.693 -58.742 1.00 84.56 325 LEU A O 1
ATOM 2522 N N . ALA A 1 326 ? 22.628 -0.230 -58.890 1.00 81.88 326 ALA A N 1
ATOM 2523 C CA . ALA A 1 326 ? 22.176 -1.609 -58.702 1.00 81.88 326 ALA A CA 1
ATOM 2524 C C . ALA A 1 326 ? 22.869 -2.602 -59.656 1.00 81.88 326 ALA A C 1
ATOM 2526 O O . ALA A 1 326 ? 23.136 -2.300 -60.821 1.00 81.88 326 ALA A O 1
ATOM 2527 N N . GLY A 1 327 ? 23.224 -3.782 -59.140 1.00 73.62 327 GLY A N 1
ATOM 2528 C CA . GLY A 1 327 ? 24.006 -4.791 -59.863 1.00 73.62 327 GLY A CA 1
ATOM 2529 C C . GLY A 1 327 ? 25.487 -4.450 -60.114 1.00 73.62 327 GLY A C 1
ATOM 2530 O O . GLY A 1 327 ? 26.195 -5.268 -60.702 1.00 73.62 327 GLY A O 1
ATOM 2531 N N . THR A 1 328 ? 25.994 -3.289 -59.674 1.00 79.50 328 THR A N 1
ATOM 2532 C CA . THR A 1 328 ? 27.392 -2.861 -59.900 1.00 79.50 328 THR A CA 1
ATOM 2533 C C . THR A 1 328 ? 28.248 -2.834 -58.619 1.00 79.50 328 THR A C 1
ATOM 2535 O O . THR A 1 328 ? 27.830 -3.219 -57.522 1.00 79.50 328 THR A O 1
ATOM 2538 N N . ARG A 1 329 ? 29.497 -2.365 -58.751 1.00 75.62 329 ARG A N 1
ATOM 2539 C CA . ARG A 1 329 ? 30.373 -1.975 -57.629 1.00 75.62 329 ARG A CA 1
ATOM 2540 C C . ARG A 1 329 ? 30.793 -0.500 -57.709 1.00 75.62 329 ARG A C 1
ATOM 2542 O O . ARG A 1 329 ? 31.842 -0.141 -57.181 1.00 75.62 329 ARG A O 1
ATOM 2549 N N . SER A 1 330 ? 29.991 0.330 -58.373 1.00 81.88 330 SER A N 1
ATOM 2550 C CA . SER A 1 330 ? 30.308 1.730 -58.651 1.00 81.88 330 SER A CA 1
ATOM 2551 C C . SER A 1 330 ? 29.507 2.652 -57.724 1.00 81.88 330 SER A C 1
ATOM 2553 O O . SER A 1 330 ? 28.279 2.725 -57.804 1.00 81.88 330 SER A O 1
ATOM 2555 N N . ALA A 1 331 ? 30.203 3.318 -56.802 1.00 83.56 331 ALA A N 1
ATOM 2556 C CA . ALA A 1 331 ? 29.612 4.202 -55.803 1.00 83.56 331 ALA A CA 1
ATOM 2557 C C . ALA A 1 331 ? 29.271 5.579 -56.378 1.00 83.56 331 ALA A C 1
ATOM 2559 O O . ALA A 1 331 ? 29.980 6.121 -57.230 1.00 83.56 331 ALA A O 1
ATOM 2560 N N . VAL A 1 332 ? 28.197 6.167 -55.857 1.00 84.38 332 VAL A N 1
ATOM 2561 C CA . VAL A 1 332 ? 27.605 7.402 -56.372 1.00 84.38 332 VAL A CA 1
ATOM 2562 C C . VAL A 1 332 ? 27.796 8.541 -55.356 1.00 84.38 332 VAL A C 1
ATOM 2564 O O . VAL A 1 332 ? 27.343 8.413 -54.217 1.00 84.38 332 VAL A O 1
ATOM 2567 N N . PRO A 1 333 ? 28.438 9.672 -55.713 1.00 86.56 333 PRO A N 1
ATOM 2568 C CA . PRO A 1 333 ? 28.518 10.839 -54.836 1.00 86.56 333 PRO A CA 1
ATOM 2569 C C . PRO A 1 333 ? 27.129 11.398 -54.501 1.00 86.56 333 PRO A C 1
ATOM 2571 O O . PRO A 1 333 ? 26.384 11.820 -55.386 1.00 86.56 333 PRO A O 1
ATOM 2574 N N . ILE A 1 334 ? 26.792 11.435 -53.211 1.00 85.69 334 ILE A N 1
ATOM 2575 C CA . ILE A 1 334 ? 25.423 11.687 -52.728 1.00 85.69 334 ILE A CA 1
ATOM 2576 C C . ILE A 1 334 ? 24.930 13.091 -53.122 1.00 85.69 334 ILE A C 1
ATOM 2578 O O . ILE A 1 334 ? 23.800 13.241 -53.580 1.00 85.69 334 ILE A O 1
ATOM 2582 N N . GLY A 1 335 ? 25.792 14.109 -53.024 1.00 82.44 335 GLY A N 1
ATOM 2583 C CA . GLY A 1 335 ? 25.453 15.482 -53.424 1.00 82.44 335 GLY A CA 1
ATOM 2584 C C . GLY A 1 335 ? 25.358 15.698 -54.943 1.00 82.44 335 GLY A C 1
ATOM 2585 O O . GLY A 1 335 ? 24.578 16.531 -55.399 1.00 82.44 335 GLY A O 1
ATOM 2586 N N . GLU A 1 336 ? 26.094 14.927 -55.756 1.00 80.94 336 GLU A N 1
ATOM 2587 C CA . GLU A 1 336 ? 25.947 14.988 -57.223 1.00 80.94 336 GLU A CA 1
ATOM 2588 C C . GLU A 1 336 ? 24.632 14.318 -57.652 1.00 80.94 336 GLU A C 1
ATOM 2590 O O . GLU A 1 336 ? 23.884 14.868 -58.460 1.00 80.94 336 GLU A O 1
ATOM 2595 N N . LEU A 1 337 ? 24.297 13.185 -57.029 1.00 78.94 337 LEU A N 1
ATOM 2596 C CA . LEU A 1 337 ? 23.029 12.478 -57.200 1.00 78.94 337 LEU A CA 1
ATOM 2597 C C . LEU A 1 337 ? 21.813 13.328 -56.788 1.00 78.94 337 LEU A C 1
ATOM 2599 O O . LEU A 1 337 ? 20.803 13.325 -57.485 1.00 78.94 337 LEU A O 1
ATOM 2603 N N . LEU A 1 338 ? 21.910 14.108 -55.707 1.00 79.62 338 LEU A N 1
ATOM 2604 C CA . LEU A 1 338 ? 20.860 15.051 -55.295 1.00 79.62 338 LEU A CA 1
ATOM 2605 C C . LEU A 1 338 ? 20.693 16.247 -56.243 1.00 79.62 338 LEU A C 1
ATOM 2607 O O . LEU A 1 338 ? 19.584 16.770 -56.371 1.00 79.62 338 LEU A O 1
ATOM 2611 N N . ALA A 1 339 ? 21.760 16.672 -56.924 1.00 76.56 339 ALA A N 1
ATOM 2612 C CA . ALA A 1 339 ? 21.682 17.702 -57.960 1.00 76.56 339 ALA A CA 1
ATOM 2613 C C . ALA A 1 339 ? 21.009 17.192 -59.254 1.00 76.56 339 ALA A C 1
ATOM 2615 O O . ALA A 1 339 ? 20.488 17.989 -60.037 1.00 76.56 339 ALA A O 1
ATOM 2616 N N . ALA A 1 340 ? 20.978 15.875 -59.476 1.00 72.44 340 ALA A N 1
ATOM 2617 C CA . ALA A 1 340 ? 20.390 15.232 -60.648 1.00 72.44 340 ALA A CA 1
ATOM 2618 C C . ALA A 1 340 ? 18.855 15.110 -60.544 1.00 72.44 340 ALA A C 1
ATOM 2620 O O . ALA A 1 340 ? 18.308 14.019 -60.395 1.00 72.44 340 ALA A O 1
ATOM 2621 N N . PHE A 1 341 ? 18.154 16.247 -60.633 1.00 60.19 341 PHE A N 1
ATOM 2622 C CA . PHE A 1 341 ? 16.722 16.386 -60.320 1.00 60.19 341 PHE A CA 1
ATOM 2623 C C . PHE A 1 341 ? 15.831 15.258 -60.894 1.00 60.19 341 PHE A C 1
ATOM 2625 O O . PHE A 1 341 ? 15.118 14.613 -60.127 1.00 60.19 341 PHE A O 1
ATOM 2632 N N . ASN A 1 342 ? 15.907 14.953 -62.194 1.00 66.44 342 ASN A N 1
ATOM 2633 C CA . ASN A 1 342 ? 15.048 13.936 -62.833 1.00 66.44 342 ASN A CA 1
ATOM 2634 C C . ASN A 1 342 ? 15.587 12.490 -62.760 1.00 66.44 342 ASN A C 1
ATOM 2636 O O . ASN A 1 342 ? 14.935 11.575 -63.250 1.00 66.44 342 ASN A O 1
ATOM 2640 N N . ALA A 1 343 ? 16.760 12.256 -62.162 1.00 68.69 343 ALA A N 1
ATOM 2641 C CA . ALA A 1 343 ? 17.391 10.931 -62.123 1.00 68.69 343 ALA A CA 1
ATOM 2642 C C . ALA A 1 343 ? 17.076 10.120 -60.848 1.00 68.69 343 ALA A C 1
ATOM 2644 O O . ALA A 1 343 ? 17.447 8.949 -60.755 1.00 68.69 343 ALA A O 1
ATOM 2645 N N . VAL A 1 344 ? 16.411 10.735 -59.861 1.00 73.75 344 VAL A N 1
ATOM 2646 C CA . VAL A 1 344 ? 16.152 10.159 -58.532 1.00 73.75 344 VAL A CA 1
ATOM 2647 C C . VAL A 1 344 ? 14.653 10.192 -58.200 1.00 73.75 344 VAL A C 1
ATOM 2649 O O . VAL A 1 344 ? 14.089 11.290 -58.112 1.00 73.75 344 VAL A O 1
ATOM 2652 N N . PRO A 1 345 ? 14.029 9.032 -57.911 1.00 75.62 345 PRO A N 1
ATOM 2653 C CA . PRO A 1 345 ? 12.659 8.929 -57.413 1.00 75.62 345 PRO A CA 1
ATOM 2654 C C . PRO A 1 345 ? 12.366 9.825 -56.198 1.00 75.62 345 PRO A C 1
ATOM 2656 O O . PRO A 1 345 ? 13.151 9.915 -55.249 1.00 75.62 345 PRO A O 1
ATOM 2659 N N . THR A 1 346 ? 11.199 10.475 -56.195 1.00 76.25 346 THR A N 1
ATOM 2660 C CA . THR A 1 346 ? 10.810 11.472 -55.178 1.00 76.25 346 THR A CA 1
ATOM 2661 C C . THR A 1 346 ? 10.812 10.919 -53.747 1.00 76.25 346 THR A C 1
ATOM 2663 O O . THR A 1 346 ? 11.189 11.639 -52.824 1.00 76.25 346 THR A O 1
ATOM 2666 N N . ASN A 1 347 ? 10.468 9.641 -53.561 1.00 78.38 347 ASN A N 1
ATOM 2667 C CA . ASN A 1 347 ? 10.499 8.932 -52.275 1.00 78.38 347 ASN A CA 1
ATOM 2668 C C . ASN A 1 347 ? 11.920 8.689 -51.728 1.00 78.38 347 ASN A C 1
ATOM 2670 O O . ASN A 1 347 ? 12.085 8.594 -50.516 1.00 78.38 347 ASN A O 1
ATOM 2674 N N . MET A 1 348 ? 12.943 8.634 -52.587 1.00 80.62 348 MET A N 1
ATOM 2675 C CA . MET A 1 348 ? 14.341 8.409 -52.189 1.00 80.62 348 MET A CA 1
ATOM 2676 C C . MET A 1 348 ? 15.099 9.722 -51.902 1.00 80.62 348 MET A C 1
ATOM 2678 O O . MET A 1 348 ? 16.122 9.725 -51.214 1.00 80.62 348 MET A O 1
ATOM 2682 N N . ARG A 1 349 ? 14.579 10.876 -52.350 1.00 83.56 349 ARG A N 1
ATOM 2683 C CA . ARG A 1 349 ? 15.178 12.198 -52.069 1.00 83.56 349 ARG A CA 1
ATOM 2684 C C . ARG A 1 349 ? 15.328 12.525 -50.565 1.00 83.56 349 ARG A C 1
ATOM 2686 O O . ARG A 1 349 ? 16.360 13.101 -50.224 1.00 83.56 349 ARG A O 1
ATOM 2693 N N . PRO A 1 350 ? 14.384 12.204 -49.650 1.00 86.56 350 PRO A N 1
ATOM 2694 C CA . PRO A 1 350 ? 14.571 12.404 -48.209 1.00 86.56 350 PRO A CA 1
ATOM 2695 C C . PRO A 1 350 ? 15.742 11.594 -47.640 1.00 86.56 350 PRO A C 1
ATOM 2697 O O . PRO A 1 350 ? 16.567 12.154 -46.923 1.00 86.56 350 PRO A O 1
ATOM 2700 N N . LEU A 1 351 ? 15.863 10.317 -48.028 1.00 87.94 351 LEU A N 1
ATOM 2701 C CA . LEU A 1 351 ? 16.956 9.433 -47.617 1.00 87.94 351 LEU A CA 1
ATOM 2702 C C . LEU A 1 351 ? 18.318 9.987 -48.053 1.00 87.94 351 LEU A C 1
ATOM 2704 O O . LEU A 1 351 ? 19.233 10.112 -47.243 1.00 87.94 351 LEU A O 1
ATOM 2708 N N . LEU A 1 352 ? 18.442 10.387 -49.321 1.00 87.31 352 LEU A N 1
ATOM 2709 C CA . LEU A 1 352 ? 19.682 10.967 -49.839 1.00 87.31 352 LEU A CA 1
ATOM 2710 C C . LEU A 1 352 ? 20.025 12.307 -49.175 1.00 87.31 352 LEU A C 1
ATOM 2712 O O . LEU A 1 352 ? 21.191 12.538 -48.873 1.00 87.31 352 LEU A O 1
ATOM 2716 N N . ARG A 1 353 ? 19.036 13.169 -48.892 1.00 88.31 353 ARG A N 1
ATOM 2717 C CA . ARG A 1 353 ? 19.253 14.414 -48.129 1.00 88.31 353 ARG A CA 1
ATOM 2718 C C . ARG A 1 353 ? 19.758 14.131 -46.719 1.00 88.31 353 ARG A C 1
ATOM 2720 O O . ARG A 1 353 ? 20.676 14.810 -46.275 1.00 88.31 353 ARG A O 1
ATOM 2727 N N . ALA A 1 354 ? 19.190 13.137 -46.032 1.00 87.50 354 ALA A N 1
ATOM 2728 C CA . ALA A 1 354 ? 19.674 12.716 -44.722 1.00 87.50 354 ALA A CA 1
ATOM 2729 C C . ALA A 1 354 ? 21.137 12.254 -44.815 1.00 87.50 354 ALA A C 1
ATOM 2731 O O . ALA A 1 354 ? 21.976 12.784 -44.094 1.00 87.50 354 ALA A O 1
ATOM 2732 N N . LEU A 1 355 ? 21.466 11.374 -45.770 1.00 89.12 355 LEU A N 1
ATOM 2733 C CA . LEU A 1 355 ? 22.842 10.933 -46.032 1.00 89.12 355 LEU A CA 1
ATOM 2734 C C . LEU A 1 355 ? 23.792 12.111 -46.335 1.00 89.12 355 LEU A C 1
ATOM 2736 O O . LEU A 1 355 ? 24.894 12.152 -45.789 1.00 89.12 355 LEU A O 1
ATOM 2740 N N . GLU A 1 356 ? 23.378 13.094 -47.144 1.00 88.25 356 GLU A N 1
ATOM 2741 C CA . GLU A 1 356 ? 24.208 14.254 -47.508 1.00 88.25 356 GLU A CA 1
ATOM 2742 C C . GLU A 1 356 ? 24.683 15.041 -46.277 1.00 88.25 356 GLU A C 1
ATOM 2744 O O . GLU A 1 356 ? 25.873 15.368 -46.202 1.00 88.25 356 GLU A O 1
ATOM 2749 N N . ARG A 1 357 ? 23.801 15.260 -45.281 1.00 88.06 357 ARG A N 1
ATOM 2750 C CA . ARG A 1 357 ? 24.121 15.961 -44.014 1.00 88.06 357 ARG A CA 1
ATOM 2751 C C . ARG A 1 357 ? 25.345 15.373 -43.301 1.00 88.06 357 ARG A C 1
ATOM 2753 O O . ARG A 1 357 ? 26.063 16.110 -42.628 1.00 88.06 357 ARG A O 1
ATOM 2760 N N . HIS A 1 358 ? 25.594 14.074 -43.470 1.00 87.06 358 HIS A N 1
ATOM 2761 C CA . HIS A 1 358 ? 26.664 13.331 -42.800 1.00 87.06 358 HIS A CA 1
ATOM 2762 C C . HIS A 1 358 ? 27.784 12.872 -43.759 1.00 87.06 358 HIS A C 1
ATOM 2764 O O . HIS A 1 358 ? 28.632 12.052 -43.392 1.00 87.06 358 HIS A O 1
ATOM 2770 N N . THR A 1 359 ? 27.836 13.405 -44.987 1.00 86.44 359 THR A N 1
ATOM 2771 C CA . THR A 1 359 ? 28.972 13.171 -45.893 1.00 86.44 359 THR A CA 1
ATOM 2772 C C . THR A 1 359 ? 30.231 13.889 -45.409 1.00 86.44 359 THR A C 1
ATOM 2774 O O . THR A 1 359 ? 30.252 15.090 -45.135 1.00 86.44 359 THR A O 1
ATOM 2777 N N . THR A 1 360 ? 31.342 13.155 -45.333 1.00 77.62 360 THR A N 1
ATOM 2778 C CA . THR A 1 360 ? 32.636 13.746 -44.971 1.00 77.62 360 THR A CA 1
ATOM 2779 C C . THR A 1 360 ? 33.310 14.349 -46.205 1.00 77.62 360 THR A C 1
ATOM 2781 O O . THR A 1 360 ? 33.352 13.734 -47.268 1.00 77.62 360 THR A O 1
ATOM 2784 N N . ARG A 1 361 ? 33.940 15.527 -46.058 1.00 70.31 361 ARG A N 1
ATOM 2785 C CA . ARG A 1 361 ? 34.610 16.303 -47.136 1.00 70.31 361 ARG A CA 1
ATOM 2786 C C . ARG A 1 361 ? 35.783 15.598 -47.860 1.00 70.31 361 ARG A C 1
ATOM 2788 O O . ARG A 1 361 ? 36.472 16.235 -48.653 1.00 70.31 361 ARG A O 1
ATOM 2795 N N . GLY A 1 362 ? 36.036 14.318 -47.581 1.00 66.81 362 GLY A N 1
ATOM 2796 C CA . GLY A 1 362 ? 36.990 13.456 -48.289 1.00 66.81 362 GLY A CA 1
ATOM 2797 C C . GLY A 1 362 ? 36.376 12.196 -48.922 1.00 66.81 362 GLY A C 1
ATOM 2798 O O . GLY A 1 362 ? 37.069 11.530 -49.682 1.00 66.81 362 GLY A O 1
ATOM 2799 N N . THR A 1 363 ? 35.108 11.878 -48.639 1.00 77.00 363 THR A N 1
ATOM 2800 C CA . THR A 1 363 ? 34.400 10.661 -49.081 1.00 77.00 363 THR A CA 1
ATOM 2801 C C . THR A 1 363 ? 32.977 11.023 -49.540 1.00 77.00 363 THR A C 1
ATOM 2803 O O . THR A 1 363 ? 32.008 10.729 -48.846 1.00 77.00 363 THR A O 1
ATOM 2806 N N . PRO A 1 364 ? 32.807 11.692 -50.697 1.00 76.62 364 PRO A N 1
ATOM 2807 C CA . PRO A 1 364 ? 31.519 12.276 -51.101 1.00 76.62 364 PRO A CA 1
ATOM 2808 C C . PRO A 1 364 ? 30.423 11.246 -51.439 1.00 76.62 364 PRO A C 1
ATOM 2810 O O . PRO A 1 364 ? 29.263 11.619 -51.594 1.00 76.62 364 PRO A O 1
ATOM 2813 N N . ALA A 1 365 ? 30.778 9.962 -51.548 1.00 82.81 365 ALA A N 1
ATOM 2814 C CA . ALA A 1 365 ? 29.858 8.839 -51.734 1.00 82.81 365 ALA A CA 1
ATOM 2815 C C . ALA A 1 365 ? 29.600 8.033 -50.441 1.00 82.81 365 ALA A C 1
ATOM 2817 O O . ALA A 1 365 ? 28.911 7.019 -50.486 1.00 82.81 365 ALA A O 1
ATOM 2818 N N . THR A 1 366 ? 30.146 8.438 -49.288 1.00 87.50 366 THR A N 1
ATOM 2819 C CA . THR A 1 366 ? 29.953 7.727 -48.011 1.00 87.50 366 THR A CA 1
ATOM 2820 C C . THR A 1 366 ? 29.570 8.702 -46.905 1.00 87.50 366 THR A C 1
ATOM 2822 O O . THR A 1 366 ? 30.329 9.619 -46.577 1.00 87.50 366 THR A O 1
ATOM 2825 N N . ALA A 1 367 ? 28.404 8.472 -46.307 1.00 89.12 367 ALA A N 1
ATOM 2826 C CA . ALA A 1 367 ? 27.960 9.144 -45.092 1.00 89.12 367 ALA A CA 1
ATOM 2827 C C . ALA A 1 367 ? 28.311 8.280 -43.871 1.00 89.12 367 ALA A C 1
ATOM 2829 O O . ALA A 1 367 ? 28.057 7.078 -43.908 1.00 89.12 367 ALA A O 1
ATOM 2830 N N . GLU A 1 368 ? 28.874 8.859 -42.802 1.00 90.44 368 GLU A N 1
ATOM 2831 C CA . GLU A 1 368 ? 29.055 8.157 -41.516 1.00 90.44 368 GLU A CA 1
ATOM 2832 C C . GLU A 1 368 ? 28.141 8.779 -40.457 1.00 90.44 368 GLU A C 1
ATOM 2834 O O . GLU A 1 368 ? 28.237 9.970 -40.165 1.00 90.44 368 GLU A O 1
ATOM 2839 N N . ILE A 1 369 ? 27.252 7.963 -39.896 1.00 90.81 369 ILE A N 1
ATOM 2840 C CA . ILE A 1 369 ? 26.089 8.390 -39.116 1.00 90.81 369 ILE A CA 1
ATOM 2841 C C . ILE A 1 369 ? 26.102 7.654 -37.772 1.00 90.81 369 ILE A C 1
ATOM 2843 O O . ILE A 1 369 ? 26.502 6.489 -37.696 1.00 90.81 369 ILE A O 1
ATOM 2847 N N . ARG A 1 370 ? 25.744 8.351 -36.688 1.00 88.62 370 ARG A N 1
ATOM 2848 C CA . ARG A 1 370 ? 25.907 7.888 -35.300 1.00 88.62 370 ARG A CA 1
ATOM 2849 C C . ARG A 1 370 ? 24.709 8.287 -34.446 1.00 88.62 370 ARG A C 1
ATOM 2851 O O . ARG A 1 370 ? 24.065 9.285 -34.742 1.00 88.62 370 ARG A O 1
ATOM 2858 N N . GLY A 1 371 ? 24.475 7.551 -33.361 1.00 85.00 371 GLY A N 1
ATOM 2859 C CA . GLY A 1 371 ? 23.427 7.874 -32.390 1.00 85.00 371 GLY A CA 1
ATOM 2860 C C . GLY A 1 371 ? 22.032 7.975 -33.021 1.00 85.00 371 GLY A C 1
ATOM 2861 O O . GLY A 1 371 ? 21.694 7.193 -33.909 1.00 85.00 371 GLY A O 1
ATOM 2862 N N . GLU A 1 372 ? 21.260 8.970 -32.589 1.00 88.19 372 GLU A N 1
ATOM 2863 C CA . GLU A 1 372 ? 19.870 9.202 -33.013 1.00 88.19 372 GLU A CA 1
ATOM 2864 C C . GLU A 1 372 ? 19.697 9.417 -34.527 1.00 88.19 372 GLU A C 1
ATOM 2866 O O . GLU A 1 372 ? 18.768 8.860 -35.116 1.00 88.19 372 GLU A O 1
ATOM 2871 N N . ASP A 1 373 ? 20.642 10.097 -35.192 1.00 89.06 373 ASP A N 1
ATOM 2872 C CA . ASP A 1 373 ? 20.636 10.264 -36.656 1.00 89.06 373 ASP A CA 1
ATOM 2873 C C . ASP A 1 373 ? 20.649 8.904 -37.389 1.00 89.06 373 ASP A C 1
ATOM 2875 O O . ASP A 1 373 ? 20.086 8.760 -38.476 1.00 89.06 373 ASP A O 1
ATOM 2879 N N . ALA A 1 374 ? 21.292 7.882 -36.806 1.00 90.25 374 ALA A N 1
ATOM 2880 C CA . ALA A 1 374 ? 21.366 6.545 -37.395 1.00 90.25 374 ALA A CA 1
ATOM 2881 C C . ALA A 1 374 ? 20.042 5.783 -37.239 1.00 90.25 374 ALA A C 1
ATOM 2883 O O . ALA A 1 374 ? 19.644 5.062 -38.154 1.00 90.25 374 ALA A O 1
ATOM 2884 N N . ALA A 1 375 ? 19.336 5.964 -36.121 1.00 89.81 375 ALA A N 1
ATOM 2885 C CA . ALA A 1 375 ? 18.025 5.364 -35.892 1.00 89.81 375 ALA A CA 1
ATOM 2886 C C . ALA A 1 375 ? 16.914 6.023 -36.734 1.00 89.81 375 ALA A C 1
ATOM 2888 O O . ALA A 1 375 ? 16.079 5.303 -37.291 1.00 89.81 375 ALA A O 1
ATOM 2889 N N . GLU A 1 376 ? 16.939 7.357 -36.907 1.00 88.88 376 GLU A N 1
ATOM 2890 C CA . GLU A 1 376 ? 16.078 8.062 -37.878 1.00 88.88 376 GLU A CA 1
ATOM 2891 C C . GLU A 1 376 ? 16.284 7.467 -39.279 1.00 88.88 376 GLU A C 1
ATOM 2893 O O . GLU A 1 376 ? 15.331 7.072 -39.955 1.00 88.88 376 GLU A O 1
ATOM 2898 N N . LEU A 1 377 ? 17.543 7.333 -39.700 1.00 89.75 377 LEU A N 1
ATOM 2899 C CA . LEU A 1 377 ? 17.888 6.813 -41.017 1.00 89.75 377 LEU A CA 1
ATOM 2900 C C . LEU A 1 377 ? 17.467 5.348 -41.212 1.00 89.75 377 LEU A C 1
ATOM 2902 O O . LEU A 1 377 ? 16.946 5.011 -42.273 1.00 89.75 377 LEU A O 1
ATOM 2906 N N . LEU A 1 378 ? 17.641 4.477 -40.210 1.00 89.75 378 LEU A N 1
ATOM 2907 C CA . LEU A 1 378 ? 17.221 3.068 -40.282 1.00 89.75 378 LEU A CA 1
ATOM 2908 C C . LEU A 1 378 ? 15.708 2.932 -40.501 1.00 89.75 378 LEU A C 1
ATOM 2910 O O . LEU A 1 378 ? 15.280 2.086 -41.286 1.00 89.75 378 LEU A O 1
ATOM 2914 N N . ARG A 1 379 ? 14.902 3.825 -39.911 1.00 87.06 379 ARG A N 1
ATOM 2915 C CA . ARG A 1 379 ? 13.459 3.908 -40.185 1.00 87.06 379 ARG A CA 1
ATOM 2916 C C . ARG A 1 379 ? 13.157 4.274 -41.646 1.00 87.06 379 ARG A C 1
ATOM 2918 O O . ARG A 1 379 ? 12.205 3.738 -42.204 1.00 87.06 379 ARG A O 1
ATOM 2925 N N . VAL A 1 380 ? 13.948 5.152 -42.270 1.00 88.00 380 VAL A N 1
ATOM 2926 C CA . VAL A 1 380 ? 13.786 5.566 -43.684 1.00 88.00 380 VAL A CA 1
ATOM 2927 C C . VAL A 1 380 ? 14.349 4.522 -44.667 1.00 88.00 380 VAL A C 1
ATOM 2929 O O . VAL A 1 380 ? 13.862 4.388 -45.789 1.00 88.00 380 VAL A O 1
ATOM 2932 N N . LEU A 1 381 ? 15.349 3.743 -44.249 1.00 87.75 381 LEU A N 1
ATOM 2933 C CA . LEU A 1 381 ? 15.905 2.628 -45.023 1.00 87.75 381 LEU A CA 1
ATOM 2934 C C . LEU A 1 381 ? 14.952 1.425 -45.111 1.00 87.75 381 LEU A C 1
ATOM 2936 O O . LEU A 1 381 ? 15.084 0.626 -46.037 1.00 87.75 381 LEU A O 1
ATOM 2940 N N . LYS A 1 382 ? 13.970 1.298 -44.208 1.00 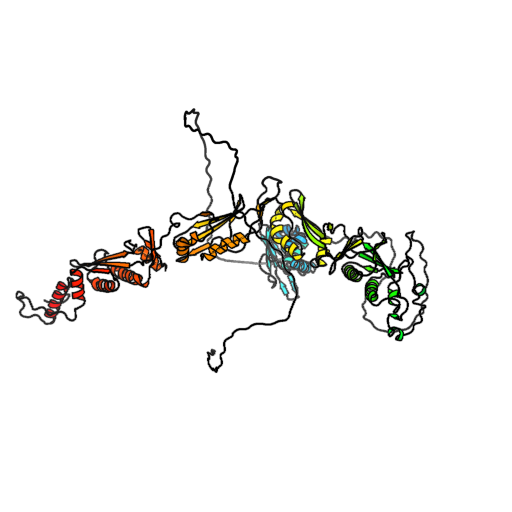84.06 382 LYS A N 1
ATOM 2941 C CA . LYS A 1 382 ? 12.944 0.249 -44.279 1.00 84.06 382 LYS A CA 1
ATOM 2942 C C . LYS A 1 382 ? 12.145 0.370 -45.585 1.00 84.06 382 LYS A C 1
ATOM 2944 O O . LYS A 1 382 ? 11.444 1.352 -45.806 1.00 84.06 382 LYS A O 1
ATOM 2949 N N . GLY A 1 383 ? 12.267 -0.639 -46.450 1.00 82.44 383 GLY A N 1
ATOM 2950 C CA . GLY A 1 383 ? 11.687 -0.655 -47.802 1.00 82.44 383 GLY A CA 1
ATOM 2951 C C . GLY A 1 383 ? 12.675 -0.348 -48.939 1.00 82.44 383 GLY A C 1
ATOM 2952 O O . GLY A 1 383 ? 12.296 -0.456 -50.101 1.00 82.44 383 GLY A O 1
ATOM 2953 N N . HIS A 1 384 ? 13.934 -0.020 -48.632 1.00 86.81 384 HIS A N 1
ATOM 2954 C CA . HIS A 1 384 ? 15.028 0.076 -49.603 1.00 86.81 384 HIS A CA 1
ATOM 2955 C C . HIS A 1 384 ? 15.942 -1.158 -49.507 1.00 86.81 384 HIS A C 1
ATOM 2957 O O . HIS A 1 384 ? 16.095 -1.747 -48.437 1.00 86.81 384 HIS A O 1
ATOM 2963 N N . ARG A 1 385 ? 16.586 -1.545 -50.617 1.00 87.56 385 ARG A N 1
ATOM 2964 C CA . ARG A 1 385 ? 17.509 -2.691 -50.656 1.00 87.56 385 ARG A CA 1
ATOM 2965 C C . ARG A 1 385 ? 18.879 -2.301 -50.093 1.00 87.56 385 ARG A C 1
ATOM 2967 O O . ARG A 1 385 ? 19.645 -1.568 -50.724 1.00 87.56 385 ARG A O 1
ATOM 2974 N N . VAL A 1 386 ? 19.171 -2.787 -48.885 1.00 90.19 386 VAL A N 1
ATOM 2975 C CA . VAL A 1 386 ? 20.397 -2.490 -48.127 1.00 90.19 386 VAL A CA 1
ATOM 2976 C C . VAL A 1 386 ? 21.270 -3.742 -48.026 1.00 90.19 386 VAL A C 1
ATOM 2978 O O . VAL A 1 386 ? 20.784 -4.791 -47.617 1.00 90.19 386 VAL A O 1
ATOM 2981 N N . LEU A 1 387 ? 22.560 -3.641 -48.357 1.00 90.12 387 LEU A N 1
ATOM 2982 C CA . LEU A 1 387 ? 23.527 -4.745 -48.297 1.00 90.12 387 LEU A CA 1
ATOM 2983 C C . LEU A 1 387 ? 24.604 -4.487 -47.234 1.00 90.12 387 LEU A C 1
ATOM 2985 O O . LEU A 1 387 ? 25.282 -3.461 -47.263 1.00 90.12 387 LEU A O 1
ATOM 2989 N N . LEU A 1 388 ? 24.796 -5.435 -46.321 1.00 88.75 388 LEU A N 1
ATOM 2990 C CA . LEU A 1 388 ? 25.797 -5.392 -45.255 1.00 88.75 388 LEU A CA 1
ATOM 2991 C C . LEU A 1 388 ? 27.179 -5.816 -45.762 1.00 88.75 388 LEU A C 1
ATOM 2993 O O . LEU A 1 388 ? 27.382 -6.969 -46.142 1.00 88.75 388 LEU A O 1
ATOM 2997 N N . GLU A 1 389 ? 28.160 -4.919 -45.716 1.00 84.44 389 GLU A N 1
ATOM 2998 C CA . GLU A 1 389 ? 29.562 -5.258 -45.991 1.00 84.44 389 GLU A CA 1
ATOM 2999 C C . GLU A 1 389 ? 30.284 -5.734 -44.710 1.00 84.44 389 GLU A C 1
ATOM 3001 O O . GLU A 1 389 ? 30.039 -5.185 -43.634 1.00 84.44 389 GLU A O 1
ATOM 3006 N N . PRO A 1 390 ? 31.192 -6.733 -44.788 1.00 72.81 390 PRO A N 1
ATOM 3007 C CA . PRO A 1 390 ? 31.737 -7.346 -46.006 1.00 72.81 390 PRO A CA 1
ATOM 3008 C C . PRO A 1 390 ? 30.905 -8.506 -46.585 1.00 72.81 390 PRO A C 1
ATOM 3010 O O . PRO A 1 390 ? 31.156 -8.912 -47.717 1.00 72.81 390 PRO A O 1
ATOM 3013 N N . ALA A 1 391 ? 29.928 -9.042 -45.845 1.00 76.81 391 ALA A N 1
ATOM 3014 C CA . ALA A 1 391 ? 29.203 -10.266 -46.214 1.00 76.81 391 ALA A CA 1
ATOM 3015 C C . ALA A 1 391 ? 28.363 -10.156 -47.505 1.00 76.81 391 ALA A C 1
ATOM 3017 O O . ALA A 1 391 ? 28.012 -11.172 -48.095 1.00 76.81 391 ALA A O 1
ATOM 3018 N N . SER A 1 392 ? 28.045 -8.934 -47.948 1.00 80.75 392 SER A N 1
ATOM 3019 C CA . SER A 1 392 ? 27.094 -8.629 -49.031 1.00 80.75 392 SER A CA 1
ATOM 3020 C C . SER A 1 392 ? 25.685 -9.199 -48.783 1.00 80.75 392 SER A C 1
ATOM 3022 O O . SER A 1 392 ? 24.944 -9.476 -49.722 1.00 80.75 392 SER A O 1
ATOM 3024 N N . MET A 1 393 ? 25.325 -9.374 -47.509 1.00 87.31 393 MET A N 1
ATOM 3025 C CA . MET A 1 393 ? 24.045 -9.923 -47.057 1.00 87.31 393 MET A CA 1
ATOM 3026 C C . MET A 1 393 ? 22.972 -8.831 -47.034 1.00 87.31 393 MET A C 1
ATOM 3028 O O . MET A 1 393 ? 23.235 -7.724 -46.574 1.00 87.31 393 MET A O 1
ATOM 3032 N N . GLU A 1 394 ? 21.764 -9.127 -47.507 1.00 89.06 394 GLU A N 1
ATOM 3033 C CA . GLU A 1 394 ? 20.657 -8.167 -47.490 1.00 89.06 394 GLU A CA 1
ATOM 3034 C C . GLU A 1 394 ? 20.106 -7.960 -46.074 1.00 89.06 394 GLU A C 1
ATOM 3036 O O . GLU A 1 394 ? 19.760 -8.923 -45.389 1.00 89.06 394 GLU A O 1
ATOM 3041 N N . LEU A 1 395 ? 20.018 -6.697 -45.646 1.00 91.38 395 LEU A N 1
ATOM 3042 C CA . LEU A 1 395 ? 19.462 -6.319 -44.353 1.00 91.38 395 LEU A CA 1
ATOM 3043 C C . LEU A 1 395 ? 17.936 -6.445 -44.374 1.00 91.38 395 LEU A C 1
ATOM 3045 O O . LEU A 1 395 ? 17.243 -5.730 -45.099 1.00 91.38 395 LEU A O 1
ATOM 3049 N N . ARG A 1 396 ? 17.410 -7.303 -43.507 1.00 91.69 396 ARG A N 1
ATOM 3050 C CA . ARG A 1 396 ? 15.978 -7.479 -43.271 1.00 91.69 396 ARG A CA 1
ATOM 3051 C C . ARG A 1 396 ? 15.557 -6.677 -42.047 1.00 91.69 396 ARG A C 1
ATOM 3053 O O . ARG A 1 396 ? 16.248 -6.681 -41.032 1.00 91.69 396 ARG A O 1
ATOM 3060 N N . PHE A 1 397 ? 14.407 -6.020 -42.126 1.00 91.06 397 PHE A N 1
ATOM 3061 C CA . PHE A 1 397 ? 13.799 -5.337 -40.987 1.00 91.06 397 PHE A CA 1
ATOM 3062 C C . PHE A 1 397 ? 12.749 -6.256 -40.365 1.00 91.06 397 PHE A C 1
ATOM 3064 O O . PHE A 1 397 ? 11.819 -6.665 -41.056 1.00 91.06 397 PHE A O 1
ATOM 3071 N N . ALA A 1 398 ? 12.898 -6.580 -39.083 1.00 90.00 398 ALA A N 1
ATOM 3072 C CA . ALA A 1 398 ? 11.860 -7.254 -38.311 1.00 90.00 398 ALA A CA 1
ATOM 3073 C C . ALA A 1 398 ? 10.819 -6.241 -37.803 1.00 90.00 398 ALA A C 1
ATOM 3075 O O . ALA A 1 398 ? 11.139 -5.070 -37.584 1.00 90.00 398 ALA A O 1
ATOM 3076 N N . ASP A 1 399 ? 9.588 -6.704 -37.592 1.00 85.81 399 ASP A N 1
ATOM 3077 C CA . ASP A 1 399 ? 8.518 -5.923 -36.954 1.00 85.81 399 ASP A CA 1
ATOM 3078 C C . ASP A 1 399 ? 8.387 -6.206 -35.448 1.00 85.81 399 ASP A C 1
ATOM 3080 O O . ASP A 1 399 ? 7.820 -5.396 -34.720 1.00 85.81 399 ASP A O 1
ATOM 3084 N N . GLU A 1 400 ? 8.938 -7.322 -34.961 1.00 89.19 400 GLU A N 1
ATOM 3085 C CA . GLU A 1 400 ? 8.955 -7.664 -33.536 1.00 89.19 400 GLU A CA 1
ATOM 3086 C C . GLU A 1 400 ? 10.008 -6.820 -32.782 1.00 89.19 400 GLU A C 1
ATOM 3088 O O . GLU A 1 400 ? 11.197 -6.891 -33.123 1.00 89.19 400 GLU A O 1
ATOM 3093 N N . PRO A 1 401 ? 9.614 -6.024 -31.767 1.00 91.19 401 PRO A N 1
ATOM 3094 C CA . PRO A 1 401 ? 10.540 -5.192 -31.011 1.00 91.19 401 PRO A CA 1
ATOM 3095 C C . PRO A 1 401 ? 11.240 -5.972 -29.898 1.00 91.19 401 PRO A C 1
ATOM 3097 O O . PRO A 1 401 ? 10.611 -6.708 -29.139 1.00 91.19 401 PRO A O 1
ATOM 3100 N N . LEU A 1 402 ? 12.542 -5.731 -29.742 1.00 91.81 402 LEU A N 1
ATOM 3101 C CA . LEU A 1 402 ? 13.321 -6.231 -28.616 1.00 91.81 402 LEU A CA 1
ATOM 3102 C C . LEU A 1 402 ? 12.842 -5.585 -27.311 1.00 91.81 402 LEU A C 1
ATOM 3104 O O . LEU A 1 402 ? 12.932 -4.362 -27.147 1.00 91.81 402 LEU A O 1
ATOM 3108 N N . ARG A 1 403 ? 12.362 -6.409 -26.377 1.00 92.06 403 ARG A N 1
ATOM 3109 C CA . ARG A 1 403 ? 11.896 -5.977 -25.054 1.00 92.06 403 ARG A CA 1
ATOM 3110 C C . ARG A 1 403 ? 13.031 -6.049 -24.032 1.00 92.06 403 ARG A C 1
ATOM 3112 O O . ARG A 1 403 ? 13.799 -7.010 -24.067 1.00 92.06 403 ARG A O 1
ATOM 3119 N N . PRO A 1 404 ? 13.165 -5.070 -23.125 1.00 92.38 404 PRO A N 1
ATOM 3120 C CA . PRO A 1 404 ? 14.109 -5.163 -22.019 1.00 92.38 404 PRO A CA 1
ATOM 3121 C C . PRO A 1 404 ? 13.614 -6.171 -20.970 1.00 92.38 404 PRO A C 1
ATOM 3123 O O . PRO A 1 404 ? 12.447 -6.154 -20.589 1.00 92.38 404 PRO A O 1
ATOM 3126 N N . LYS A 1 405 ? 14.520 -7.004 -20.458 1.00 90.75 405 LYS A N 1
ATOM 3127 C CA . LYS A 1 405 ? 14.316 -7.880 -19.300 1.00 90.75 405 LYS A CA 1
ATOM 3128 C C . LYS A 1 405 ? 15.426 -7.631 -18.279 1.00 90.75 405 LYS A C 1
ATOM 3130 O O . LYS A 1 405 ? 16.598 -7.476 -18.638 1.00 90.75 405 LYS A O 1
ATOM 3135 N N . LEU A 1 406 ? 15.046 -7.559 -17.007 1.00 89.94 406 LEU A N 1
ATOM 3136 C CA . LEU A 1 406 ? 15.977 -7.511 -15.884 1.00 89.94 406 LEU A CA 1
ATOM 3137 C C . LEU A 1 406 ? 16.335 -8.946 -15.480 1.00 89.94 406 LEU A C 1
ATOM 3139 O O . LEU A 1 406 ? 15.452 -9.777 -15.287 1.00 89.94 406 LEU A O 1
ATOM 3143 N N . GLU A 1 407 ? 17.628 -9.233 -15.347 1.00 88.62 407 GLU A N 1
ATOM 3144 C CA . GLU A 1 407 ? 18.130 -10.498 -14.797 1.00 88.62 407 GLU A CA 1
ATOM 3145 C C . GLU A 1 407 ? 18.962 -10.206 -13.535 1.00 88.62 407 GLU A C 1
ATOM 3147 O O . GLU A 1 407 ? 19.633 -9.168 -13.439 1.00 88.62 407 GLU A O 1
ATOM 3152 N N . LEU A 1 408 ? 18.919 -11.127 -12.571 1.00 87.81 408 LEU A N 1
ATOM 3153 C CA . LEU A 1 408 ? 19.694 -11.081 -11.332 1.00 87.81 408 LEU A CA 1
ATOM 3154 C C . LEU A 1 408 ? 20.604 -12.316 -11.284 1.00 87.81 408 LEU A C 1
ATOM 3156 O O . LEU A 1 408 ? 20.154 -13.412 -10.973 1.00 87.81 408 LEU A O 1
ATOM 3160 N N . ASP A 1 409 ? 21.887 -12.137 -11.607 1.00 86.12 409 ASP A N 1
ATOM 3161 C CA . ASP A 1 409 ? 22.896 -13.201 -11.520 1.00 86.12 409 ASP A CA 1
ATOM 3162 C C . ASP A 1 409 ? 23.566 -13.161 -10.127 1.00 86.12 409 ASP A C 1
ATOM 3164 O O . ASP A 1 409 ? 23.998 -12.081 -9.704 1.00 86.12 409 ASP A O 1
ATOM 3168 N N . PRO A 1 410 ? 23.812 -14.284 -9.429 1.00 81.88 410 PRO A N 1
ATOM 3169 C CA . PRO A 1 410 ? 24.770 -14.293 -8.323 1.00 81.88 410 PRO A CA 1
ATOM 3170 C C . PRO A 1 410 ? 26.185 -13.989 -8.855 1.00 81.88 410 PRO A C 1
ATOM 3172 O O . PRO A 1 410 ? 26.713 -14.689 -9.721 1.00 81.88 410 PRO A O 1
ATOM 3175 N N . ALA A 1 411 ? 26.823 -12.924 -8.358 1.00 80.62 411 ALA A N 1
ATOM 3176 C CA . ALA A 1 411 ? 28.173 -12.531 -8.775 1.00 80.62 411 ALA A CA 1
ATOM 3177 C C . ALA A 1 411 ? 29.259 -13.275 -7.981 1.00 80.62 411 ALA A C 1
ATOM 3179 O O . ALA A 1 411 ? 30.319 -13.592 -8.523 1.00 80.62 411 ALA A O 1
ATOM 3180 N N . ASN A 1 412 ? 28.987 -13.517 -6.698 1.00 77.06 412 ASN A N 1
ATOM 3181 C CA . ASN A 1 412 ? 29.668 -14.426 -5.773 1.00 77.06 412 ASN A CA 1
ATOM 3182 C C . ASN A 1 412 ? 28.753 -14.628 -4.541 1.00 77.06 412 ASN A C 1
ATOM 3184 O O . ASN A 1 412 ? 27.672 -14.046 -4.483 1.00 77.06 412 ASN A O 1
ATOM 3188 N N . SER A 1 413 ? 29.177 -15.395 -3.534 1.00 70.12 413 SER A N 1
ATOM 3189 C CA . SER A 1 413 ? 28.379 -15.673 -2.322 1.00 70.12 413 SER A CA 1
ATOM 3190 C C . SER A 1 413 ? 28.076 -14.460 -1.423 1.00 70.12 413 SER A C 1
ATOM 3192 O O . SER A 1 413 ? 27.385 -14.610 -0.421 1.00 70.12 413 SER A O 1
ATOM 3194 N N . LYS A 1 414 ? 28.587 -13.263 -1.740 1.00 79.06 414 LYS A N 1
ATOM 3195 C CA . LYS A 1 414 ? 28.332 -12.014 -1.001 1.00 79.06 414 LYS A CA 1
ATOM 3196 C C . LYS A 1 414 ? 27.890 -10.851 -1.899 1.00 79.06 414 LYS A C 1
ATOM 3198 O O . LYS A 1 414 ? 27.826 -9.721 -1.418 1.00 79.06 414 LYS A O 1
ATOM 3203 N N . ALA A 1 415 ? 27.598 -11.087 -3.182 1.00 85.31 415 ALA A N 1
ATOM 3204 C CA . ALA A 1 415 ? 27.229 -10.032 -4.125 1.00 85.31 415 ALA A CA 1
ATOM 3205 C C . ALA A 1 415 ? 26.317 -10.519 -5.263 1.00 85.31 415 ALA A C 1
ATOM 3207 O O . ALA A 1 415 ? 26.571 -11.556 -5.879 1.00 85.31 415 ALA A O 1
ATOM 3208 N N . VAL A 1 416 ? 25.314 -9.710 -5.605 1.00 87.12 416 VAL A N 1
ATOM 3209 C CA . VAL A 1 416 ? 24.380 -9.926 -6.720 1.00 87.12 416 VAL A CA 1
ATOM 3210 C C . VAL A 1 416 ? 24.730 -8.973 -7.866 1.00 87.12 416 VAL A C 1
ATOM 3212 O O . VAL A 1 416 ? 25.085 -7.812 -7.650 1.00 87.12 416 VAL A O 1
ATOM 3215 N N . ARG A 1 417 ? 24.643 -9.460 -9.105 1.00 89.38 417 ARG A N 1
ATOM 3216 C CA . ARG A 1 417 ? 24.777 -8.668 -10.328 1.00 89.38 417 ARG A CA 1
ATOM 3217 C C . ARG A 1 417 ? 23.399 -8.428 -10.933 1.00 89.38 417 ARG A C 1
ATOM 3219 O O . ARG A 1 417 ? 22.765 -9.357 -11.420 1.00 89.38 417 ARG A O 1
ATOM 3226 N N . ILE A 1 418 ? 22.994 -7.165 -10.978 1.00 90.31 418 ILE A N 1
ATOM 3227 C CA . ILE A 1 418 ? 21.819 -6.713 -11.727 1.00 90.31 418 ILE A CA 1
ATOM 3228 C C . ILE A 1 418 ? 22.261 -6.428 -13.161 1.00 90.31 418 ILE A C 1
ATOM 3230 O O . ILE A 1 418 ? 23.267 -5.746 -13.366 1.00 90.31 418 ILE A O 1
ATOM 3234 N N . ARG A 1 419 ? 21.526 -6.910 -14.161 1.00 90.50 419 ARG A N 1
ATOM 3235 C CA . ARG A 1 419 ? 21.816 -6.651 -15.582 1.00 90.50 419 ARG A CA 1
ATOM 3236 C C . ARG A 1 419 ? 20.538 -6.428 -16.380 1.00 90.50 419 ARG A C 1
ATOM 3238 O O . ARG A 1 419 ? 19.489 -6.968 -16.040 1.00 90.50 419 ARG A O 1
ATOM 3245 N N . VAL A 1 420 ? 20.651 -5.662 -17.463 1.00 90.12 420 VAL A N 1
ATOM 3246 C CA . VAL A 1 420 ? 19.590 -5.550 -18.474 1.00 90.12 420 VAL A CA 1
ATOM 3247 C C . VAL A 1 420 ? 20.011 -6.321 -19.716 1.00 90.12 420 VAL A C 1
ATOM 3249 O O . VAL A 1 420 ? 21.104 -6.119 -20.253 1.00 90.12 420 VAL A O 1
ATOM 3252 N N . VAL A 1 421 ? 19.125 -7.192 -20.180 1.00 90.44 421 VAL A N 1
ATOM 3253 C CA . VAL A 1 421 ? 19.258 -7.958 -21.421 1.00 90.44 421 VAL A CA 1
ATOM 3254 C C . VAL A 1 421 ? 18.014 -7.707 -22.265 1.00 90.44 421 VAL A C 1
ATOM 3256 O O . VAL A 1 421 ? 16.978 -7.307 -21.745 1.00 90.44 421 VAL A O 1
ATOM 3259 N N . PHE A 1 422 ? 18.114 -7.878 -23.578 1.00 90.94 422 PHE A N 1
ATOM 3260 C CA . PHE A 1 422 ? 16.989 -7.687 -24.487 1.00 90.94 422 PHE A CA 1
ATOM 3261 C C . PHE A 1 422 ? 16.523 -9.023 -25.054 1.00 90.94 422 PHE A C 1
ATOM 3263 O O . PHE A 1 422 ? 17.346 -9.791 -25.542 1.00 90.94 422 PHE A O 1
ATOM 3270 N N . GLU A 1 423 ? 15.224 -9.295 -25.019 1.00 89.81 423 GLU A N 1
ATOM 3271 C CA . GLU A 1 423 ? 14.625 -10.540 -25.505 1.00 89.81 423 GLU A CA 1
ATOM 3272 C C . GLU A 1 423 ? 13.711 -10.258 -26.711 1.00 89.81 423 GLU A C 1
ATOM 3274 O O . GLU A 1 423 ? 13.057 -9.214 -26.791 1.00 89.81 423 GLU A O 1
ATOM 3279 N N . GLY A 1 424 ? 13.723 -11.162 -27.691 1.00 84.88 424 GLY A N 1
ATOM 3280 C CA . GLY A 1 424 ? 12.873 -11.119 -28.883 1.00 84.88 424 GLY A CA 1
ATOM 3281 C C . GLY A 1 424 ? 12.769 -12.513 -29.492 1.00 84.88 424 GLY A C 1
ATOM 3282 O O . GLY A 1 424 ? 13.789 -13.187 -29.688 1.00 84.88 424 GLY A 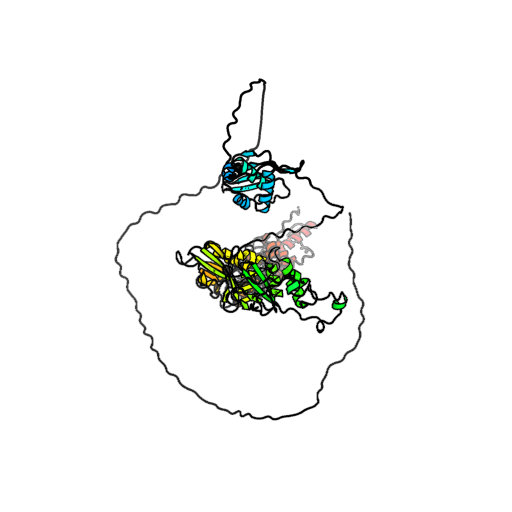O 1
ATOM 3283 N N . GLY A 1 425 ? 11.546 -12.981 -29.731 1.00 80.12 425 GLY A N 1
ATOM 3284 C CA . GLY A 1 425 ? 11.249 -14.397 -29.901 1.00 80.12 425 GLY A CA 1
ATOM 3285 C C . GLY A 1 425 ? 11.855 -15.224 -28.762 1.00 80.12 425 GLY A C 1
ATOM 3286 O O . GLY A 1 425 ? 11.704 -14.908 -27.586 1.00 80.12 425 GLY A O 1
ATOM 3287 N N . SER A 1 426 ? 12.604 -16.268 -29.116 1.00 74.00 426 SER A N 1
ATOM 3288 C CA . SER A 1 426 ? 13.297 -17.152 -28.168 1.00 74.00 426 SER A CA 1
ATOM 3289 C C . SER A 1 426 ? 14.784 -16.803 -27.965 1.00 74.00 426 SER A C 1
ATOM 3291 O O . SER A 1 426 ? 15.596 -17.705 -27.736 1.00 74.00 426 SER A O 1
ATOM 3293 N N . ARG A 1 427 ? 15.199 -15.543 -28.173 1.00 84.31 427 ARG A N 1
ATOM 3294 C CA . ARG A 1 427 ? 16.622 -15.152 -28.189 1.00 84.31 427 ARG A CA 1
ATOM 3295 C C . ARG A 1 427 ? 16.911 -13.911 -27.355 1.00 84.31 427 ARG A C 1
ATOM 3297 O O . ARG A 1 427 ? 16.192 -12.919 -27.421 1.00 84.31 427 ARG A O 1
ATOM 3304 N N . ARG A 1 428 ? 18.041 -13.968 -26.643 1.00 86.50 428 ARG A N 1
ATOM 3305 C CA . ARG A 1 428 ? 18.560 -12.898 -25.786 1.00 86.50 428 ARG A CA 1
ATOM 3306 C C . ARG A 1 428 ? 19.747 -12.190 -26.435 1.00 86.50 428 ARG A C 1
ATOM 3308 O O . ARG A 1 428 ? 20.673 -12.831 -26.929 1.00 86.50 428 ARG A O 1
ATOM 3315 N N . PHE A 1 429 ? 19.736 -10.864 -26.384 1.00 87.69 429 PHE A N 1
ATOM 3316 C CA . PHE A 1 429 ? 20.719 -9.965 -26.977 1.00 87.69 429 PHE A CA 1
ATOM 3317 C C . PHE A 1 429 ? 21.364 -9.116 -25.873 1.00 87.69 429 PHE A C 1
ATOM 3319 O O . PHE A 1 429 ? 20.686 -8.387 -25.149 1.00 87.69 429 PHE A O 1
ATOM 3326 N N . SER A 1 430 ? 22.691 -9.211 -25.736 1.00 85.12 430 SER A N 1
ATOM 3327 C CA . SER A 1 430 ? 23.455 -8.416 -24.766 1.00 85.12 430 SER A CA 1
ATOM 3328 C C . SER A 1 430 ? 23.904 -7.083 -25.364 1.00 85.12 430 SER A C 1
ATOM 3330 O O . SER A 1 430 ? 24.442 -7.025 -26.474 1.00 85.12 430 SER A O 1
ATOM 3332 N N . LEU A 1 431 ? 23.791 -6.019 -24.568 1.00 82.88 431 LEU A N 1
ATOM 3333 C CA . LEU A 1 431 ? 24.313 -4.687 -24.883 1.00 82.88 431 LEU A CA 1
ATOM 3334 C C . LEU A 1 431 ? 25.823 -4.672 -25.166 1.00 82.88 431 LEU A C 1
ATOM 3336 O O . LEU A 1 431 ? 26.288 -3.840 -25.939 1.00 82.88 431 LEU A O 1
ATOM 3340 N N . SER A 1 432 ? 26.585 -5.607 -24.590 1.00 74.50 432 SER A N 1
ATOM 3341 C CA . SER A 1 432 ? 28.042 -5.684 -24.760 1.00 74.50 432 SER A CA 1
ATOM 3342 C C . SER A 1 432 ? 28.496 -6.124 -26.157 1.00 74.50 432 SER A C 1
ATOM 3344 O O . SER A 1 432 ? 29.629 -5.836 -26.537 1.00 74.50 432 SER A O 1
ATOM 3346 N N . ASN A 1 433 ? 27.647 -6.843 -26.903 1.00 67.38 433 ASN A N 1
ATOM 3347 C CA . ASN A 1 433 ? 28.048 -7.588 -28.106 1.00 67.38 433 ASN A CA 1
ATOM 3348 C C . ASN A 1 433 ? 27.247 -7.203 -29.370 1.00 67.38 433 ASN A C 1
ATOM 3350 O O . ASN A 1 433 ? 27.428 -7.835 -30.408 1.00 67.38 433 ASN A O 1
ATOM 3354 N N . GLY A 1 434 ? 26.350 -6.215 -29.289 1.00 69.56 434 GLY A N 1
ATOM 3355 C CA . GLY A 1 434 ? 25.436 -5.844 -30.377 1.00 69.56 434 GLY A CA 1
ATOM 3356 C C . GLY A 1 434 ? 25.702 -4.462 -30.976 1.00 69.56 434 GLY A C 1
ATOM 3357 O O . GLY A 1 434 ? 26.352 -3.612 -30.365 1.00 69.56 434 GLY A O 1
ATOM 3358 N N . ASN A 1 435 ? 25.160 -4.211 -32.170 1.00 87.62 435 ASN A N 1
ATOM 3359 C CA . ASN A 1 435 ? 25.199 -2.889 -32.798 1.00 87.62 435 ASN A CA 1
ATOM 3360 C C . ASN A 1 435 ? 23.907 -2.142 -32.455 1.00 87.62 435 ASN A C 1
ATOM 3362 O O . ASN A 1 435 ? 22.893 -2.299 -33.135 1.00 87.62 435 ASN A O 1
ATOM 3366 N N . TRP A 1 436 ? 23.947 -1.383 -31.362 1.00 89.88 436 TRP A N 1
ATOM 3367 C CA . TRP A 1 436 ? 22.800 -0.658 -30.818 1.00 89.88 436 TRP A CA 1
ATOM 3368 C C . TRP A 1 436 ? 22.802 0.808 -31.255 1.00 89.88 436 TRP A C 1
ATOM 3370 O O . TRP A 1 436 ? 23.840 1.473 -31.225 1.00 89.88 436 TRP A O 1
ATOM 3380 N N . PHE A 1 437 ? 21.623 1.308 -31.620 1.00 90.69 437 PHE A N 1
ATOM 3381 C CA . PHE A 1 437 ? 21.383 2.678 -32.056 1.00 90.69 437 PHE A CA 1
ATOM 3382 C C . PHE A 1 437 ? 20.243 3.272 -31.226 1.00 90.69 437 PHE A C 1
ATOM 3384 O O . PHE A 1 437 ? 19.094 2.837 -31.308 1.00 90.69 437 PHE A O 1
ATOM 3391 N N . GLU A 1 438 ? 20.593 4.249 -30.393 1.00 89.50 438 GLU A N 1
ATOM 3392 C CA . GLU A 1 438 ? 19.653 5.116 -29.678 1.00 89.50 438 GLU A CA 1
ATOM 3393 C C . GLU A 1 438 ? 18.758 5.882 -30.666 1.00 89.50 438 GLU A C 1
ATOM 3395 O O . GLU A 1 438 ? 19.224 6.276 -31.729 1.00 89.50 438 GLU A O 1
ATOM 3400 N N . GLY A 1 439 ? 17.484 6.082 -30.331 1.00 85.94 439 GLY A N 1
ATOM 3401 C CA . GLY A 1 439 ? 16.510 6.793 -31.166 1.00 85.94 439 GLY A CA 1
ATOM 3402 C C . GLY A 1 439 ? 15.073 6.462 -30.767 1.00 85.94 439 GLY A C 1
ATOM 3403 O O . GLY A 1 439 ? 14.859 5.783 -29.762 1.00 85.94 439 GLY A O 1
ATOM 3404 N N . THR A 1 440 ? 14.097 6.923 -31.554 1.00 85.88 440 THR A N 1
ATOM 3405 C CA . THR A 1 440 ? 12.663 6.672 -31.308 1.00 85.88 440 THR A CA 1
ATOM 3406 C C . THR A 1 440 ? 11.952 6.194 -32.594 1.00 85.88 440 THR A C 1
ATOM 3408 O O . THR A 1 440 ? 11.558 7.023 -33.421 1.00 85.88 440 THR A O 1
ATOM 3411 N N . PRO A 1 441 ? 11.778 4.874 -32.812 1.00 87.69 441 PRO A N 1
ATOM 3412 C CA . PRO A 1 441 ? 12.287 3.768 -31.995 1.00 87.69 441 PRO A CA 1
ATOM 3413 C C . PRO A 1 441 ? 13.813 3.624 -32.102 1.00 87.69 441 PRO A C 1
ATOM 3415 O O . PRO A 1 441 ? 14.425 4.039 -33.090 1.00 87.69 441 PRO A O 1
ATOM 3418 N N . GLY A 1 442 ? 14.424 3.003 -31.092 1.00 90.19 442 GLY A N 1
ATOM 3419 C CA . GLY A 1 442 ? 15.808 2.535 -31.175 1.00 90.19 442 GLY A CA 1
ATOM 3420 C C . GLY A 1 442 ? 15.931 1.307 -32.083 1.00 90.19 442 GLY A C 1
ATOM 3421 O O . GLY A 1 442 ? 14.934 0.656 -32.399 1.00 90.19 442 GLY A O 1
ATOM 3422 N N . TRP A 1 443 ? 17.155 0.954 -32.479 1.00 91.12 443 TRP A N 1
ATOM 3423 C CA . TRP A 1 443 ? 17.420 -0.211 -33.335 1.00 91.12 443 TRP A CA 1
ATOM 3424 C C . TRP A 1 443 ? 18.600 -1.050 -32.842 1.00 91.12 443 TRP A C 1
ATOM 3426 O O . TRP A 1 443 ? 19.606 -0.522 -32.367 1.00 91.12 443 TRP A O 1
ATOM 3436 N N . HIS A 1 444 ? 18.508 -2.363 -33.040 1.00 91.94 444 HIS A N 1
ATOM 3437 C CA . HIS A 1 444 ? 19.616 -3.306 -32.930 1.00 91.94 444 HIS A CA 1
ATOM 3438 C C . HIS A 1 444 ? 19.872 -3.970 -34.287 1.00 91.94 444 HIS A C 1
ATOM 3440 O O . HIS A 1 444 ? 18.946 -4.525 -34.880 1.00 91.94 444 HIS A O 1
ATOM 3446 N N . ILE A 1 445 ? 21.117 -3.947 -34.772 1.00 90.38 445 ILE A N 1
ATOM 3447 C CA . ILE A 1 445 ? 21.509 -4.626 -36.017 1.00 90.38 445 ILE A CA 1
ATOM 3448 C C . ILE A 1 445 ? 22.361 -5.857 -35.710 1.00 90.38 445 ILE A C 1
ATOM 3450 O O . ILE A 1 445 ? 23.531 -5.753 -35.327 1.00 90.38 445 ILE A O 1
ATOM 3454 N N . ASP A 1 446 ? 21.783 -7.027 -35.969 1.00 88.44 446 ASP A N 1
ATOM 3455 C CA . ASP A 1 446 ? 22.501 -8.294 -36.016 1.00 88.44 446 ASP A CA 1
ATOM 3456 C C . ASP A 1 446 ? 23.208 -8.430 -37.373 1.00 88.44 446 ASP A C 1
ATOM 3458 O O . ASP A 1 446 ? 22.579 -8.660 -38.409 1.00 88.44 446 ASP A O 1
ATOM 3462 N N . THR A 1 447 ? 24.532 -8.269 -37.376 1.00 86.25 447 THR A N 1
ATOM 3463 C CA . THR A 1 447 ? 25.374 -8.393 -38.576 1.00 86.25 447 THR A CA 1
ATOM 3464 C C . THR A 1 447 ? 25.700 -9.839 -38.953 1.00 86.25 447 THR A C 1
ATOM 3466 O O . THR A 1 447 ? 26.333 -10.052 -39.985 1.00 86.25 447 THR A O 1
ATOM 3469 N N . THR A 1 448 ? 25.294 -10.826 -38.146 1.00 84.94 448 THR A N 1
ATOM 3470 C CA . THR A 1 448 ? 25.477 -12.256 -38.443 1.00 84.94 448 THR A CA 1
ATOM 3471 C C . THR A 1 448 ? 24.263 -12.846 -39.157 1.00 84.94 448 THR A C 1
ATOM 3473 O O . THR A 1 448 ? 24.424 -13.647 -40.074 1.00 84.94 448 THR A O 1
ATOM 3476 N N . GLU A 1 449 ? 23.060 -12.392 -38.794 1.00 84.38 449 GLU A N 1
ATOM 3477 C CA . GLU A 1 449 ? 21.794 -12.782 -39.435 1.00 84.38 449 GLU A CA 1
ATOM 3478 C C . GLU A 1 449 ? 21.328 -11.805 -40.517 1.00 84.38 449 GLU A C 1
ATOM 3480 O O . GLU A 1 449 ? 20.431 -12.124 -41.296 1.00 84.38 449 GLU A O 1
ATOM 3485 N N . GLY A 1 450 ? 21.894 -10.596 -40.532 1.00 87.12 450 GLY A N 1
ATOM 3486 C CA . GLY A 1 450 ? 21.453 -9.512 -41.401 1.00 87.12 450 GLY A CA 1
ATOM 3487 C C . GLY A 1 450 ? 20.086 -8.957 -41.012 1.00 87.12 450 GLY A C 1
ATOM 3488 O O . GLY A 1 450 ? 19.302 -8.607 -41.888 1.00 87.12 450 GLY A O 1
ATOM 3489 N N . VAL A 1 451 ? 19.776 -8.881 -39.713 1.00 90.06 451 VAL A N 1
ATOM 3490 C CA . VAL A 1 451 ? 18.456 -8.448 -39.225 1.00 90.06 451 VAL A CA 1
ATOM 3491 C C . VAL A 1 451 ? 18.565 -7.190 -38.365 1.00 90.06 451 VAL A C 1
ATOM 3493 O O . VAL A 1 451 ? 19.181 -7.200 -37.298 1.00 90.06 451 VAL A O 1
ATOM 3496 N N . ALA A 1 452 ? 17.910 -6.116 -38.808 1.00 91.31 452 ALA A N 1
ATOM 3497 C CA . ALA A 1 452 ? 17.597 -4.952 -37.990 1.00 91.31 452 ALA A CA 1
ATOM 3498 C C . ALA A 1 452 ? 16.288 -5.203 -37.225 1.00 91.31 452 ALA A C 1
ATOM 3500 O O . ALA A 1 452 ? 15.241 -5.436 -37.831 1.00 91.31 452 ALA A O 1
ATOM 3501 N N . ARG A 1 453 ? 16.347 -5.148 -35.894 1.00 92.62 453 ARG A N 1
ATOM 3502 C CA . ARG A 1 453 ? 15.199 -5.296 -34.988 1.00 92.62 453 ARG A CA 1
ATOM 3503 C C . ARG A 1 453 ? 14.960 -3.959 -34.275 1.00 92.62 453 ARG A C 1
ATOM 3505 O O . ARG A 1 453 ? 15.943 -3.383 -33.796 1.00 92.62 453 ARG A O 1
ATOM 3512 N N . PRO A 1 454 ? 13.725 -3.431 -34.210 1.00 93.12 454 PRO A N 1
ATOM 3513 C CA . PRO A 1 454 ? 13.446 -2.254 -33.399 1.00 93.12 454 PRO A CA 1
ATOM 3514 C C . PRO A 1 454 ? 13.600 -2.596 -31.910 1.00 93.12 454 PRO A C 1
ATOM 3516 O O . PRO A 1 454 ? 13.531 -3.760 -31.515 1.00 93.12 454 PRO A O 1
ATOM 3519 N N . VAL A 1 455 ? 13.817 -1.587 -31.077 1.00 92.12 455 VAL A N 1
ATOM 3520 C CA . VAL A 1 455 ? 13.780 -1.696 -29.611 1.00 92.12 455 VAL A CA 1
ATOM 3521 C C . VAL A 1 455 ? 12.429 -1.168 -29.126 1.00 92.12 455 VAL A C 1
ATOM 3523 O O . VAL A 1 455 ? 11.906 -0.224 -29.714 1.00 92.12 455 VAL A O 1
ATOM 3526 N N . ALA A 1 456 ? 11.852 -1.777 -28.087 1.00 91.50 456 ALA A N 1
ATOM 3527 C CA . ALA A 1 456 ? 10.556 -1.372 -27.539 1.00 91.50 456 ALA A CA 1
ATOM 3528 C C . ALA A 1 456 ? 10.521 0.118 -27.136 1.00 91.50 456 ALA A C 1
ATOM 3530 O O . ALA A 1 456 ? 11.447 0.607 -26.487 1.00 91.50 456 ALA A O 1
ATOM 3531 N N . ASP A 1 457 ? 9.430 0.819 -27.469 1.00 88.56 457 ASP A N 1
ATOM 3532 C CA . ASP A 1 457 ? 9.325 2.290 -27.386 1.00 88.56 457 ASP A CA 1
ATOM 3533 C C . ASP A 1 457 ? 9.505 2.879 -25.970 1.00 88.56 457 ASP A C 1
ATOM 3535 O O . ASP A 1 457 ? 9.848 4.052 -25.825 1.00 88.56 457 ASP A O 1
ATOM 3539 N N . ALA A 1 458 ? 9.333 2.075 -24.913 1.00 88.50 458 ALA A N 1
ATOM 3540 C CA . ALA A 1 458 ? 9.633 2.470 -23.532 1.00 88.50 458 ALA A CA 1
ATOM 3541 C C . ALA A 1 458 ? 11.136 2.753 -23.295 1.00 88.50 458 ALA A C 1
ATOM 3543 O O . ALA A 1 458 ? 11.512 3.541 -22.419 1.00 88.50 458 ALA A O 1
ATOM 3544 N N . VAL A 1 459 ? 12.022 2.151 -24.095 1.00 90.69 459 VAL A N 1
ATOM 3545 C CA . VAL A 1 459 ? 13.477 2.279 -23.961 1.00 90.69 459 VAL A CA 1
ATOM 3546 C C . VAL A 1 459 ? 13.966 3.528 -24.689 1.00 90.69 459 VAL A C 1
ATOM 3548 O O . VAL A 1 459 ? 14.527 3.478 -25.782 1.00 90.69 459 VAL A O 1
ATOM 3551 N N . THR A 1 460 ? 13.763 4.676 -24.042 1.00 90.88 460 THR A N 1
ATOM 3552 C CA . THR A 1 460 ? 14.205 5.989 -24.544 1.00 90.88 460 THR A CA 1
ATOM 3553 C C . THR A 1 460 ? 15.696 6.015 -24.947 1.00 90.88 460 THR A C 1
ATOM 3555 O O . THR A 1 460 ? 16.510 5.293 -24.354 1.00 90.88 460 THR A O 1
ATOM 3558 N N . PRO A 1 461 ? 16.120 6.928 -25.849 1.00 89.69 461 PRO A N 1
ATOM 3559 C CA . PRO A 1 461 ? 17.537 7.143 -26.173 1.00 89.69 461 PRO A CA 1
ATOM 3560 C C . PRO A 1 461 ? 18.428 7.312 -24.930 1.00 89.69 461 PRO A C 1
ATOM 3562 O O . PRO A 1 461 ? 19.522 6.754 -24.843 1.00 89.69 461 PRO A O 1
ATOM 3565 N N . ALA A 1 462 ? 17.926 8.022 -23.913 1.00 89.62 462 ALA A N 1
ATOM 3566 C CA . ALA A 1 462 ? 18.622 8.240 -22.647 1.00 89.62 462 ALA A CA 1
ATOM 3567 C C . ALA A 1 462 ? 18.753 6.967 -21.787 1.00 89.62 462 ALA A C 1
ATOM 3569 O O . ALA A 1 462 ? 19.716 6.853 -21.027 1.00 89.62 462 ALA A O 1
ATOM 3570 N N . TRP A 1 463 ? 17.828 6.006 -21.891 1.00 90.12 463 TRP A N 1
ATOM 3571 C CA . TRP A 1 463 ? 18.000 4.679 -21.292 1.00 90.12 463 TRP A CA 1
ATOM 3572 C C . TRP A 1 463 ? 19.109 3.905 -21.993 1.00 90.12 463 TRP A C 1
ATOM 3574 O O . TRP A 1 463 ? 20.049 3.466 -21.329 1.00 90.12 463 TRP A O 1
ATOM 3584 N N . LEU A 1 464 ? 19.058 3.811 -23.324 1.00 88.31 464 LEU A N 1
ATOM 3585 C CA . LEU A 1 464 ? 20.047 3.066 -24.103 1.00 88.31 464 LEU A CA 1
ATOM 3586 C C . LEU A 1 464 ? 21.468 3.627 -23.886 1.00 88.31 464 LEU A C 1
ATOM 3588 O O . LEU A 1 464 ? 22.393 2.859 -23.622 1.00 88.31 464 LEU A O 1
ATOM 3592 N N . GLN A 1 465 ? 21.636 4.955 -23.829 1.00 87.19 465 GLN A N 1
ATOM 3593 C CA . GLN A 1 465 ? 22.913 5.595 -23.471 1.00 87.19 465 GLN A CA 1
ATOM 3594 C C . GLN A 1 465 ? 23.426 5.264 -22.059 1.00 87.19 465 GLN A C 1
ATOM 3596 O O . GLN A 1 465 ? 24.641 5.182 -21.859 1.00 87.19 465 GLN A O 1
ATOM 3601 N N . ARG A 1 466 ? 22.545 5.123 -21.057 1.00 88.56 466 ARG A N 1
ATOM 3602 C CA . ARG A 1 466 ? 22.946 4.742 -19.687 1.00 88.56 466 ARG A CA 1
ATOM 3603 C C . ARG A 1 466 ? 23.395 3.287 -19.656 1.00 88.56 466 ARG A C 1
ATOM 3605 O O . ARG A 1 466 ? 24.482 2.996 -19.160 1.00 88.56 466 ARG A O 1
ATOM 3612 N N . LEU A 1 467 ? 22.591 2.404 -20.241 1.00 87.69 467 LEU A N 1
ATOM 3613 C CA . LEU A 1 467 ? 22.846 0.969 -20.265 1.00 87.69 467 LEU A CA 1
ATOM 3614 C C . LEU A 1 467 ? 24.090 0.623 -21.103 1.00 87.69 467 LEU A C 1
ATOM 3616 O O . LEU A 1 467 ? 24.866 -0.232 -20.702 1.00 87.69 467 LEU A O 1
ATOM 3620 N N . TYR A 1 468 ? 24.381 1.349 -22.188 1.00 83.38 468 TYR A N 1
ATOM 3621 C CA . TYR A 1 468 ? 25.632 1.173 -22.945 1.00 83.38 468 TYR A CA 1
ATOM 3622 C C . TYR A 1 468 ? 26.892 1.567 -22.141 1.00 83.38 468 TYR A C 1
ATOM 3624 O O . TYR A 1 468 ? 27.983 1.068 -22.407 1.00 83.38 468 TYR A O 1
ATOM 3632 N N . ARG A 1 469 ? 26.768 2.447 -21.132 1.00 85.69 469 ARG A N 1
ATOM 3633 C CA . ARG A 1 469 ? 27.879 2.823 -20.229 1.00 85.69 469 ARG A CA 1
ATOM 3634 C C . ARG A 1 469 ? 28.034 1.877 -19.037 1.00 85.69 469 ARG A C 1
ATOM 3636 O O . ARG A 1 469 ? 29.142 1.758 -18.522 1.00 85.69 469 ARG A O 1
ATOM 3643 N N . SER A 1 470 ? 26.946 1.257 -18.582 1.00 86.44 470 SER A N 1
ATOM 3644 C CA . SER A 1 470 ? 26.932 0.317 -17.456 1.00 86.44 470 SER A CA 1
ATOM 3645 C C . SER A 1 470 ? 25.803 -0.713 -17.641 1.00 86.44 470 SER A C 1
ATOM 3647 O O . SER A 1 470 ? 24.735 -0.552 -17.052 1.00 86.44 470 SER A O 1
ATOM 3649 N N . PRO A 1 471 ? 26.001 -1.759 -18.469 1.00 82.44 471 PRO A N 1
ATOM 3650 C CA . PRO A 1 471 ? 24.946 -2.729 -18.804 1.00 82.44 471 PRO A CA 1
ATOM 3651 C C . PRO A 1 471 ? 24.645 -3.714 -17.665 1.00 82.44 471 PRO A C 1
ATOM 3653 O O . PRO A 1 471 ? 23.618 -4.392 -17.674 1.00 82.44 471 PRO A O 1
ATOM 3656 N N . ALA A 1 472 ? 25.542 -3.779 -16.681 1.00 88.19 472 ALA A N 1
ATOM 3657 C CA . ALA A 1 472 ? 25.356 -4.475 -15.422 1.00 88.19 472 ALA A CA 1
ATOM 3658 C C . ALA A 1 472 ? 25.891 -3.623 -14.260 1.00 88.19 472 ALA A C 1
ATOM 3660 O O . ALA A 1 472 ? 26.780 -2.785 -14.441 1.00 88.19 472 ALA A O 1
ATOM 3661 N N . LEU A 1 473 ? 25.353 -3.870 -13.070 1.00 89.19 473 LEU A N 1
ATOM 3662 C CA . LEU A 1 473 ? 25.778 -3.339 -11.777 1.00 89.19 473 LEU A CA 1
ATOM 3663 C C . LEU A 1 473 ? 26.036 -4.522 -10.838 1.00 89.19 473 LEU A C 1
ATOM 3665 O O . LEU A 1 473 ? 25.441 -5.582 -11.008 1.00 89.19 473 LEU A O 1
ATOM 3669 N N . VAL A 1 474 ? 26.918 -4.358 -9.853 1.00 90.50 474 VAL A N 1
ATOM 3670 C CA . VAL A 1 474 ? 27.192 -5.383 -8.833 1.00 90.50 474 VAL A CA 1
ATOM 3671 C C . VAL A 1 474 ? 27.065 -4.738 -7.463 1.00 90.50 474 VAL A C 1
ATOM 3673 O O . VAL A 1 474 ? 27.739 -3.744 -7.197 1.00 90.50 474 VAL A O 1
ATOM 3676 N N . HIS A 1 475 ? 26.212 -5.311 -6.621 1.00 89.19 475 HIS A N 1
ATOM 3677 C CA . HIS A 1 475 ? 25.932 -4.859 -5.261 1.00 89.19 475 HIS A CA 1
ATOM 3678 C C . HIS A 1 475 ? 26.209 -5.978 -4.249 1.00 89.19 475 HIS A C 1
ATOM 3680 O O . HIS A 1 475 ? 26.101 -7.153 -4.609 1.00 89.19 475 HIS A O 1
ATOM 3686 N N . PRO A 1 476 ? 26.557 -5.649 -2.994 1.00 86.25 476 PRO A N 1
ATOM 3687 C CA . PRO A 1 476 ? 26.523 -6.597 -1.885 1.00 86.25 476 PRO A CA 1
ATOM 3688 C C . PRO A 1 476 ? 25.175 -7.323 -1.773 1.00 86.25 476 PRO A C 1
ATOM 3690 O O . PRO A 1 476 ? 24.127 -6.755 -2.067 1.00 86.25 476 PRO A O 1
ATOM 3693 N N . ALA A 1 477 ? 25.188 -8.567 -1.294 1.00 80.62 477 ALA A N 1
ATOM 3694 C CA . ALA A 1 477 ? 23.958 -9.317 -1.021 1.00 80.62 477 ALA A CA 1
ATOM 3695 C C . ALA A 1 477 ? 23.136 -8.708 0.137 1.00 80.62 477 ALA A C 1
ATOM 3697 O O . ALA A 1 477 ? 21.923 -8.871 0.167 1.00 80.62 477 ALA A O 1
ATOM 3698 N N . SER A 1 478 ? 23.773 -7.945 1.035 1.00 82.00 478 SER A N 1
ATOM 3699 C CA . SER A 1 478 ? 23.106 -7.150 2.079 1.00 82.00 478 SER A CA 1
ATOM 3700 C C . SER A 1 478 ? 22.198 -6.050 1.527 1.00 82.00 478 SER A C 1
ATOM 3702 O O . SER A 1 478 ? 21.240 -5.667 2.186 1.00 82.00 478 SER A O 1
ATOM 3704 N N . ASP A 1 479 ? 22.483 -5.541 0.326 1.00 85.06 479 ASP A N 1
ATOM 3705 C CA . ASP A 1 479 ? 21.681 -4.495 -0.314 1.00 85.06 479 ASP A CA 1
ATOM 3706 C C . ASP A 1 479 ? 20.404 -5.079 -0.951 1.00 85.06 479 ASP A C 1
ATOM 3708 O O . ASP A 1 479 ? 19.528 -4.326 -1.374 1.00 85.06 479 ASP A O 1
ATOM 3712 N N . LEU A 1 480 ? 20.297 -6.411 -1.072 1.00 82.94 480 LEU A N 1
ATOM 3713 C CA . LEU A 1 480 ? 19.247 -7.078 -1.843 1.00 82.94 480 LEU A CA 1
ATOM 3714 C C . LEU A 1 480 ? 17.809 -6.730 -1.404 1.00 82.94 480 LEU A C 1
ATOM 3716 O O . LEU A 1 480 ? 17.011 -6.471 -2.308 1.00 82.94 480 LEU A O 1
ATOM 3720 N N . PRO A 1 481 ? 17.464 -6.650 -0.098 1.00 83.00 481 PRO A N 1
ATOM 3721 C CA . PRO A 1 481 ? 16.123 -6.245 0.331 1.00 83.00 481 PRO A CA 1
ATOM 3722 C C . PRO A 1 481 ? 15.757 -4.860 -0.211 1.00 83.00 481 PRO A C 1
ATOM 3724 O O . PRO A 1 481 ? 14.765 -4.691 -0.915 1.00 83.00 481 PRO A O 1
ATOM 3727 N N . TYR A 1 482 ? 16.643 -3.888 0.019 1.00 84.56 482 TYR A N 1
ATOM 3728 C CA . TYR A 1 482 ? 16.497 -2.496 -0.406 1.00 84.56 482 TYR A CA 1
ATOM 3729 C C . TYR A 1 482 ? 16.444 -2.339 -1.935 1.00 84.56 482 TYR A C 1
ATOM 3731 O O . TYR A 1 482 ? 15.702 -1.518 -2.481 1.00 84.56 482 TYR A O 1
ATOM 3739 N N . LEU A 1 483 ? 17.222 -3.151 -2.654 1.00 86.69 483 LEU A N 1
ATOM 3740 C CA . LEU A 1 483 ? 17.224 -3.165 -4.112 1.00 86.69 483 LEU A CA 1
ATOM 3741 C C . LEU A 1 483 ? 15.916 -3.722 -4.683 1.00 86.69 483 LEU A C 1
ATOM 3743 O O . LEU A 1 483 ? 15.441 -3.188 -5.686 1.00 86.69 483 LEU A O 1
ATOM 3747 N N . LEU A 1 484 ? 15.337 -4.757 -4.068 1.00 84.62 484 LEU A N 1
ATOM 3748 C CA . LEU A 1 484 ? 14.100 -5.390 -4.529 1.00 84.62 484 LEU A CA 1
ATOM 3749 C C . LEU A 1 484 ? 12.838 -4.598 -4.172 1.00 84.62 484 LEU A C 1
ATOM 3751 O O . LEU A 1 484 ? 11.913 -4.586 -4.979 1.00 84.62 484 LEU A O 1
ATOM 3755 N N . THR A 1 485 ? 12.803 -3.903 -3.033 1.00 81.44 485 THR A N 1
ATOM 3756 C CA . THR A 1 485 ? 11.647 -3.079 -2.639 1.00 81.44 485 THR A CA 1
ATOM 3757 C C . THR A 1 485 ? 11.652 -1.699 -3.309 1.00 81.44 485 THR A C 1
ATOM 3759 O O . THR A 1 485 ? 10.657 -1.311 -3.920 1.00 81.44 485 THR A O 1
ATOM 3762 N N . GLU A 1 486 ? 12.764 -0.952 -3.266 1.00 83.31 486 GLU A N 1
ATOM 3763 C CA . GLU A 1 486 ? 12.794 0.442 -3.743 1.00 83.31 486 GLU A CA 1
ATOM 3764 C C . GLU A 1 486 ? 13.295 0.633 -5.184 1.00 83.31 486 GLU A C 1
ATOM 3766 O O . GLU A 1 486 ? 12.788 1.505 -5.898 1.00 83.31 486 GLU A O 1
ATOM 3771 N N . PHE A 1 487 ? 14.328 -0.095 -5.620 1.00 87.25 487 PHE A N 1
ATOM 3772 C CA . PHE A 1 487 ? 15.066 0.264 -6.844 1.00 87.25 487 PHE A CA 1
ATOM 3773 C C . PHE A 1 487 ? 14.622 -0.508 -8.081 1.00 87.25 487 PHE A C 1
ATOM 3775 O O . PHE A 1 487 ? 14.312 0.098 -9.109 1.00 87.25 487 PHE A O 1
ATOM 3782 N N . ILE A 1 488 ? 14.594 -1.835 -7.998 1.00 89.50 488 ILE A N 1
ATOM 3783 C CA . ILE A 1 488 ? 14.297 -2.720 -9.125 1.00 89.50 488 ILE A CA 1
ATOM 3784 C C . ILE A 1 488 ? 12.881 -2.479 -9.676 1.00 89.50 488 ILE A C 1
ATOM 3786 O O . ILE A 1 488 ? 12.784 -2.310 -10.892 1.00 89.50 488 ILE A O 1
ATOM 3790 N N . PRO A 1 489 ? 11.811 -2.324 -8.864 1.00 88.56 489 PRO A N 1
ATOM 3791 C CA . PRO A 1 489 ? 10.477 -2.009 -9.381 1.00 88.56 489 PRO A CA 1
ATOM 3792 C C . PRO A 1 489 ? 10.408 -0.653 -10.093 1.00 88.56 489 PRO A C 1
ATOM 3794 O O . PRO A 1 489 ? 9.833 -0.549 -11.176 1.00 88.56 489 PRO A O 1
ATOM 3797 N N . ARG A 1 490 ? 11.061 0.385 -9.545 1.00 89.75 490 ARG A N 1
ATOM 3798 C CA . ARG A 1 490 ? 11.120 1.717 -10.176 1.00 89.75 490 ARG A CA 1
ATOM 3799 C C . ARG A 1 490 ? 11.892 1.693 -11.499 1.00 89.75 490 ARG A C 1
ATOM 3801 O O . ARG A 1 490 ? 11.489 2.360 -12.451 1.00 89.75 490 ARG A O 1
ATOM 3808 N N . VAL A 1 491 ? 12.978 0.919 -11.583 1.00 89.81 491 VAL A N 1
ATOM 3809 C CA . VAL A 1 491 ? 13.741 0.725 -12.828 1.00 89.81 491 VAL A CA 1
ATOM 3810 C C . VAL A 1 491 ? 12.938 -0.084 -13.847 1.00 89.81 491 VAL A C 1
ATOM 3812 O O . VAL A 1 491 ? 12.862 0.339 -14.997 1.00 89.81 491 VAL A O 1
ATOM 3815 N N . ALA A 1 492 ? 12.302 -1.185 -13.438 1.00 89.88 492 ALA A N 1
ATOM 3816 C CA . ALA A 1 492 ? 11.468 -2.033 -14.290 1.00 89.88 492 ALA A CA 1
ATOM 3817 C C . ALA A 1 492 ? 10.325 -1.230 -14.935 1.00 89.88 492 ALA A C 1
ATOM 3819 O O . ALA A 1 492 ? 10.251 -1.127 -16.162 1.00 89.88 492 ALA A O 1
ATOM 3820 N N . ALA A 1 493 ? 9.526 -0.543 -14.111 1.00 89.56 493 ALA A N 1
ATOM 3821 C CA . ALA A 1 493 ? 8.430 0.311 -14.563 1.00 89.56 493 ALA A CA 1
ATOM 3822 C C . ALA A 1 493 ? 8.911 1.459 -15.470 1.00 89.56 493 ALA A C 1
ATOM 3824 O O . ALA A 1 493 ? 8.300 1.733 -16.501 1.00 89.56 493 ALA A O 1
ATOM 3825 N N . SER A 1 494 ? 10.036 2.108 -15.140 1.00 89.38 494 SER A N 1
ATOM 3826 C CA . SER A 1 494 ? 10.584 3.200 -15.957 1.00 89.38 494 SER A CA 1
ATOM 3827 C C . SER A 1 494 ? 11.244 2.735 -17.263 1.00 89.38 494 SER A C 1
ATOM 3829 O O . SER A 1 494 ? 11.498 3.582 -18.125 1.00 89.38 494 SER A O 1
ATOM 3831 N N . LEU A 1 495 ? 11.572 1.449 -17.400 1.00 88.38 495 LEU A N 1
ATOM 3832 C CA . LEU A 1 495 ? 12.200 0.849 -18.581 1.00 88.38 495 LEU A CA 1
ATOM 3833 C C . LEU A 1 495 ? 11.183 0.111 -19.475 1.00 88.38 495 LEU A C 1
ATOM 3835 O O . LEU A 1 495 ? 11.482 -0.151 -20.638 1.00 88.38 495 LEU A O 1
ATOM 3839 N N . GLY A 1 496 ? 9.996 -0.210 -18.950 1.00 86.75 496 GLY A N 1
ATOM 3840 C CA . GLY A 1 496 ? 9.027 -1.093 -19.605 1.00 86.75 496 GLY A CA 1
ATOM 3841 C C . GLY A 1 496 ? 9.484 -2.555 -19.614 1.00 86.75 496 GLY A C 1
ATOM 3842 O O . GLY A 1 496 ? 9.266 -3.252 -20.603 1.00 86.75 496 GLY A O 1
ATOM 3843 N N . ALA A 1 497 ? 10.173 -2.979 -18.551 1.00 88.38 497 ALA A N 1
ATOM 3844 C CA . ALA A 1 497 ? 10.681 -4.334 -18.358 1.00 88.38 497 ALA A CA 1
ATOM 3845 C C . ALA A 1 497 ? 9.867 -5.079 -17.293 1.00 88.38 497 ALA A C 1
ATOM 3847 O O . ALA A 1 497 ? 9.412 -4.468 -16.325 1.00 88.38 497 ALA A O 1
ATOM 3848 N N . ASP A 1 498 ? 9.753 -6.397 -17.439 1.00 86.00 498 ASP A N 1
ATOM 3849 C CA . ASP A 1 498 ? 9.196 -7.264 -16.400 1.00 86.00 498 ASP A CA 1
ATOM 3850 C C . ASP A 1 498 ? 10.120 -7.321 -15.165 1.00 86.00 498 ASP A C 1
ATOM 3852 O O . ASP A 1 498 ? 11.337 -7.102 -15.260 1.00 86.00 498 ASP A O 1
ATOM 3856 N N . LEU A 1 499 ? 9.547 -7.626 -13.996 1.00 84.88 499 LEU A N 1
ATOM 3857 C CA . LEU A 1 499 ? 10.318 -7.851 -12.769 1.00 84.88 499 LEU A CA 1
ATOM 3858 C C . LEU A 1 499 ? 11.200 -9.113 -12.898 1.00 84.88 499 LEU A C 1
ATOM 3860 O O . LEU A 1 499 ? 10.784 -10.091 -13.523 1.00 84.88 499 LEU A O 1
ATOM 3864 N N . PRO A 1 500 ? 12.410 -9.118 -12.308 1.00 83.56 500 PRO A N 1
ATOM 3865 C CA . PRO A 1 500 ? 13.305 -10.268 -12.360 1.00 83.56 500 PRO A CA 1
ATOM 3866 C C . PRO A 1 500 ? 12.804 -11.446 -11.511 1.00 83.56 500 PRO A C 1
ATOM 3868 O O . PRO A 1 500 ? 12.249 -11.271 -10.428 1.00 83.56 500 PRO A O 1
ATOM 3871 N N . GLU A 1 501 ? 13.082 -12.661 -11.980 1.00 79.38 501 GLU A N 1
ATOM 3872 C CA . GLU A 1 501 ? 12.774 -13.917 -11.285 1.00 79.38 501 GLU A CA 1
ATOM 3873 C C . GLU A 1 501 ? 13.680 -14.101 -10.047 1.00 79.38 501 GLU A C 1
ATOM 3875 O O . GLU A 1 501 ? 14.901 -14.221 -10.176 1.00 79.38 501 GLU A O 1
ATOM 3880 N N . LEU A 1 502 ? 13.097 -14.150 -8.842 1.00 78.75 502 LEU A N 1
ATOM 3881 C CA . LEU A 1 502 ? 13.858 -14.211 -7.579 1.00 78.75 502 LEU A CA 1
ATOM 3882 C C . LEU A 1 502 ? 14.538 -15.567 -7.315 1.00 78.75 502 LEU A C 1
ATOM 3884 O O . LEU A 1 502 ? 15.605 -15.606 -6.703 1.00 78.75 502 LEU A O 1
ATOM 3888 N N . SER A 1 503 ? 13.977 -16.665 -7.830 1.00 76.19 503 SER A N 1
ATOM 3889 C CA . SER A 1 503 ? 14.439 -18.057 -7.634 1.00 76.19 503 SER A CA 1
ATOM 3890 C C . SER A 1 503 ? 15.888 -18.337 -8.076 1.00 76.19 503 SER A C 1
ATOM 3892 O O . SER A 1 503 ? 16.495 -19.352 -7.714 1.00 76.19 503 SER A O 1
ATOM 3894 N N . GLN A 1 504 ? 16.470 -17.433 -8.867 1.00 72.88 504 GLN A N 1
ATOM 3895 C CA . GLN A 1 504 ? 17.853 -17.518 -9.335 1.00 72.88 504 GLN A CA 1
ATOM 3896 C C . GLN A 1 504 ? 18.868 -17.057 -8.264 1.00 72.88 504 GLN A C 1
ATOM 3898 O O . GLN A 1 504 ? 20.027 -17.484 -8.299 1.00 72.88 504 GLN A O 1
ATOM 3903 N N . ILE A 1 505 ? 18.435 -16.244 -7.290 1.00 72.69 505 ILE A N 1
ATOM 3904 C CA . ILE A 1 505 ? 19.288 -15.610 -6.263 1.00 72.69 505 ILE A CA 1
ATOM 3905 C C . ILE A 1 505 ? 18.859 -15.872 -4.815 1.00 72.69 505 ILE A C 1
ATOM 3907 O O . ILE A 1 505 ? 19.712 -15.835 -3.930 1.00 72.69 505 ILE A O 1
ATOM 3911 N N . ALA A 1 506 ? 17.576 -16.129 -4.584 1.00 75.44 506 ALA A N 1
ATOM 3912 C CA . ALA A 1 506 ? 16.974 -16.363 -3.281 1.00 75.44 506 ALA A CA 1
ATOM 3913 C C . ALA A 1 506 ? 16.157 -17.654 -3.325 1.00 75.44 506 ALA A C 1
ATOM 3915 O O . ALA A 1 506 ? 15.646 -18.032 -4.384 1.00 75.44 506 ALA A O 1
ATOM 3916 N N . ASP A 1 507 ? 16.024 -18.301 -2.175 1.00 77.44 507 ASP A N 1
ATOM 3917 C CA . ASP A 1 507 ? 15.119 -19.433 -2.024 1.00 77.44 507 ASP A CA 1
ATOM 3918 C C . ASP A 1 507 ? 13.770 -18.872 -1.545 1.00 77.44 507 ASP A C 1
ATOM 3920 O O . ASP A 1 507 ? 13.699 -18.163 -0.539 1.00 77.44 507 ASP A O 1
ATOM 3924 N N . LEU A 1 508 ? 12.733 -19.062 -2.369 1.00 80.19 508 LEU A N 1
ATOM 3925 C CA . LEU A 1 508 ? 11.448 -18.369 -2.252 1.00 80.19 508 LEU A CA 1
ATOM 3926 C C . LEU A 1 508 ? 10.426 -19.240 -1.518 1.00 80.19 508 LEU A C 1
ATOM 3928 O O . LEU A 1 508 ? 10.114 -20.340 -1.974 1.00 80.19 508 LEU A O 1
ATOM 3932 N N . GLU A 1 509 ? 9.853 -18.700 -0.450 1.00 80.00 509 GLU A N 1
ATOM 3933 C CA . GLU A 1 509 ? 8.698 -19.268 0.239 1.00 80.00 509 GLU A CA 1
ATOM 3934 C C . GLU A 1 509 ? 7.429 -18.548 -0.243 1.00 80.00 509 GLU A C 1
ATOM 3936 O O . GLU A 1 509 ? 7.170 -17.392 0.090 1.00 80.00 509 GLU A O 1
ATOM 3941 N N . ASP A 1 510 ? 6.678 -19.244 -1.102 1.00 79.88 510 ASP A N 1
ATOM 3942 C CA . ASP A 1 510 ? 5.397 -18.829 -1.694 1.00 79.88 510 ASP A CA 1
ATOM 3943 C C . ASP A 1 510 ? 4.312 -19.758 -1.101 1.00 79.88 510 ASP A C 1
ATOM 3945 O O . ASP A 1 510 ? 3.900 -20.754 -1.702 1.00 79.88 510 ASP A O 1
ATOM 3949 N N . ALA A 1 511 ? 3.987 -19.510 0.172 1.00 85.12 511 ALA A N 1
ATOM 3950 C CA . ALA A 1 511 ? 2.987 -20.240 0.955 1.00 85.12 511 ALA A CA 1
ATOM 3951 C C . ALA A 1 511 ? 1.610 -19.556 0.859 1.00 85.12 511 ALA A C 1
ATOM 3953 O O . ALA A 1 511 ? 1.493 -18.434 0.371 1.00 85.12 511 ALA A O 1
ATOM 3954 N N . GLN A 1 512 ? 0.548 -20.220 1.321 1.00 87.25 512 GLN A N 1
ATOM 3955 C CA . GLN A 1 512 ? -0.730 -19.536 1.547 1.00 87.25 512 GLN A CA 1
ATOM 3956 C C . GLN A 1 512 ? -0.707 -18.837 2.916 1.00 87.25 512 GLN A C 1
ATOM 3958 O O . GLN A 1 512 ? -0.085 -19.380 3.830 1.00 87.25 512 GLN A O 1
ATOM 3963 N N . PRO A 1 513 ? -1.340 -17.657 3.051 1.00 92.56 513 PRO A N 1
ATOM 3964 C CA . PRO A 1 513 ? -1.471 -16.985 4.335 1.00 92.56 513 PRO A CA 1
ATOM 3965 C C . PRO A 1 513 ? -2.455 -17.744 5.230 1.00 92.56 513 PRO A C 1
ATOM 3967 O O . PRO A 1 513 ? -3.600 -17.970 4.838 1.00 92.56 513 PRO A O 1
ATOM 3970 N N . GLU A 1 514 ? -2.023 -18.094 6.436 1.00 93.38 514 GLU A N 1
ATOM 3971 C CA . GLU A 1 514 ? -2.890 -18.582 7.514 1.00 93.38 514 GLU A CA 1
ATOM 3972 C C . GLU A 1 514 ? -3.007 -17.463 8.562 1.00 93.38 514 GLU A C 1
ATOM 3974 O O . GLU A 1 514 ? -1.997 -16.938 9.029 1.00 93.38 514 GLU A O 1
ATOM 3979 N N . PHE A 1 515 ? -4.227 -17.020 8.881 1.00 94.44 515 PHE A N 1
ATOM 3980 C CA . PHE A 1 515 ? -4.450 -15.833 9.717 1.00 94.44 515 PHE A CA 1
ATOM 3981 C C . PHE A 1 515 ? -4.692 -16.196 11.182 1.00 94.44 515 PHE A C 1
ATOM 3983 O O . PHE A 1 515 ? -5.548 -17.027 11.487 1.00 94.44 515 PHE A O 1
ATOM 3990 N N . ALA A 1 516 ? -3.992 -15.511 12.085 1.00 93.75 516 ALA A N 1
ATOM 3991 C CA . ALA A 1 516 ? -4.215 -15.575 13.523 1.00 93.75 516 ALA A CA 1
ATOM 3992 C C . ALA A 1 516 ? -4.741 -14.225 14.026 1.00 93.75 516 ALA A C 1
ATOM 3994 O O . ALA A 1 516 ? -4.167 -13.173 13.744 1.00 93.75 516 ALA A O 1
ATOM 3995 N N . LEU A 1 517 ? -5.847 -14.260 14.766 1.00 94.12 517 LEU A N 1
ATOM 3996 C CA . LEU A 1 517 ? -6.497 -13.089 15.340 1.00 94.12 517 LEU A CA 1
ATOM 3997 C C . LEU A 1 517 ? -6.440 -13.184 16.864 1.00 94.12 517 LEU A C 1
ATOM 3999 O O . LEU A 1 517 ? -7.216 -13.931 17.465 1.00 94.12 517 LEU A O 1
ATOM 4003 N N . ASP A 1 518 ? -5.546 -12.408 17.471 1.00 92.44 518 ASP A N 1
ATOM 4004 C CA . ASP A 1 518 ? -5.511 -12.197 18.916 1.00 92.44 518 ASP A CA 1
ATOM 4005 C C . ASP A 1 518 ? -6.507 -11.107 19.313 1.00 92.44 518 ASP A C 1
ATOM 4007 O O . ASP A 1 518 ? -6.573 -10.037 18.695 1.00 92.44 518 ASP A O 1
ATOM 4011 N N . MET A 1 519 ? -7.300 -11.393 20.346 1.00 91.19 519 MET A N 1
ATOM 4012 C CA . MET A 1 519 ? -8.346 -10.507 20.842 1.00 91.19 519 MET A CA 1
ATOM 4013 C C . MET A 1 519 ? -8.211 -10.275 22.343 1.00 91.19 519 MET A C 1
ATOM 4015 O O . MET A 1 519 ? -8.175 -11.221 23.125 1.00 91.19 519 MET A O 1
ATOM 4019 N N . ASP A 1 520 ? -8.221 -9.007 22.738 1.00 89.56 520 ASP A N 1
ATOM 4020 C CA . ASP A 1 520 ? -8.034 -8.557 24.118 1.00 89.56 520 ASP A CA 1
ATOM 4021 C C . ASP A 1 520 ? -9.069 -7.490 24.502 1.00 89.56 520 ASP A C 1
ATOM 4023 O O . ASP A 1 520 ? -9.728 -6.887 23.650 1.00 89.56 520 ASP A O 1
ATOM 4027 N N . GLY A 1 521 ? -9.176 -7.217 25.803 1.00 85.69 521 GLY A N 1
ATOM 4028 C CA . GLY A 1 521 ? -9.953 -6.104 26.346 1.00 85.69 521 GLY A CA 1
ATOM 4029 C C . GLY A 1 521 ? -11.194 -6.526 27.129 1.00 85.69 521 GLY A C 1
ATOM 4030 O O . GLY A 1 521 ? -11.200 -7.537 27.826 1.00 85.69 521 GLY A O 1
ATOM 4031 N N . ASP A 1 522 ? -12.229 -5.696 27.043 1.00 80.00 522 ASP A N 1
ATOM 4032 C CA . ASP A 1 522 ? -13.432 -5.726 27.874 1.00 80.00 522 ASP A CA 1
ATOM 4033 C C . ASP A 1 522 ? -14.701 -5.758 27.008 1.00 80.00 522 ASP A C 1
ATOM 4035 O O . ASP A 1 522 ? -14.699 -5.417 25.824 1.00 80.00 522 ASP A O 1
ATOM 4039 N N . ILE A 1 523 ? -15.846 -6.042 27.634 1.00 78.00 523 ILE A N 1
ATOM 4040 C CA . ILE A 1 523 ? -17.178 -5.975 27.001 1.00 78.00 523 ILE A CA 1
ATOM 4041 C C . ILE A 1 523 ? -17.451 -4.650 26.246 1.00 78.00 523 ILE A C 1
ATOM 4043 O O . ILE A 1 523 ? -18.212 -4.638 25.284 1.00 78.00 523 ILE A O 1
ATOM 4047 N N . ILE A 1 524 ? -16.831 -3.541 26.668 1.00 79.56 524 ILE A N 1
ATOM 4048 C CA . ILE A 1 524 ? -16.991 -2.188 26.098 1.00 79.56 524 ILE A CA 1
ATOM 4049 C C . ILE A 1 524 ? -15.789 -1.704 25.272 1.00 79.56 524 ILE A C 1
ATOM 4051 O O . ILE A 1 524 ? -15.855 -0.610 24.714 1.00 79.56 524 ILE A O 1
ATOM 4055 N N . GLU A 1 525 ? -14.696 -2.463 25.205 1.00 86.12 525 GLU A N 1
ATOM 4056 C CA . GLU A 1 525 ? -13.520 -2.140 24.390 1.00 86.12 525 GLU A CA 1
ATOM 4057 C C . GLU A 1 525 ? -12.896 -3.442 23.885 1.00 86.12 525 GLU A C 1
ATOM 4059 O O . GLU A 1 525 ? -12.220 -4.139 24.637 1.00 86.12 525 GLU A O 1
ATOM 4064 N N . ALA A 1 526 ? -13.131 -3.766 22.614 1.00 90.44 526 ALA A N 1
ATOM 4065 C CA . ALA A 1 526 ? -12.515 -4.909 21.955 1.00 90.44 526 ALA A CA 1
ATOM 4066 C C . ALA A 1 526 ? -11.254 -4.444 21.225 1.00 90.44 526 ALA A C 1
ATOM 4068 O O . ALA A 1 526 ? -11.331 -3.561 20.368 1.00 90.44 526 ALA A O 1
ATOM 4069 N N . ARG A 1 527 ? -10.107 -5.044 21.544 1.00 93.06 527 ARG A N 1
ATOM 4070 C CA . ARG A 1 527 ? -8.835 -4.866 20.837 1.00 93.06 527 ARG A CA 1
ATOM 4071 C C . ARG A 1 527 ? -8.561 -6.101 19.990 1.00 93.06 527 ARG A C 1
ATOM 4073 O O . ARG A 1 527 ? -8.781 -7.221 20.440 1.00 93.06 527 ARG A O 1
ATOM 4080 N N . ALA A 1 528 ? -8.102 -5.883 18.767 1.00 93.00 528 ALA A N 1
ATOM 4081 C CA . ALA A 1 528 ? -7.811 -6.909 17.781 1.00 93.00 528 ALA A CA 1
ATOM 4082 C C . ALA A 1 528 ? -6.406 -6.690 17.209 1.00 93.00 528 ALA A C 1
ATOM 4084 O O . ALA A 1 528 ? -6.090 -5.603 16.711 1.00 93.00 528 ALA A O 1
ATOM 4085 N N . LYS A 1 529 ? -5.579 -7.735 17.251 1.00 94.00 529 LYS A N 1
ATOM 4086 C CA . LYS A 1 529 ? -4.281 -7.805 16.576 1.00 94.00 529 LYS A CA 1
ATOM 4087 C C . LYS A 1 529 ? -4.318 -8.953 15.572 1.00 94.00 529 LYS A C 1
ATOM 4089 O O . LYS A 1 529 ? -4.729 -10.060 15.907 1.00 94.00 529 LYS A O 1
ATOM 4094 N N . LEU A 1 530 ? -3.920 -8.663 14.337 1.00 93.69 530 LEU A N 1
ATOM 4095 C CA . LEU A 1 530 ? -3.907 -9.624 13.240 1.00 93.69 530 LEU A CA 1
ATOM 4096 C C . LEU A 1 530 ? -2.459 -9.965 12.885 1.00 93.69 530 LEU A C 1
ATOM 4098 O O . LEU A 1 530 ? -1.685 -9.091 12.492 1.00 93.69 530 LEU A O 1
ATOM 4102 N N . ASP A 1 531 ? -2.116 -11.241 12.982 1.00 93.75 531 ASP A N 1
ATOM 4103 C CA . ASP A 1 531 ? -0.861 -11.799 12.492 1.00 93.75 531 ASP A CA 1
ATOM 4104 C C . ASP A 1 531 ? -1.151 -12.795 11.363 1.00 93.75 531 ASP A C 1
ATOM 4106 O O . ASP A 1 531 ? -2.251 -13.342 11.236 1.00 93.75 531 ASP A O 1
ATOM 4110 N N . VAL A 1 532 ? -0.160 -13.017 10.506 1.00 94.12 532 VAL A N 1
ATOM 4111 C CA . VAL A 1 532 ? -0.253 -13.929 9.365 1.00 94.12 532 VAL A CA 1
ATOM 4112 C C . VAL A 1 532 ? 0.954 -14.859 9.333 1.00 94.12 532 VAL A C 1
ATOM 4114 O O . VAL A 1 532 ? 2.104 -14.416 9.368 1.00 94.12 532 VAL A O 1
ATOM 4117 N N . ALA A 1 533 ? 0.687 -16.158 9.258 1.00 92.12 533 ALA A N 1
ATOM 4118 C CA . ALA A 1 533 ? 1.683 -17.197 9.077 1.00 92.12 533 ALA A CA 1
ATOM 4119 C C . ALA A 1 533 ? 1.867 -17.522 7.588 1.00 92.12 533 ALA A C 1
ATOM 4121 O O . ALA A 1 533 ? 0.901 -17.652 6.834 1.00 92.12 533 ALA A O 1
ATOM 4122 N N . TYR A 1 534 ? 3.122 -17.696 7.175 1.00 90.12 534 TYR A N 1
ATOM 4123 C CA . TYR A 1 534 ? 3.510 -18.209 5.860 1.00 90.12 534 TYR A CA 1
ATOM 4124 C C . TYR A 1 534 ? 4.459 -19.397 6.054 1.00 90.12 534 TYR A C 1
ATOM 4126 O O . TYR A 1 534 ? 5.684 -19.254 6.029 1.00 90.12 534 TYR A O 1
ATOM 4134 N N . GLY A 1 535 ? 3.889 -20.583 6.278 1.00 86.69 535 GLY A N 1
ATOM 4135 C CA . GLY A 1 535 ? 4.655 -21.761 6.692 1.00 86.69 535 GLY A CA 1
ATOM 4136 C C . GLY A 1 535 ? 5.110 -21.636 8.148 1.00 86.69 535 GLY A C 1
ATOM 4137 O O . GLY A 1 535 ? 4.285 -21.421 9.026 1.00 86.69 535 GLY A O 1
ATOM 4138 N N . ASP A 1 536 ? 6.415 -21.752 8.403 1.00 84.69 536 ASP A N 1
ATOM 4139 C CA . ASP A 1 536 ? 6.981 -21.740 9.764 1.00 84.69 536 ASP A CA 1
ATOM 4140 C C . ASP A 1 536 ? 7.204 -20.322 10.351 1.00 84.69 536 ASP A C 1
ATOM 4142 O O . ASP A 1 536 ? 7.785 -20.201 11.432 1.00 84.69 536 ASP A O 1
ATOM 4146 N N . HIS A 1 537 ? 6.806 -19.244 9.655 1.00 87.62 537 HIS A N 1
ATOM 4147 C CA . HIS A 1 537 ? 7.063 -17.855 10.083 1.00 87.62 537 HIS A CA 1
ATOM 4148 C C . HIS A 1 537 ? 5.779 -17.034 10.197 1.00 87.62 537 HIS A C 1
ATOM 4150 O O . HIS A 1 537 ? 5.012 -16.948 9.237 1.00 87.62 537 HIS A O 1
ATOM 4156 N N . GLU A 1 538 ? 5.610 -16.370 11.338 1.00 90.31 538 GLU A N 1
ATOM 4157 C CA . GLU A 1 538 ? 4.532 -15.421 11.629 1.00 90.31 538 GLU A CA 1
ATOM 4158 C C . GLU A 1 538 ? 5.010 -13.974 11.436 1.00 90.31 538 GLU A C 1
ATOM 4160 O O . GLU A 1 538 ? 6.142 -13.628 11.785 1.00 90.31 538 GLU A O 1
ATOM 4165 N N . PHE A 1 539 ? 4.135 -13.110 10.916 1.00 91.25 539 PHE A N 1
ATOM 4166 C CA . PHE A 1 539 ? 4.392 -11.679 10.760 1.00 91.25 539 PHE A CA 1
ATOM 4167 C C . PHE A 1 539 ? 3.157 -10.852 11.144 1.00 91.25 539 PHE A C 1
ATOM 4169 O O . PHE A 1 539 ? 2.045 -11.232 10.775 1.00 91.25 539 PHE A O 1
ATOM 4176 N N . PRO A 1 540 ? 3.317 -9.678 11.781 1.00 91.62 540 PRO A N 1
ATOM 4177 C CA . PRO A 1 540 ? 2.192 -8.789 12.044 1.00 91.62 540 PRO A CA 1
ATOM 4178 C C . PRO A 1 540 ? 1.631 -8.196 10.747 1.00 91.62 540 PRO A C 1
ATOM 4180 O O . PRO A 1 540 ? 2.379 -7.852 9.817 1.00 91.62 540 PRO A O 1
ATOM 4183 N N . VAL A 1 541 ? 0.308 -8.044 10.698 1.00 92.38 541 VAL A N 1
ATOM 4184 C CA . VAL A 1 541 ? -0.411 -7.293 9.665 1.00 92.38 541 VAL A CA 1
ATOM 4185 C C . VAL A 1 541 ? -0.765 -5.915 10.238 1.00 92.38 541 VAL A C 1
ATOM 4187 O O . VAL A 1 541 ? -1.534 -5.843 11.195 1.00 92.38 541 VAL A O 1
ATOM 4190 N N . PRO A 1 542 ? -0.225 -4.806 9.698 1.00 89.81 542 PRO A N 1
ATOM 4191 C CA . PRO A 1 542 ? -0.501 -3.481 10.242 1.00 89.81 542 PRO A CA 1
ATOM 4192 C C . PRO A 1 542 ? -1.955 -3.070 9.975 1.00 89.81 542 PRO A C 1
ATOM 4194 O O . PRO A 1 542 ? -2.460 -3.243 8.863 1.00 89.81 542 PRO A O 1
ATOM 4197 N N . ALA A 1 543 ? -2.607 -2.457 10.966 1.00 87.81 543 ALA A N 1
ATOM 4198 C CA . ALA A 1 543 ? -3.967 -1.932 10.828 1.00 87.81 543 ALA A CA 1
ATOM 4199 C C . ALA A 1 543 ? -4.045 -0.716 9.883 1.00 87.81 543 ALA A C 1
ATOM 4201 O O . ALA A 1 543 ? -5.115 -0.406 9.354 1.00 87.81 543 ALA A O 1
ATOM 4202 N N . VAL A 1 544 ? -2.918 -0.027 9.652 1.00 85.94 544 VAL A N 1
ATOM 4203 C CA . VAL A 1 544 ? -2.810 1.129 8.750 1.00 85.94 544 VAL A CA 1
ATOM 4204 C C . VAL A 1 544 ? -1.620 0.985 7.799 1.00 85.94 544 VAL A C 1
ATOM 4206 O O . VAL A 1 544 ? -0.491 0.738 8.216 1.00 85.94 544 VAL A O 1
ATOM 4209 N N . GLY A 1 545 ? -1.849 1.242 6.509 1.00 86.00 545 GLY A N 1
ATOM 4210 C CA . GLY A 1 545 ? -0.803 1.264 5.483 1.00 86.00 545 GLY A CA 1
ATOM 4211 C C . GLY A 1 545 ? -0.743 -0.030 4.677 1.00 86.00 545 GLY A C 1
ATOM 4212 O O . GLY A 1 545 ? -1.778 -0.606 4.365 1.00 86.00 545 GLY A O 1
ATOM 4213 N N . PHE A 1 546 ? 0.464 -0.449 4.287 1.00 84.38 546 PHE A N 1
ATOM 4214 C CA . PHE A 1 546 ? 0.692 -1.696 3.555 1.00 84.38 546 PHE A CA 1
ATOM 4215 C C . PHE A 1 546 ? 1.952 -2.399 4.091 1.00 84.38 546 PHE A C 1
ATOM 4217 O O . PHE A 1 546 ? 2.999 -1.748 4.169 1.00 84.38 546 PHE A O 1
ATOM 4224 N N . PRO A 1 547 ? 1.892 -3.702 4.420 1.00 86.12 547 PRO A N 1
ATOM 4225 C CA . PRO A 1 547 ? 3.070 -4.498 4.761 1.00 86.12 547 PRO A CA 1
ATOM 4226 C C . PRO A 1 547 ? 4.023 -4.669 3.564 1.00 86.12 547 PRO A C 1
ATOM 4228 O O . PRO A 1 547 ? 3.650 -4.460 2.405 1.00 86.12 547 PRO A O 1
ATOM 4231 N N . SER A 1 548 ? 5.274 -5.061 3.836 1.00 84.88 548 SER A N 1
ATOM 4232 C CA . SER A 1 548 ? 6.255 -5.341 2.779 1.00 84.88 548 SER A CA 1
ATOM 4233 C C . SER A 1 548 ? 5.818 -6.557 1.944 1.00 84.88 548 SER A C 1
ATOM 4235 O O . SER A 1 548 ? 5.619 -7.625 2.517 1.00 84.88 548 SER A O 1
ATOM 4237 N N . PRO A 1 549 ? 5.734 -6.474 0.599 1.00 84.81 549 PRO A N 1
ATOM 4238 C CA . PRO A 1 549 ? 5.391 -7.631 -0.240 1.00 84.81 549 PRO A CA 1
ATOM 4239 C C . PRO A 1 549 ? 6.448 -8.751 -0.253 1.00 84.81 549 PRO A C 1
ATOM 4241 O O . PRO A 1 549 ? 6.194 -9.841 -0.768 1.00 84.81 549 PRO A O 1
ATOM 4244 N N . LEU A 1 550 ? 7.654 -8.469 0.246 1.00 86.06 550 LEU A N 1
ATOM 4245 C CA . LEU A 1 550 ? 8.777 -9.400 0.338 1.00 86.06 550 LEU A CA 1
ATOM 4246 C C . LEU A 1 550 ? 9.439 -9.232 1.704 1.00 86.06 550 LEU A C 1
ATOM 4248 O O . LEU A 1 550 ? 9.859 -8.120 2.034 1.00 86.06 550 LEU A O 1
ATOM 4252 N N . GLU A 1 551 ? 9.572 -10.325 2.449 1.00 85.31 551 GLU A N 1
ATOM 4253 C CA . GLU A 1 551 ? 10.238 -10.338 3.751 1.00 85.31 551 GLU A CA 1
ATOM 4254 C C . GLU A 1 551 ? 11.516 -11.184 3.707 1.00 85.31 551 GLU A C 1
ATOM 4256 O O . GLU A 1 551 ? 11.562 -12.228 3.049 1.00 85.31 551 GLU A O 1
ATOM 4261 N N . PHE A 1 552 ? 12.587 -10.700 4.341 1.00 83.25 552 PHE A N 1
ATOM 4262 C CA . PHE A 1 552 ? 13.951 -11.181 4.087 1.00 83.25 552 PHE A CA 1
ATOM 4263 C C . PHE A 1 552 ? 14.542 -11.897 5.299 1.00 83.25 552 PHE A C 1
ATOM 4265 O O . PHE A 1 552 ? 15.122 -11.280 6.194 1.00 83.25 552 PHE A O 1
ATOM 4272 N N . MET A 1 553 ? 14.448 -13.225 5.285 1.00 80.81 553 MET A N 1
ATOM 4273 C CA . MET A 1 553 ? 14.888 -14.072 6.387 1.00 80.81 553 MET A CA 1
ATOM 4274 C C . MET A 1 553 ? 16.392 -14.390 6.308 1.00 80.81 553 MET A C 1
ATOM 4276 O O . MET A 1 553 ? 16.960 -14.512 5.212 1.00 80.81 553 MET A O 1
ATOM 4280 N N . PRO A 1 554 ? 17.073 -14.544 7.462 1.00 74.06 554 PRO A N 1
ATOM 4281 C CA . PRO A 1 554 ? 18.478 -14.926 7.493 1.00 74.06 554 PRO A CA 1
ATOM 4282 C C . PRO A 1 554 ? 18.708 -16.295 6.821 1.00 74.06 554 PRO A C 1
ATOM 4284 O O . PRO A 1 554 ? 17.843 -17.172 6.878 1.00 74.06 554 PRO A O 1
ATOM 4287 N N . PRO A 1 555 ? 19.874 -16.504 6.181 1.00 72.94 555 PRO A N 1
ATOM 4288 C CA . PRO A 1 555 ? 20.217 -17.782 5.564 1.00 72.94 555 PRO A CA 1
ATOM 4289 C C . PRO A 1 555 ? 20.324 -18.894 6.617 1.00 72.94 555 PRO A C 1
ATOM 4291 O O . PRO A 1 555 ? 20.892 -18.684 7.687 1.00 72.94 555 PRO A O 1
ATOM 4294 N N . GLU A 1 556 ? 19.842 -20.094 6.282 1.00 67.56 556 GLU A N 1
ATOM 4295 C CA . GLU A 1 556 ? 19.817 -21.269 7.176 1.00 67.56 556 GLU A CA 1
ATOM 4296 C C . GLU A 1 556 ? 21.218 -21.683 7.679 1.00 67.56 556 GLU A C 1
ATOM 4298 O O . GLU A 1 556 ? 21.369 -22.217 8.777 1.00 67.56 556 GLU A O 1
ATOM 4303 N N . TYR A 1 557 ? 22.262 -21.407 6.893 1.00 72.19 557 TYR A N 1
ATOM 4304 C CA . TYR A 1 557 ? 23.664 -21.608 7.257 1.00 72.19 557 TYR A CA 1
ATOM 4305 C C . TYR A 1 557 ? 24.572 -20.587 6.554 1.00 72.19 557 TYR A C 1
ATOM 4307 O O . TYR A 1 557 ? 24.213 -20.016 5.520 1.00 72.19 557 TYR A O 1
ATOM 4315 N N . GLU A 1 558 ? 25.779 -20.352 7.088 1.00 61.44 558 GLU A N 1
ATOM 4316 C CA . GLU A 1 558 ? 26.733 -19.411 6.483 1.00 61.44 558 GLU A CA 1
ATOM 4317 C C . GLU A 1 558 ? 27.062 -19.791 5.029 1.00 61.44 558 GLU A C 1
ATOM 4319 O O . GLU A 1 558 ? 27.666 -20.827 4.749 1.00 61.44 558 GLU A O 1
ATOM 4324 N N . GLY A 1 559 ? 26.696 -18.914 4.091 1.00 64.38 559 GLY A N 1
ATOM 4325 C CA . GLY A 1 559 ? 26.913 -19.120 2.657 1.00 64.38 559 GLY A CA 1
ATOM 4326 C C . GLY A 1 559 ? 25.768 -19.817 1.914 1.00 64.38 559 GLY A C 1
ATOM 4327 O O . GLY A 1 559 ? 25.907 -20.030 0.708 1.00 64.38 559 GLY A O 1
ATOM 4328 N N . ALA A 1 560 ? 24.649 -20.126 2.580 1.00 68.38 560 ALA A N 1
ATOM 4329 C CA . ALA A 1 560 ? 23.383 -20.389 1.897 1.00 68.38 560 ALA A CA 1
ATOM 4330 C C . ALA A 1 560 ? 22.870 -19.127 1.171 1.00 68.38 560 ALA A C 1
ATOM 4332 O O . ALA A 1 560 ? 23.403 -18.022 1.328 1.00 68.38 560 ALA A O 1
ATOM 4333 N N . ARG A 1 561 ? 21.819 -19.290 0.365 1.00 71.00 561 ARG A N 1
ATOM 4334 C CA . ARG A 1 561 ? 21.081 -18.163 -0.218 1.00 71.00 561 ARG A CA 1
ATOM 4335 C C . ARG A 1 561 ? 20.238 -17.462 0.859 1.00 71.00 561 ARG A C 1
ATOM 4337 O O . ARG A 1 561 ? 19.888 -18.096 1.855 1.00 71.00 561 ARG A O 1
ATOM 4344 N N . PRO A 1 562 ? 19.887 -16.176 0.678 1.00 74.94 562 PRO A N 1
ATOM 4345 C CA . PRO A 1 562 ? 18.838 -15.560 1.482 1.00 74.94 562 PRO A CA 1
ATOM 4346 C C . PRO A 1 562 ? 17.502 -16.274 1.227 1.00 74.94 562 PRO A C 1
ATOM 4348 O O . PRO A 1 562 ? 17.165 -16.561 0.072 1.00 74.94 562 PRO A O 1
ATOM 4351 N N . ARG A 1 563 ? 16.748 -16.530 2.299 1.00 81.44 563 ARG A N 1
ATOM 4352 C CA . ARG A 1 563 ? 15.350 -16.969 2.223 1.00 81.44 563 ARG A CA 1
ATOM 4353 C C . ARG A 1 563 ? 14.470 -15.731 2.078 1.00 81.44 563 ARG A C 1
ATOM 4355 O O . ARG A 1 563 ? 14.710 -14.725 2.746 1.00 81.44 563 ARG A O 1
ATOM 4362 N N . VAL A 1 564 ? 13.488 -15.777 1.183 1.00 85.69 564 VAL A N 1
ATOM 4363 C CA . VAL A 1 564 ? 12.564 -14.658 0.952 1.00 85.69 564 VAL A CA 1
ATOM 4364 C C . VAL A 1 564 ? 11.138 -15.178 1.000 1.00 85.69 564 VAL A C 1
ATOM 4366 O O . VAL A 1 564 ? 10.744 -15.979 0.152 1.00 85.69 564 VAL A O 1
ATOM 4369 N N . VAL A 1 565 ? 10.372 -14.701 1.977 1.00 86.25 565 VAL A N 1
ATOM 4370 C CA . VAL A 1 565 ? 8.937 -14.972 2.074 1.00 86.25 565 VAL A CA 1
ATOM 4371 C C . VAL A 1 565 ? 8.204 -13.957 1.208 1.00 86.25 565 VAL A C 1
ATOM 4373 O O . VAL A 1 565 ? 8.485 -12.755 1.259 1.00 86.25 565 VAL A O 1
ATOM 4376 N N . ARG A 1 566 ? 7.269 -14.433 0.390 1.00 86.06 566 ARG A N 1
ATOM 4377 C CA . ARG A 1 566 ? 6.414 -13.581 -0.432 1.00 86.06 566 ARG A CA 1
ATOM 4378 C C . ARG A 1 566 ? 5.067 -13.388 0.259 1.00 86.06 566 ARG A C 1
ATOM 4380 O O . ARG A 1 566 ? 4.308 -14.340 0.387 1.00 86.06 566 ARG A O 1
ATOM 4387 N N . ARG A 1 567 ? 4.767 -12.153 0.659 1.00 89.06 567 ARG A N 1
ATOM 4388 C CA . ARG A 1 567 ? 3.519 -11.805 1.352 1.00 89.06 567 ARG A CA 1
ATOM 4389 C C . ARG A 1 567 ? 2.417 -11.459 0.351 1.00 89.06 567 ARG A C 1
ATOM 4391 O O . ARG A 1 567 ? 2.619 -10.616 -0.529 1.00 89.06 567 ARG A O 1
ATOM 4398 N N . ASP A 1 568 ? 1.245 -12.079 0.486 1.00 89.94 568 ASP A N 1
ATOM 4399 C CA . ASP A 1 568 ? 0.036 -11.672 -0.232 1.00 89.94 568 ASP A CA 1
ATOM 4400 C C . ASP A 1 568 ? -0.630 -10.497 0.493 1.00 89.94 568 ASP A C 1
ATOM 4402 O O . ASP A 1 568 ? -1.606 -10.624 1.233 1.00 89.94 568 ASP A O 1
ATOM 4406 N N . VAL A 1 569 ? -0.096 -9.307 0.219 1.00 89.88 569 VAL A N 1
ATOM 4407 C CA . VAL A 1 569 ? -0.638 -8.025 0.691 1.00 89.88 569 VAL A CA 1
ATOM 4408 C C . VAL A 1 569 ? -2.109 -7.828 0.277 1.00 89.88 569 VAL A C 1
ATOM 4410 O O . VAL A 1 569 ? -2.825 -7.064 0.917 1.00 89.88 569 VAL A O 1
ATOM 4413 N N . GLY A 1 570 ? -2.596 -8.510 -0.768 1.00 90.56 570 GLY A N 1
ATOM 4414 C CA . GLY A 1 570 ? -4.006 -8.477 -1.156 1.00 90.56 570 GLY A CA 1
ATOM 4415 C C . GLY A 1 570 ? -4.896 -9.233 -0.169 1.00 90.56 570 GLY A C 1
ATOM 4416 O O . GLY A 1 570 ? -5.919 -8.698 0.259 1.00 90.56 570 GLY A O 1
ATOM 4417 N N . ALA A 1 571 ? -4.487 -10.441 0.225 1.00 90.88 571 ALA A N 1
ATOM 4418 C CA . ALA A 1 571 ? -5.171 -11.232 1.247 1.00 90.88 571 ALA A CA 1
ATOM 4419 C C . ALA A 1 571 ? -5.091 -10.568 2.633 1.00 90.88 571 ALA A C 1
ATOM 4421 O O . ALA A 1 571 ? -6.109 -10.423 3.307 1.00 90.88 571 ALA A O 1
ATOM 4422 N N . GLU A 1 572 ? -3.907 -10.092 3.032 1.00 92.19 572 GLU A N 1
ATOM 4423 C CA . GLU A 1 572 ? -3.696 -9.434 4.330 1.00 92.19 572 GLU A CA 1
ATOM 4424 C C . GLU A 1 572 ? -4.569 -8.178 4.502 1.00 92.19 572 GLU A C 1
ATOM 4426 O O . GLU A 1 572 ? -5.197 -7.987 5.543 1.00 92.19 572 GLU A O 1
ATOM 4431 N N . MET A 1 573 ? -4.685 -7.344 3.464 1.00 92.88 573 MET A N 1
ATOM 4432 C CA . MET A 1 573 ? -5.543 -6.153 3.512 1.00 92.88 573 MET A CA 1
ATOM 4433 C C . MET A 1 573 ? -7.039 -6.483 3.399 1.00 92.88 573 MET A C 1
ATOM 4435 O O . MET A 1 573 ? -7.864 -5.723 3.906 1.00 92.88 573 MET A O 1
ATOM 4439 N N . ALA A 1 574 ? -7.411 -7.617 2.795 1.00 92.69 574 ALA A N 1
ATOM 4440 C CA . ALA A 1 574 ? -8.789 -8.107 2.834 1.00 92.69 574 ALA A CA 1
ATOM 4441 C C . ALA A 1 574 ? -9.190 -8.570 4.248 1.00 92.69 574 ALA A C 1
ATOM 4443 O O . ALA A 1 574 ? -10.308 -8.295 4.680 1.00 92.69 574 ALA A O 1
ATOM 4444 N N . ALA A 1 575 ? -8.271 -9.198 4.990 1.00 92.19 575 ALA A N 1
ATOM 4445 C CA . ALA A 1 575 ? -8.488 -9.582 6.384 1.00 92.19 575 ALA A CA 1
ATOM 4446 C C . ALA A 1 575 ? -8.642 -8.356 7.308 1.00 92.19 575 ALA A C 1
ATOM 4448 O O . ALA A 1 575 ? -9.608 -8.280 8.069 1.00 92.19 575 ALA A O 1
ATOM 4449 N N . VAL A 1 576 ? -7.780 -7.337 7.171 1.00 92.69 576 VAL A N 1
ATOM 4450 C CA . VAL A 1 576 ? -7.957 -6.044 7.869 1.00 92.69 576 VAL A CA 1
ATOM 4451 C C . VAL A 1 576 ? -9.311 -5.410 7.527 1.00 92.69 576 VAL A C 1
ATOM 4453 O O . VAL A 1 576 ? -10.023 -4.957 8.423 1.00 92.69 576 VAL A O 1
ATOM 4456 N N . GLN A 1 577 ? -9.717 -5.419 6.252 1.00 91.94 577 GLN A N 1
ATOM 4457 C CA . GLN A 1 577 ? -11.006 -4.861 5.833 1.00 91.94 577 GLN A CA 1
ATOM 4458 C C . GLN A 1 577 ? -12.212 -5.590 6.449 1.00 91.94 577 GLN A C 1
ATOM 4460 O O . GLN A 1 577 ? -13.220 -4.937 6.712 1.00 91.94 577 GLN A O 1
ATOM 4465 N N . GLU A 1 578 ? -12.137 -6.895 6.726 1.00 91.94 578 GLU A N 1
ATOM 4466 C CA . GLU A 1 578 ? -13.240 -7.595 7.398 1.00 91.94 578 GLU A CA 1
ATOM 4467 C C . GLU A 1 578 ? -13.386 -7.165 8.866 1.00 91.94 578 GLU A C 1
ATOM 4469 O O . GLU A 1 578 ? -14.500 -6.934 9.328 1.00 91.94 578 GLU A O 1
ATOM 4474 N N . LEU A 1 579 ? -12.285 -6.911 9.577 1.00 91.94 579 LEU A N 1
ATOM 4475 C CA . LEU A 1 579 ? -12.345 -6.319 10.920 1.00 91.94 579 LEU A CA 1
ATOM 4476 C C . LEU A 1 579 ? -12.901 -4.879 10.888 1.00 91.94 579 LEU A C 1
ATOM 4478 O O . LEU A 1 579 ? -13.717 -4.510 11.734 1.00 91.94 579 LEU A O 1
ATOM 4482 N N . LEU A 1 580 ? -12.558 -4.083 9.867 1.00 91.50 580 LEU A N 1
ATOM 4483 C CA . LEU A 1 580 ? -13.171 -2.763 9.645 1.00 91.50 580 LEU A CA 1
ATOM 4484 C C . LEU A 1 580 ? -14.680 -2.861 9.326 1.00 91.50 580 LEU A C 1
ATOM 4486 O O . LEU A 1 580 ? -15.447 -1.981 9.723 1.00 91.50 580 LEU A O 1
ATOM 4490 N N . ASN A 1 581 ? -15.141 -3.933 8.665 1.00 91.94 581 ASN A N 1
ATOM 4491 C CA . ASN A 1 581 ? -16.574 -4.188 8.446 1.00 91.94 581 ASN A CA 1
ATOM 4492 C C . ASN A 1 581 ? -17.314 -4.432 9.777 1.00 91.94 581 ASN A C 1
ATOM 4494 O O . ASN A 1 581 ? -18.466 -4.016 9.922 1.00 91.94 581 ASN A O 1
ATOM 4498 N N . GLN A 1 582 ? -16.631 -5.010 10.773 1.00 90.62 582 GLN A N 1
ATOM 4499 C CA . GLN A 1 582 ? -17.108 -5.161 12.155 1.00 90.62 582 GLN A CA 1
ATOM 4500 C C . GLN A 1 582 ? -16.959 -3.877 13.010 1.00 90.62 582 GLN A C 1
ATOM 4502 O O . GLN A 1 582 ? -17.055 -3.938 14.233 1.00 90.62 582 GLN A O 1
ATOM 4507 N N . ARG A 1 583 ? -16.767 -2.704 12.380 1.00 91.56 583 ARG A N 1
ATOM 4508 C CA . ARG A 1 583 ? -16.665 -1.362 13.004 1.00 91.56 583 ARG A CA 1
ATOM 4509 C C . ARG A 1 583 ? -15.435 -1.115 13.883 1.00 91.56 583 ARG A C 1
ATOM 4511 O O . ARG A 1 583 ? -15.412 -0.137 14.630 1.00 91.56 583 ARG A O 1
ATOM 4518 N N . PHE A 1 584 ? -14.394 -1.935 13.774 1.00 92.94 584 PHE A N 1
ATOM 4519 C CA . PHE A 1 584 ? -13.108 -1.581 14.369 1.00 92.94 584 PHE A CA 1
ATOM 4520 C C . PHE A 1 584 ? -12.505 -0.354 13.667 1.00 92.94 584 PHE A C 1
ATOM 4522 O O . PHE A 1 584 ? -12.715 -0.124 12.475 1.00 92.94 584 PHE A O 1
ATOM 4529 N N . VAL A 1 585 ? -11.724 0.422 14.413 1.00 92.75 585 VAL A N 1
ATOM 4530 C CA . VAL A 1 585 ? -10.933 1.563 13.935 1.00 92.75 585 VAL A CA 1
ATOM 4531 C C . VAL A 1 585 ? -9.487 1.338 14.372 1.00 92.75 585 VAL A C 1
ATOM 4533 O O . VAL A 1 585 ? -9.259 0.794 15.447 1.00 92.75 585 VAL A O 1
ATOM 4536 N N . ALA A 1 586 ? -8.496 1.713 13.563 1.00 91.75 586 ALA A N 1
ATOM 4537 C CA . ALA A 1 586 ? -7.098 1.593 13.981 1.00 91.75 586 ALA A CA 1
ATOM 4538 C C . ALA A 1 586 ? -6.792 2.500 15.189 1.00 91.75 586 ALA A C 1
ATOM 4540 O O . ALA A 1 586 ? -7.269 3.636 15.233 1.00 91.75 586 ALA A O 1
ATOM 4541 N N . ASP A 1 587 ? -6.003 1.997 16.143 1.00 89.25 587 ASP A N 1
ATOM 4542 C CA . ASP A 1 587 ? -5.508 2.793 17.276 1.00 89.25 587 ASP A CA 1
ATOM 4543 C C . ASP A 1 587 ? -4.450 3.818 16.819 1.00 89.25 587 ASP A C 1
ATOM 4545 O O . ASP A 1 587 ? -3.963 3.753 15.685 1.00 89.25 587 ASP A O 1
ATOM 4549 N N . GLU A 1 588 ? -4.068 4.761 17.687 1.00 83.19 588 GLU A N 1
ATOM 4550 C CA . GLU A 1 588 ? -3.149 5.859 17.323 1.00 83.19 588 GLU A CA 1
ATOM 4551 C C . GLU A 1 588 ? -1.770 5.370 16.829 1.00 83.19 588 GLU A C 1
ATOM 4553 O O . GLU A 1 588 ? -1.183 5.992 15.941 1.00 83.19 588 GLU A O 1
ATOM 4558 N N . ASP A 1 589 ? -1.295 4.223 17.329 1.00 80.50 589 ASP A N 1
ATOM 4559 C CA . ASP A 1 589 ? -0.043 3.576 16.904 1.00 80.50 589 ASP A CA 1
ATOM 4560 C C . ASP A 1 589 ? -0.144 2.855 15.541 1.00 80.50 589 ASP A C 1
ATOM 4562 O O . ASP A 1 589 ? 0.869 2.509 14.936 1.00 80.50 589 ASP A O 1
ATOM 4566 N N . GLY A 1 590 ? -1.357 2.601 15.032 1.00 79.88 590 GLY A N 1
ATOM 4567 C CA . GLY A 1 590 ? -1.594 1.940 13.741 1.00 79.88 590 GLY A CA 1
ATOM 4568 C C . GLY A 1 590 ? -1.284 0.434 13.677 1.00 79.88 590 GLY A C 1
ATOM 4569 O O . GLY A 1 590 ? -1.479 -0.176 12.622 1.00 79.88 590 GLY A O 1
ATOM 4570 N N . GLU A 1 591 ? -0.832 -0.182 14.775 1.00 82.50 591 GLU A N 1
ATOM 4571 C CA . GLU A 1 591 ? -0.554 -1.627 14.860 1.00 82.50 591 GLU A CA 1
ATOM 4572 C C . GLU A 1 591 ? -1.784 -2.472 15.229 1.00 82.50 591 GLU A C 1
ATOM 4574 O O . GLU A 1 591 ? -1.879 -3.622 14.806 1.00 82.50 591 GLU A O 1
ATOM 4579 N N . THR A 1 592 ? -2.735 -1.921 15.993 1.00 90.50 592 THR A N 1
ATOM 4580 C CA . THR A 1 592 ? -3.933 -2.645 16.456 1.00 90.50 592 THR A CA 1
ATOM 4581 C C . THR A 1 592 ? -5.229 -1.977 16.012 1.00 90.50 592 THR A C 1
ATOM 4583 O O . THR A 1 592 ? -5.272 -0.796 15.660 1.00 90.50 592 THR A O 1
ATOM 4586 N N . LEU A 1 593 ? -6.297 -2.768 16.016 1.00 92.56 593 LEU A N 1
ATOM 4587 C CA . LEU A 1 593 ? -7.665 -2.368 15.716 1.00 92.56 593 LEU A CA 1
ATOM 4588 C C . LEU A 1 593 ? -8.478 -2.352 17.013 1.00 92.56 593 LEU A C 1
ATOM 4590 O O . LEU A 1 593 ? -8.381 -3.278 17.815 1.00 92.56 593 LEU A O 1
ATOM 4594 N N . VAL A 1 594 ? -9.309 -1.331 17.218 1.00 93.56 594 VAL A N 1
ATOM 4595 C CA . VAL A 1 594 ? -10.115 -1.156 18.434 1.00 93.56 594 VAL A CA 1
ATOM 4596 C C . VAL A 1 594 ? -11.565 -0.805 18.091 1.00 93.56 594 VAL A C 1
ATOM 4598 O O . VAL A 1 594 ? -11.825 0.098 17.297 1.00 93.56 594 VAL A O 1
ATOM 4601 N N . ALA A 1 595 ? -12.517 -1.492 18.718 1.00 91.44 595 ALA A N 1
ATOM 4602 C CA . ALA A 1 595 ? -13.937 -1.134 18.740 1.00 91.44 595 ALA A CA 1
ATOM 4603 C C . ALA A 1 595 ? -14.336 -0.738 20.172 1.00 91.44 595 ALA A C 1
ATOM 4605 O O . ALA A 1 595 ? -13.823 -1.312 21.134 1.00 91.44 595 ALA A O 1
ATOM 4606 N N . LYS A 1 596 ? -15.233 0.246 20.338 1.00 87.94 596 LYS A N 1
ATOM 4607 C CA . LYS A 1 596 ? -15.594 0.804 21.659 1.00 87.94 596 LYS A CA 1
ATOM 4608 C C . LYS A 1 596 ? -17.103 0.990 21.829 1.00 87.94 596 LYS A C 1
ATOM 4610 O O . LYS A 1 596 ? -17.821 1.247 20.868 1.00 87.94 596 LYS A O 1
ATOM 4615 N N . GLY A 1 597 ? -17.575 0.899 23.071 1.00 81.62 597 GLY A N 1
ATOM 4616 C CA . GLY A 1 597 ? -18.988 1.050 23.423 1.00 81.62 597 GLY A CA 1
ATOM 4617 C C . GLY A 1 597 ? -19.863 -0.043 22.805 1.00 81.62 597 GLY A C 1
ATOM 4618 O O . GLY A 1 597 ? -19.491 -1.215 22.804 1.00 81.62 597 GLY A O 1
ATOM 4619 N N . ASP A 1 598 ? -21.022 0.346 22.274 1.00 78.38 598 ASP A N 1
ATOM 4620 C CA . ASP A 1 598 ? -22.007 -0.575 21.692 1.00 78.38 598 ASP A CA 1
ATOM 4621 C C . ASP A 1 598 ? -21.445 -1.397 20.511 1.00 78.38 598 ASP A C 1
ATOM 4623 O O . ASP A 1 598 ? -21.882 -2.527 20.294 1.00 78.38 598 ASP A O 1
ATOM 4627 N N . ASP A 1 599 ? -20.448 -0.875 19.785 1.00 85.62 599 ASP A N 1
ATOM 4628 C CA . ASP A 1 599 ? -19.805 -1.579 18.666 1.00 85.62 599 ASP A CA 1
ATOM 4629 C C . ASP A 1 599 ? -18.961 -2.773 19.146 1.00 85.62 599 ASP A C 1
ATOM 4631 O O . ASP A 1 599 ? -19.006 -3.843 18.537 1.00 85.62 599 ASP A O 1
ATOM 4635 N N . ALA A 1 600 ? -18.275 -2.639 20.290 1.00 86.06 600 ALA A N 1
ATOM 4636 C CA . ALA A 1 600 ? -17.572 -3.756 20.925 1.00 86.06 600 ALA A CA 1
ATOM 4637 C C . ALA A 1 600 ? -18.557 -4.847 21.377 1.00 86.06 600 ALA A C 1
ATOM 4639 O O . ALA A 1 600 ? -18.327 -6.030 21.138 1.00 86.06 600 ALA A O 1
ATOM 4640 N N . VAL A 1 601 ? -19.698 -4.463 21.963 1.00 79.75 601 VAL A N 1
ATOM 4641 C CA . VAL A 1 601 ? -20.726 -5.422 22.407 1.00 79.75 601 VAL A CA 1
ATOM 4642 C C . VAL A 1 601 ? -21.358 -6.155 21.221 1.00 79.75 601 VAL A C 1
ATOM 4644 O O . VAL A 1 601 ? -21.555 -7.370 21.288 1.00 79.75 601 VAL A O 1
ATOM 4647 N N . ALA A 1 602 ? -21.649 -5.450 20.124 1.00 81.75 602 ALA A N 1
ATOM 4648 C CA . ALA A 1 602 ? -22.154 -6.065 18.897 1.00 81.75 602 ALA A CA 1
ATOM 4649 C C . ALA A 1 602 ? -21.154 -7.087 18.328 1.00 81.75 602 ALA A C 1
ATOM 4651 O O . ALA A 1 602 ? -21.547 -8.195 17.952 1.00 81.75 602 ALA A O 1
ATOM 4652 N N . PHE A 1 603 ? -19.857 -6.762 18.345 1.00 87.62 603 PHE A N 1
ATOM 4653 C CA . PHE A 1 603 ? -18.812 -7.699 17.946 1.00 87.62 603 PHE A CA 1
ATOM 4654 C C . PHE A 1 603 ? -18.727 -8.933 18.865 1.00 87.62 603 PHE A C 1
ATOM 4656 O O . PHE A 1 603 ? -18.731 -10.060 18.367 1.00 87.62 603 PHE A O 1
ATOM 4663 N N . TRP A 1 604 ? -18.711 -8.743 20.191 1.00 85.38 604 TRP A N 1
ATOM 4664 C CA . TRP A 1 604 ? -18.666 -9.845 21.164 1.00 85.38 604 TRP A CA 1
ATOM 4665 C C . TRP A 1 604 ? -19.918 -10.742 21.135 1.00 85.38 604 TRP A C 1
ATOM 4667 O O . TRP A 1 604 ? -19.851 -11.892 21.565 1.00 85.38 604 TRP A O 1
ATOM 4677 N N . THR A 1 605 ? -21.055 -10.232 20.648 1.00 81.56 605 THR A N 1
ATOM 4678 C CA . THR A 1 605 ? -22.327 -10.975 20.586 1.00 81.56 605 THR A CA 1
ATOM 4679 C C . THR A 1 605 ? -22.490 -11.742 19.270 1.00 81.56 605 THR A C 1
ATOM 4681 O O . THR A 1 605 ? -22.748 -12.943 19.299 1.00 81.56 605 THR A O 1
ATOM 4684 N N . ASP A 1 606 ? -22.325 -11.067 18.125 1.00 81.44 606 ASP A N 1
ATOM 4685 C CA . ASP A 1 606 ? -22.574 -11.638 16.791 1.00 81.44 606 ASP A CA 1
ATOM 4686 C C . ASP A 1 606 ? -21.315 -11.660 15.896 1.00 81.44 606 ASP A C 1
ATOM 4688 O O . ASP A 1 606 ? -21.132 -12.582 15.100 1.00 81.44 606 ASP A O 1
ATOM 4692 N N . GLY A 1 607 ? -20.426 -10.666 16.020 1.00 82.69 607 GLY A N 1
ATOM 4693 C CA . GLY A 1 607 ? -19.312 -10.433 15.086 1.00 82.69 607 GLY A CA 1
ATOM 4694 C C . GLY A 1 607 ? -18.287 -11.570 14.989 1.00 82.69 607 GLY A C 1
ATOM 4695 O O . GLY A 1 607 ? -17.874 -11.921 13.884 1.00 82.69 607 GLY A O 1
ATOM 4696 N N . ILE A 1 608 ? -17.934 -12.222 16.105 1.00 84.75 608 ILE A N 1
ATOM 4697 C CA . ILE A 1 608 ? -17.006 -13.380 16.114 1.00 84.75 608 ILE A CA 1
ATOM 4698 C C . ILE A 1 608 ? -17.484 -14.516 15.185 1.00 84.75 608 ILE A C 1
ATOM 4700 O O . ILE A 1 608 ? -16.666 -15.210 14.570 1.00 84.75 608 ILE A O 1
ATOM 4704 N N . ALA A 1 609 ? -18.804 -14.696 15.064 1.00 84.00 609 ALA A N 1
ATOM 4705 C CA . ALA A 1 609 ? -19.423 -15.726 14.231 1.00 84.00 609 ALA A CA 1
ATOM 4706 C C . ALA A 1 609 ? -19.558 -15.325 12.747 1.00 84.00 609 ALA A C 1
ATOM 4708 O O . ALA A 1 609 ? -19.929 -16.164 11.927 1.00 84.00 609 ALA A O 1
ATOM 4709 N N . VAL A 1 610 ? -19.266 -14.066 12.397 1.00 88.31 610 VAL A N 1
ATOM 4710 C CA . VAL A 1 610 ? -19.201 -13.577 11.007 1.00 88.31 610 VAL A CA 1
ATOM 4711 C C . VAL A 1 610 ? -17.786 -13.713 10.432 1.00 88.31 610 VAL A C 1
ATOM 4713 O O . VAL A 1 610 ? -17.637 -13.916 9.228 1.00 88.31 610 VAL A O 1
ATOM 4716 N N . LEU A 1 611 ? -16.752 -13.641 11.280 1.00 88.50 611 LEU A N 1
ATOM 4717 C CA . LEU A 1 611 ? -15.354 -13.796 10.866 1.00 88.50 611 LEU A CA 1
ATOM 4718 C C . LEU A 1 611 ? -15.086 -15.178 10.227 1.00 88.50 611 LEU A C 1
ATOM 4720 O O . LEU A 1 611 ? -15.662 -16.166 10.692 1.00 88.50 611 LEU A O 1
ATOM 4724 N N . PRO A 1 612 ? -14.171 -15.297 9.243 1.00 89.81 612 PRO A N 1
ATOM 4725 C CA . PRO A 1 612 ? -13.924 -16.553 8.524 1.00 89.81 612 PRO A CA 1
ATOM 4726 C C . PRO A 1 612 ? -13.525 -17.731 9.432 1.00 89.81 612 PRO A C 1
ATOM 4728 O O . PRO A 1 612 ? -12.840 -17.548 10.436 1.00 89.81 612 PRO A O 1
ATOM 4731 N N . ASP A 1 613 ? -13.970 -18.947 9.103 1.00 86.81 613 ASP A N 1
ATOM 4732 C CA . ASP A 1 613 ? -13.726 -20.166 9.904 1.00 86.81 613 ASP A CA 1
ATOM 4733 C C . ASP A 1 613 ? -12.303 -20.740 9.748 1.00 86.81 613 ASP A C 1
ATOM 4735 O O . ASP A 1 613 ? -11.902 -21.618 10.510 1.00 86.81 613 ASP A O 1
ATOM 4739 N N . ASP A 1 614 ? -11.546 -20.256 8.765 1.00 89.31 614 ASP A N 1
ATOM 4740 C CA . ASP A 1 614 ? -10.147 -20.597 8.491 1.00 89.31 614 ASP A CA 1
ATOM 4741 C C . ASP A 1 614 ? -9.131 -19.816 9.348 1.00 89.31 614 ASP A C 1
ATOM 4743 O O . ASP A 1 614 ? -7.944 -20.131 9.312 1.00 89.31 614 ASP A O 1
ATOM 4747 N N . TRP A 1 615 ? -9.576 -18.831 10.137 1.00 92.19 615 TRP A N 1
ATOM 4748 C CA . TRP A 1 615 ? -8.705 -18.048 11.023 1.00 92.19 615 TRP A CA 1
ATOM 4749 C C . TRP A 1 615 ? -8.556 -18.700 12.405 1.00 92.19 615 TRP A C 1
ATOM 4751 O O . TRP A 1 615 ? -9.543 -19.129 13.011 1.00 92.19 615 TRP A O 1
ATOM 4761 N N . GLU A 1 616 ? -7.347 -18.676 12.973 1.00 91.62 616 GLU A N 1
ATOM 4762 C CA . GLU A 1 616 ? -7.140 -19.002 14.386 1.00 91.62 616 GLU A CA 1
ATOM 4763 C C . GLU A 1 616 ? -7.597 -17.825 15.263 1.00 91.62 616 GLU A C 1
ATOM 4765 O O . GLU A 1 616 ? -6.894 -16.831 15.430 1.00 91.62 616 GLU A O 1
ATOM 4770 N N . LYS A 1 617 ? -8.810 -17.929 15.815 1.00 91.12 617 LYS A N 1
ATOM 4771 C CA . LYS A 1 617 ? -9.437 -16.899 16.660 1.00 91.12 617 LYS A CA 1
ATOM 4772 C C . LYS A 1 617 ? -9.078 -17.134 18.132 1.00 91.12 617 LYS A C 1
ATOM 4774 O O . LYS A 1 617 ? -9.643 -18.029 18.766 1.00 91.12 617 LYS A O 1
ATOM 4779 N N . ARG A 1 618 ? -8.174 -16.327 18.691 1.00 90.50 618 ARG A N 1
ATOM 4780 C CA . ARG A 1 618 ? -7.766 -16.379 20.104 1.00 90.50 618 ARG A CA 1
ATOM 4781 C C . ARG A 1 618 ? -8.543 -15.318 20.893 1.00 90.50 618 ARG A C 1
ATOM 4783 O O . ARG A 1 618 ? -8.265 -14.129 20.802 1.00 90.50 618 ARG A O 1
ATOM 4790 N N . VAL A 1 619 ? -9.575 -15.765 21.615 1.00 87.12 619 VAL A N 1
ATOM 4791 C CA . VAL A 1 619 ? -10.579 -14.924 22.301 1.00 87.12 619 VAL A CA 1
ATOM 4792 C C . VAL A 1 619 ? -10.647 -15.281 23.796 1.00 87.12 619 VAL A C 1
ATOM 4794 O O . VAL A 1 619 ? -10.618 -16.474 24.110 1.00 87.12 619 VAL A O 1
ATOM 4797 N N . PRO A 1 620 ? -10.797 -14.314 24.728 1.00 83.19 620 PRO A N 1
ATOM 4798 C CA . PRO A 1 620 ? -10.916 -14.603 26.157 1.00 83.19 620 PRO A CA 1
ATOM 4799 C C . PRO A 1 620 ? -12.183 -15.406 26.493 1.00 83.19 620 PRO A C 1
ATOM 4801 O O . PRO A 1 620 ? -13.284 -15.045 26.068 1.00 83.19 620 PRO A O 1
ATOM 4804 N N . ASP A 1 621 ? -12.048 -16.461 27.307 1.00 76.50 621 ASP A N 1
ATOM 4805 C CA . ASP A 1 621 ? -13.143 -17.387 27.668 1.00 76.50 621 ASP A CA 1
ATOM 4806 C C . ASP A 1 621 ? -14.402 -16.672 28.206 1.00 76.50 621 ASP A C 1
ATOM 4808 O O . ASP A 1 621 ? -15.526 -17.061 27.875 1.00 76.50 621 ASP A O 1
ATOM 4812 N N . ASP A 1 622 ? -14.218 -15.608 28.997 1.00 72.31 622 ASP A N 1
ATOM 4813 C CA . ASP A 1 622 ? -15.300 -14.817 29.605 1.00 72.31 622 ASP A CA 1
ATOM 4814 C C . ASP A 1 622 ? -16.078 -13.954 28.589 1.00 72.31 622 ASP A C 1
ATOM 4816 O O . ASP A 1 622 ? -17.235 -13.605 28.836 1.00 72.31 622 ASP A O 1
ATOM 4820 N N . LEU A 1 623 ? -15.470 -13.615 27.444 1.00 73.25 623 LEU A N 1
ATOM 4821 C CA . LEU A 1 623 ? -16.069 -12.790 26.382 1.00 73.25 623 LEU A CA 1
ATOM 4822 C C . LEU A 1 623 ? -16.542 -13.619 25.179 1.00 73.25 623 LEU A C 1
ATOM 4824 O O . LEU A 1 623 ? -17.407 -13.176 24.430 1.00 73.25 623 LEU A O 1
ATOM 4828 N N . ALA A 1 624 ? -16.079 -14.863 25.036 1.00 65.62 624 ALA A N 1
ATOM 4829 C CA . ALA A 1 624 ? -16.488 -15.770 23.961 1.00 65.62 624 ALA A CA 1
ATOM 4830 C C . ALA A 1 624 ? -17.992 -16.144 23.961 1.00 65.62 624 ALA A C 1
ATOM 4832 O O . ALA A 1 624 ? -18.454 -16.805 23.027 1.00 65.62 624 ALA A O 1
ATOM 4833 N N . LYS A 1 625 ? -18.751 -15.804 25.020 1.00 66.94 625 LYS A N 1
ATOM 4834 C CA . LYS A 1 625 ? -20.190 -16.113 25.187 1.00 66.94 625 LYS A CA 1
ATOM 4835 C C . LYS A 1 625 ? -20.966 -15.009 25.919 1.00 66.94 625 LYS A C 1
ATOM 4837 O O . LYS A 1 625 ? -21.707 -15.286 26.866 1.00 66.94 625 LYS A O 1
ATOM 4842 N N . VAL A 1 626 ? -20.819 -13.761 25.478 1.00 69.38 626 VAL A N 1
ATOM 4843 C CA . VAL A 1 626 ? -21.668 -12.653 25.947 1.00 69.38 626 VAL A CA 1
ATOM 4844 C C . VAL A 1 626 ? -23.145 -12.955 25.658 1.00 69.38 626 VAL A C 1
ATOM 4846 O O . VAL A 1 626 ? -23.505 -13.407 24.575 1.00 69.38 626 VAL A O 1
ATOM 4849 N N . ASN A 1 627 ? -24.020 -12.695 26.634 1.00 72.25 627 ASN A N 1
ATOM 4850 C CA . ASN A 1 627 ? -25.471 -12.808 26.477 1.00 72.25 627 ASN A CA 1
ATOM 4851 C C . ASN A 1 627 ? -26.141 -11.487 26.875 1.00 72.25 627 ASN A C 1
ATOM 4853 O O . ASN A 1 627 ? -26.100 -11.095 28.047 1.00 72.25 627 ASN A O 1
ATOM 4857 N N . VAL A 1 628 ? -26.752 -10.814 25.898 1.00 75.94 628 VAL A N 1
ATOM 4858 C CA . VAL A 1 628 ? -27.453 -9.537 26.074 1.00 75.94 628 VAL A CA 1
ATOM 4859 C C . VAL A 1 628 ? -28.963 -9.775 26.117 1.00 75.94 628 VAL A C 1
ATOM 4861 O O . VAL A 1 628 ? -29.574 -10.228 25.150 1.00 75.94 628 VAL A O 1
ATOM 4864 N N . ARG A 1 629 ? -29.589 -9.439 27.246 1.00 80.38 629 ARG A N 1
ATOM 4865 C CA . ARG A 1 629 ? -31.041 -9.527 27.441 1.00 80.38 629 ARG A CA 1
ATOM 4866 C C . ARG A 1 629 ? -31.752 -8.392 26.711 1.00 80.38 629 ARG A C 1
ATOM 4868 O O . ARG A 1 629 ? -31.296 -7.254 26.729 1.00 80.38 629 ARG A O 1
ATOM 4875 N N . SER A 1 630 ? -32.926 -8.658 26.142 1.00 73.94 630 SER A N 1
ATOM 4876 C CA . SER A 1 630 ? -33.733 -7.626 25.470 1.00 73.94 630 SER A CA 1
ATOM 4877 C C . SER A 1 630 ? -34.481 -6.689 26.428 1.00 73.94 630 SER A C 1
ATOM 4879 O O . SER A 1 630 ? -34.915 -5.610 26.023 1.00 73.94 630 SER A O 1
ATOM 4881 N N . THR A 1 631 ? -34.694 -7.107 27.679 1.00 81.44 631 THR A N 1
ATOM 4882 C CA . THR A 1 631 ? -35.531 -6.376 28.640 1.00 81.44 631 THR A CA 1
ATOM 4883 C C . THR A 1 631 ? -34.706 -5.337 29.409 1.00 81.44 631 THR A C 1
ATOM 4885 O O . THR A 1 631 ? -33.716 -5.707 30.047 1.00 81.44 631 THR A O 1
ATOM 4888 N N . PRO A 1 632 ? -35.099 -4.048 29.396 1.00 83.12 632 PRO A N 1
ATOM 4889 C CA . PRO A 1 632 ? -34.355 -2.985 30.063 1.00 83.12 632 PRO A CA 1
ATOM 4890 C C . PRO A 1 632 ? -34.404 -3.103 31.588 1.00 83.12 632 PRO A C 1
ATOM 4892 O O . PRO A 1 632 ? -35.345 -3.662 32.155 1.00 83.12 632 PRO A O 1
ATOM 4895 N N . VAL A 1 633 ? -33.402 -2.529 32.252 1.00 85.94 633 VAL A N 1
ATOM 4896 C CA . VAL A 1 633 ? -33.329 -2.475 33.720 1.00 85.94 633 VAL A CA 1
ATOM 4897 C C . VAL A 1 633 ? -34.450 -1.600 34.288 1.00 85.94 633 VAL A C 1
ATOM 4899 O O . VAL A 1 633 ? -34.554 -0.420 33.960 1.00 85.94 633 VAL A O 1
ATOM 4902 N N . GLY A 1 634 ? -35.273 -2.174 35.167 1.00 84.75 634 GLY A N 1
ATOM 4903 C CA . GLY A 1 634 ? -36.353 -1.489 35.875 1.00 84.75 634 GLY A CA 1
ATOM 4904 C C . GLY A 1 634 ? -36.057 -1.297 37.364 1.00 84.75 634 GLY A C 1
ATOM 4905 O O . GLY A 1 634 ? -35.450 -2.152 38.013 1.00 84.75 634 GLY A O 1
ATOM 4906 N N . ALA A 1 635 ? -36.523 -0.182 37.924 1.00 87.25 635 ALA A N 1
ATOM 4907 C CA . ALA A 1 635 ? -36.461 0.090 39.358 1.00 87.25 635 ALA A CA 1
ATOM 4908 C C . ALA A 1 635 ? -37.658 -0.528 40.106 1.00 87.25 635 ALA A C 1
ATOM 4910 O O . ALA A 1 635 ? -38.805 -0.407 39.672 1.00 87.25 635 ALA A O 1
ATOM 4911 N N . GLN A 1 636 ? -37.397 -1.135 41.265 1.00 86.00 636 GLN A N 1
ATOM 4912 C CA . GLN A 1 636 ? -38.404 -1.533 42.250 1.00 86.00 636 GLN A CA 1
ATOM 4913 C C . GLN A 1 636 ? -38.131 -0.831 43.581 1.00 86.00 636 GLN A C 1
ATOM 4915 O O . GLN A 1 636 ? -36.997 -0.807 44.060 1.00 86.00 636 GLN A O 1
ATOM 4920 N N . MET A 1 637 ? -39.184 -0.296 44.200 1.00 87.38 637 MET A N 1
ATOM 4921 C CA . MET A 1 637 ? -39.093 0.511 45.421 1.00 87.38 637 MET A CA 1
ATOM 4922 C C . MET A 1 637 ? -39.937 -0.102 46.539 1.00 87.38 637 MET A C 1
ATOM 4924 O O . MET A 1 637 ? -41.094 -0.480 46.335 1.00 87.38 637 MET A O 1
ATOM 4928 N N . ARG A 1 638 ? -39.403 -0.152 47.758 1.00 86.88 638 ARG A N 1
ATOM 4929 C CA . ARG A 1 638 ? -40.155 -0.470 48.975 1.00 86.88 638 ARG A CA 1
ATOM 4930 C C . ARG A 1 638 ? -40.003 0.663 49.977 1.00 86.88 638 ARG A C 1
ATOM 4932 O O . ARG A 1 638 ? -38.900 1.139 50.218 1.00 86.88 638 ARG A O 1
ATOM 4939 N N . VAL A 1 639 ? -41.120 1.081 50.568 1.00 86.69 639 VAL A N 1
ATOM 4940 C CA . VAL A 1 639 ? -41.136 2.149 51.576 1.00 86.69 639 VAL A CA 1
ATOM 4941 C C . VAL A 1 639 ? -41.858 1.670 52.823 1.00 86.69 639 VAL A C 1
ATOM 4943 O O . VAL A 1 639 ? -43.019 1.252 52.758 1.00 86.69 639 VAL A O 1
ATOM 4946 N N . SER A 1 640 ? -41.178 1.769 53.963 1.00 84.62 640 SER A N 1
ATOM 4947 C CA . SER A 1 640 ? -41.739 1.496 55.285 1.00 84.62 640 SER A CA 1
ATOM 4948 C C . SER A 1 640 ? -41.574 2.707 56.208 1.00 84.62 640 SER A C 1
ATOM 4950 O O . SER A 1 640 ? -40.760 3.588 55.945 1.00 84.62 640 SER A O 1
ATOM 4952 N N . SER A 1 641 ? -42.370 2.776 57.275 1.00 81.81 641 SER A N 1
ATOM 4953 C CA . SER A 1 641 ? -42.316 3.847 58.276 1.00 81.81 641 SER A CA 1
ATOM 4954 C C . SER A 1 641 ? -42.370 3.231 59.665 1.00 81.81 641 SER A C 1
ATOM 4956 O O . SER A 1 641 ? -43.193 2.347 59.911 1.00 81.81 641 SER A O 1
ATOM 4958 N N . GLY A 1 642 ? -41.521 3.715 60.565 1.00 78.06 642 GLY A N 1
ATOM 4959 C CA . GLY A 1 642 ? -41.574 3.423 61.993 1.00 78.06 642 GLY A CA 1
ATOM 4960 C C . GLY A 1 642 ? -41.957 4.656 62.807 1.00 78.06 642 GLY A C 1
ATOM 4961 O O . GLY A 1 642 ? -42.467 5.639 62.271 1.00 78.06 642 GLY A O 1
ATOM 4962 N N . VAL A 1 643 ? -41.686 4.598 64.111 1.00 69.88 643 VAL A N 1
ATOM 4963 C CA . VAL A 1 643 ? -41.740 5.768 64.999 1.00 69.88 643 VAL A CA 1
ATOM 4964 C C . VAL A 1 643 ? -40.537 6.657 64.678 1.00 69.88 643 VAL A C 1
ATOM 4966 O O . VAL A 1 643 ? -39.404 6.218 64.849 1.00 69.88 643 VAL A O 1
ATOM 4969 N N . ASP A 1 644 ? -40.801 7.868 64.193 1.00 73.75 644 ASP A N 1
ATOM 4970 C CA . ASP A 1 644 ? -39.844 8.943 63.885 1.00 73.75 644 ASP A CA 1
ATOM 4971 C C . ASP A 1 644 ? -38.873 8.703 62.694 1.00 73.75 644 ASP A C 1
ATOM 4973 O O . ASP A 1 644 ? -37.973 9.513 62.461 1.00 73.75 644 ASP A O 1
ATOM 4977 N N . TRP A 1 645 ? -39.050 7.639 61.892 1.00 83.12 645 TRP A N 1
ATOM 4978 C CA . TRP A 1 645 ? -38.205 7.340 60.713 1.00 83.12 645 TRP A CA 1
ATOM 4979 C C . TRP A 1 645 ? -38.940 6.635 59.557 1.00 83.12 645 TRP A C 1
ATOM 4981 O O . TRP A 1 645 ? -39.972 5.988 59.747 1.00 83.12 645 TRP A O 1
ATOM 4991 N N . LEU A 1 646 ? -38.348 6.719 58.362 1.00 83.75 646 LEU A N 1
ATOM 4992 C CA . LEU A 1 646 ? -38.711 6.004 57.131 1.00 83.75 646 LEU A CA 1
ATOM 4993 C C . LEU A 1 646 ? -37.576 5.051 56.709 1.00 83.75 646 LEU A C 1
ATOM 4995 O O . LEU A 1 646 ? -36.406 5.390 56.883 1.00 83.75 646 LEU A O 1
ATOM 4999 N N . SER A 1 647 ? -37.898 3.894 56.120 1.00 84.75 647 SER A N 1
ATOM 5000 C CA . SER A 1 647 ? -36.934 3.107 55.328 1.00 84.75 647 SER A CA 1
ATOM 5001 C C . SER A 1 647 ? -37.302 3.154 53.851 1.00 84.75 647 SER A C 1
ATOM 5003 O O . SER A 1 647 ? -38.483 3.173 53.487 1.00 84.75 647 SER A O 1
ATOM 5005 N N . LEU A 1 648 ? -36.266 3.173 53.017 1.00 85.81 648 LEU A N 1
ATOM 5006 C CA . LEU A 1 648 ? -36.341 3.149 51.566 1.00 85.81 648 LEU A CA 1
ATOM 5007 C C . LEU A 1 648 ? -35.412 2.040 51.077 1.00 85.81 648 LEU A C 1
ATOM 5009 O O . LEU A 1 648 ? -34.194 2.216 51.094 1.00 85.81 648 LEU A O 1
ATOM 5013 N N . ASP A 1 649 ? -35.997 0.934 50.624 1.00 85.62 649 ASP A N 1
ATOM 5014 C CA . ASP A 1 649 ? -35.263 -0.119 49.929 1.00 85.62 649 ASP A CA 1
ATOM 5015 C C . ASP A 1 649 ? -35.474 0.105 48.421 1.00 85.62 649 ASP A C 1
ATOM 5017 O O . ASP A 1 649 ? -36.609 0.055 47.939 1.00 85.62 649 ASP A O 1
ATOM 5021 N N . MET A 1 650 ? -34.402 0.372 47.674 1.00 84.44 650 MET A N 1
ATOM 5022 C CA . MET A 1 650 ? -34.418 0.460 46.209 1.00 84.44 650 MET A CA 1
ATOM 5023 C C . MET A 1 650 ? -33.635 -0.721 45.632 1.00 84.44 650 MET A C 1
ATOM 5025 O O . MET A 1 650 ? -32.550 -1.037 46.117 1.00 84.44 650 MET A O 1
ATOM 5029 N N . SER A 1 651 ? -34.166 -1.363 44.594 1.00 87.25 651 SER A N 1
ATOM 5030 C CA . SER A 1 651 ? -33.497 -2.465 43.897 1.00 87.25 651 SER A CA 1
ATOM 5031 C C . SER A 1 651 ? -33.739 -2.388 42.394 1.00 87.25 651 SER A C 1
ATOM 5033 O O . SER A 1 651 ? -34.888 -2.321 41.956 1.00 87.25 651 SER A O 1
ATOM 5035 N N . PHE A 1 652 ? -32.666 -2.439 41.608 1.00 88.94 652 PHE A N 1
ATOM 5036 C CA . PHE A 1 652 ? -32.718 -2.439 40.148 1.00 88.94 652 PHE A CA 1
ATOM 5037 C C . PHE A 1 652 ? -32.662 -3.877 39.633 1.00 88.94 652 PHE A C 1
ATOM 5039 O O . PHE A 1 652 ? -31.822 -4.663 40.070 1.00 88.94 652 PHE A O 1
ATOM 5046 N N . THR A 1 653 ? -33.581 -4.246 38.740 1.00 88.44 653 THR A N 1
ATOM 5047 C CA . THR A 1 653 ? -33.698 -5.621 38.235 1.00 88.44 653 THR A CA 1
ATOM 5048 C C . THR A 1 653 ? -34.118 -5.657 36.770 1.00 88.44 653 THR A C 1
ATOM 5050 O O . THR A 1 653 ? -34.811 -4.763 36.289 1.00 88.44 653 THR A O 1
ATOM 5053 N N . THR A 1 654 ? -33.765 -6.732 36.072 1.00 86.75 654 THR A N 1
ATOM 5054 C CA . THR A 1 654 ? -34.419 -7.134 34.820 1.00 86.75 654 THR A CA 1
ATOM 5055 C C . THR A 1 654 ? -34.630 -8.642 34.838 1.00 86.75 654 THR A C 1
ATOM 5057 O O . THR A 1 654 ? -33.781 -9.383 35.329 1.00 86.75 654 THR A O 1
ATOM 5060 N N . GLU A 1 655 ? -35.800 -9.100 34.383 1.00 81.88 655 GLU A N 1
ATOM 5061 C CA . GLU A 1 655 ? -36.148 -10.532 34.278 1.00 81.88 655 GLU A CA 1
ATOM 5062 C C . GLU A 1 655 ? -35.885 -11.366 35.560 1.00 81.88 655 GLU A C 1
ATOM 5064 O O . GLU A 1 655 ? -35.674 -12.576 35.503 1.00 81.88 655 GLU A O 1
ATOM 5069 N N . GLY A 1 656 ? -35.919 -10.725 36.734 1.00 78.44 656 GLY A N 1
ATOM 5070 C CA . GLY A 1 656 ? -35.684 -11.352 38.040 1.00 78.44 656 GLY A CA 1
ATOM 5071 C C . GLY A 1 656 ? -34.226 -11.396 38.521 1.00 78.44 656 GLY A C 1
ATOM 5072 O O . GLY A 1 656 ? -33.998 -11.857 39.638 1.00 78.44 656 GLY A O 1
ATOM 5073 N N . VAL A 1 657 ? -33.256 -10.900 37.745 1.00 85.81 657 VAL A N 1
ATOM 5074 C CA . VAL A 1 657 ? -31.852 -10.746 38.173 1.00 85.81 657 VAL A CA 1
ATOM 5075 C C . VAL A 1 657 ? -31.570 -9.289 38.545 1.00 85.81 657 VAL A C 1
ATOM 5077 O O . VAL A 1 657 ? -32.101 -8.365 37.927 1.00 85.81 657 VAL A O 1
ATOM 5080 N N . ALA A 1 658 ? -30.770 -9.088 39.594 1.00 85.62 658 ALA A N 1
ATOM 5081 C CA . ALA A 1 658 ? -30.427 -7.773 40.126 1.00 85.62 658 ALA A CA 1
ATOM 5082 C C . ALA A 1 658 ? -29.201 -7.152 39.436 1.00 85.62 658 ALA A C 1
ATOM 5084 O O . ALA A 1 658 ? -28.262 -7.857 39.055 1.00 85.62 658 ALA A O 1
ATOM 5085 N N . VAL A 1 659 ? -29.222 -5.823 39.339 1.00 87.81 659 VAL A N 1
ATOM 5086 C CA . VAL A 1 659 ? -28.113 -4.957 38.914 1.00 87.81 659 VAL A CA 1
ATOM 5087 C C . VAL A 1 659 ? -27.597 -4.205 40.142 1.00 87.81 659 VAL A C 1
ATOM 5089 O O . VAL A 1 659 ? -28.401 -3.771 40.972 1.00 87.81 659 VAL A O 1
ATOM 5092 N N . ASP A 1 660 ? -26.281 -4.026 40.259 1.00 86.50 660 ASP A N 1
ATOM 5093 C CA . ASP A 1 660 ? -25.714 -3.175 41.307 1.00 86.50 660 ASP A CA 1
ATOM 5094 C C . ASP A 1 660 ? -25.968 -1.679 41.036 1.00 86.50 660 ASP A C 1
ATOM 5096 O O . ASP A 1 660 ? -25.883 -1.206 39.903 1.00 86.50 660 ASP A O 1
ATOM 5100 N N . ALA A 1 661 ? -26.291 -0.918 42.082 1.00 82.81 661 ALA A N 1
ATOM 5101 C CA . ALA A 1 661 ? -26.680 0.485 41.942 1.00 82.81 661 ALA A CA 1
ATOM 5102 C C . ALA A 1 661 ? -25.498 1.424 41.633 1.00 82.81 661 ALA A C 1
ATOM 5104 O O . ALA A 1 661 ? -25.697 2.435 40.957 1.00 82.81 661 ALA A O 1
ATOM 5105 N N . ASP A 1 662 ? -24.288 1.107 42.102 1.00 83.38 662 ASP A N 1
ATOM 5106 C CA . ASP A 1 662 ? -23.087 1.878 41.786 1.00 83.38 662 ASP A CA 1
ATOM 5107 C C . ASP A 1 662 ? -22.536 1.488 40.405 1.00 83.38 662 ASP A C 1
ATOM 5109 O O . ASP A 1 662 ? -22.149 2.382 39.651 1.00 83.38 662 ASP A O 1
ATOM 5113 N N . GLU A 1 663 ? -22.619 0.216 39.987 1.00 81.94 663 GLU A N 1
ATOM 5114 C CA . GLU A 1 663 ? -22.322 -0.160 38.591 1.00 81.94 663 GLU A CA 1
ATOM 5115 C C . GLU A 1 663 ? -23.295 0.509 37.603 1.00 81.94 663 GLU A C 1
ATOM 5117 O O . GLU A 1 663 ? -22.875 1.043 36.577 1.00 81.94 663 GLU A O 1
ATOM 5122 N N . LEU A 1 664 ? -24.592 0.558 37.926 1.00 84.56 664 LEU A N 1
ATOM 5123 C CA . LEU A 1 664 ? -25.614 1.216 37.105 1.00 84.56 664 LEU A CA 1
ATOM 5124 C C . LEU A 1 664 ? -25.411 2.736 37.016 1.00 84.56 664 LEU A C 1
ATOM 5126 O O . LEU A 1 664 ? -25.637 3.332 35.961 1.00 84.56 664 LEU A O 1
ATOM 5130 N N . ARG A 1 665 ? -24.914 3.364 38.088 1.00 82.75 665 ARG A N 1
ATOM 5131 C CA . ARG A 1 665 ? -24.474 4.764 38.067 1.00 82.75 665 ARG A CA 1
ATOM 5132 C C . ARG A 1 665 ? -23.224 4.941 37.198 1.00 82.75 665 ARG A C 1
ATOM 5134 O O . ARG A 1 665 ? -23.232 5.783 36.304 1.00 82.75 665 ARG A O 1
ATOM 5141 N N . MET A 1 666 ? -22.202 4.098 37.365 1.00 80.69 666 MET A N 1
ATOM 5142 C CA . MET A 1 666 ? -21.000 4.092 36.516 1.00 80.69 666 MET A CA 1
ATOM 5143 C C . MET A 1 666 ? -21.298 3.758 35.045 1.00 80.69 666 MET A C 1
ATOM 5145 O O . MET A 1 666 ? -20.503 4.096 34.168 1.00 80.69 666 MET A O 1
ATOM 5149 N N . CYS A 1 667 ? -22.392 3.057 34.744 1.00 81.38 667 CYS A N 1
ATOM 5150 C CA . CYS A 1 667 ? -22.878 2.828 33.384 1.00 81.38 667 CYS A CA 1
ATOM 5151 C C . CYS A 1 667 ? -23.289 4.171 32.759 1.00 81.38 667 CYS A C 1
ATOM 5153 O O . CYS A 1 667 ? -22.691 4.601 31.772 1.00 81.38 667 CYS A O 1
ATOM 5155 N N . LEU A 1 668 ? -24.210 4.884 33.415 1.00 83.19 668 LEU A N 1
ATOM 5156 C CA . LEU A 1 668 ? -24.747 6.164 32.949 1.00 83.19 668 LEU A CA 1
ATOM 5157 C C . LEU A 1 668 ? -23.713 7.303 32.937 1.00 83.19 668 LEU A C 1
ATOM 5159 O O . LEU A 1 668 ? -23.686 8.073 31.981 1.00 83.19 668 LEU A O 1
ATOM 5163 N N . GLU A 1 669 ? -22.839 7.395 33.945 1.00 80.50 669 GLU A N 1
ATOM 5164 C CA . GLU A 1 669 ? -21.782 8.423 34.023 1.00 80.50 669 GLU A CA 1
ATOM 5165 C C . GLU A 1 669 ? -20.784 8.336 32.855 1.00 80.50 669 GLU A C 1
ATOM 5167 O O . GLU A 1 669 ? -20.302 9.361 32.381 1.00 80.50 669 GLU A O 1
ATOM 5172 N N . HIS A 1 670 ? -20.525 7.127 32.344 1.00 76.19 670 HIS A N 1
ATOM 5173 C CA . HIS A 1 670 ? -19.664 6.892 31.176 1.00 76.19 670 HIS A CA 1
ATOM 5174 C C . HIS A 1 670 ? -20.455 6.830 29.855 1.00 76.19 670 HIS A C 1
ATOM 5176 O O . HIS A 1 670 ? -19.921 6.395 28.838 1.00 76.19 670 HIS A O 1
ATOM 5182 N N . GLY A 1 671 ? -21.740 7.208 29.860 1.00 70.88 671 GLY A N 1
ATOM 5183 C CA . GLY A 1 671 ? -22.606 7.189 28.677 1.00 70.88 671 GLY A CA 1
ATOM 5184 C C . GLY A 1 671 ? -22.931 5.794 28.129 1.00 70.88 671 GLY A C 1
ATOM 5185 O O . GLY A 1 671 ? -23.476 5.695 27.034 1.00 70.88 671 GLY A O 1
ATOM 5186 N N . ARG A 1 672 ? -22.618 4.717 28.863 1.00 74.19 672 ARG A N 1
ATOM 5187 C CA . ARG A 1 672 ? -22.840 3.334 28.420 1.00 74.19 672 ARG A CA 1
ATOM 5188 C C . ARG A 1 672 ? -24.335 3.013 28.396 1.00 74.19 672 ARG A C 1
ATOM 5190 O O . ARG A 1 672 ? -25.100 3.475 29.242 1.00 74.19 672 ARG A O 1
ATOM 5197 N N . HIS A 1 673 ? -24.756 2.199 27.431 1.00 76.81 673 HIS A N 1
ATOM 5198 C CA . HIS A 1 673 ? -26.157 1.791 27.265 1.00 76.81 673 HIS A CA 1
ATOM 5199 C C . HIS A 1 673 ? -26.440 0.364 27.754 1.00 76.81 673 HIS A C 1
ATOM 5201 O O . HIS A 1 673 ? -27.571 -0.108 27.656 1.00 76.81 673 HIS A O 1
ATOM 5207 N N . LEU A 1 674 ? -25.433 -0.311 28.317 1.00 79.50 674 LEU A N 1
ATOM 5208 C CA . LEU A 1 674 ? -25.473 -1.692 28.796 1.00 79.50 674 LEU A CA 1
ATOM 5209 C C . LEU A 1 674 ? -24.751 -1.805 30.148 1.00 79.50 674 LEU A C 1
ATOM 5211 O O . LEU A 1 674 ? -23.670 -1.241 30.332 1.00 79.50 674 LEU A O 1
ATOM 5215 N N . VAL A 1 675 ? -25.346 -2.547 31.083 1.00 82.44 675 VAL A N 1
ATOM 5216 C CA . VAL A 1 675 ? -24.801 -2.825 32.427 1.00 82.44 675 VAL A CA 1
ATOM 5217 C C . VAL A 1 675 ? -24.698 -4.332 32.654 1.00 82.44 675 VAL A C 1
ATOM 5219 O O . VAL A 1 675 ? -25.487 -5.089 32.074 1.00 82.44 675 VAL A O 1
ATOM 5222 N N . LYS A 1 676 ? -23.743 -4.776 33.480 1.00 80.69 676 LYS A N 1
ATOM 5223 C CA . LYS A 1 676 ? -23.635 -6.177 33.888 1.00 80.69 676 LYS A CA 1
ATOM 5224 C C . LYS A 1 676 ? -24.697 -6.510 34.939 1.00 80.69 676 LYS A C 1
ATOM 5226 O O . LYS A 1 676 ? -25.191 -5.656 35.677 1.00 80.69 676 LYS A O 1
ATOM 5231 N N . LEU A 1 677 ? -25.069 -7.779 34.989 1.00 85.06 677 LEU A N 1
ATOM 5232 C CA . LEU A 1 677 ? -25.978 -8.355 35.972 1.00 85.06 677 LEU A CA 1
ATOM 5233 C C . LEU A 1 677 ? -25.213 -9.246 36.948 1.00 85.06 677 LEU A C 1
ATOM 5235 O O . LEU A 1 677 ? -24.139 -9.763 36.639 1.00 85.06 677 LEU A O 1
ATOM 5239 N N . ALA A 1 678 ? -25.810 -9.501 38.114 1.00 82.19 678 ALA A N 1
ATOM 5240 C CA . ALA A 1 678 ? -25.231 -10.373 39.139 1.00 82.19 678 ALA A CA 1
ATOM 5241 C C . ALA A 1 678 ? -25.017 -11.844 38.699 1.00 82.19 678 ALA A C 1
ATOM 5243 O O . ALA A 1 678 ? -24.405 -12.614 39.436 1.00 82.19 678 ALA A O 1
ATOM 5244 N N . ASP A 1 679 ? -25.513 -12.245 37.521 1.00 79.31 679 ASP A N 1
ATOM 5245 C CA . ASP A 1 679 ? -25.280 -13.554 36.890 1.00 79.31 679 ASP A CA 1
ATOM 5246 C C . ASP A 1 679 ? -24.232 -13.527 35.756 1.00 79.31 679 ASP A C 1
ATOM 5248 O O . ASP A 1 679 ? -23.978 -14.558 35.137 1.00 79.31 679 ASP A O 1
ATOM 5252 N N . GLY A 1 680 ? -23.633 -12.365 35.473 1.00 74.38 680 GLY A N 1
ATOM 5253 C CA . GLY A 1 680 ? -22.664 -12.159 34.395 1.00 74.38 680 GLY A CA 1
ATOM 5254 C C . GLY A 1 680 ? -23.261 -11.819 33.024 1.00 74.38 680 GLY A C 1
ATOM 5255 O O . GLY A 1 680 ? -22.497 -11.482 32.123 1.00 74.38 680 GLY A O 1
ATOM 5256 N N . SER A 1 681 ? -24.588 -11.858 32.854 1.00 81.00 681 SER A N 1
ATOM 5257 C CA . SER A 1 681 ? -25.249 -11.389 31.625 1.00 81.00 681 SER A CA 1
ATOM 5258 C C . SER A 1 681 ? -25.322 -9.856 31.560 1.00 81.00 681 SER A C 1
ATOM 5260 O O . SER A 1 681 ? -25.026 -9.170 32.539 1.00 81.00 681 SER A O 1
ATOM 5262 N N . TYR A 1 682 ? -25.710 -9.304 30.408 1.00 81.00 682 TYR A N 1
ATOM 5263 C CA . TYR A 1 682 ? -25.828 -7.856 30.199 1.00 81.00 682 TYR A CA 1
ATOM 5264 C C . TYR A 1 682 ? -27.263 -7.453 29.860 1.00 81.00 682 TYR A C 1
ATOM 5266 O O . TYR A 1 682 ? -28.012 -8.234 29.271 1.00 81.00 682 TYR A O 1
ATOM 5274 N N . 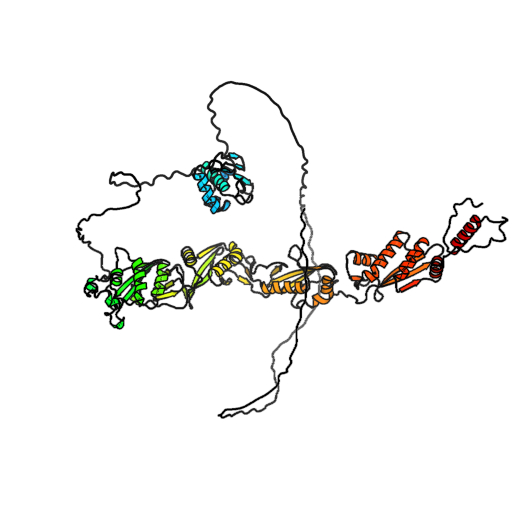ALA A 1 683 ? -27.657 -6.228 30.215 1.00 83.00 683 ALA A N 1
ATOM 5275 C CA . ALA A 1 683 ? -28.983 -5.698 29.898 1.00 83.00 683 ALA A CA 1
ATOM 5276 C C . ALA A 1 683 ? -28.973 -4.197 29.570 1.00 83.00 683 ALA A C 1
ATOM 5278 O O . ALA A 1 683 ? -28.163 -3.453 30.133 1.00 83.00 683 ALA A O 1
ATOM 5279 N N . PRO A 1 684 ? -29.868 -3.737 28.673 1.00 83.69 684 PRO A N 1
ATOM 5280 C CA . PRO A 1 684 ? -29.896 -2.356 28.225 1.00 83.69 684 PRO A CA 1
ATOM 5281 C C . PRO A 1 684 ? -30.418 -1.407 29.307 1.00 83.69 684 PRO A C 1
ATOM 5283 O O . PRO A 1 684 ? -31.376 -1.697 30.030 1.00 83.69 684 PRO A O 1
ATOM 5286 N N . VAL A 1 685 ? -29.812 -0.227 29.371 1.00 84.62 685 VAL A N 1
ATOM 5287 C CA . VAL A 1 685 ? -30.140 0.845 30.311 1.00 84.62 685 VAL A CA 1
ATOM 5288 C C . VAL A 1 685 ? -30.516 2.088 29.518 1.00 84.62 685 VAL A C 1
ATOM 5290 O O . VAL A 1 685 ? -29.729 2.586 28.716 1.00 84.62 685 VAL A O 1
ATOM 5293 N N . ARG A 1 686 ? -31.709 2.638 29.765 1.00 82.00 686 ARG A N 1
ATOM 5294 C CA . ARG A 1 686 ? -32.071 3.965 29.253 1.00 82.00 686 ARG A CA 1
ATOM 5295 C C . ARG A 1 686 ? -31.854 4.999 30.343 1.00 82.00 686 ARG A C 1
ATOM 5297 O O . ARG A 1 686 ? -32.449 4.903 31.414 1.00 82.00 686 ARG A O 1
ATOM 5304 N N . ALA A 1 687 ? -31.084 6.040 30.038 1.00 79.25 687 ALA A N 1
ATOM 5305 C CA . ALA A 1 687 ? -30.883 7.169 30.946 1.00 79.25 687 ALA A CA 1
ATOM 5306 C C . ALA A 1 687 ? -32.210 7.835 31.370 1.00 79.25 687 ALA A C 1
ATOM 5308 O O . ALA A 1 687 ? -32.328 8.292 32.501 1.00 79.25 687 ALA A O 1
ATOM 5309 N N . GLN A 1 688 ? -33.226 7.824 30.499 1.00 78.88 688 GLN A N 1
ATOM 5310 C CA . GLN A 1 688 ? -34.573 8.333 30.794 1.00 78.88 688 GLN A CA 1
ATOM 5311 C C . GLN A 1 688 ? -35.345 7.471 31.809 1.00 78.88 688 GLN A C 1
ATOM 5313 O O . GLN A 1 688 ? -36.108 8.016 32.598 1.00 78.88 688 GLN A O 1
ATOM 5318 N N . ASP A 1 689 ? -35.133 6.150 31.813 1.00 75.88 689 ASP A N 1
ATOM 5319 C CA . ASP A 1 689 ? -35.891 5.214 32.657 1.00 75.88 689 ASP A CA 1
ATOM 5320 C C . ASP A 1 689 ? -35.315 5.130 34.088 1.00 75.88 689 ASP A C 1
ATOM 5322 O O . ASP A 1 689 ? -36.019 4.725 35.012 1.00 75.88 689 ASP A O 1
ATOM 5326 N N . VAL A 1 690 ? -34.032 5.487 34.280 1.00 83.00 690 VAL A N 1
ATOM 5327 C CA . VAL A 1 690 ? -33.287 5.233 35.535 1.00 83.00 690 VAL A CA 1
ATOM 5328 C C . VAL A 1 690 ? -32.488 6.440 36.061 1.00 83.00 690 VAL A C 1
ATOM 5330 O O . VAL A 1 690 ? -32.256 6.538 37.265 1.00 83.00 690 VAL A O 1
ATOM 5333 N N . GLY A 1 691 ? -32.082 7.386 35.207 1.00 83.81 691 GLY A N 1
ATOM 5334 C CA . GLY A 1 691 ? -31.169 8.476 35.580 1.00 83.81 691 GLY A CA 1
ATOM 5335 C C . GLY A 1 691 ? -31.709 9.385 36.687 1.00 83.81 691 GLY A C 1
ATOM 5336 O O . GLY A 1 691 ? -31.055 9.552 37.715 1.00 83.81 691 GLY A O 1
ATOM 5337 N N . GLU A 1 692 ? -32.934 9.904 36.536 1.00 84.75 692 GLU A N 1
ATOM 5338 C CA . GLU A 1 692 ? -33.553 10.738 37.580 1.00 84.75 692 GLU A CA 1
ATOM 5339 C C . GLU A 1 692 ? -33.812 9.940 38.873 1.00 84.75 692 GLU A C 1
ATOM 5341 O O . GLU A 1 692 ? -33.679 10.474 39.972 1.00 84.75 692 GLU A O 1
ATOM 5346 N N . ILE A 1 693 ? -34.113 8.639 38.771 1.00 86.19 693 ILE A N 1
ATOM 5347 C CA . ILE A 1 693 ? -34.315 7.768 39.941 1.00 86.19 693 ILE A CA 1
ATOM 5348 C C . ILE A 1 693 ? -33.028 7.698 40.776 1.00 86.19 693 ILE A C 1
ATOM 5350 O O . ILE A 1 693 ? -33.091 7.817 42.000 1.00 86.19 693 ILE A O 1
ATOM 5354 N N . LEU A 1 694 ? -31.864 7.556 40.131 1.00 84.94 694 LEU A N 1
ATOM 5355 C CA . LEU A 1 694 ? -30.558 7.536 40.798 1.00 84.94 694 LEU A CA 1
ATOM 5356 C C . LEU A 1 694 ? -30.166 8.909 41.367 1.00 84.94 694 LEU A C 1
ATOM 5358 O O . LEU A 1 694 ? -29.670 8.968 42.492 1.00 84.94 694 LEU A O 1
ATOM 5362 N N . GLU A 1 695 ? -30.439 10.006 40.652 1.00 85.69 695 GLU A N 1
ATOM 5363 C CA . GLU A 1 695 ? -30.200 11.375 41.141 1.00 85.69 695 GLU A CA 1
ATOM 5364 C C . GLU A 1 695 ? -31.018 11.663 42.415 1.00 85.69 695 GLU A C 1
ATOM 5366 O O . GLU A 1 695 ? -30.457 11.990 43.463 1.00 85.69 695 GLU A O 1
ATOM 5371 N N . ARG A 1 696 ? -32.340 11.442 42.372 1.00 84.88 696 ARG A N 1
ATOM 5372 C CA . ARG A 1 696 ? -33.250 11.623 43.522 1.00 84.88 696 ARG A CA 1
ATOM 5373 C C . ARG A 1 696 ? -32.875 10.707 44.691 1.00 84.88 696 ARG A C 1
ATOM 5375 O O . ARG A 1 696 ? -32.977 11.101 45.853 1.00 84.88 696 ARG A O 1
ATOM 5382 N N . MET A 1 697 ? -32.415 9.488 44.406 1.00 84.31 697 MET A N 1
ATOM 5383 C CA . MET A 1 697 ? -31.919 8.551 45.417 1.00 84.31 697 MET A CA 1
ATOM 5384 C C . MET A 1 697 ? -30.635 9.068 46.095 1.00 84.31 697 MET A C 1
ATOM 5386 O O . MET A 1 697 ? -30.513 8.974 47.320 1.00 84.31 697 MET A O 1
ATOM 5390 N N . ALA A 1 698 ? -29.713 9.674 45.340 1.00 82.75 698 ALA A N 1
ATOM 5391 C CA . ALA A 1 698 ? -28.522 10.318 45.890 1.00 82.75 698 ALA A CA 1
ATOM 5392 C C . ALA A 1 698 ? -28.874 11.546 46.755 1.00 82.75 698 ALA A C 1
ATOM 5394 O O . ALA A 1 698 ? -28.363 11.663 47.870 1.00 82.75 698 ALA A O 1
ATOM 5395 N N . GLU A 1 699 ? -29.807 12.405 46.320 1.00 82.94 699 GLU A N 1
ATOM 5396 C CA . GLU A 1 699 ? -30.298 13.553 47.110 1.00 82.94 699 GLU A CA 1
ATOM 5397 C C . GLU A 1 699 ? -30.888 13.149 48.473 1.00 82.94 699 GLU A C 1
ATOM 5399 O O . GLU A 1 699 ? -30.802 13.911 49.446 1.00 82.94 699 GLU A O 1
ATOM 5404 N N . ILE A 1 700 ? -31.514 11.969 48.543 1.00 83.19 700 ILE A N 1
ATOM 5405 C CA . ILE A 1 700 ? -32.106 11.403 49.760 1.00 83.19 700 ILE A CA 1
ATOM 5406 C C . ILE A 1 700 ? -31.018 10.832 50.679 1.00 83.19 700 ILE A C 1
ATOM 5408 O O . ILE A 1 700 ? -30.965 11.200 51.856 1.00 83.19 700 ILE A O 1
ATOM 5412 N N . TYR A 1 701 ? -30.132 9.969 50.167 1.00 79.62 701 TYR A N 1
ATOM 5413 C CA . TYR A 1 701 ? -29.100 9.327 50.993 1.00 79.62 701 TYR A CA 1
ATOM 5414 C C . TYR A 1 701 ? -27.962 10.272 51.410 1.00 79.62 701 TYR A C 1
ATOM 5416 O O . TYR A 1 701 ? -27.378 10.067 52.471 1.00 79.62 701 TYR A O 1
ATOM 5424 N N . ALA A 1 702 ? -27.703 11.360 50.677 1.00 73.75 702 ALA A N 1
ATOM 5425 C CA . ALA A 1 702 ? -26.787 12.419 51.117 1.00 73.75 702 ALA A CA 1
ATOM 54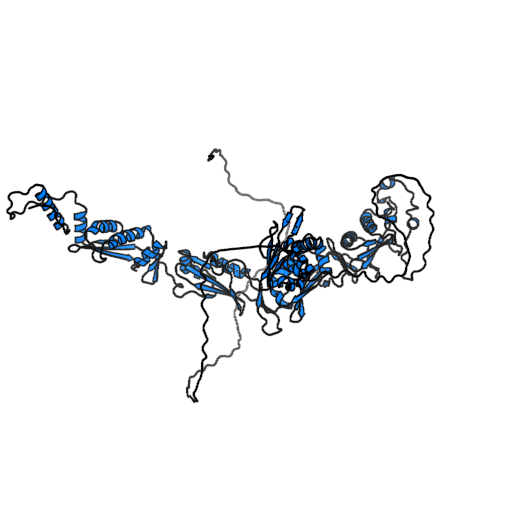26 C C . ALA A 1 702 ? -27.226 13.103 52.433 1.00 73.75 702 ALA A C 1
ATOM 5428 O O . ALA A 1 702 ? -26.425 13.775 53.080 1.00 73.75 702 ALA A O 1
ATOM 5429 N N . GLY A 1 703 ? -28.495 12.945 52.835 1.00 62.34 703 GLY A N 1
ATOM 5430 C CA . GLY A 1 703 ? -29.079 13.553 54.031 1.00 62.34 703 GLY A CA 1
ATOM 5431 C C . GLY A 1 703 ? -29.288 12.622 55.233 1.00 62.34 703 GLY A C 1
ATOM 5432 O O . GLY A 1 703 ? -29.968 13.042 56.170 1.00 62.34 703 GLY A O 1
ATOM 5433 N N . GLY A 1 704 ? -28.787 11.378 55.237 1.00 59.72 704 GLY A N 1
ATOM 5434 C CA . GLY A 1 704 ? -29.024 10.462 56.363 1.00 59.72 704 GLY A CA 1
ATOM 5435 C C . GLY A 1 704 ? -28.414 9.061 56.252 1.00 59.72 704 GLY A C 1
ATOM 5436 O O . GLY A 1 704 ? -27.687 8.736 55.321 1.00 59.72 704 GLY A O 1
ATOM 5437 N N . VAL A 1 705 ? -28.721 8.210 57.235 1.00 61.72 705 VAL A N 1
ATOM 5438 C CA . VAL A 1 705 ? -28.300 6.797 57.260 1.00 61.72 705 VAL A CA 1
ATOM 5439 C C . VAL A 1 705 ? -29.201 5.988 56.323 1.00 61.72 705 VAL A C 1
ATOM 5441 O O . VAL A 1 705 ? -30.421 6.084 56.449 1.00 61.72 705 VAL A O 1
ATOM 5444 N N . LYS A 1 706 ? -28.621 5.168 55.427 1.00 65.00 706 LYS A N 1
ATOM 5445 C CA . LYS A 1 706 ? -29.361 4.415 54.386 1.00 65.00 706 LYS A CA 1
ATOM 5446 C C . LYS A 1 706 ? -30.602 3.676 54.924 1.00 65.00 706 LYS A C 1
ATOM 5448 O O . LYS A 1 706 ? -31.672 3.791 54.335 1.00 65.00 706 LYS A O 1
ATOM 5453 N N . ASP A 1 707 ? -30.482 3.007 56.071 1.00 68.12 707 ASP A N 1
ATOM 5454 C CA . ASP A 1 707 ? -31.560 2.193 56.660 1.00 68.12 707 ASP A CA 1
ATOM 5455 C C . ASP A 1 707 ? -32.684 3.010 57.331 1.00 68.12 707 ASP A C 1
ATOM 5457 O O . ASP A 1 707 ? -33.782 2.491 57.550 1.00 68.12 707 ASP A O 1
ATOM 5461 N N . LYS A 1 708 ? -32.405 4.258 57.738 1.00 80.50 708 LYS A N 1
ATOM 5462 C CA . LYS A 1 708 ? -33.306 5.097 58.549 1.00 80.50 708 LYS A CA 1
ATOM 5463 C C . LYS A 1 708 ? -33.206 6.563 58.147 1.00 80.50 708 LYS A C 1
ATOM 5465 O O . LYS A 1 708 ? -32.438 7.344 58.713 1.00 80.50 708 LYS A O 1
ATOM 5470 N N . LEU A 1 709 ? -34.049 6.934 57.195 1.00 83.25 709 LEU A N 1
ATOM 5471 C CA . LEU A 1 709 ? -34.240 8.306 56.754 1.00 83.25 709 LEU A CA 1
ATOM 5472 C C . LEU A 1 709 ? -35.095 9.073 57.781 1.00 83.25 709 LEU A C 1
ATOM 5474 O O . LEU A 1 709 ? -36.107 8.542 58.252 1.00 83.25 709 LEU A O 1
ATOM 5478 N N . PRO A 1 710 ? -34.747 10.326 58.124 1.00 81.19 710 PRO A N 1
ATOM 5479 C CA . PRO A 1 710 ? -35.595 11.162 58.967 1.00 81.19 710 PRO A CA 1
ATOM 5480 C C . PRO A 1 710 ? -36.873 11.569 58.219 1.00 81.19 710 PRO A C 1
ATOM 5482 O O . PRO A 1 710 ? -36.867 11.737 56.998 1.00 81.19 710 PRO A O 1
ATOM 5485 N N . LEU A 1 711 ? -37.964 11.805 58.958 1.00 79.94 711 LEU A N 1
ATOM 5486 C CA . LEU A 1 711 ? -39.267 12.199 58.392 1.00 79.94 711 LEU A CA 1
ATOM 5487 C C . LEU A 1 711 ? -39.221 13.482 57.538 1.00 79.94 711 LEU A C 1
ATOM 5489 O O . LEU A 1 711 ? -40.088 13.687 56.694 1.00 79.94 711 LEU A O 1
ATOM 5493 N N . THR A 1 712 ? -38.190 14.319 57.684 1.00 78.62 712 THR A N 1
ATOM 5494 C CA . THR A 1 712 ? -37.946 15.488 56.822 1.00 78.62 712 THR A CA 1
ATOM 5495 C C . THR A 1 712 ? -37.708 15.125 55.351 1.00 78.62 712 THR A C 1
ATOM 5497 O O . THR A 1 712 ? -37.981 15.946 54.480 1.00 78.62 712 THR A O 1
ATOM 5500 N N . GLN A 1 713 ? -37.265 13.899 55.047 1.00 82.12 713 GLN A N 1
ATOM 5501 C CA . GLN A 1 713 ? -37.103 13.406 53.672 1.00 82.12 713 GLN A CA 1
ATOM 5502 C C . GLN A 1 713 ? -38.415 12.887 53.052 1.00 82.12 713 GLN A C 1
ATOM 5504 O O . GLN A 1 713 ? -38.425 12.524 51.876 1.00 82.12 713 GLN A O 1
ATOM 5509 N N . ALA A 1 714 ? -39.533 12.860 53.796 1.00 81.94 714 ALA A N 1
ATOM 5510 C CA . ALA A 1 714 ? -40.796 12.270 53.337 1.00 81.94 714 ALA A CA 1
ATOM 5511 C C . ALA A 1 714 ? -41.304 12.856 52.007 1.00 81.94 714 ALA A C 1
ATOM 5513 O O . ALA A 1 714 ? -41.805 12.102 51.177 1.00 81.94 714 ALA A O 1
ATOM 5514 N N . GLY A 1 715 ? -41.121 14.162 51.772 1.00 82.56 715 GLY A N 1
ATOM 5515 C CA . GLY A 1 715 ? -41.462 14.802 50.494 1.00 82.56 715 GLY A CA 1
ATOM 5516 C C . GLY A 1 715 ? -40.669 14.221 49.319 1.00 82.56 715 GLY A C 1
ATOM 5517 O O . GLY A 1 715 ? -41.263 13.726 48.368 1.00 82.56 715 GLY A O 1
ATOM 5518 N N . ARG A 1 716 ? -39.335 14.152 49.432 1.00 85.00 716 ARG A N 1
ATOM 5519 C CA . ARG A 1 716 ? -38.473 13.581 48.381 1.00 85.00 716 ARG A CA 1
ATOM 5520 C C . ARG A 1 716 ? -38.762 12.102 48.122 1.00 85.00 716 ARG A C 1
ATOM 5522 O O . ARG A 1 716 ? -38.778 11.674 46.973 1.00 85.00 716 ARG A O 1
ATOM 5529 N N . VAL A 1 717 ? -39.039 11.324 49.173 1.00 86.12 717 VAL A N 1
ATOM 5530 C CA . VAL A 1 717 ? -39.465 9.918 49.034 1.00 86.12 717 VAL A CA 1
ATOM 5531 C C . VAL A 1 717 ? -40.821 9.824 48.318 1.00 86.12 717 VAL A C 1
ATOM 5533 O O . VAL A 1 717 ? -41.016 8.921 47.509 1.00 86.12 717 VAL A O 1
ATOM 5536 N N . GLN A 1 718 ? -41.744 10.762 48.557 1.00 84.38 718 GLN A N 1
ATOM 5537 C CA . GLN A 1 718 ? -43.032 10.842 47.860 1.00 84.38 718 GLN A CA 1
ATOM 5538 C C . GLN A 1 718 ? -42.904 11.306 46.398 1.00 84.38 718 GLN A C 1
ATOM 5540 O O . GLN A 1 718 ? -43.710 10.889 45.568 1.00 84.38 718 GLN A O 1
ATOM 5545 N N . ASP A 1 719 ? -41.913 12.133 46.065 1.00 85.25 719 ASP A N 1
ATOM 5546 C CA . ASP A 1 719 ? -41.623 12.531 44.684 1.00 85.25 719 ASP A CA 1
ATOM 5547 C C . ASP A 1 719 ? -40.965 11.376 43.906 1.00 85.25 719 ASP A C 1
ATOM 5549 O O . ASP A 1 719 ? -41.439 11.019 42.829 1.00 85.25 719 ASP A O 1
ATOM 5553 N N . LEU A 1 720 ? -39.976 10.694 44.501 1.00 86.38 720 LEU A N 1
ATOM 5554 C CA . LEU A 1 720 ? -39.365 9.466 43.965 1.00 86.38 720 LEU A CA 1
ATOM 5555 C C . LEU A 1 720 ? -40.404 8.353 43.724 1.00 86.38 720 LEU A C 1
ATOM 5557 O O . LEU A 1 720 ? -40.343 7.643 42.720 1.00 86.38 720 LEU A O 1
ATOM 5561 N N . LEU A 1 721 ? -41.417 8.253 44.592 1.00 85.75 721 LEU A N 1
ATOM 5562 C CA . LEU A 1 721 ? -42.546 7.328 44.444 1.00 85.75 721 LEU A CA 1
ATOM 5563 C C . LEU A 1 721 ? -43.386 7.577 43.172 1.00 85.75 721 LEU A C 1
ATOM 5565 O O . LEU A 1 721 ? -44.099 6.676 42.740 1.00 85.75 721 LEU A O 1
ATOM 5569 N N . ARG A 1 722 ? -43.323 8.772 42.563 1.00 84.25 722 ARG A N 1
ATOM 5570 C CA . ARG A 1 722 ? -44.010 9.068 41.288 1.00 84.25 722 ARG A CA 1
ATOM 5571 C C . ARG A 1 722 ? -43.219 8.611 40.061 1.00 84.25 722 ARG A C 1
ATOM 5573 O O . ARG A 1 722 ? -43.819 8.469 39.000 1.00 84.25 722 ARG A O 1
ATOM 5580 N N . LEU A 1 723 ? -41.909 8.396 40.203 1.00 83.06 723 LEU A N 1
ATOM 5581 C CA . LEU A 1 723 ? -41.020 7.947 39.127 1.00 83.06 723 LEU A CA 1
ATOM 5582 C C . LEU A 1 723 ? -40.973 6.412 39.024 1.00 83.06 723 LEU A C 1
ATOM 5584 O O . LEU A 1 723 ? -40.840 5.869 37.931 1.00 83.06 723 LEU A O 1
ATOM 5588 N N . VAL A 1 724 ? -41.108 5.696 40.148 1.00 84.38 724 VAL A N 1
ATOM 5589 C CA . VAL A 1 724 ? -41.016 4.225 40.178 1.00 84.38 724 VAL A CA 1
ATOM 5590 C C . VAL A 1 724 ? -42.375 3.556 39.943 1.00 84.38 724 VAL A C 1
ATOM 5592 O O . VAL A 1 724 ? -43.276 3.641 40.776 1.00 84.38 724 VAL A O 1
ATOM 5595 N N . GLY A 1 725 ? -42.500 2.811 38.840 1.00 74.81 725 GLY A N 1
ATOM 5596 C CA . GLY A 1 725 ? -43.739 2.111 38.467 1.00 74.81 725 GLY A CA 1
ATOM 5597 C C . GLY A 1 725 ? -44.129 0.918 39.358 1.00 74.81 725 GLY A C 1
ATOM 5598 O O . GLY A 1 725 ? -45.320 0.683 39.561 1.00 74.81 725 GLY A O 1
ATOM 5599 N N . ASP A 1 726 ? -43.164 0.176 39.918 1.00 82.19 726 ASP A N 1
ATOM 5600 C CA . ASP A 1 726 ? -43.414 -0.923 40.871 1.00 82.19 726 ASP A CA 1
ATOM 5601 C C . ASP A 1 726 ? -42.948 -0.537 42.284 1.00 82.19 726 ASP A C 1
ATOM 5603 O O . ASP A 1 726 ? -41.823 -0.825 42.706 1.00 82.19 726 ASP A O 1
ATOM 5607 N N . ALA A 1 727 ? -43.838 0.137 43.018 1.00 85.25 727 ALA A N 1
ATOM 5608 C CA . ALA A 1 727 ? -43.566 0.636 44.361 1.00 85.25 727 ALA A CA 1
ATOM 5609 C C . ALA A 1 727 ? -44.502 0.050 45.436 1.00 85.25 727 ALA A C 1
ATOM 5611 O O . ALA A 1 727 ? -45.732 0.139 45.375 1.00 85.25 727 ALA A O 1
ATOM 5612 N N . LYS A 1 728 ? -43.903 -0.525 46.484 1.00 86.12 728 LYS A N 1
ATOM 5613 C CA . LYS A 1 728 ? -44.578 -1.259 47.563 1.00 86.12 728 LYS A CA 1
ATOM 5614 C C . LYS A 1 728 ? -44.458 -0.490 48.887 1.00 86.12 728 LYS A C 1
ATOM 5616 O O . LYS A 1 728 ? -43.488 -0.631 49.628 1.00 86.12 728 LYS A O 1
ATOM 5621 N N . VAL A 1 729 ? -45.466 0.336 49.177 1.00 85.94 729 VAL A N 1
ATOM 5622 C CA . VAL A 1 729 ? -45.528 1.227 50.357 1.00 85.94 729 VAL A CA 1
ATOM 5623 C C . VAL A 1 729 ? -46.420 0.630 51.455 1.00 85.94 729 VAL A C 1
ATOM 5625 O O . VAL A 1 729 ? -47.561 0.248 51.169 1.00 85.94 729 VAL A O 1
ATOM 5628 N N . THR A 1 730 ? -45.945 0.575 52.706 1.00 87.69 730 THR A N 1
ATOM 5629 C CA . THR A 1 730 ? -46.741 0.066 53.846 1.00 87.69 730 THR A CA 1
ATOM 5630 C C . THR A 1 730 ? -47.931 0.981 54.189 1.00 87.69 730 THR A C 1
ATOM 5632 O O . THR A 1 730 ? -47.894 2.177 53.890 1.00 87.69 730 THR A O 1
ATOM 5635 N N . PRO A 1 731 ? -48.997 0.476 54.851 1.00 82.56 731 PRO A N 1
ATOM 5636 C CA . PRO A 1 731 ? -50.154 1.299 55.218 1.00 82.56 731 PRO A CA 1
ATOM 5637 C C . PRO A 1 731 ? -49.797 2.532 56.063 1.00 82.56 731 PRO A C 1
ATOM 5639 O O . PRO A 1 731 ? -50.330 3.607 55.816 1.00 82.56 731 PRO A O 1
ATOM 5642 N N . GLN A 1 732 ? -48.849 2.396 56.995 1.00 79.75 732 GLN A N 1
ATOM 5643 C CA . GLN A 1 732 ? -48.377 3.488 57.858 1.00 79.75 732 GLN A CA 1
ATOM 5644 C C . GLN A 1 732 ? -47.665 4.588 57.056 1.00 79.75 732 GLN A C 1
ATOM 5646 O O . GLN A 1 732 ? -47.952 5.767 57.243 1.00 79.75 732 GLN A O 1
ATOM 5651 N N . ALA A 1 733 ? -46.798 4.215 56.106 1.00 81.56 733 ALA A N 1
ATOM 5652 C CA . ALA A 1 733 ? -46.155 5.179 55.215 1.00 81.56 733 ALA A CA 1
ATOM 5653 C C . ALA A 1 733 ? -47.181 5.874 54.293 1.00 81.56 733 ALA A C 1
ATOM 5655 O O . ALA A 1 733 ? -47.108 7.084 54.095 1.00 81.56 733 ALA A O 1
ATOM 5656 N N . LYS A 1 734 ? -48.199 5.150 53.795 1.00 83.00 734 LYS A N 1
ATOM 5657 C CA . LYS A 1 734 ? -49.311 5.762 53.040 1.00 83.00 734 LYS A CA 1
ATOM 5658 C C . LYS A 1 734 ? -50.112 6.760 53.882 1.00 83.00 734 LYS A C 1
ATOM 5660 O O . LYS A 1 734 ? -50.461 7.821 53.373 1.00 83.00 734 LYS A O 1
ATOM 5665 N N . GLU A 1 735 ? -50.383 6.451 55.150 1.00 80.88 735 GLU A N 1
ATOM 5666 C CA . GLU A 1 735 ? -51.066 7.371 56.068 1.00 80.88 735 GLU A CA 1
ATOM 5667 C C . GLU A 1 735 ? -50.232 8.638 56.315 1.00 80.88 735 GLU A C 1
ATOM 5669 O O . GLU A 1 735 ? -50.768 9.741 56.222 1.00 80.88 735 GLU A O 1
ATOM 5674 N N . LEU A 1 736 ? -48.920 8.502 56.538 1.00 79.31 736 LEU A N 1
ATOM 5675 C CA . LEU A 1 736 ? -47.993 9.628 56.692 1.00 79.31 736 LEU A CA 1
ATOM 5676 C C . LEU A 1 736 ? -47.995 10.547 55.458 1.00 79.31 736 LEU A C 1
ATOM 5678 O O . LEU A 1 736 ? -48.227 11.749 55.591 1.00 79.31 736 LEU A O 1
ATOM 5682 N N . PHE A 1 737 ? -47.795 9.997 54.255 1.00 82.94 737 PHE A N 1
ATOM 5683 C CA . PHE A 1 737 ? -47.828 10.787 53.016 1.00 82.94 737 PHE A CA 1
ATOM 5684 C C . PHE A 1 737 ? -49.207 11.427 52.775 1.00 82.94 737 PHE A C 1
ATOM 5686 O O . PHE A 1 737 ? -49.292 12.549 52.277 1.00 82.94 737 PHE A O 1
ATOM 5693 N N . SER A 1 738 ? -50.293 10.755 53.177 1.00 79.62 738 SER A N 1
ATOM 5694 C CA . SER A 1 738 ? -51.652 11.304 53.110 1.00 79.62 738 SER A CA 1
ATOM 5695 C C . SER A 1 738 ? -51.907 12.413 54.135 1.00 79.62 738 SER A C 1
ATOM 5697 O O . SER A 1 738 ? -52.699 13.308 53.846 1.00 79.62 738 SER A O 1
ATOM 5699 N N . LYS A 1 739 ? -51.270 12.385 55.312 1.00 76.06 739 LYS A N 1
ATOM 5700 C CA . LYS A 1 739 ? -51.325 13.479 56.293 1.00 76.06 739 LYS A CA 1
ATOM 5701 C C . LYS A 1 739 ? -50.568 14.695 55.768 1.00 76.06 739 LYS A C 1
ATOM 5703 O O . LYS A 1 739 ? -51.162 15.757 55.624 1.00 76.06 739 LYS A O 1
ATOM 5708 N N . LEU A 1 740 ? -49.295 14.514 55.408 1.00 74.38 740 LEU A N 1
ATOM 5709 C CA . LEU A 1 740 ? -48.408 15.591 54.951 1.00 74.38 740 LEU A CA 1
ATOM 5710 C C . LEU A 1 740 ? -48.896 16.259 53.652 1.00 74.38 740 LEU A C 1
ATOM 5712 O O . LEU A 1 740 ? -48.809 17.476 53.522 1.00 74.38 740 LEU A O 1
ATOM 5716 N N . GLY A 1 741 ? -49.458 15.490 52.713 1.00 72.00 741 GLY A N 1
ATOM 5717 C CA . GLY A 1 741 ? -49.918 16.010 51.421 1.00 72.00 741 GLY A CA 1
ATOM 5718 C C . GLY A 1 741 ? -51.237 16.797 51.434 1.00 72.00 741 GLY A C 1
ATOM 5719 O O . GLY A 1 741 ? -51.574 17.389 50.414 1.00 72.00 741 GLY A O 1
ATOM 5720 N N . ASN A 1 742 ? -51.995 16.809 52.540 1.00 69.31 742 ASN A N 1
ATOM 5721 C CA . ASN A 1 742 ? -53.342 17.410 52.608 1.00 69.31 742 ASN A CA 1
ATOM 5722 C C . ASN A 1 742 ? -53.469 18.561 53.634 1.00 69.31 742 ASN A C 1
ATOM 5724 O O . ASN A 1 742 ? -54.577 18.933 54.025 1.00 69.31 742 ASN A O 1
ATOM 5728 N N . VAL A 1 743 ? -52.352 19.140 54.087 1.00 67.25 743 VAL A N 1
ATOM 5729 C CA . VAL A 1 743 ? -52.335 20.184 55.129 1.00 67.25 743 VAL A CA 1
ATOM 5730 C C . VAL A 1 743 ? -52.645 21.568 54.542 1.00 67.25 743 VAL A C 1
ATOM 5732 O O . VAL A 1 743 ? -51.745 22.353 54.257 1.00 67.25 743 VAL A O 1
ATOM 5735 N N . ALA A 1 744 ? -53.930 21.882 54.364 1.00 63.38 744 ALA A N 1
ATOM 5736 C CA . ALA A 1 744 ? -54.370 23.217 53.936 1.00 63.38 744 ALA A CA 1
ATOM 5737 C C . ALA A 1 744 ? -54.405 24.244 55.090 1.00 63.38 744 ALA A C 1
ATOM 5739 O O . ALA A 1 744 ? -54.065 25.408 54.898 1.00 63.38 744 ALA A O 1
ATOM 5740 N N . GLU A 1 745 ? -54.799 23.815 56.294 1.00 70.06 745 GLU A N 1
ATOM 5741 C CA . GLU A 1 745 ? -54.801 24.618 57.524 1.00 70.06 745 GLU A CA 1
ATOM 5742 C C . GLU A 1 745 ? -54.570 23.695 58.736 1.00 70.06 745 GLU A C 1
ATOM 5744 O O . GLU A 1 745 ? -54.955 22.524 58.717 1.00 70.06 745 GLU A O 1
ATOM 5749 N N . ILE A 1 746 ? -53.940 24.207 59.798 1.00 77.25 746 ILE A N 1
ATOM 5750 C CA . ILE A 1 746 ? -53.724 23.463 61.049 1.00 77.25 746 ILE A CA 1
ATOM 5751 C C . ILE A 1 746 ? -55.049 23.428 61.836 1.00 77.25 746 ILE A C 1
ATOM 5753 O O . ILE A 1 746 ? -55.540 24.492 62.227 1.00 77.25 746 ILE A O 1
ATOM 5757 N N . PRO A 1 747 ? -55.636 22.249 62.121 1.00 76.88 747 PRO A N 1
ATOM 5758 C CA . PRO A 1 747 ? -56.917 22.164 62.818 1.00 76.88 747 PRO A CA 1
ATOM 5759 C C . PRO A 1 747 ? -56.796 22.681 64.258 1.00 76.88 747 PRO A C 1
ATOM 5761 O O . PRO A 1 747 ? -55.914 22.259 65.005 1.00 76.88 747 PRO A O 1
ATOM 5764 N N . GLN A 1 748 ? -57.696 23.577 64.680 1.00 76.88 748 GLN A N 1
ATOM 5765 C CA . GLN A 1 748 ? -57.668 24.092 66.053 1.00 76.88 748 GLN A CA 1
ATOM 5766 C C . GLN A 1 748 ? -58.139 23.035 67.056 1.00 76.88 748 GLN A C 1
ATOM 5768 O O . GLN A 1 748 ? -59.304 22.630 67.060 1.00 76.88 748 GLN A O 1
ATOM 5773 N N . VAL A 1 749 ? -57.235 22.616 67.941 1.00 81.75 749 VAL A N 1
ATOM 5774 C CA . VAL A 1 749 ? -57.498 21.552 68.915 1.00 81.75 749 VAL A CA 1
ATOM 5775 C C . VAL A 1 749 ? -58.154 22.144 70.172 1.00 81.75 749 VAL A C 1
ATOM 5777 O O . VAL A 1 749 ? -57.592 23.054 70.792 1.00 81.75 749 VAL A O 1
ATOM 5780 N N . PRO A 1 750 ? -59.337 21.656 70.597 1.00 77.44 750 PRO A N 1
ATOM 5781 C CA . PRO A 1 750 ? -60.007 22.168 71.786 1.00 77.44 750 PRO A CA 1
ATOM 5782 C C . PRO A 1 750 ? -59.204 21.850 73.054 1.00 77.44 750 PRO A C 1
ATOM 5784 O O . PRO A 1 750 ? -58.721 20.736 73.256 1.00 77.44 750 PRO A O 1
ATOM 5787 N N . LYS A 1 751 ? -59.095 22.840 73.946 1.00 74.25 751 LYS A N 1
ATOM 5788 C CA . LYS A 1 751 ? -58.287 22.756 75.170 1.00 74.25 751 LYS A CA 1
ATOM 5789 C C . LYS A 1 751 ? -58.702 21.569 76.074 1.00 74.25 751 LYS A C 1
ATOM 5791 O O . LYS A 1 751 ? -59.879 21.474 76.438 1.00 74.25 751 LYS A O 1
ATOM 5796 N N . PRO A 1 752 ? -57.751 20.740 76.553 1.00 79.44 752 PRO A N 1
ATOM 5797 C CA . PRO A 1 752 ? -58.014 19.686 77.534 1.00 79.44 752 PRO A CA 1
ATOM 5798 C C . PRO A 1 752 ? -58.638 20.198 78.845 1.00 79.44 752 PRO A C 1
ATOM 5800 O O . PRO A 1 752 ? -58.204 21.198 79.425 1.00 79.44 752 PRO A O 1
ATOM 5803 N N . ARG A 1 753 ? -59.650 19.476 79.350 1.00 73.12 753 ARG A N 1
ATOM 5804 C CA . ARG A 1 753 ? -60.467 19.867 80.523 1.00 73.12 753 ARG A CA 1
ATOM 5805 C C . ARG A 1 753 ? -59.698 19.918 81.855 1.00 73.12 753 ARG A C 1
ATOM 5807 O O . ARG A 1 753 ? -60.190 20.495 82.816 1.00 73.12 753 ARG A O 1
ATOM 5814 N N . ASN A 1 754 ? -58.516 19.312 81.916 1.00 78.56 754 ASN A N 1
ATOM 5815 C CA . ASN A 1 754 ? -57.649 19.192 83.093 1.00 78.56 754 ASN A CA 1
ATOM 5816 C C . ASN A 1 754 ? -56.606 20.324 83.234 1.00 78.56 754 ASN A C 1
ATOM 5818 O O . ASN A 1 754 ? -55.983 20.448 84.289 1.00 78.56 754 ASN A O 1
ATOM 5822 N N . LEU A 1 755 ? -56.417 21.171 82.216 1.00 75.62 755 LEU A N 1
ATOM 5823 C CA . LEU A 1 755 ? -55.498 22.317 82.270 1.00 75.62 755 LEU A CA 1
ATOM 5824 C C . LEU A 1 755 ? -56.103 23.479 83.078 1.00 75.62 755 LEU A C 1
ATOM 5826 O O . LEU A 1 755 ? -57.122 24.047 82.683 1.00 75.62 755 LEU A O 1
ATOM 5830 N N . LYS A 1 756 ? -55.450 23.868 84.182 1.00 70.75 756 LYS A N 1
ATOM 5831 C CA . LYS A 1 756 ? -55.975 24.821 85.188 1.00 70.75 756 LYS A CA 1
ATOM 5832 C C . LYS A 1 756 ? -56.052 26.296 84.747 1.00 70.75 756 LYS A C 1
ATOM 5834 O O . LYS A 1 756 ? -56.657 27.098 85.449 1.00 70.75 756 LYS A O 1
ATOM 5839 N N . VAL A 1 757 ? -55.467 26.664 83.605 1.00 69.69 757 VAL A N 1
ATOM 5840 C CA . VAL A 1 757 ? -55.556 28.022 83.028 1.00 69.69 757 VAL A CA 1
ATOM 5841 C C . VAL A 1 757 ? -56.996 28.315 82.585 1.00 69.69 757 VAL A C 1
ATOM 5843 O O . VAL A 1 757 ? -57.603 27.479 81.916 1.00 69.69 757 VAL A O 1
ATOM 5846 N N . ALA A 1 758 ? -57.549 29.491 82.901 1.00 65.44 758 ALA A N 1
ATOM 5847 C CA . ALA A 1 758 ? -58.931 29.834 82.537 1.00 65.44 758 ALA A CA 1
ATOM 5848 C C . ALA A 1 758 ? -59.144 29.904 81.010 1.00 65.44 758 ALA A C 1
ATOM 5850 O O . ALA A 1 758 ? -60.001 29.210 80.464 1.00 65.44 758 ALA A O 1
ATOM 5851 N N . THR A 1 759 ? -58.312 30.680 80.312 1.00 71.94 759 THR A N 1
ATOM 5852 C CA . THR A 1 759 ? -58.382 30.914 78.860 1.00 71.94 759 THR A CA 1
ATOM 5853 C C . THR A 1 759 ? -56.985 31.038 78.267 1.00 71.94 759 THR A C 1
ATOM 5855 O O . THR A 1 759 ? -56.160 31.776 78.799 1.00 71.94 759 THR A O 1
ATOM 5858 N N . PHE A 1 760 ? -56.741 30.367 77.140 1.00 78.75 760 PHE A N 1
ATOM 5859 C CA . PHE A 1 760 ? -55.558 30.605 76.312 1.00 78.75 760 PHE A CA 1
ATOM 5860 C C . PHE A 1 760 ? -55.704 31.905 75.505 1.00 78.75 760 PHE A C 1
ATOM 5862 O O . PHE A 1 760 ? -56.782 32.193 74.978 1.00 78.75 760 PHE A O 1
ATOM 5869 N N . ARG A 1 761 ? -54.601 32.644 75.363 1.00 82.38 761 ARG A N 1
ATOM 5870 C CA . ARG A 1 761 ? -54.407 33.726 74.384 1.00 82.38 761 ARG A CA 1
ATOM 5871 C C . ARG A 1 761 ? -54.359 33.144 72.963 1.00 82.38 761 ARG A C 1
ATOM 5873 O O . ARG A 1 761 ? -54.061 31.966 72.778 1.00 82.38 761 ARG A O 1
ATOM 5880 N N . ASP A 1 762 ? -54.613 33.947 71.933 1.00 81.00 762 ASP A N 1
ATOM 5881 C CA . ASP A 1 762 ? -54.773 33.418 70.564 1.00 81.00 762 ASP A CA 1
ATOM 5882 C C . ASP A 1 762 ? -53.474 32.916 69.908 1.00 81.00 762 ASP A C 1
ATOM 5884 O O . ASP A 1 762 ? -53.519 32.086 68.999 1.00 81.00 762 ASP A O 1
ATOM 5888 N N . TYR A 1 763 ? -52.301 33.343 70.387 1.00 81.25 763 TYR A N 1
ATOM 5889 C CA . TYR A 1 763 ? -51.039 32.687 70.025 1.00 81.25 763 TYR A CA 1
ATOM 5890 C C . TYR A 1 763 ? -50.885 31.334 70.739 1.00 81.25 763 TYR A C 1
ATOM 5892 O O . TYR A 1 763 ? -50.603 30.347 70.069 1.00 81.25 763 TYR A O 1
ATOM 5900 N N . GLN A 1 764 ? -51.219 31.238 72.035 1.00 80.00 764 GLN A N 1
ATOM 5901 C CA . GLN A 1 764 ? -51.204 29.971 72.784 1.00 80.00 764 GLN A CA 1
ATOM 5902 C C . GLN A 1 764 ? -52.131 28.909 72.167 1.00 80.00 764 GLN A C 1
ATOM 5904 O O . GLN A 1 764 ? -51.742 27.749 72.062 1.00 80.00 764 GLN A O 1
ATOM 5909 N N . LYS A 1 765 ? -53.331 29.290 71.694 1.00 81.50 765 LYS A N 1
ATOM 5910 C CA . LYS A 1 765 ? -54.245 28.378 70.970 1.00 81.50 765 LYS A CA 1
ATOM 5911 C C . LYS A 1 765 ? -53.604 27.807 69.700 1.00 81.50 765 LYS A C 1
ATOM 5913 O O . LYS A 1 765 ? -53.718 26.608 69.442 1.00 81.50 765 LYS A O 1
ATOM 5918 N N . ARG A 1 766 ? -52.928 28.658 68.919 1.00 82.75 766 ARG A N 1
ATOM 5919 C CA . ARG A 1 766 ? -52.240 28.268 67.678 1.00 82.75 766 ARG A CA 1
ATOM 5920 C C . ARG A 1 766 ? -51.007 27.410 67.966 1.00 82.75 766 ARG A C 1
ATOM 5922 O O . ARG A 1 766 ? -50.885 26.351 67.367 1.00 82.75 766 ARG A O 1
ATOM 5929 N N . GLY A 1 767 ? -50.172 27.793 68.933 1.00 83.62 767 GLY A N 1
ATOM 5930 C CA . GLY A 1 767 ? -49.010 27.012 69.372 1.00 83.62 767 GLY A CA 1
ATOM 5931 C C . GLY A 1 767 ? -49.387 25.630 69.914 1.00 83.62 767 GLY A C 1
ATOM 5932 O O . GLY A 1 767 ? -48.775 24.640 69.532 1.00 83.62 767 GLY A O 1
ATOM 5933 N N . PHE A 1 768 ? -50.446 25.534 70.725 1.00 82.88 768 PHE A N 1
ATOM 5934 C CA . PHE A 1 768 ? -50.977 24.249 71.196 1.00 82.88 768 PHE A CA 1
ATOM 5935 C C . PHE A 1 768 ? -51.489 23.377 70.039 1.00 82.88 768 PHE A C 1
ATOM 5937 O O . PHE A 1 768 ? -51.115 22.212 69.939 1.00 82.88 768 PHE A O 1
ATOM 5944 N N . SER A 1 769 ? -52.287 23.948 6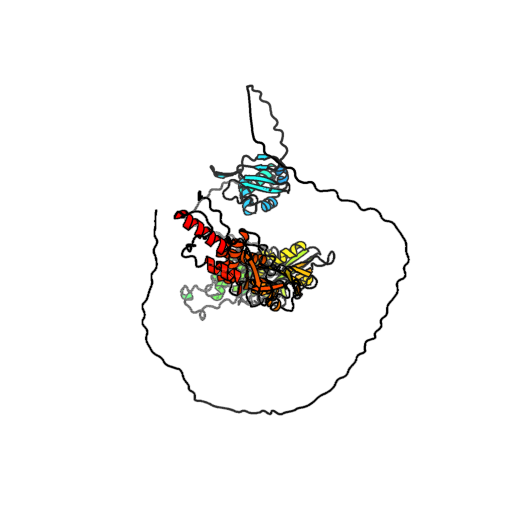9.130 1.00 85.25 769 SER A N 1
ATOM 5945 C CA . SER A 1 769 ? -52.811 23.219 67.963 1.00 85.25 769 SER A CA 1
ATOM 5946 C C . SER A 1 769 ? -51.691 22.753 67.023 1.00 85.25 769 SER A C 1
ATOM 5948 O O . SER A 1 769 ? -51.757 21.649 66.492 1.00 85.25 769 SER A O 1
ATOM 5950 N N . TRP A 1 770 ? -50.634 23.556 66.870 1.00 83.44 770 TRP A N 1
ATOM 5951 C CA . TRP A 1 770 ? -49.437 23.213 66.102 1.00 83.44 770 TRP A CA 1
ATOM 5952 C C . TRP A 1 770 ? -48.625 22.086 66.751 1.00 83.44 770 TRP A C 1
ATOM 5954 O O . TRP A 1 770 ? -48.250 21.146 66.059 1.00 83.44 770 TRP A O 1
ATOM 5964 N N . LEU A 1 771 ? -48.420 22.110 68.073 1.00 83.50 771 LEU A N 1
ATOM 5965 C CA . LEU A 1 771 ? -47.761 21.007 68.787 1.00 83.50 771 LEU A CA 1
ATOM 5966 C C . LEU A 1 771 ? -48.565 19.700 68.715 1.00 83.50 771 LEU A C 1
ATOM 5968 O O . LEU A 1 771 ? -47.969 18.642 68.529 1.00 83.50 771 LEU A O 1
ATOM 5972 N N . CYS A 1 772 ? -49.898 19.758 68.810 1.00 83.31 772 CYS A N 1
ATOM 5973 C CA . CYS A 1 772 ? -50.749 18.588 68.584 1.00 83.31 772 CYS A CA 1
ATOM 5974 C C . CYS A 1 772 ? -50.629 18.070 67.144 1.00 83.31 772 CYS A C 1
ATOM 5976 O O . CYS A 1 772 ? -50.380 16.888 66.953 1.00 83.31 772 CYS A O 1
ATOM 5978 N N . PHE A 1 773 ? -50.716 18.944 66.138 1.00 83.00 773 PHE A N 1
ATOM 5979 C CA . PHE A 1 773 ? -50.536 18.559 64.736 1.00 83.00 773 PHE A CA 1
ATOM 5980 C C . PHE A 1 773 ? -49.170 17.895 64.475 1.00 83.00 773 PHE A C 1
ATOM 5982 O O . PHE A 1 773 ? -49.103 16.864 63.806 1.00 83.00 773 PHE A O 1
ATOM 5989 N N . LEU A 1 774 ? -48.088 18.455 65.027 1.00 80.31 774 LEU A N 1
ATOM 5990 C CA . LEU A 1 774 ? -46.736 17.905 64.904 1.00 80.31 774 LEU A CA 1
ATOM 5991 C C . LEU A 1 774 ? -46.631 16.515 65.554 1.00 80.31 774 LEU A C 1
ATOM 5993 O O . LEU A 1 774 ? -46.122 15.584 64.930 1.00 80.31 774 LEU A O 1
ATOM 5997 N N . ASN A 1 775 ? -47.193 16.347 66.755 1.00 79.50 775 ASN A N 1
ATOM 5998 C CA . ASN A 1 775 ? -47.326 15.052 67.429 1.00 79.50 775 ASN A CA 1
ATOM 5999 C C . ASN A 1 775 ? -48.120 14.033 66.584 1.00 79.50 775 ASN A C 1
ATOM 6001 O O . ASN A 1 775 ? -47.688 12.894 66.426 1.00 79.50 775 ASN A O 1
ATOM 6005 N N . ASP A 1 776 ? -49.244 14.441 65.994 1.00 77.69 776 ASP A N 1
ATOM 6006 C CA . ASP A 1 776 ? -50.140 13.566 65.220 1.00 77.69 776 ASP A CA 1
ATOM 6007 C C . ASP A 1 776 ? -49.556 13.159 63.846 1.00 77.69 776 ASP A C 1
ATOM 6009 O O . ASP A 1 776 ? -49.978 12.160 63.240 1.00 77.69 776 ASP A O 1
ATOM 6013 N N . CYS A 1 777 ? -48.549 13.906 63.378 1.00 73.25 777 CYS A N 1
ATOM 6014 C CA . CYS A 1 777 ? -47.695 13.575 62.235 1.00 73.25 777 CYS A CA 1
ATOM 6015 C C . CYS A 1 777 ? -46.450 12.745 62.609 1.00 73.25 777 CYS A C 1
ATOM 6017 O O . CYS A 1 777 ? -45.711 12.346 61.712 1.00 73.25 777 CYS A O 1
ATOM 6019 N N . GLY A 1 778 ? -46.192 12.492 63.899 1.00 72.81 778 GLY A N 1
ATOM 6020 C CA . GLY A 1 778 ? -44.959 11.843 64.371 1.00 72.81 778 GLY A CA 1
ATOM 6021 C C . GLY A 1 778 ? -43.700 12.707 64.212 1.00 72.81 778 GLY A C 1
ATOM 6022 O O . GLY A 1 778 ? -42.584 12.208 64.292 1.00 72.81 778 GLY A O 1
ATOM 6023 N N . THR A 1 779 ? -43.853 14.006 63.955 1.00 69.19 779 THR A N 1
ATOM 6024 C CA . THR A 1 779 ? -42.742 14.938 63.736 1.00 69.19 779 THR A CA 1
ATOM 6025 C C . THR A 1 779 ? -42.463 15.719 65.015 1.00 69.19 779 THR A C 1
ATOM 6027 O O . THR A 1 779 ? -43.274 16.548 65.421 1.00 69.19 779 THR A O 1
ATOM 6030 N N . GLY A 1 780 ? -41.316 15.480 65.653 1.00 68.25 780 GLY A N 1
ATOM 6031 C CA . GLY A 1 780 ? -40.911 16.221 66.852 1.00 68.25 780 GLY A CA 1
ATOM 6032 C C . GLY A 1 780 ? -40.824 17.737 66.616 1.00 68.25 780 GLY A C 1
ATOM 6033 O O . GLY A 1 780 ? -40.397 18.188 65.554 1.00 68.25 780 GLY A O 1
ATOM 6034 N N . GLY A 1 781 ? -41.207 18.531 67.621 1.00 69.88 781 GLY A N 1
ATOM 6035 C CA . GLY A 1 781 ? -41.217 19.993 67.545 1.00 69.88 781 GLY A CA 1
ATOM 6036 C C . GLY A 1 781 ? -40.767 20.658 68.842 1.00 69.88 781 GLY A C 1
ATOM 6037 O O . GLY A 1 781 ? -41.136 20.224 69.931 1.00 69.88 781 GLY A O 1
ATOM 6038 N N . ILE A 1 782 ? -39.993 21.738 68.719 1.00 67.75 782 ILE A N 1
ATOM 6039 C CA . ILE A 1 782 ? -39.562 22.588 69.836 1.00 67.75 782 ILE A CA 1
ATOM 6040 C C . ILE A 1 782 ? -40.234 23.951 69.669 1.00 67.75 782 ILE A C 1
ATOM 6042 O O . ILE A 1 782 ? -40.036 24.622 68.657 1.00 67.75 782 ILE A O 1
ATOM 6046 N N . LEU A 1 783 ? -41.029 24.366 70.657 1.00 69.56 783 LEU A N 1
ATOM 6047 C CA . LEU A 1 783 ? -41.677 25.677 70.665 1.00 69.56 783 LEU A CA 1
ATOM 6048 C C . LEU A 1 783 ? -40.802 26.672 71.442 1.00 69.56 783 LEU A C 1
ATOM 6050 O O . LEU A 1 783 ? -40.703 26.590 72.662 1.00 69.56 783 LEU A O 1
ATOM 6054 N N . ALA A 1 784 ? -40.151 27.591 70.729 1.00 63.09 784 ALA A N 1
ATOM 6055 C CA . ALA A 1 784 ? -39.162 28.526 71.278 1.00 63.09 784 ALA A CA 1
ATOM 6056 C C . ALA A 1 784 ? -39.761 29.892 71.694 1.00 63.09 784 ALA A C 1
ATOM 6058 O O . ALA A 1 784 ? -39.147 30.931 71.463 1.00 63.09 784 ALA A O 1
ATOM 6059 N N . ASP A 1 785 ? -40.973 29.894 72.256 1.00 64.62 785 ASP A N 1
ATOM 6060 C CA . ASP A 1 785 ? -41.748 31.099 72.606 1.00 64.62 785 ASP A CA 1
ATOM 6061 C C . ASP A 1 785 ? -42.063 31.149 74.114 1.00 64.62 785 ASP A C 1
ATOM 6063 O O . ASP A 1 785 ? -42.206 30.105 74.757 1.00 64.62 785 ASP A O 1
ATOM 6067 N N . ASP A 1 786 ? -42.205 32.355 74.674 1.00 60.16 786 ASP A N 1
ATOM 6068 C CA . ASP A 1 786 ? -42.478 32.612 76.101 1.00 60.16 786 ASP A CA 1
ATOM 6069 C C . ASP A 1 786 ? -43.972 32.392 76.415 1.00 60.16 786 ASP A C 1
ATOM 6071 O O . ASP A 1 786 ? -44.777 33.300 76.655 1.00 60.16 786 ASP A O 1
ATOM 6075 N N . MET A 1 787 ? -44.372 31.128 76.274 1.00 64.44 787 MET A N 1
ATOM 6076 C CA . MET A 1 787 ? -45.766 30.703 76.177 1.00 64.44 787 MET A CA 1
ATOM 6077 C C . MET A 1 787 ? -46.500 30.587 77.517 1.00 64.44 787 MET A C 1
ATOM 6079 O O . MET A 1 787 ? -47.727 30.676 77.491 1.00 64.44 787 MET A O 1
ATOM 6083 N N . GLY A 1 788 ? -45.793 30.442 78.646 1.00 54.62 788 GLY A N 1
ATOM 6084 C CA . GLY A 1 788 ? -46.358 30.366 80.008 1.00 54.62 788 GLY A CA 1
ATOM 6085 C C . GLY A 1 788 ? -46.987 29.027 80.395 1.00 54.62 788 GLY A C 1
ATOM 6086 O O . GLY A 1 788 ? -48.175 28.821 80.056 1.00 54.62 788 GLY A O 1
#

Solvent-accessible surface area (backbone atoms only — not comparable to full-atom values): 48679 Å² total; per-residue (Å²): 132,84,86,81,90,88,82,91,79,89,78,91,85,88,86,86,84,88,84,89,87,86,90,83,92,89,82,89,79,90,88,89,83,88,83,82,84,90,91,86,82,88,80,91,83,82,88,79,85,89,86,88,86,91,88,86,87,85,88,89,88,83,90,82,87,88,82,94,84,88,86,89,86,78,90,87,89,88,84,90,84,86,86,86,87,86,84,81,88,82,90,84,80,90,86,78,90,80,90,80,90,79,90,80,89,77,94,84,93,76,98,69,88,76,76,78,74,80,69,81,75,24,56,45,53,59,58,45,51,72,53,47,77,69,50,51,25,60,69,26,33,61,82,19,25,65,51,4,45,51,39,33,76,68,66,30,58,42,78,76,46,71,51,52,44,36,37,37,30,39,36,51,79,48,98,93,38,71,33,48,24,33,40,36,49,46,96,86,72,47,69,41,37,51,48,79,43,99,71,51,69,58,45,72,44,41,27,38,56,41,26,15,48,54,45,42,50,23,43,64,78,48,59,76,78,76,80,73,77,77,85,76,82,80,82,80,84,80,91,80,87,81,85,90,82,88,82,86,90,81,89,84,89,85,91,80,87,88,80,87,78,92,76,88,84,82,88,82,80,95,64,90,78,64,45,72,52,47,54,65,80,67,40,56,75,68,57,77,81,66,56,82,65,63,78,71,55,59,77,90,80,51,60,83,57,67,58,62,33,36,36,34,40,78,45,85,52,34,41,35,41,28,43,22,43,57,99,61,64,38,26,39,31,41,64,57,54,66,68,30,67,69,38,49,56,78,85,51,49,61,56,46,52,57,41,44,77,36,41,43,102,88,37,59,34,36,20,59,36,45,43,44,65,36,20,56,46,53,64,66,44,64,93,53,62,34,28,34,54,91,80,66,40,63,54,41,77,52,87,67,46,33,35,50,37,44,45,55,45,68,71,50,94,60,24,37,24,44,33,59,36,29,39,45,92,96,45,79,47,52,70,92,81,51,33,54,27,33,21,91,50,16,34,37,45,42,83,88,81,26,36,37,28,36,33,38,77,58,45,39,38,72,50,48,58,48,38,72,75,49,46,55,50,78,44,51,51,86,49,44,66,59,38,60,71,63,46,49,55,55,50,20,66,67,39,64,23,59,81,54,70,56,76,68,57,29,49,71,44,82,56,69,80,44,43,36,37,46,44,49,82,49,74,48,34,34,38,39,39,45,33,37,27,51,76,98,44,76,45,81,48,58,56,55,86,79,72,69,56,63,44,83,45,78,42,95,46,98,77,52,53,45,33,33,40,49,47,60,57,68,60,56,51,50,54,52,49,52,48,43,72,57,59,32,41,60,43,98,86,26,55,34,31,38,20,57,46,73,48,15,39,49,29,49,61,52,40,70,80,69,51,68,88,83,44,50,75,46,64,52,80,86,49,74,67,54,50,77,47,92,56,53,59,39,60,37,39,35,35,41,53,63,90,61,30,31,32,64,52,76,50,38,31,37,102,90,45,47,39,56,70,66,59,52,46,56,21,54,76,69,69,44,51,55,38,67,34,82,84,72,37,33,30,36,48,54,64,87,79,42,44,64,61,52,52,56,49,47,67,53,47,78,72,46,51,71,78,50,32,52,62,87,48,48,61,60,55,57,54,52,56,74,73,40,87,50,62,54,64,37,73,62,35,52,50,50,54,55,54,70,75,63,69,85,69,85,66,81,60,80,81,65,92,83,58,88,68,93,74,77,54,77,64,52,46,50,52,53,18,48,52,50,52,30,57,78,69,52,42,88,83,84,82,95,63,99,73,128

pLDDT: mean 71.67, std 22.56, range [24.41, 94.44]

Radius of gyration: 52.83 Å; Cα contacts (8 Å, |Δi|>4): 1088; chains: 1; bounding box: 122×109×157 Å